Protein 6I5X (pdb70)

Sequence (1043 aa):
SALQDRPIKNTICLFDVDETLTPARRAVTPEMLMLLSQLRHKCAIGYVGGSNLAKQQEQLGTGATDVTSLFDFCFPENGLMAFRLGKPLASTSFIEWIGEEKYQKLVNFILRYFADLQLPKKRGTFIEFRNGMINVSPIGRNASVEERNEFEAYDKEHHIRTDMVNALKKEFPDYGLTYSIGGQISFDVFPTGWDKTYCLRHVEAEKEISGVEYTTIHFFGDKCFPGGNDYEIYSDPRTIGHSVHGPEDTMKQLKELFQLGSALQDRPIKNTICLFDVDETLTPARRAVTPEMLMLLSQLRHKCAIGYVGGSNLAKQQEQLGTGATDVTSLFDFCFPENGLMAFRLGKPLASTSFIEWIGEEKYQKLVNFILRYFADLQLPKKRGTFIEFRNGMINVSPIGRNASVEERNEFEAYDKEHHIRTDMVNALKKEFPDYGLTYSIGGQISFDVFPTGWDKTYCLRHVEAEKEISGVEYTTIHFFGDKCFPGGNDYEIYSDPRTIGHSVHGPEDTMKQLKELFQLGSALQDRPIKNTICLFDVDETLTPARRAVTPEMLMLLSQLRHKCAIGYVGGSNLAKQQEQLGTGATDVTSLFDFCFPENGLMAFRLGKPLASTSFIEWIGEEKYQKLVNFILRYFADLQLPKKRGTFIEFRNGMINVSPIGRNASVEERNEFEAYDKEHHIRTDMVNALKKEFPDYGLTYSIGGQISFDVFPTGWDKTYCLRHVEAEKEISGVEYTTIHFFGDKCFPGGNDYEIYSDPRTIGHSVHGPEDTMKQLKELFQLGSALQDRPIKNTICLFDVDETLTPARRAVTPEMLMLLSQLRHKCAIGYVGGSNLAKQQEQLGTGATDVTSLFDFCFPENGLMAFRLGKPLASTSFIEWIGEEKYQKLVNFILRYFADLQLPKKRGTFIEFRNGMINVSPIGRNASVEERNEFEAYDKEHHIRTDMVNALKKEFPDYGLTYSIGGQISFDVFPTGWDKTYCLRHVEAEKEISGVEYTTIHFFGDKCFPGGNDYEIYSDPRTIGHSVHGPEDTMKQLKELFQL

Solvent-accessible surface area: 46380 Å² total; per-residue (Å²): 113,40,6,89,95,17,88,80,118,58,10,0,0,0,0,9,4,47,54,0,1,0,24,25,164,154,65,21,57,114,72,0,55,106,7,5,59,72,0,48,139,62,0,2,0,0,0,0,3,24,27,54,50,69,86,0,49,135,7,2,12,82,96,103,47,82,0,14,64,51,0,0,1,1,0,0,6,12,0,1,59,3,27,42,66,32,146,100,54,101,63,41,22,0,35,74,109,8,7,24,122,94,0,25,117,0,0,30,54,0,0,91,52,1,5,96,28,161,16,68,60,0,12,0,9,6,1,29,26,42,58,2,10,0,4,0,0,0,5,0,57,47,6,50,107,131,29,44,78,93,8,44,60,69,13,158,132,75,98,21,14,64,65,0,8,80,25,0,104,167,82,11,107,124,44,44,22,47,30,30,72,38,61,53,4,8,1,26,0,15,1,94,33,19,25,6,26,17,0,0,125,20,0,87,49,2,111,117,86,28,47,19,86,20,97,48,6,18,0,0,0,26,92,11,114,102,65,7,82,0,80,67,0,79,58,22,135,105,11,91,23,26,58,3,172,4,12,127,28,0,25,127,36,0,72,124,67,24,170,58,140,53,41,7,84,95,12,87,75,127,58,8,0,0,0,0,8,5,61,58,0,1,0,17,40,226,150,58,19,50,98,103,1,53,115,6,4,55,79,0,49,131,71,0,2,0,0,0,0,5,25,53,74,49,72,81,2,52,119,12,2,11,81,96,103,45,79,0,12,69,50,0,0,0,0,0,0,13,10,0,4,62,0,29,42,71,32,146,99,47,98,71,48,26,0,30,89,116,11,16,30,86,85,0,17,133,0,0,16,51,0,1,96,51,1,1,83,28,138,12,51,69,1,7,0,13,5,2,50,26,77,69,5,16,0,7,0,0,0,3,0,74,46,6,54,119,148,27,58,74,68,5,50,59,56,14,149,128,84,102,16,16,68,75,0,10,72,32,0,102,174,95,13,98,136,28,41,22,46,27,36,63,37,65,55,4,8,1,35,0,10,0,93,30,18,25,1,23,23,0,0,120,24,1,87,48,0,108,143,103,31,48,20,85,22,90,41,6,11,0,0,0,22,79,11,115,103,52,8,84,0,77,66,0,79,56,24,137,106,14,89,23,34,62,6,168,10,23,155,41,0,36,122,45,0,90,123,64,26,174,63,122,82,38,7,83,84,18,90,77,114,61,10,0,0,0,0,9,5,44,60,0,1,0,34,48,126,157,63,19,50,104,92,0,56,118,3,5,59,79,0,48,137,66,0,2,0,0,0,0,4,27,28,51,55,68,63,4,50,119,8,2,11,80,92,106,46,81,0,14,65,53,1,0,1,1,0,0,6,14,0,1,60,3,27,46,68,36,150,99,54,99,60,34,23,0,38,117,105,18,27,47,131,104,0,26,124,0,0,22,52,0,0,96,49,0,1,92,28,126,14,72,28,0,4,0,15,5,2,31,30,41,56,3,11,0,4,0,0,0,5,0,42,46,6,46,103,83,26,44,68,37,10,48,52,63,13,111,56,79,97,19,15,62,76,0,9,76,26,0,97,164,86,14,105,126,39,43,24,48,28,36,70,40,63,54,4,9,1,28,0,16,3,92,34,21,25,6,25,20,0,0,124,22,1,74,54,2,99,140,119,30,50,16,88,19,98,42,5,21,0,0,0,26,94,12,115,100,69,7,87,0,79,66,0,81,57,21,137,104,15,87,24,26,61,4,127,4,14,127,26,0,31,123,32,0,96,117,69,20,163,54,137,50,42,7,83,92,11,80,58,116,70,8,0,0,0,0,9,4,63,53,0,1,0,14,34,221,163,57,20,41,101,98,0,52,111,3,4,43,70,0,50,132,83,0,1,0,0,0,0,5,28,54,76,48,71,74,2,52,117,19,1,11,78,95,104,45,79,0,12,67,49,0,0,1,0,0,0,18,10,0,2,61,1,28,44,75,35,150,101,46,101,66,42,21,0,34,124,114,9,25,47,130,74,0,23,112,0,0,30,50,0,1,88,50,0,2,78,29,140,13,74,39,1,7,0,14,5,1,47,35,76,46,6,16,0,5,0,0,0,4,0,68,47,6,53,118,27,18,60,60,30,8,50,38,60,12,105,74,63,98,16,18,65,76,0,9,53,28,0,107,158,93,12,98,136,26,42,22,47,27,28,66,37,65,56,4,8,1,21,0,12,0,93,30,18,25,7,23,23,0,0,115,24,0,80,49,1,102,160,109,30,48,22,86,21,97,41,5,10,0,0,0,23,86,10,115,102,50,7,82,1,78,67,0,79,56,23,136,104,14,89,23,33,58,3,169,6,13,127,28,0,33,124,40,0,90,121,63,25,175,56

B-factor: mean 18.66, std 7.57, range [2.85, 75.46]

Secondary structure (DSSP, 8-state):
--GGG-SSTTEEEEE-SBTTTBSTTSPPPHHHHHHHHHHHHHSEEEEE-SS-HHHHHHHH--SS--GGGS-SEEEGGGGTS-EETTEEPP---HHHHH-HHHHHHHHHHHHHHHHH---S---S--EEE-SS-EEE-SS-TT--HHHHHHHHHHHHHH-HHHHHHHHHHHH-TTS-EEEEEETTTEEEEEETT-SGGGGHHHHHHGGGTT-----EEEEEES--STTSTTHHHHHSTTSEEEE-SSHHHHHHHHHHHHT-/---GGG-SSTTEEEEEESBTTTB-TTSPPPHHHHHHHHHHHTTSEEEEE-SS-HHHHHHHH--SS--GGGS-SEEEGGGGTS-EETTEEPP---HHHHH-HHHHHHHHHHHHHHHHH---S---S--EEE-SS-EEE-SS-TT--HHHHHHHHHHHHHH-HHHHHHHHHHHHSTTS-EEEEEETTTEEEEEETT-SGGGGHHHHHGGGGTT-----EEEEEES--STTSTTHHHHHSTTSEEEE-SSHHHHHHHHHHHHT-/---GGG-SSTTEEEEE-SBTTTBSTTSPPPHHHHHHHHHHHHHSEEEEE-SS-HHHHHHHH--SS--GGGS-SEEEGGGGTS-EETTEEPP---HHHHH-HHHHHHHHHHHHHHHHH---S---S--EEE-SS-EEE-SS-TT--HHHHHHHHHHHHHH-HHHHHHHHHHHHSTTS-EEEEEETTTEEEEEETT-SGGGGHHHHHHGGGTT-----EEEEEES--STTSTTHHHHHSTTSEEEE-SSHHHHHHHHHHHHT-/---GGG-SSTTEEEEE-SBTTTB-TTSPPPHHHHHHHHHHHHHSEEEEE-SS-HHHHHHHH--SS--GGGS-SEEEGGGGTS-EETTEEPP---HHHHH-HHHHHHHHHHHHHHHHH---S---S--EEE-SS-EEE-SS-TT--HHHHHHHHHHHHHH-HHHHHHHHHHHH-TTS-EEEEEETTTEEEEEETT-SGGGGHHHHHHGGGTT-----EEEEEES--STTSTTHHHHHSTTSEEEE-SSHHHHHHHHHHHHT-

Foldseek 3Di:
DPQCPQQQALAEEEEEPDQQQFPHLAAGDPLSLVLLVVVVSRHFYEYAYQADLVSCCHRYHDPVGRNLCSGQWYAYNLNQWIDGNRHTDDHAFQCRVQDDVSVCVLVVVLVVVLVPDDDPAADEQQWDGDRFWIKGFSNHPVQDPVRLVVQQVVCVPVVPAVVVVVVSCVVCVPRQWDWADDGRTIIIIGHPPSANCVNVVVVCCCCVPPNGNNQEYEYEDAQCDPRGSCVCVQPPPSYPYDHANGHVRSVVVSCVVPVD/DDDQCPAQQALAEEEEEQAQQQADHPAAGDPVSLVLLVVVVSHHFYEYAYQADLVVCCRRYNDPVGRNLCSGQKYAYNLNLWIDGNRHTDDHAFQCRVQDDVNVVVLVVVLVVVLVPDDDPAADDQQWDDDGFKIKGFSRHPVQDPVRLVVQQVVCVVPVPVVVVVVVSCVVPVPSQWDWFDDDRTIIIIGHPPSANNVNVVVVCCVCVPVNGNNQEYEYEDAQCDPRGSCVCVQPPPSYPYDHASGHVRNSVVSCVVPVD/DQDQCPQQQALAEEEEEPDQQQFPHLAAGDPVSLVLLVVVSSRHFYEYAYQADLVSCCHHYHDPVGRSLCSGQWYAYNLNQWI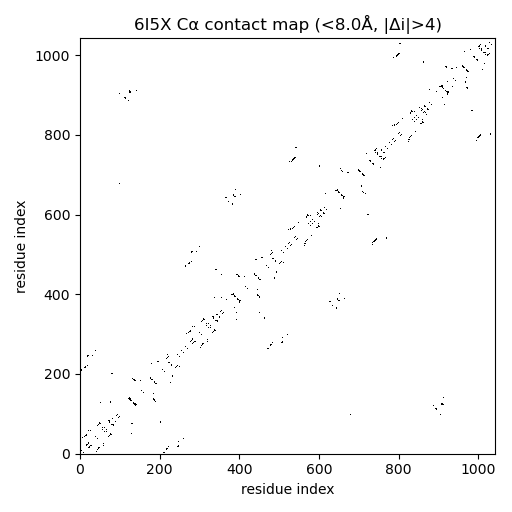DGNRHTDDHAFQCNVQDDVSVCVLVVVLVVVLVPDDDPAADAQQWDGDRFWIKGFSNHPVQDPVRLVVQQVVCVVVVPAVVVVVVSCVVPVPRQWDWADDGRTIIIIGHPPSFNCVNVVVVCVCCVPPNGHNQEYEYEDAQCDPRGSCVCVQPPPSYPYDHANGHVRSSVVSCVVPVD/DDDQCPQAQALAEEEEEQAQQQADHPAAGDPVSLVLLVVVVSHHFYEYAYQADLVVCCRRYNDPVGRNLCSGQKYAYNLNLWIDGNRHTDDHAFQCRVQDPVSVCVLVVVLVVCLVPDDDPAADEQQWDDDGFKIKGFSNHPVQDPVRLVVQQVVCVVPVPVVVVVVVSCVVCVPSQWDWADDDRTIIIIGHPPSANNVNVVVVCCVCVPVNGHNQEYEYEDAQCDPRGSCVCVQPPPSYPYDHASGHVRSSVVSCVVPVD

Structure (mmCIF, N/CA/C/O backbone):
data_6I5X
#
_entry.id   6I5X
#
_cell.length_a   80.425
_cell.length_b   102.024
_cell.length_c   137.791
_cell.angle_alpha   90.00
_cell.angle_beta   90.00
_cell.angle_gamma   90.00
#
_symmetry.space_group_name_H-M   'P 21 21 21'
#
loop_
_entity.id
_entity.type
_entity.pdbx_description
1 polymer Phosphomannomutase
2 non-polymer 'MAGNESIUM ION'
3 non-polymer 'CHLORIDE ION'
4 non-polymer DI(HYDROXYETHYL)ETHER
5 water water
#
loop_
_atom_site.group_PDB
_atom_site.id
_atom_site.type_symbol
_atom_site.label_atom_id
_atom_site.label_alt_id
_atom_site.label_comp_id
_atom_site.label_asym_id
_atom_site.label_entity_id
_atom_site.label_seq_id
_atom_site.pdbx_PDB_ins_code
_atom_site.Cartn_x
_atom_site.Cartn_y
_atom_site.Cartn_z
_atom_site.occupancy
_atom_site.B_iso_or_equiv
_atom_site.auth_seq_id
_atom_site.auth_comp_id
_atom_site.auth_asym_id
_atom_site.auth_atom_id
_atom_site.pdbx_PDB_model_num
ATOM 1 N N . SER A 1 2 ? -0.108 -6.052 10.431 1.00 30.00 5 SER A N 1
ATOM 2 C CA . SER A 1 2 ? -0.040 -5.581 11.842 1.00 30.00 5 SER A CA 1
ATOM 3 C C . SER A 1 2 ? 0.822 -4.321 11.946 1.00 30.00 5 SER A C 1
ATOM 4 O O . SER A 1 2 ? 0.211 -3.297 12.256 1.00 30.00 5 SER A O 1
ATOM 7 N N . ALA A 1 3 ? 2.160 -4.386 11.848 1.00 25.07 6 ALA A N 1
ATOM 8 C CA . ALA A 1 3 ? 2.785 -3.071 11.619 1.00 25.10 6 ALA A CA 1
ATOM 9 C C . ALA A 1 3 ? 2.182 -2.448 10.357 1.00 22.44 6 ALA A C 1
ATOM 10 O O . ALA A 1 3 ? 1.850 -3.156 9.432 1.00 22.81 6 ALA A O 1
ATOM 12 N N . LEU A 1 4 ? 2.033 -1.145 10.387 1.00 21.82 7 LEU A N 1
ATOM 13 C CA . LEU A 1 4 ? 1.452 -0.342 9.298 1.00 22.41 7 LEU A CA 1
ATOM 14 C C . LEU A 1 4 ? 2.136 -0.654 7.967 1.00 22.21 7 LEU A C 1
ATOM 15 O O . LEU A 1 4 ? 1.473 -0.707 6.999 1.00 19.95 7 LEU A O 1
ATOM 20 N N . GLN A 1 5 ? 3.441 -0.890 7.973 1.00 25.40 8 GLN A N 1
ATOM 21 C CA . GLN A 1 5 ? 4.178 -1.145 6.730 1.00 27.79 8 GLN A CA 1
ATOM 22 C C . GLN A 1 5 ? 3.890 -2.574 6.178 1.00 29.26 8 GLN A C 1
ATOM 23 O O . GLN A 1 5 ? 4.208 -2.850 5.018 1.00 26.72 8 GLN A O 1
ATOM 29 N N . ASP A 1 6 ? 3.219 -3.431 6.961 1.00 27.38 9 ASP A N 1
ATOM 30 C CA . ASP A 1 6 ? 2.888 -4.777 6.519 1.00 27.84 9 ASP A CA 1
ATOM 31 C C . ASP A 1 6 ? 1.470 -4.970 6.006 1.00 24.47 9 ASP A C 1
ATOM 32 O O . ASP A 1 6 ? 1.191 -6.051 5.474 1.00 23.50 9 ASP A O 1
ATOM 37 N N . ARG A 1 7 ? 0.626 -3.936 6.084 1.00 19.97 10 ARG A N 1
ATOM 38 C CA . ARG A 1 7 ? -0.737 -4.061 5.597 1.00 18.39 10 ARG A CA 1
ATOM 39 C C . ARG A 1 7 ? -0.663 -4.228 4.085 1.00 19.34 10 ARG A C 1
ATOM 40 O O . ARG A 1 7 ? 0.078 -3.497 3.441 1.00 20.38 10 ARG A O 1
ATOM 48 N N . PRO A 1 8 ? -1.407 -5.197 3.523 1.00 19.03 11 PRO A N 1
ATOM 49 C CA . PRO A 1 8 ? -1.211 -5.547 2.101 1.00 19.48 11 PRO A CA 1
ATOM 50 C C . PRO A 1 8 ? -1.695 -4.481 1.101 1.00 20.40 11 PRO A C 1
ATOM 51 O O . PRO A 1 8 ? -1.087 -4.343 0.040 1.00 18.21 11 PRO A O 1
ATOM 55 N N . ILE A 1 9 ? -2.761 -3.741 1.442 1.00 20.82 12 ILE A N 1
ATOM 56 C CA . ILE A 1 9 ? -3.215 -2.638 0.619 1.00 18.94 12 ILE A CA 1
ATOM 57 C C . ILE A 1 9 ? -2.401 -1.397 1.008 1.00 19.31 12 ILE A C 1
ATOM 58 O O . ILE A 1 9 ? -2.735 -0.641 1.976 1.00 19.94 12 ILE A O 1
ATOM 63 N N . LYS A 1 10 ? -1.352 -1.196 0.217 1.00 17.09 13 LYS A N 1
ATOM 64 C CA . LYS A 1 10 ? -0.304 -0.266 0.491 1.00 18.67 13 LYS A CA 1
ATOM 65 C C . LYS A 1 10 ? -0.793 1.159 0.348 1.00 17.32 13 LYS A C 1
ATOM 66 O O . LYS A 1 10 ? -1.651 1.451 -0.489 1.00 16.05 13 LYS A O 1
ATOM 72 N N . ASN A 1 11 ? -0.199 2.037 1.156 1.00 16.74 14 ASN A N 1
ATOM 73 C CA . ASN A 1 11 ? -0.382 3.475 1.055 1.00 16.99 14 ASN A CA 1
ATOM 74 C C . ASN A 1 11 ? -1.819 3.906 1.257 1.00 15.17 14 ASN A C 1
ATOM 75 O O . ASN A 1 11 ? -2.208 4.976 0.801 1.00 14.52 14 ASN A O 1
ATOM 80 N N . THR A 1 12 ? -2.595 3.083 1.948 1.00 14.21 15 THR A N 1
ATOM 81 C CA . THR A 1 12 ? -4.025 3.276 2.019 1.00 14.32 15 THR A CA 1
ATOM 82 C C . THR A 1 12 ? -4.475 3.354 3.495 1.00 15.16 15 THR A C 1
ATOM 83 O O . THR A 1 12 ? -4.091 2.510 4.318 1.00 13.59 15 THR A O 1
ATOM 87 N N . ILE A 1 13 ? -5.301 4.352 3.802 1.00 14.65 16 ILE A N 1
ATOM 88 C CA . ILE A 1 13 ? -5.917 4.497 5.121 1.00 14.73 16 ILE A CA 1
ATOM 89 C C . ILE A 1 13 ? -7.383 4.883 4.954 1.00 15.11 16 ILE A C 1
ATOM 90 O O . ILE A 1 13 ? -7.707 5.620 4.033 1.00 14.07 16 ILE A O 1
ATOM 95 N N . CYS A 1 14 ? -8.253 4.336 5.808 1.00 15.10 17 CYS A N 1
ATOM 96 C CA . CYS A 1 14 ? -9.643 4.759 5.914 1.00 14.86 17 CYS A CA 1
ATOM 97 C C . CYS A 1 14 ? -9.858 5.512 7.215 1.00 14.24 17 CYS A C 1
ATOM 98 O O . CYS A 1 14 ? -9.561 4.970 8.280 1.00 13.37 17 CYS A O 1
ATOM 101 N N . LEU A 1 15 ? -10.371 6.746 7.109 1.00 13.22 18 LEU A N 1
ATOM 102 C CA . LEU A 1 15 ? -10.704 7.598 8.244 1.00 12.34 18 LEU A CA 1
ATOM 103 C C . LEU A 1 15 ? -12.205 7.745 8.345 1.00 11.88 18 LEU A C 1
ATOM 104 O O . LEU A 1 15 ? -12.861 8.028 7.348 1.00 11.96 18 LEU A O 1
ATOM 109 N N . PHE A 1 16 ? -12.743 7.567 9.548 1.00 12.11 19 PHE A N 1
ATOM 110 C CA . PHE A 1 16 ? -14.178 7.661 9.756 1.00 12.24 19 PHE A CA 1
ATOM 111 C C . PHE A 1 16 ? -14.529 8.736 10.754 1.00 12.64 19 PHE A C 1
ATOM 112 O O . PHE A 1 16 ? -13.938 8.824 11.829 1.00 13.04 19 PHE A O 1
ATOM 120 N N . ASP A 1 17 ? -15.510 9.547 10.396 1.00 14.00 20 ASP A N 1
ATOM 121 C CA . ASP A 1 17 ? -16.286 10.298 11.375 1.00 14.16 20 ASP A CA 1
ATOM 122 C C . ASP A 1 17 ? -16.937 9.295 12.342 1.00 14.90 20 ASP A C 1
ATOM 123 O O . ASP A 1 17 ? -17.085 8.126 12.005 1.00 15.00 20 ASP A O 1
ATOM 128 N N . VAL A 1 18 ? -17.253 9.711 13.568 1.00 16.13 21 VAL A N 1
ATOM 129 C CA . VAL A 1 18 ? -17.890 8.794 14.519 1.00 16.72 21 VAL A CA 1
ATOM 130 C C . VAL A 1 18 ? -19.432 8.924 14.462 1.00 17.59 21 VAL A C 1
ATOM 131 O O . VAL A 1 18 ? -20.124 7.988 13.978 1.00 17.37 21 VAL A O 1
ATOM 135 N N . ASP A 1 19 ? -19.965 10.041 14.946 1.00 16.59 22 ASP A N 1
ATOM 136 C CA . ASP A 1 19 ? -21.419 10.160 15.146 1.00 18.02 22 ASP A CA 1
ATOM 137 C C . ASP A 1 19 ? -22.190 10.173 13.833 1.00 17.36 22 ASP A C 1
ATOM 138 O O . ASP A 1 19 ? -21.955 11.011 12.977 1.00 16.53 22 ASP A O 1
ATOM 143 N N . GLU A 1 20 ? -23.078 9.202 13.686 1.00 18.53 23 GLU A N 1
ATOM 144 C CA . GLU A 1 20 ? -23.873 8.927 12.499 1.00 19.81 23 GLU A CA 1
ATOM 145 C C . GLU A 1 20 ? -23.071 8.468 11.286 1.00 19.25 23 GLU A C 1
ATOM 146 O O . GLU A 1 20 ? -23.561 8.530 10.161 1.00 19.39 23 GLU A O 1
ATOM 152 N N . THR A 1 21 ? -21.856 7.979 11.526 1.00 18.21 24 THR A N 1
ATOM 153 C CA . THR A 1 21 ? -21.037 7.380 10.488 1.00 16.53 24 THR A CA 1
ATOM 154 C C . THR A 1 21 ? -20.661 5.965 10.942 1.00 17.22 24 THR A C 1
ATOM 155 O O . THR A 1 21 ? -20.992 4.991 10.254 1.00 16.68 24 THR A O 1
ATOM 159 N N . LEU A 1 22 ? -19.968 5.858 12.087 1.00 16.97 25 LEU A N 1
ATOM 160 C CA . LEU A 1 22 ? -19.698 4.575 12.713 1.00 17.31 25 LEU A CA 1
ATOM 161 C C . LEU A 1 22 ? -20.805 4.091 13.666 1.00 18.29 25 LEU A C 1
ATOM 162 O O . LEU A 1 22 ? -20.996 2.873 13.841 1.00 19.59 25 LEU A O 1
ATOM 167 N N . THR A 1 23 ? -21.468 5.030 14.334 1.00 19.32 26 THR A N 1
ATOM 168 C CA . THR A 1 23 ? -22.450 4.715 15.388 1.00 19.90 26 THR A CA 1
ATOM 169 C C . THR A 1 23 ? -23.652 5.616 15.244 1.00 22.45 26 THR A C 1
ATOM 170 O O . THR A 1 23 ? -23.511 6.731 14.702 1.00 20.39 26 THR A O 1
ATOM 174 N N . PRO A 1 24 ? -24.832 5.238 15.793 1.00 23.01 27 PRO A N 1
ATOM 175 C CA . PRO A 1 24 ? -25.832 6.280 15.918 1.00 24.19 27 PRO A CA 1
ATOM 176 C C . PRO A 1 24 ? -25.316 7.419 16.818 1.00 24.88 27 PRO A C 1
ATOM 177 O O . PRO A 1 24 ? -24.454 7.188 17.679 1.00 23.71 27 PRO A O 1
ATOM 181 N N . ALA A 1 25 ? -25.819 8.627 16.589 1.00 26.04 28 ALA A N 1
ATOM 182 C CA . ALA A 1 25 ? -25.294 9.813 17.287 1.00 28.17 28 ALA A CA 1
ATOM 183 C C . ALA A 1 25 ? -25.329 9.563 18.787 1.00 28.28 28 ALA A C 1
ATOM 184 O O . ALA A 1 25 ? -26.365 9.294 19.304 1.00 29.09 28 ALA A O 1
ATOM 186 N N . ARG A 1 26 ? -24.160 9.604 19.434 1.00 30.81 29 ARG A N 1
ATOM 187 C CA . ARG A 1 26 ? -23.991 9.482 20.887 1.00 34.07 29 ARG A CA 1
ATOM 188 C C . ARG A 1 26 ? -24.545 8.167 21.466 1.00 32.62 29 ARG A C 1
ATOM 189 O O . ARG A 1 26 ? -24.901 8.105 22.618 1.00 33.83 29 ARG A O 1
ATOM 197 N N . ARG A 1 27 ? -24.596 7.106 20.657 1.00 30.91 30 ARG A N 1
ATOM 198 C CA . ARG A 1 27 ? -24.987 5.773 21.103 1.00 29.39 30 ARG A CA 1
ATOM 199 C C . ARG A 1 27 ? -23.961 4.753 20.624 1.00 24.87 30 ARG A C 1
ATOM 200 O O . ARG A 1 27 ? -22.959 5.145 20.007 1.00 23.38 30 ARG A O 1
ATOM 208 N N . ALA A 1 28 ? -24.179 3.489 20.963 1.00 21.71 31 ALA A N 1
ATOM 209 C CA . ALA A 1 28 ? -23.120 2.511 20.896 1.00 19.76 31 ALA A CA 1
ATOM 210 C C . ALA A 1 28 ? -22.974 1.948 19.455 1.00 18.52 31 ALA A C 1
ATOM 211 O O . ALA A 1 28 ? -23.915 1.828 18.682 1.00 19.42 31 ALA A O 1
ATOM 213 N N . VAL A 1 29 ? -21.755 1.668 19.081 1.00 17.37 32 VAL A N 1
ATOM 214 C CA . VAL A 1 29 ? -21.448 0.944 17.859 1.00 16.18 32 VAL A CA 1
ATOM 215 C C . VAL A 1 29 ? -22.160 -0.385 17.874 1.00 16.98 32 VAL A C 1
ATOM 216 O O . VAL A 1 29 ? -22.434 -0.940 18.917 1.00 17.21 32 VAL A O 1
ATOM 220 N N . THR A 1 30 ? -22.477 -0.892 16.688 1.00 17.23 33 THR A N 1
ATOM 221 C CA . THR A 1 30 ? -23.074 -2.243 16.563 1.00 18.76 33 THR A CA 1
ATOM 222 C C . THR A 1 30 ? -21.960 -3.268 16.414 1.00 18.14 33 THR A C 1
ATOM 223 O O . THR A 1 30 ? -20.855 -2.913 16.055 1.00 16.56 33 THR A O 1
ATOM 227 N N . PRO A 1 31 ? -22.213 -4.533 16.756 1.00 20.56 34 PRO A N 1
ATOM 228 C CA . PRO A 1 31 ? -21.193 -5.600 16.586 1.00 20.95 34 PRO A CA 1
ATOM 229 C C . PRO A 1 31 ? -20.769 -5.789 15.131 1.00 18.89 34 PRO A C 1
ATOM 230 O O . PRO A 1 31 ? -19.598 -6.055 14.857 1.00 19.47 34 PRO A O 1
ATOM 234 N N . GLU A 1 32 ? -21.738 -5.632 14.216 1.00 19.63 35 GLU A N 1
ATOM 235 C CA . GLU A 1 32 ? -21.489 -5.750 12.777 1.00 20.39 35 GLU A CA 1
ATOM 236 C C . GLU A 1 32 ? -20.475 -4.715 12.287 1.00 18.78 35 GLU A C 1
ATOM 237 O O . GLU A 1 32 ? -19.598 -5.046 11.533 1.00 18.95 35 GLU A O 1
ATOM 243 N N . MET A 1 33 ? -20.580 -3.480 12.735 1.00 17.17 36 MET A N 1
ATOM 244 C CA . MET A 1 33 ? -19.610 -2.444 12.409 1.00 16.64 36 MET A CA 1
ATOM 245 C C . MET A 1 33 ? -18.220 -2.730 12.957 1.00 16.49 36 MET A C 1
ATOM 246 O O . MET A 1 33 ? -17.229 -2.594 12.236 1.00 15.14 36 MET A O 1
ATOM 251 N N . LEU A 1 34 ? -18.136 -3.131 14.224 1.00 17.99 37 LEU A N 1
ATOM 252 C CA . LEU A 1 34 ? -16.837 -3.504 14.781 1.00 17.10 37 LEU A CA 1
ATOM 253 C C . LEU A 1 34 ? -16.214 -4.662 14.002 1.00 16.38 37 LEU A C 1
ATOM 254 O O . LEU A 1 34 ? -15.025 -4.662 13.700 1.00 14.38 37 LEU A O 1
ATOM 259 N N . MET A 1 35 ? -17.029 -5.637 13.650 1.00 16.56 38 MET A N 1
ATOM 260 C CA . MET A 1 35 ? -16.508 -6.772 12.866 1.00 17.10 38 MET A CA 1
ATOM 261 C C . MET A 1 35 ? -15.939 -6.276 11.518 1.00 17.13 38 MET A C 1
ATOM 262 O O . MET A 1 35 ? -14.831 -6.614 11.146 1.00 17.54 38 MET A O 1
ATOM 267 N N . LEU A 1 36 ? -16.700 -5.441 10.833 1.00 17.63 39 LEU A N 1
ATOM 268 C CA . LEU A 1 36 ? -16.277 -4.869 9.542 1.00 19.23 39 LEU A CA 1
ATOM 269 C C . LEU A 1 36 ? -14.987 -4.023 9.694 1.00 17.66 39 LEU A C 1
ATOM 270 O O . LEU A 1 36 ? -14.077 -4.137 8.896 1.00 14.16 39 LEU A O 1
ATOM 275 N N . LEU A 1 37 ? -14.904 -3.196 10.739 1.00 16.94 40 LEU A N 1
ATOM 276 C CA . LEU A 1 37 ? -13.705 -2.425 10.957 1.00 16.13 40 LEU A CA 1
ATOM 277 C C . LEU A 1 37 ? -12.486 -3.328 11.148 1.00 14.65 40 LEU A C 1
ATOM 278 O O . LEU A 1 37 ? -11.446 -3.066 10.603 1.00 13.01 40 LEU A O 1
ATOM 283 N N . SER A 1 38 ? -12.639 -4.382 11.938 1.00 15.59 41 SER A N 1
ATOM 284 C CA . SER A 1 38 ? -11.539 -5.293 12.167 1.00 15.14 41 SER A CA 1
ATOM 285 C C . SER A 1 38 ? -11.090 -5.981 10.866 1.00 14.67 41 SER A C 1
ATOM 286 O O . SER A 1 38 ? -9.899 -6.098 10.612 1.00 13.99 41 SER A O 1
ATOM 289 N N . GLN A 1 39 ? -12.041 -6.369 10.028 1.00 15.85 42 GLN A N 1
ATOM 290 C CA . GLN A 1 39 ? -11.727 -6.962 8.720 1.00 17.34 42 GLN A CA 1
ATOM 291 C C . GLN A 1 39 ? -10.986 -5.971 7.853 1.00 18.01 42 GLN A C 1
ATOM 292 O O . GLN A 1 39 ? -9.976 -6.315 7.211 1.00 16.05 42 GLN A O 1
ATOM 298 N N . LEU A 1 40 ? -11.483 -4.747 7.839 1.00 17.08 43 LEU A N 1
ATOM 299 C CA . LEU A 1 40 ? -10.836 -3.696 7.058 1.00 17.41 43 LEU A CA 1
ATOM 300 C C . LEU A 1 40 ? -9.402 -3.492 7.513 1.00 16.97 43 LEU A C 1
ATOM 301 O O . LEU A 1 40 ? -8.488 -3.300 6.684 1.00 14.45 43 LEU A O 1
ATOM 306 N N . ARG A 1 41 ? -9.206 -3.565 8.825 1.00 15.50 44 ARG A N 1
ATOM 307 C CA . ARG A 1 41 ? -7.914 -3.345 9.417 1.00 15.46 44 ARG A CA 1
ATOM 308 C C . ARG A 1 41 ? -6.833 -4.374 8.997 1.00 15.14 44 ARG A C 1
ATOM 309 O O . ARG A 1 41 ? -5.632 -4.071 9.052 1.00 13.13 44 ARG A O 1
ATOM 317 N N . HIS A 1 42 ? -7.240 -5.564 8.567 1.00 15.21 45 HIS A N 1
ATOM 318 C CA . HIS A 1 42 ? -6.282 -6.559 7.985 1.00 15.51 45 HIS A CA 1
ATOM 319 C C . HIS A 1 42 ? -5.868 -6.195 6.559 1.00 17.09 45 HIS A C 1
ATOM 320 O O . HIS A 1 42 ? -4.850 -6.684 6.075 1.00 18.46 45 HIS A O 1
ATOM 327 N N . LYS A 1 43 ? -6.612 -5.307 5.896 1.00 17.01 46 LYS A N 1
ATOM 328 C CA . LYS A 1 43 ? -6.240 -4.850 4.547 1.00 16.85 46 LYS A CA 1
ATOM 329 C C . LYS A 1 43 ? -5.442 -3.553 4.561 1.00 16.12 46 LYS A C 1
ATOM 330 O O . LYS A 1 43 ? -4.450 -3.451 3.876 1.00 15.65 46 LYS A O 1
ATOM 336 N N . CYS A 1 44 ? -5.880 -2.562 5.338 1.00 15.53 47 CYS A N 1
ATOM 337 C CA . CYS A 1 44 ? -5.258 -1.241 5.333 1.00 14.59 47 CYS A CA 1
ATOM 338 C C . CYS A 1 44 ? -5.303 -0.584 6.718 1.00 14.36 47 CYS A C 1
ATOM 339 O O . CYS A 1 44 ? -5.783 -1.189 7.693 1.00 13.45 47 CYS A O 1
ATOM 342 N N . ALA A 1 45 ? -4.754 0.627 6.813 1.00 13.30 48 ALA A N 1
ATOM 343 C CA . ALA A 1 45 ? -4.802 1.412 8.034 1.00 12.87 48 ALA A CA 1
ATOM 344 C C . ALA A 1 45 ? -6.233 1.933 8.216 1.00 13.02 48 ALA A C 1
ATOM 345 O O . ALA A 1 45 ? -6.917 2.250 7.225 1.00 12.16 48 ALA A O 1
ATOM 347 N N . ILE A 1 46 ? -6.688 1.980 9.462 1.00 13.10 49 ILE A N 1
ATOM 348 C CA . ILE A 1 46 ? -7.930 2.618 9.805 1.00 13.63 49 ILE A CA 1
ATOM 349 C C . ILE A 1 46 ? -7.781 3.612 10.942 1.00 12.88 49 ILE A C 1
ATOM 350 O O . ILE A 1 46 ? -6.939 3.452 11.825 1.00 12.32 49 ILE A O 1
ATOM 355 N N . GLY A 1 47 ? -8.647 4.616 10.919 1.00 12.51 50 GLY A N 1
ATOM 356 C CA . GLY A 1 47 ? -8.705 5.592 11.993 1.00 12.83 50 GLY A CA 1
ATOM 357 C C . GLY A 1 47 ? -10.044 6.264 12.093 1.00 12.64 50 GLY A C 1
ATOM 358 O O . GLY A 1 47 ? -10.880 6.132 11.197 1.00 13.29 50 GLY A O 1
ATOM 359 N N . TYR A 1 48 ? -10.268 6.975 13.188 1.00 11.69 51 TYR A N 1
ATOM 360 C CA . TYR A 1 48 ? -11.468 7.775 13.296 1.00 11.40 51 TYR A CA 1
ATOM 361 C C . TYR A 1 48 ? -11.044 9.188 13.620 1.00 11.25 51 TYR A C 1
ATOM 362 O O . TYR A 1 48 ? -9.939 9.431 14.166 1.00 10.61 51 TYR A O 1
ATOM 371 N N . VAL A 1 49 ? -11.925 10.111 13.255 1.00 11.41 52 VAL A N 1
ATOM 372 C CA . VAL A 1 49 ? -11.737 11.513 13.608 1.00 12.63 52 VAL A CA 1
ATOM 373 C C . VAL A 1 49 ? -13.105 12.069 14.004 1.00 14.90 52 VAL A C 1
ATOM 374 O O . VAL A 1 49 ? -14.069 12.006 13.245 1.00 15.34 52 VAL A O 1
ATOM 378 N N . GLY A 1 50 ? -13.189 12.598 15.217 1.00 15.71 53 GLY A N 1
ATOM 379 C CA . GLY A 1 50 ? -14.458 13.086 15.741 1.00 16.11 53 GLY A CA 1
ATOM 380 C C . GLY A 1 50 ? -14.237 14.334 16.568 1.00 17.38 53 GLY A C 1
ATOM 381 O O . GLY A 1 50 ? -13.137 14.584 17.053 1.00 15.02 53 GLY A O 1
ATOM 382 N N . GLY A 1 51 ? -15.289 15.153 16.675 1.00 18.46 54 GLY A N 1
ATOM 383 C CA . GLY A 1 51 ? -15.211 16.408 17.423 1.00 19.68 54 GLY A CA 1
ATOM 384 C C . GLY A 1 51 ? -15.085 16.227 18.918 1.00 21.76 54 GLY A C 1
ATOM 385 O O . GLY A 1 51 ? -14.403 17.024 19.543 1.00 20.03 54 GLY A O 1
ATOM 386 N N . SER A 1 52 ? -15.699 15.194 19.481 1.00 24.64 55 SER A N 1
ATOM 387 C CA . SER A 1 52 ? -15.781 15.016 20.935 1.00 27.24 55 SER A CA 1
ATOM 388 C C . SER A 1 52 ? -14.503 14.419 21.487 1.00 27.05 55 SER A C 1
ATOM 389 O O . SER A 1 52 ? -13.611 13.998 20.719 1.00 23.04 55 SER A O 1
ATOM 392 N N . ASN A 1 53 ? -14.424 14.401 22.824 1.00 23.57 56 ASN A N 1
ATOM 393 C CA . ASN A 1 53 ? -13.242 13.934 23.519 1.00 23.90 56 ASN A CA 1
ATOM 394 C C . ASN A 1 53 ? -13.185 12.389 23.528 1.00 21.67 56 ASN A C 1
ATOM 395 O O . ASN A 1 53 ? -14.151 11.687 23.160 1.00 18.54 56 ASN A O 1
ATOM 400 N N . LEU A 1 54 ? -12.029 11.890 23.933 1.00 21.16 57 LEU A N 1
ATOM 401 C CA . LEU A 1 54 ? -11.759 10.473 23.948 1.00 19.99 57 LEU A CA 1
ATOM 402 C C . LEU A 1 54 ? -12.815 9.682 24.728 1.00 21.43 57 LEU A C 1
ATOM 403 O O . LEU A 1 54 ? -13.260 8.648 24.265 1.00 21.47 57 LEU A O 1
ATOM 408 N N . ALA A 1 55 ? -13.228 10.198 25.889 1.00 23.69 58 ALA A N 1
ATOM 409 C CA . ALA A 1 55 ? -14.181 9.514 26.775 1.00 25.44 58 ALA A CA 1
ATOM 410 C C . ALA A 1 55 ? -15.461 9.169 26.059 1.00 25.42 58 ALA A C 1
ATOM 411 O O . ALA A 1 55 ? -16.007 8.073 26.288 1.00 25.83 58 ALA A O 1
ATOM 413 N N . LYS A 1 56 ? -15.925 10.077 25.203 1.00 24.01 59 LYS A N 1
ATOM 414 C CA . LYS A 1 56 ? -17.110 9.829 24.397 1.00 24.81 59 LYS A CA 1
ATOM 415 C C . LYS A 1 56 ? -16.888 8.681 23.427 1.00 22.51 59 LYS A C 1
ATOM 416 O O . LYS A 1 56 ? -17.766 7.808 23.294 1.00 21.40 59 LYS A O 1
ATOM 422 N N . GLN A 1 57 ? -15.735 8.680 22.726 1.00 21.75 60 GLN A N 1
ATOM 423 C CA . GLN A 1 57 ? -15.475 7.588 21.786 1.00 19.34 60 GLN A CA 1
ATOM 424 C C . GLN A 1 57 ? -15.337 6.250 22.544 1.00 19.14 60 GLN A C 1
ATOM 425 O O . GLN A 1 57 ? -15.762 5.206 22.054 1.00 17.74 60 GLN A O 1
ATOM 431 N N . GLN A 1 58 ? -14.765 6.308 23.749 1.00 18.93 61 GLN A N 1
ATOM 432 C CA . GLN A 1 58 ? -14.621 5.131 24.564 1.00 19.89 61 GLN A CA 1
ATOM 433 C C . GLN A 1 58 ? -15.979 4.550 24.948 1.00 20.90 61 GLN A C 1
ATOM 434 O O . GLN A 1 58 ? -16.137 3.312 24.921 1.00 19.36 61 GLN A O 1
ATOM 440 N N . GLU A 1 59 ? -16.946 5.415 25.207 1.00 23.56 62 GLU A N 1
ATOM 441 C CA . GLU A 1 59 ? -18.286 4.931 25.582 1.00 28.15 62 GLU A CA 1
ATOM 442 C C . GLU A 1 59 ? -19.060 4.431 24.351 1.00 26.79 62 GLU A C 1
ATOM 443 O O . GLU A 1 59 ? -19.748 3.453 24.511 1.00 27.73 62 GLU A O 1
ATOM 449 N N . GLN A 1 60 ? -18.890 5.036 23.179 1.00 23.73 63 GLN A N 1
ATOM 450 C CA . GLN A 1 60 ? -19.618 4.597 21.997 1.00 21.61 63 GLN A CA 1
ATOM 451 C C . GLN A 1 60 ? -18.970 3.401 21.302 1.00 21.30 63 GLN A C 1
ATOM 452 O O . GLN A 1 60 ? -19.689 2.561 20.768 1.00 18.76 63 GLN A O 1
ATOM 458 N N . LEU A 1 61 ? -17.638 3.321 21.308 1.00 19.25 64 LEU A N 1
ATOM 459 C CA . LEU A 1 61 ? -16.913 2.297 20.532 1.00 21.32 64 LEU A CA 1
ATOM 460 C C . LEU A 1 61 ? -16.191 1.206 21.359 1.00 22.44 64 LEU A C 1
ATOM 461 O O . LEU A 1 61 ? -15.992 0.099 20.837 1.00 21.58 64 LEU A O 1
ATOM 466 N N . GLY A 1 62 ? -15.816 1.536 22.596 1.00 22.41 65 GLY A N 1
ATOM 467 C CA . GLY A 1 62 ? -15.160 0.593 23.468 1.00 24.05 65 GLY A CA 1
ATOM 468 C C . GLY A 1 62 ? -16.067 -0.036 24.491 1.00 25.80 65 GLY A C 1
ATOM 469 O O . GLY A 1 62 ? -17.286 0.035 24.373 1.00 26.19 65 GLY A O 1
ATOM 470 N N . THR A 1 63 ? -15.448 -0.694 25.466 1.00 25.62 66 THR A N 1
ATOM 471 C CA . THR A 1 63 ? -16.130 -1.301 26.612 1.00 24.31 66 THR A CA 1
ATOM 472 C C . THR A 1 63 ? -15.186 -1.228 27.820 1.00 25.00 66 THR A C 1
ATOM 473 O O . THR A 1 63 ? -14.050 -0.754 27.685 1.00 25.33 66 THR A O 1
ATOM 477 N N . GLY A 1 64 ? -15.616 -1.749 28.976 1.00 23.76 67 GLY A N 1
ATOM 478 C CA . GLY A 1 64 ? -14.743 -1.935 30.139 1.00 22.50 67 GLY A CA 1
ATOM 479 C C . GLY A 1 64 ? -13.547 -2.853 29.872 1.00 23.49 67 GLY A C 1
ATOM 480 O O . GLY A 1 64 ? -12.475 -2.684 30.473 1.00 22.84 67 GLY A O 1
ATOM 481 N N . ALA A 1 65 ? -13.718 -3.821 28.976 1.00 21.85 68 ALA A N 1
ATOM 482 C CA . ALA A 1 65 ? -12.620 -4.718 28.603 1.00 24.12 68 ALA A CA 1
ATOM 483 C C . ALA A 1 65 ? -11.828 -4.250 27.407 1.00 23.94 68 ALA A C 1
ATOM 484 O O . ALA A 1 65 ? -10.734 -4.751 27.191 1.00 26.51 68 ALA A O 1
ATOM 486 N N . THR A 1 66 ? -12.381 -3.363 26.587 1.00 23.99 69 THR A N 1
ATOM 487 C CA . THR A 1 66 ? -11.706 -2.939 25.362 1.00 23.57 69 THR A CA 1
ATOM 488 C C . THR A 1 66 ? -11.532 -1.407 25.273 1.00 21.87 69 THR A C 1
ATOM 489 O O . THR A 1 66 ? -12.498 -0.676 25.185 1.00 23.23 69 THR A O 1
ATOM 493 N N . ASP A 1 67 ? -10.293 -0.974 25.314 1.00 22.00 70 ASP A N 1
ATOM 494 C CA . ASP A 1 67 ? -9.905 0.422 25.113 1.00 21.08 70 ASP A CA 1
ATOM 495 C C . ASP A 1 67 ? -10.114 0.725 23.616 1.00 19.58 70 ASP A C 1
ATOM 496 O O . ASP A 1 67 ? -9.650 -0.032 22.757 1.00 17.30 70 ASP A O 1
ATOM 501 N N . VAL A 1 68 ? -10.841 1.805 23.314 1.00 19.31 71 VAL A N 1
ATOM 502 C CA . VAL A 1 68 ? -11.072 2.221 21.930 1.00 17.53 71 VAL A CA 1
ATOM 503 C C . VAL A 1 68 ? -9.775 2.412 21.139 1.00 15.90 71 VAL A C 1
ATOM 504 O O . VAL A 1 68 ? -9.756 2.164 19.960 1.00 16.09 71 VAL A O 1
ATOM 508 N N . THR A 1 69 ? -8.681 2.795 21.781 1.00 14.88 72 THR A N 1
ATOM 509 C CA . THR A 1 69 ? -7.428 3.018 21.076 1.00 15.66 72 THR A CA 1
ATOM 510 C C . THR A 1 69 ? -6.813 1.720 20.530 1.00 16.39 72 THR A C 1
ATOM 511 O O . THR A 1 69 ? -5.911 1.781 19.699 1.00 14.78 72 THR A O 1
ATOM 515 N N . SER A 1 70 ? -7.305 0.552 21.021 1.00 16.45 73 SER A N 1
ATOM 516 C CA . SER A 1 70 ? -6.865 -0.753 20.541 1.00 16.11 73 SER A CA 1
ATOM 517 C C . SER A 1 70 ? -7.550 -1.133 19.247 1.00 15.84 73 SER A C 1
ATOM 518 O O . SER A 1 70 ? -7.106 -2.068 18.601 1.00 15.99 73 SER A O 1
ATOM 521 N N . LEU A 1 71 ? -8.631 -0.440 18.896 1.00 15.52 74 LEU A N 1
ATOM 522 C CA . LEU A 1 71 ? -9.472 -0.807 17.767 1.00 14.83 74 LEU A CA 1
ATOM 523 C C . LEU A 1 71 ? -9.119 -0.073 16.475 1.00 14.78 74 LEU A C 1
ATOM 524 O O . LEU A 1 71 ? -9.619 -0.458 15.403 1.00 14.97 74 LEU A O 1
ATOM 529 N N . PHE A 1 72 ? -8.286 0.964 16.570 1.00 13.55 75 PHE A N 1
ATOM 530 C CA . PHE A 1 72 ? -7.935 1.755 15.397 1.00 12.66 75 PHE A CA 1
ATOM 531 C C . PHE A 1 72 ? -6.464 2.032 15.408 1.00 12.92 75 PHE A C 1
ATOM 532 O O . PHE A 1 72 ? -5.867 2.237 16.502 1.00 14.97 75 PHE A O 1
ATOM 540 N N . ASP A 1 73 ? -5.880 2.100 14.217 1.00 11.93 76 ASP A N 1
ATOM 541 C CA . ASP A 1 73 ? -4.486 2.466 14.097 1.00 12.14 76 ASP A CA 1
ATOM 542 C C . ASP A 1 73 ? -4.260 3.917 14.523 1.00 11.89 76 ASP A C 1
ATOM 543 O O . ASP A 1 73 ? -3.252 4.213 15.182 1.00 11.22 76 ASP A O 1
ATOM 548 N N . PHE A 1 74 ? -5.205 4.793 14.152 1.00 12.15 77 PHE A N 1
ATOM 549 C CA . PHE A 1 74 ? -5.169 6.203 14.498 1.00 12.64 77 PHE A CA 1
ATOM 550 C C . PHE A 1 74 ? -6.498 6.592 15.130 1.00 13.22 77 PHE A C 1
ATOM 551 O O . PHE A 1 74 ? -7.541 6.326 14.563 1.00 13.20 77 PHE A O 1
ATOM 559 N N . CYS A 1 75 ? -6.438 7.195 16.317 1.00 13.39 78 CYS A N 1
ATOM 560 C CA . CYS A 1 75 ? -7.608 7.768 16.981 1.00 13.91 78 CYS A CA 1
ATOM 561 C C . CYS A 1 75 ? -7.422 9.295 17.057 1.00 13.23 78 CYS A C 1
ATOM 562 O O . CYS A 1 75 ? -6.427 9.766 17.557 1.00 14.45 78 CYS A O 1
ATOM 565 N N . PHE A 1 76 ? -8.385 10.046 16.543 1.00 12.60 79 PHE A N 1
ATOM 566 C CA . PHE A 1 76 ? -8.300 11.490 16.507 1.00 12.30 79 PHE A CA 1
ATOM 567 C C . PHE A 1 76 ? -9.521 12.138 17.169 1.00 12.33 79 PHE A C 1
ATOM 568 O O . PHE A 1 76 ? -10.378 12.713 16.475 1.00 10.40 79 PHE A O 1
ATOM 576 N N . PRO A 1 77 ? -9.618 12.013 18.519 1.00 14.02 80 PRO A N 1
ATOM 577 C CA . PRO A 1 77 ? -10.635 12.807 19.199 1.00 14.72 80 PRO A CA 1
ATOM 578 C C . PRO A 1 77 ? -10.329 14.302 18.963 1.00 15.07 80 PRO A C 1
ATOM 579 O O . PRO A 1 77 ? -9.158 14.679 18.666 1.00 14.27 80 PRO A O 1
ATOM 583 N N . GLU A 1 78 ? -11.356 15.133 19.099 1.00 15.77 81 GLU A N 1
ATOM 584 C CA . GLU A 1 78 ? -11.189 16.590 19.065 1.00 16.70 81 GLU A CA 1
ATOM 585 C C . GLU A 1 78 ? -10.534 17.050 17.743 1.00 16.55 81 GLU A C 1
ATOM 586 O O . GLU A 1 78 ? -9.618 17.893 17.728 1.00 15.65 81 GLU A O 1
ATOM 592 N N . ASN A 1 79 ? -11.000 16.444 16.650 1.00 15.71 82 ASN A N 1
ATOM 593 C CA . ASN A 1 79 ? -10.531 16.754 15.293 1.00 15.91 82 ASN A CA 1
ATOM 594 C C . ASN A 1 79 ? -9.051 16.458 15.055 1.00 16.47 82 ASN A C 1
ATOM 595 O O . ASN A 1 79 ? -8.486 16.890 14.038 1.00 15.66 82 ASN A O 1
ATOM 600 N N . GLY A 1 80 ? -8.431 15.684 15.952 1.00 16.41 83 GLY A N 1
ATOM 601 C CA . GLY A 1 80 ? -7.023 15.439 15.892 1.00 17.90 83 GLY A CA 1
ATOM 602 C C . GLY A 1 80 ? -6.134 16.325 16.723 1.00 18.54 83 GLY A C 1
ATOM 603 O O . GLY A 1 80 ? -4.902 16.175 16.706 1.00 19.72 83 GLY A O 1
ATOM 604 N N . LEU A 1 81 ? -6.724 17.226 17.482 1.00 19.55 84 LEU A N 1
ATOM 605 C CA . LEU A 1 81 ? -5.955 17.988 18.491 1.00 19.75 84 LEU A CA 1
ATOM 606 C C . LEU A 1 81 ? -5.465 17.049 19.574 1.00 19.23 84 LEU A C 1
ATOM 607 O O . LEU A 1 81 ? -4.454 17.310 20.180 1.00 17.48 84 LEU A O 1
ATOM 612 N N . MET A 1 82 ? -6.174 15.959 19.791 1.00 20.98 85 MET A N 1
ATOM 613 C CA . MET A 1 82 ? -5.637 14.790 20.493 1.00 23.09 85 MET A CA 1
ATOM 614 C C . MET A 1 82 ? -5.441 13.672 19.485 1.00 20.14 85 MET A C 1
ATOM 615 O O . MET A 1 82 ? -6.184 13.561 18.527 1.00 18.72 85 MET A O 1
ATOM 620 N N . ALA A 1 83 ? -4.421 12.857 19.704 1.00 17.36 86 ALA A N 1
ATOM 621 C CA . ALA A 1 83 ? -4.124 11.829 18.728 1.00 17.79 86 ALA A CA 1
ATOM 622 C C . ALA A 1 83 ? -3.400 10.677 19.325 1.00 16.80 86 ALA A C 1
ATOM 623 O O . ALA A 1 83 ? -2.533 10.864 20.164 1.00 16.70 86 ALA A O 1
ATOM 625 N N . PHE A 1 84 ? -3.800 9.496 18.876 1.00 17.17 87 PHE A N 1
ATOM 626 C CA . PHE A 1 84 ? -3.168 8.240 19.226 1.00 16.92 87 PHE A CA 1
ATOM 627 C C . PHE A 1 84 ? -2.791 7.474 17.951 1.00 16.85 87 PHE A C 1
ATOM 628 O O . PHE A 1 84 ? -3.572 7.430 17.002 1.00 16.84 87 PHE A O 1
ATOM 636 N N . ARG A 1 85 ? -1.601 6.902 17.979 1.00 16.05 88 ARG A N 1
ATOM 637 C CA . ARG A 1 85 ? -1.075 6.037 16.962 1.00 17.30 88 ARG A CA 1
ATOM 638 C C . ARG A 1 85 ? -0.790 4.699 17.619 1.00 16.93 88 ARG A C 1
ATOM 639 O O . ARG A 1 85 ? 0.076 4.630 18.495 1.00 17.10 88 ARG A O 1
ATOM 647 N N . LEU A 1 86 ? -1.512 3.659 17.213 1.00 16.93 89 LEU A N 1
ATOM 648 C CA . LEU A 1 86 ? -1.373 2.304 17.781 1.00 18.18 89 LEU A CA 1
ATOM 649 C C . LEU A 1 86 ? -1.395 2.311 19.298 1.00 18.42 89 LEU A C 1
ATOM 650 O O . LEU A 1 86 ? -0.654 1.611 19.938 1.00 17.52 89 LEU A O 1
ATOM 655 N N . GLY A 1 87 ? -2.293 3.101 19.872 1.00 19.17 90 GLY A N 1
ATOM 656 C CA . GLY A 1 87 ? -2.434 3.160 21.337 1.00 18.75 90 GLY A CA 1
ATOM 657 C C . GLY A 1 87 ? -1.528 4.125 22.057 1.00 18.21 90 GLY A C 1
ATOM 658 O O . GLY A 1 87 ? -1.721 4.296 23.248 1.00 18.28 90 GLY A O 1
ATOM 659 N N . LYS A 1 88 ? -0.599 4.771 21.358 1.00 18.75 91 LYS A N 1
ATOM 660 C CA . LYS A 1 88 ? 0.332 5.700 22.009 1.00 21.47 91 LYS A CA 1
ATOM 661 C C . LYS A 1 88 ? -0.060 7.122 21.691 1.00 21.49 91 LYS A C 1
ATOM 662 O O . LYS A 1 88 ? -0.345 7.443 20.520 1.00 19.25 91 LYS A O 1
ATOM 668 N N . PRO A 1 89 ? -0.057 8.000 22.722 1.00 23.15 92 PRO A N 1
ATOM 669 C CA . PRO A 1 89 ? -0.437 9.390 22.490 1.00 23.71 92 PRO A CA 1
ATOM 670 C C . PRO A 1 89 ? 0.601 10.105 21.651 1.00 24.07 92 PRO A C 1
ATOM 671 O O . PRO A 1 89 ? 1.776 9.839 21.805 1.00 24.21 92 PRO A O 1
ATOM 675 N N . LEU A 1 90 ? 0.150 10.897 20.696 1.00 22.39 93 LEU A N 1
ATOM 676 C CA . LEU A 1 90 ? 1.038 11.710 19.891 1.00 24.18 93 LEU A CA 1
ATOM 677 C C . LEU A 1 90 ? 1.112 13.111 20.489 1.00 24.77 93 LEU A C 1
ATOM 678 O O . LEU A 1 90 ? 0.195 13.544 21.175 1.00 21.37 93 LEU A O 1
ATOM 683 N N . ALA A 1 91 ? 2.238 13.774 20.253 1.00 25.30 94 ALA A N 1
ATOM 684 C CA . ALA A 1 91 ? 2.448 15.146 20.674 1.00 26.63 94 ALA A CA 1
ATOM 685 C C . ALA A 1 91 ? 1.389 16.012 20.032 1.00 27.50 94 ALA A C 1
ATOM 686 O O . ALA A 1 91 ? 0.991 15.767 18.888 1.00 24.61 94 ALA A O 1
ATOM 688 N N . SER A 1 92 ? 0.886 16.977 20.802 1.00 27.22 95 SER A N 1
ATOM 689 C CA . SER A 1 92 ? -0.215 17.839 20.383 1.00 29.53 95 SER A CA 1
ATOM 690 C C . SER A 1 92 ? -0.112 19.220 21.011 1.00 25.84 95 SER A C 1
ATOM 691 O O . SER A 1 92 ? 0.611 19.411 21.970 1.00 25.64 95 SER A O 1
ATOM 694 N N . THR A 1 93 ? -0.929 20.153 20.515 1.00 22.72 96 THR A N 1
ATOM 695 C CA . THR A 1 93 ? -1.147 21.434 21.125 1.00 21.17 96 THR A CA 1
ATOM 696 C C . THR A 1 93 ? -2.622 21.450 21.624 1.00 19.94 96 THR A C 1
ATOM 697 O O . THR A 1 93 ? -3.291 20.418 21.618 1.00 20.22 96 THR A O 1
ATOM 701 N N . SER A 1 94 ? -3.079 22.597 22.099 1.00 17.27 97 SER A N 1
ATOM 702 C CA . SER A 1 94 ? -4.427 22.741 22.646 1.00 16.91 97 SER A CA 1
ATOM 703 C C . SER A 1 94 ? -4.899 24.179 22.429 1.00 16.28 97 SER A C 1
ATOM 704 O O . SER A 1 94 ? -4.093 25.092 22.184 1.00 17.11 97 SER A O 1
ATOM 707 N N . PHE A 1 95 ? -6.189 24.383 22.542 1.00 13.79 98 PHE A N 1
ATOM 708 C CA . PHE A 1 95 ? -6.769 25.680 22.363 1.00 14.64 98 PHE A CA 1
ATOM 709 C C . PHE A 1 95 ? -6.241 26.662 23.395 1.00 13.02 98 PHE A C 1
ATOM 710 O O . PHE A 1 95 ? -5.888 27.770 23.042 1.00 11.26 98 PHE A O 1
ATOM 718 N N . ILE A 1 96 ? -6.163 26.253 24.654 1.00 13.14 99 ILE A N 1
ATOM 719 C CA . ILE A 1 96 ? -5.685 27.142 25.725 1.00 13.83 99 ILE A CA 1
ATOM 720 C C . ILE A 1 96 ? -4.218 27.517 25.510 1.00 15.61 99 ILE A C 1
ATOM 721 O O . ILE A 1 96 ? -3.838 28.663 25.733 1.00 16.78 99 ILE A O 1
ATOM 726 N N . GLU A 1 97 ? -3.425 26.580 24.999 1.00 15.72 100 GLU A N 1
ATOM 727 C CA . GLU A 1 97 ? -2.047 26.899 24.639 1.00 18.04 100 GLU A CA 1
ATOM 728 C C . GLU A 1 97 ? -1.981 27.911 23.484 1.00 16.17 100 GLU A C 1
ATOM 729 O O . GLU A 1 97 ? -1.157 28.784 23.484 1.00 16.13 100 GLU A O 1
ATOM 735 N N . TRP A 1 98 ? -2.820 27.728 22.472 1.00 15.57 101 TRP A N 1
ATOM 736 C CA . TRP A 1 98 ? -2.816 28.581 21.282 1.00 14.65 101 TRP A CA 1
ATOM 737 C C . TRP A 1 98 ? -3.263 30.033 21.608 1.00 14.29 101 TRP A C 1
ATOM 738 O O . TRP A 1 98 ? -2.664 31.006 21.136 1.00 14.99 101 TRP A O 1
ATOM 749 N N . ILE A 1 99 ? -4.309 30.166 22.396 1.00 14.54 102 ILE A N 1
ATOM 750 C CA . ILE A 1 99 ? -4.924 31.489 22.688 1.00 15.38 102 ILE A CA 1
ATOM 751 C C . ILE A 1 99 ? -4.276 32.138 23.898 1.00 14.96 102 ILE A C 1
ATOM 752 O O . ILE A 1 99 ? -4.121 33.352 23.936 1.00 16.14 102 ILE A O 1
ATOM 757 N N . GLY A 1 100 ? -3.902 31.321 24.879 1.00 14.98 103 GLY A N 1
ATOM 758 C CA . GLY A 1 100 ? -3.376 31.820 26.134 1.00 15.41 103 GLY A CA 1
ATOM 759 C C . GLY A 1 100 ? -4.449 32.195 27.135 1.00 15.17 103 GLY A C 1
ATOM 760 O O . GLY A 1 100 ? -5.562 32.537 26.766 1.00 15.22 103 GLY A O 1
ATOM 761 N N . GLU A 1 101 ? -4.106 32.129 28.405 1.00 15.88 104 GLU A N 1
ATOM 762 C CA . GLU A 1 101 ? -5.040 32.369 29.499 1.00 17.95 104 GLU A CA 1
ATOM 763 C C . GLU A 1 101 ? -5.728 33.726 29.455 1.00 18.57 104 GLU A C 1
ATOM 764 O O . GLU A 1 101 ? -6.929 33.816 29.634 1.00 17.06 104 GLU A O 1
ATOM 770 N N . GLU A 1 102 ? -4.979 34.766 29.159 1.00 18.81 105 GLU A N 1
ATOM 771 C CA . GLU A 1 102 ? -5.492 36.113 29.223 1.00 20.87 105 GLU A CA 1
ATOM 772 C C . GLU A 1 102 ? -6.550 36.344 28.131 1.00 18.70 105 GLU A C 1
ATOM 773 O O . GLU A 1 102 ? -7.633 36.868 28.437 1.00 15.53 105 GLU A O 1
ATOM 779 N N . LYS A 1 103 ? -6.232 35.977 26.880 1.00 17.21 106 LYS A N 1
ATOM 780 C CA . LYS A 1 103 ? -7.230 36.120 25.836 1.00 17.13 106 LYS A CA 1
ATOM 781 C C . LYS A 1 103 ? -8.385 35.133 26.008 1.00 14.94 106 LYS A C 1
ATOM 782 O O . LYS A 1 103 ? -9.513 35.483 25.711 1.00 14.30 106 LYS A O 1
ATOM 788 N N . TYR A 1 104 ? -8.115 33.933 26.521 1.00 13.41 107 TYR A N 1
ATOM 789 C CA . TYR A 1 104 ? -9.178 32.969 26.804 1.00 13.51 107 TYR A CA 1
ATOM 790 C C . TYR A 1 104 ? -10.176 33.606 27.787 1.00 13.57 107 TYR A C 1
ATOM 791 O O . TYR A 1 104 ? -11.386 33.512 27.576 1.00 11.08 107 TYR A O 1
ATO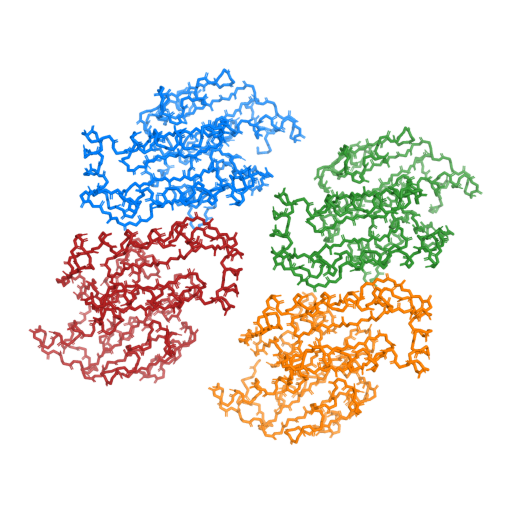M 800 N N . GLN A 1 105 ? -9.675 34.265 28.822 1.00 12.77 108 GLN A N 1
ATOM 801 C CA . GLN A 1 105 ? -10.548 34.925 29.780 1.00 14.89 108 GLN A CA 1
ATOM 802 C C . GLN A 1 105 ? -11.309 36.068 29.141 1.00 14.57 108 GLN A C 1
ATOM 803 O O . GLN A 1 105 ? -12.463 36.255 29.466 1.00 14.69 108 GLN A O 1
ATOM 809 N N . LYS A 1 106 ? -10.703 36.817 28.231 1.00 14.79 109 LYS A N 1
ATOM 810 C CA . LYS A 1 106 ? -11.458 37.856 27.518 1.00 14.59 109 LYS A CA 1
ATOM 811 C C . LYS A 1 106 ? -12.638 37.222 26.784 1.00 12.86 109 LYS A C 1
ATOM 812 O O . LYS A 1 106 ? -13.754 37.711 26.857 1.00 10.96 109 LYS A O 1
ATOM 818 N N . LEU A 1 107 ? -12.371 36.111 26.123 1.00 11.91 110 LEU A N 1
ATOM 819 C CA . LEU A 1 107 ? -13.391 35.405 25.352 1.00 12.97 110 LEU A CA 1
ATOM 820 C C . LEU A 1 107 ? -14.521 34.895 26.245 1.00 12.00 110 LEU A C 1
ATOM 821 O O . LEU A 1 107 ? -15.688 35.137 25.999 1.00 11.95 110 LEU A O 1
ATOM 826 N N . VAL A 1 108 ? -14.136 34.184 27.287 1.00 12.46 111 VAL A N 1
ATOM 827 C CA . VAL A 1 108 ? -15.082 33.508 28.171 1.00 13.63 111 VAL A CA 1
ATOM 828 C C . VAL A 1 108 ? -15.873 34.556 28.969 1.00 13.01 111 VAL A C 1
ATOM 829 O O . VAL A 1 108 ? -17.066 34.406 29.094 1.00 11.69 111 VAL A O 1
ATOM 833 N N . ASN A 1 109 ? -15.235 35.616 29.432 1.00 12.30 112 ASN A N 1
ATOM 834 C CA . ASN A 1 109 ? -15.940 36.686 30.122 1.00 12.37 112 ASN A CA 1
ATOM 835 C C . ASN A 1 109 ? -16.976 37.342 29.247 1.00 12.45 112 ASN A C 1
ATOM 836 O O . ASN A 1 109 ? -18.055 37.628 29.703 1.00 12.52 112 ASN A O 1
ATOM 841 N N . PHE A 1 110 ? -16.628 37.612 28.006 1.00 12.52 113 PHE A N 1
ATOM 842 C CA . PHE A 1 110 ? -17.577 38.163 27.080 1.00 12.59 113 PHE A CA 1
ATOM 843 C C . PHE A 1 110 ? -18.792 37.232 26.881 1.00 12.21 113 PHE A C 1
ATOM 844 O O . PHE A 1 110 ? -19.944 37.699 26.877 1.00 11.76 113 PHE A O 1
ATOM 852 N N . ILE A 1 111 ? -18.516 35.945 26.739 1.00 11.19 114 ILE A N 1
ATOM 853 C CA . ILE A 1 111 ? -19.578 34.965 26.541 1.00 11.28 114 ILE A CA 1
ATOM 854 C C . ILE A 1 111 ? -20.492 34.884 27.780 1.00 10.95 114 ILE A C 1
ATOM 855 O O . ILE A 1 111 ? -21.716 34.828 27.649 1.00 9.81 114 ILE A O 1
ATOM 860 N N . LEU A 1 112 ? -19.869 34.855 28.967 1.00 10.63 115 LEU A N 1
ATOM 861 C CA . LEU A 1 112 ? -20.612 34.791 30.202 1.00 11.31 115 LEU A CA 1
ATOM 862 C C . LEU A 1 112 ? -21.469 36.051 30.377 1.00 12.38 115 LEU A C 1
ATOM 863 O O . LEU A 1 112 ? -22.641 35.948 30.727 1.00 12.48 115 LEU A O 1
ATOM 868 N N . ARG A 1 113 ? -20.904 37.218 30.116 1.00 13.30 116 ARG A N 1
ATOM 869 C CA . ARG A 1 113 ? -21.658 38.458 30.246 1.00 15.91 116 ARG A CA 1
ATOM 870 C C . ARG A 1 113 ? -22.796 38.511 29.249 1.00 14.37 116 ARG A C 1
ATOM 871 O O . ARG A 1 113 ? -23.905 38.937 29.589 1.00 15.86 116 ARG A O 1
ATOM 879 N N . TYR A 1 114 ? -22.541 38.038 28.043 1.00 13.77 117 TYR A N 1
ATOM 880 C CA . TYR A 1 114 ? -23.562 38.034 27.007 1.00 14.14 117 TYR A CA 1
ATOM 881 C C . TYR A 1 114 ? -24.752 37.153 27.466 1.00 13.68 117 TYR A C 1
ATOM 882 O O . TYR A 1 114 ? -25.922 37.539 27.303 1.00 13.81 117 TYR A O 1
ATOM 891 N N . PHE A 1 115 ? -24.441 35.986 28.018 1.00 12.75 118 PHE A N 1
ATOM 892 C CA . PHE A 1 115 ? -25.473 35.100 28.502 1.00 12.65 118 PHE A CA 1
ATOM 893 C C . PHE A 1 115 ? -26.209 35.663 29.698 1.00 12.60 118 PHE A C 1
ATOM 894 O O . PHE A 1 115 ? -27.384 35.407 29.825 1.00 13.09 118 PHE A O 1
ATOM 902 N N . ALA A 1 116 ? -25.535 36.421 30.554 1.00 13.32 119 ALA A N 1
ATOM 903 C CA . ALA A 1 116 ? -26.186 37.065 31.674 1.00 14.04 119 ALA A CA 1
ATOM 904 C C . ALA A 1 116 ? -27.215 38.074 31.188 1.00 15.39 119 ALA A C 1
ATOM 905 O O . ALA A 1 116 ? -28.204 38.275 31.871 1.00 15.78 119 ALA A O 1
ATOM 907 N N . ASP A 1 117 ? -26.953 38.738 30.055 1.00 15.50 120 ASP A N 1
ATOM 908 C CA . ASP A 1 117 ? -27.863 39.725 29.480 1.00 16.87 120 ASP A CA 1
ATOM 909 C C . ASP A 1 117 ? -28.909 39.092 28.582 1.00 15.89 120 ASP A C 1
ATOM 910 O O . ASP A 1 117 ? -29.793 39.770 28.142 1.00 17.99 120 ASP A O 1
ATOM 915 N N . LEU A 1 118 ? -28.732 37.842 28.190 1.00 15.52 121 LEU A N 1
ATOM 916 C CA . LEU A 1 118 ? -29.620 37.205 27.219 1.00 15.03 121 LEU A CA 1
ATOM 917 C C . LEU A 1 118 ? -30.942 36.763 27.848 1.00 15.24 121 LEU A C 1
ATOM 918 O O . LEU A 1 118 ? -30.958 36.066 28.853 1.00 13.78 121 LEU A O 1
ATOM 923 N N . GLN A 1 119 ? -32.041 37.106 27.201 1.00 16.83 122 GLN A N 1
ATOM 924 C CA . GLN A 1 119 ? -33.367 36.661 27.618 1.00 18.97 122 GLN A CA 1
ATOM 925 C C . GLN A 1 119 ? -33.750 35.441 26.807 1.00 16.15 122 GLN A C 1
ATOM 926 O O . GLN A 1 119 ? -33.634 35.479 25.618 1.00 17.95 122 GLN A O 1
ATOM 932 N N . LEU A 1 120 ? -34.169 34.374 27.447 1.00 14.42 123 LEU A N 1
ATOM 933 C CA . LEU A 1 120 ? -34.591 33.144 26.741 1.00 13.69 123 LEU A CA 1
ATOM 934 C C . LEU A 1 120 ? -35.767 32.524 27.441 1.00 13.25 123 LEU A C 1
ATOM 935 O O . LEU A 1 120 ? -35.950 32.778 28.617 1.00 12.55 123 LEU A O 1
ATOM 940 N N . PRO A 1 121 ? -36.541 31.682 26.742 1.00 13.62 124 PRO A N 1
ATOM 941 C CA . PRO A 1 121 ? -37.599 30.942 27.469 1.00 13.32 124 PRO A CA 1
ATOM 942 C C . PRO A 1 121 ? -37.022 30.074 28.601 1.00 12.60 124 PRO A C 1
ATOM 943 O O . PRO A 1 121 ? -37.585 30.054 29.718 1.00 12.89 124 PRO A O 1
ATOM 947 N N . LYS A 1 122 ? -35.909 29.400 28.350 1.00 12.18 125 LYS A N 1
ATOM 948 C CA . LYS A 1 122 ? -35.307 28.473 29.316 1.00 12.27 125 LYS A CA 1
ATOM 949 C C . LYS A 1 122 ? -33.786 28.532 29.327 1.00 11.47 125 LYS A C 1
ATOM 950 O O . LYS A 1 122 ? -33.157 28.581 28.261 1.00 11.18 125 LYS A O 1
ATOM 956 N N . LYS A 1 123 ? -33.244 28.507 30.536 1.00 10.87 126 LYS A N 1
ATOM 957 C CA . LYS A 1 123 ? -31.817 28.280 30.758 1.00 10.36 126 LYS A CA 1
ATOM 958 C C . LYS A 1 123 ? -31.646 27.110 31.687 1.00 9.93 126 LYS A C 1
ATOM 959 O O . LYS A 1 123 ? -32.459 26.870 32.581 1.00 8.67 126 LYS A O 1
ATOM 965 N N . ARG A 1 124 ? -30.568 26.364 31.476 1.00 9.63 127 ARG A N 1
ATOM 966 C CA . ARG A 1 12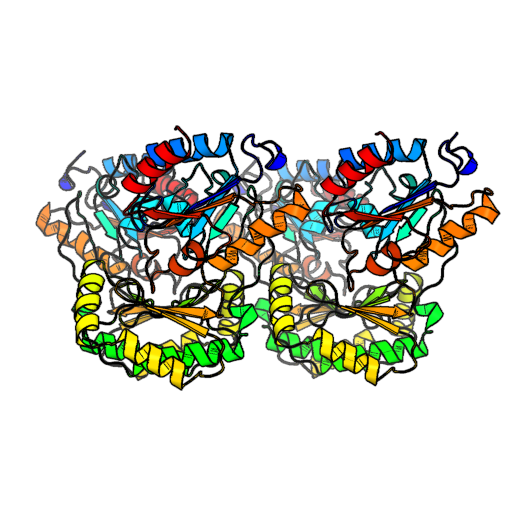4 ? -30.293 25.172 32.240 1.00 9.63 127 ARG A CA 1
ATOM 967 C C . ARG A 1 124 ? -28.902 25.226 32.864 1.00 10.32 127 ARG A C 1
ATOM 968 O O . ARG A 1 124 ? -28.758 25.829 33.955 1.00 10.53 127 ARG A O 1
ATOM 976 N N . GLY A 1 125 ? -27.897 24.651 32.203 1.00 9.93 128 GLY A N 1
ATOM 977 C CA . GLY A 1 125 ? -26.544 24.590 32.713 1.00 10.83 128 GLY A CA 1
ATOM 978 C C . GLY A 1 125 ? -25.613 24.116 31.606 1.00 11.29 128 GLY A C 1
ATOM 979 O O . GLY A 1 125 ? -26.065 23.600 30.592 1.00 11.24 128 GLY A O 1
ATOM 980 N N . THR A 1 126 ? -24.325 24.376 31.766 1.00 12.83 129 THR A N 1
ATOM 981 C CA . THR A 1 126 ? -23.319 23.910 30.793 1.00 13.49 129 THR A CA 1
ATOM 982 C C . THR A 1 126 ? -23.393 24.803 29.551 1.00 12.44 129 THR A C 1
ATOM 983 O O . THR A 1 126 ? -23.556 24.305 28.476 1.00 9.64 129 THR A O 1
ATOM 987 N N . PHE A 1 127 ? -23.346 26.099 29.793 1.00 12.06 130 PHE A N 1
ATOM 988 C CA . PHE A 1 127 ? -23.383 27.109 28.767 1.00 12.44 130 PHE A CA 1
ATOM 989 C C . PHE A 1 127 ? -22.070 27.176 27.987 1.00 13.04 130 PHE A C 1
ATOM 990 O O . PHE A 1 127 ? -22.054 27.533 26.807 1.00 12.80 130 PHE A O 1
ATOM 998 N N . ILE A 1 128 ? -20.964 26.833 28.642 1.00 14.20 131 ILE A N 1
ATOM 999 C CA . ILE A 1 128 ? -19.646 26.831 27.979 1.00 14.71 131 ILE A CA 1
ATOM 1000 C C . ILE A 1 128 ? -19.015 25.536 28.357 1.00 14.74 131 ILE A C 1
ATOM 1001 O O . ILE A 1 128 ? -18.857 25.237 29.557 1.00 14.31 131 ILE A O 1
ATOM 1006 N N . GLU A 1 129 ? -18.623 24.788 27.344 1.00 15.34 132 GLU A N 1
ATOM 1007 C CA . GLU A 1 129 ? -17.814 23.595 27.554 1.00 16.72 132 GLU A CA 1
ATOM 1008 C C . GLU A 1 129 ? -16.415 23.815 26.965 1.00 15.91 132 GLU A C 1
ATOM 1009 O O . GLU A 1 129 ? -16.255 24.097 25.776 1.00 15.31 132 GLU A O 1
ATOM 1015 N N . PHE A 1 130 ? -15.418 23.726 27.828 1.00 15.11 133 PHE A N 1
ATOM 1016 C CA . PHE A 1 130 ? -14.025 23.876 27.488 1.00 15.60 133 PHE A CA 1
ATOM 1017 C C . PHE A 1 130 ? -13.445 22.530 27.047 1.00 16.06 133 PHE A C 1
ATOM 1018 O O . PHE A 1 130 ? -13.455 21.591 27.840 1.00 17.44 133 PHE A O 1
ATOM 1026 N N . ARG A 1 131 ? -12.924 22.467 25.824 1.00 16.72 134 ARG A N 1
ATOM 1027 C CA . ARG A 1 131 ? -12.324 21.256 25.286 1.00 18.64 134 ARG A CA 1
ATOM 1028 C C . ARG A 1 131 ? -10.879 21.585 24.891 1.00 18.13 134 ARG A C 1
ATOM 1029 O O . ARG A 1 131 ? -10.446 22.749 24.886 1.00 16.85 134 ARG A O 1
ATOM 1037 N N . ASN A 1 132 ? -10.147 20.545 24.545 1.00 17.09 135 ASN A N 1
ATOM 1038 C CA . ASN A 1 132 ? -8.781 20.677 24.066 1.00 19.27 135 ASN A CA 1
ATOM 1039 C C . ASN A 1 132 ? -8.644 21.368 22.726 1.00 18.50 135 ASN A C 1
ATOM 1040 O O . ASN A 1 132 ? -7.645 22.006 22.509 1.00 19.71 135 ASN A O 1
ATOM 1045 N N . GLY A 1 133 ? -9.607 21.257 21.833 1.00 18.02 136 GLY A N 1
ATOM 1046 C CA . GLY A 1 133 ? -9.546 21.882 20.526 1.00 18.80 136 GLY A CA 1
ATOM 1047 C C . GLY A 1 133 ? -10.497 23.036 20.224 1.00 19.05 136 GLY A C 1
ATOM 1048 O O . GLY A 1 133 ? -10.481 23.566 19.111 1.00 16.74 136 GLY A O 1
ATOM 1049 N N . MET A 1 134 ? -11.343 23.396 21.185 1.00 17.67 137 MET A N 1
ATOM 1050 C CA . MET A 1 134 ? -12.378 24.388 20.934 1.00 17.98 137 MET A CA 1
ATOM 1051 C C . MET A 1 134 ? -13.080 24.744 22.259 1.00 16.42 137 MET A C 1
ATOM 1052 O O . MET A 1 134 ? -12.847 24.075 23.277 1.00 15.31 137 MET A O 1
ATOM 1057 N N . ILE A 1 135 ? -13.981 25.729 22.227 1.00 15.75 138 ILE A N 1
ATOM 1058 C CA . ILE A 1 135 ? -15.082 25.728 23.208 1.00 14.03 138 ILE A CA 1
ATOM 1059 C C . ILE A 1 135 ? -16.408 25.522 22.464 1.00 13.26 138 ILE A C 1
ATOM 1060 O O . ILE A 1 135 ? -16.575 25.889 21.267 1.00 12.41 138 ILE A O 1
ATOM 1065 N N . ASN A 1 136 ? -17.344 24.919 23.175 1.00 12.65 139 ASN A N 1
ATOM 1066 C CA . ASN A 1 136 ? -18.691 24.752 22.700 1.00 13.16 139 ASN A CA 1
ATOM 1067 C C . ASN A 1 136 ? -19.573 25.656 23.582 1.00 13.67 139 ASN A C 1
ATOM 1068 O O . ASN A 1 136 ? -19.441 25.697 24.803 1.00 14.53 139 ASN A O 1
ATOM 1073 N N . VAL A 1 137 ? -20.458 26.395 22.935 1.00 13.02 140 VAL A N 1
ATOM 1074 C CA . VAL A 1 137 ? -21.174 27.492 23.556 1.00 12.30 140 VAL A CA 1
ATOM 1075 C C . VAL A 1 137 ? -22.659 27.245 23.320 1.00 11.27 140 VAL A C 1
ATOM 1076 O O . VAL A 1 137 ? -23.041 27.079 22.182 1.00 12.12 140 VAL A O 1
ATOM 1080 N N . SER A 1 138 ? -23.465 27.168 24.386 1.00 10.77 141 SER A N 1
ATOM 1081 C CA . SER A 1 138 ? -24.902 26.873 24.266 1.00 10.81 141 SER A CA 1
ATOM 1082 C C . SER A 1 138 ? -25.711 27.853 25.085 1.00 9.86 141 SER A C 1
ATOM 1083 O O . SER A 1 138 ? -25.545 27.896 26.301 1.00 10.43 141 SER A O 1
ATOM 1086 N N . PRO A 1 139 ? -26.592 28.643 24.454 1.00 9.26 142 PRO A N 1
ATOM 1087 C CA . PRO A 1 139 ? -27.367 29.614 25.238 1.00 8.97 142 PRO A CA 1
ATOM 1088 C C . PRO A 1 139 ? -28.350 28.981 26.233 1.00 8.86 142 PRO A C 1
ATOM 1089 O O . PRO A 1 139 ? -28.553 29.540 27.298 1.00 9.07 142 PRO A O 1
ATOM 1093 N N . ILE A 1 140 ? -28.931 27.859 25.895 1.00 9.04 143 ILE A N 1
ATOM 1094 C CA . ILE A 1 140 ? -29.767 27.113 26.816 1.00 9.54 143 ILE A CA 1
ATOM 1095 C C . ILE A 1 140 ? -28.931 26.271 27.764 1.00 10.19 143 ILE A C 1
ATOM 1096 O O . ILE A 1 140 ? -29.298 26.084 28.906 1.00 9.67 143 ILE A O 1
ATOM 1101 N N . GLY A 1 141 ? -27.806 25.776 27.268 1.00 10.53 144 GLY A N 1
ATOM 1102 C CA . GLY A 1 141 ? -26.893 24.964 28.050 1.00 11.26 144 GLY A CA 1
ATOM 1103 C C . GLY A 1 141 ? -27.027 23.499 27.651 1.00 11.88 144 GLY A C 1
ATOM 1104 O O . GLY A 1 141 ? -28.114 23.047 27.371 1.00 10.29 144 GLY A O 1
ATOM 1105 N N . ARG A 1 142 ? -25.915 22.766 27.657 1.00 12.95 145 ARG A N 1
ATOM 1106 C CA . ARG A 1 142 ? -25.878 21.345 27.280 1.00 14.50 145 ARG A CA 1
ATOM 1107 C C . ARG A 1 142 ? -26.630 20.431 28.252 1.00 14.26 145 ARG A C 1
ATOM 1108 O O . ARG A 1 142 ? -26.946 19.313 27.889 1.00 14.74 145 ARG A O 1
ATOM 1116 N N . ASN A 1 143 ? -26.891 20.891 29.481 1.00 12.83 146 ASN A N 1
ATOM 1117 C CA . ASN A 1 143 ? -27.709 20.121 30.413 1.00 12.95 146 ASN A CA 1
ATOM 1118 C C . ASN A 1 143 ? -29.172 20.113 30.016 1.00 12.08 146 ASN A C 1
ATOM 1119 O O . ASN A 1 143 ? -29.948 19.470 30.665 1.00 10.93 146 ASN A O 1
ATOM 1124 N N . ALA A 1 144 ? -29.554 20.840 28.981 1.00 12.64 147 ALA A N 1
ATOM 1125 C CA . ALA A 1 144 ? -30.885 20.755 28.385 1.00 13.11 147 ALA A CA 1
ATOM 1126 C C . ALA A 1 144 ? -31.192 19.303 28.038 1.00 14.14 147 ALA A C 1
ATOM 1127 O O . ALA A 1 144 ? -30.339 18.582 27.518 1.00 13.44 147 ALA A O 1
ATOM 1129 N N . SER A 1 145 ? -32.403 18.858 28.377 1.00 14.33 148 SER A N 1
ATOM 1130 C CA . SER A 1 145 ? -32.850 17.494 28.049 1.00 15.46 148 SER A CA 1
ATOM 1131 C C . SER A 1 145 ? -33.059 17.364 26.548 1.00 16.22 148 SER A C 1
ATOM 1132 O O . SER A 1 145 ? -33.082 18.388 25.799 1.00 13.73 148 SER A O 1
ATOM 1135 N N . VAL A 1 146 ? -33.243 16.123 26.107 1.00 17.64 149 VAL A N 1
ATOM 1136 C CA . VAL A 1 146 ? -33.533 15.830 24.700 1.00 17.27 149 VAL A CA 1
ATOM 1137 C C . VAL A 1 146 ? -34.685 16.694 24.219 1.00 17.64 149 VAL A C 1
ATOM 1138 O O . VAL A 1 146 ? -34.554 17.393 23.178 1.00 18.52 149 VAL A O 1
ATOM 1142 N N . GLU A 1 147 ? -35.789 16.705 24.973 1.00 17.84 150 GLU A N 1
ATOM 1143 C CA . GLU A 1 147 ? -36.958 17.485 24.613 1.00 17.93 150 GLU A CA 1
ATOM 1144 C C . GLU A 1 147 ? -36.669 19.001 24.633 1.00 15.07 150 GLU A C 1
ATOM 1145 O O . GLU A 1 147 ? -37.098 19.702 23.767 1.00 13.64 150 GLU A O 1
ATOM 1151 N N . GLU A 1 148 ? -35.938 19.486 25.635 1.00 14.61 151 GLU A N 1
ATOM 1152 C CA . GLU A 1 148 ? -35.583 20.913 25.696 1.00 14.59 151 GLU A CA 1
ATOM 1153 C C . GLU A 1 148 ? -34.683 21.333 24.501 1.00 14.84 151 GLU A C 1
ATOM 1154 O O . GLU A 1 148 ? -34.824 22.408 23.987 1.00 14.78 151 GLU A O 1
ATOM 1160 N N . ARG A 1 149 ? -33.806 20.463 24.065 1.00 15.56 152 ARG A N 1
ATOM 1161 C CA . ARG A 1 149 ? -32.960 20.727 22.906 1.00 17.57 152 ARG A CA 1
ATOM 1162 C C . ARG A 1 149 ? -33.782 20.859 21.624 1.00 19.03 152 ARG A C 1
ATOM 1163 O O . ARG A 1 149 ? -33.532 21.753 20.802 1.00 16.98 152 ARG A O 1
ATOM 1171 N N . ASN A 1 150 ? -34.770 19.952 21.467 1.00 20.05 153 ASN A N 1
ATOM 1172 C CA . ASN A 1 150 ? -35.669 20.013 20.307 1.00 19.06 153 ASN A CA 1
ATOM 1173 C C . ASN A 1 150 ? -36.404 21.315 20.330 1.00 17.48 153 ASN A C 1
ATOM 1174 O O . ASN A 1 150 ? -36.513 21.992 19.310 1.00 15.30 153 ASN A O 1
ATOM 1179 N N . GLU A 1 151 ? -36.894 21.705 21.508 1.00 17.87 154 GLU A N 1
ATOM 1180 C CA . GLU A 1 151 ? -37.649 22.955 21.628 1.00 17.98 154 GLU A CA 1
ATOM 1181 C C . GLU A 1 151 ? -36.762 24.156 21.378 1.00 17.43 154 GLU A C 1
ATOM 1182 O O . GLU A 1 151 ? -37.205 25.149 20.772 1.00 17.85 154 GLU A O 1
ATOM 1188 N N . PHE A 1 152 ? -35.520 24.107 21.857 1.00 16.22 155 PHE A N 1
ATOM 1189 C CA . PHE A 1 152 ? -34.629 25.250 21.659 1.00 16.28 155 PHE A CA 1
ATOM 1190 C C . PHE A 1 152 ? -34.318 25.405 20.194 1.00 16.81 155 PHE A C 1
ATOM 1191 O O . PHE A 1 152 ? -34.344 26.500 19.687 1.00 17.66 155 PHE A O 1
ATOM 1199 N N . GLU A 1 153 ? -34.056 24.319 19.515 1.00 18.42 156 GLU A N 1
ATOM 1200 C CA . GLU A 1 153 ? -33.764 24.371 18.066 1.00 21.25 156 GLU A CA 1
ATOM 1201 C C . GLU A 1 153 ? -34.808 25.102 17.250 1.00 19.08 156 GLU A C 1
ATOM 1202 O O . GLU A 1 153 ? -34.474 25.861 16.335 1.00 15.60 156 GLU A O 1
ATOM 1208 N N . ALA A 1 154 ? -36.069 24.844 17.575 1.00 19.90 157 ALA A N 1
ATOM 1209 C CA . ALA A 1 154 ? -37.201 25.459 16.868 1.00 19.37 157 ALA A CA 1
ATOM 1210 C C . ALA A 1 154 ? -37.278 26.903 17.251 1.00 17.37 157 ALA A C 1
ATOM 1211 O O . ALA A 1 154 ? -37.462 27.782 16.369 1.00 18.65 157 ALA A O 1
ATOM 1213 N N . TYR A 1 155 ? -37.113 27.180 18.541 1.00 16.97 158 TYR A N 1
ATOM 1214 C CA . TYR A 1 155 ? -37.048 28.571 18.993 1.00 17.56 158 TYR A CA 1
ATOM 1215 C C . TYR A 1 155 ? -35.930 29.362 18.261 1.00 17.00 158 TYR A C 1
ATOM 1216 O O . TYR A 1 155 ? -36.147 30.472 17.763 1.00 16.15 158 TYR A O 1
ATOM 1225 N N . ASP A 1 156 ? -34.757 28.742 18.178 1.00 18.14 159 ASP A N 1
ATOM 1226 C CA . ASP A 1 156 ? -33.576 29.350 17.551 1.00 18.75 159 ASP A CA 1
ATOM 1227 C C . ASP A 1 156 ? -33.766 29.553 16.048 1.00 20.53 159 ASP A C 1
ATOM 1228 O O . ASP A 1 156 ? -33.336 30.580 15.513 1.00 20.27 159 ASP A O 1
ATOM 1233 N N . LYS A 1 157 ? -34.411 28.591 15.370 1.00 24.44 160 LYS A N 1
ATOM 1234 C CA . LYS A 1 157 ? -34.803 28.775 13.946 1.00 27.70 160 LYS A CA 1
ATOM 1235 C C . LYS A 1 157 ? -35.561 30.067 13.754 1.00 27.31 160 LYS A C 1
ATOM 1236 O O . LYS A 1 157 ? -35.289 30.797 12.813 1.00 29.98 160 LYS A O 1
ATOM 1242 N N . GLU A 1 158 ? -36.486 30.362 14.652 1.00 26.11 161 GLU A N 1
ATOM 1243 C CA . GLU A 1 158 ? -37.294 31.566 14.540 1.00 28.47 161 GLU A CA 1
ATOM 1244 C C . GLU A 1 158 ? -36.553 32.825 15.005 1.00 26.32 161 GLU A C 1
ATOM 1245 O O . GLU A 1 158 ? -36.677 33.878 14.399 1.00 23.20 161 GLU A O 1
ATOM 1251 N N . HIS A 1 159 ? -35.815 32.722 16.103 1.00 23.03 162 HIS A N 1
ATOM 1252 C CA . HIS A 1 159 ? -35.277 33.912 16.757 1.00 22.23 162 HIS A CA 1
ATOM 1253 C C . HIS A 1 159 ? -33.774 34.219 16.538 1.00 19.61 162 HIS A C 1
ATOM 1254 O O . HIS A 1 159 ? -33.297 35.269 16.920 1.00 17.37 162 HIS A O 1
ATOM 1261 N N . HIS A 1 160 ? -33.070 33.326 15.863 1.00 20.53 163 HIS A N 1
ATOM 1262 C CA . HIS A 1 160 ? -31.670 33.492 15.503 1.00 23.05 163 HIS A CA 1
ATOM 1263 C C . HIS A 1 160 ? -30.759 33.867 16.709 1.00 20.72 163 HIS A C 1
ATOM 1264 O O . HIS A 1 160 ? -29.923 34.770 16.648 1.00 18.19 163 HIS A O 1
ATOM 1271 N N . ILE A 1 161 ? -30.915 33.072 17.769 1.00 20.69 164 ILE A N 1
ATOM 1272 C CA . ILE A 1 161 ? -30.192 33.299 19.010 1.00 19.63 164 ILE A CA 1
ATOM 1273 C C . ILE A 1 161 ? -28.710 33.012 18.745 1.00 18.50 164 ILE A C 1
ATOM 1274 O O . ILE A 1 161 ? -27.858 33.866 19.015 1.00 15.59 164 ILE A O 1
ATOM 1279 N N . ARG A 1 162 ? -28.455 31.849 18.170 1.00 19.09 165 ARG A N 1
ATOM 1280 C CA . ARG A 1 162 ? -27.094 31.351 17.874 1.00 20.26 165 ARG A CA 1
ATOM 1281 C C . ARG A 1 162 ? -26.403 32.300 16.889 1.00 17.75 165 ARG A C 1
ATOM 1282 O O . ARG A 1 162 ? -25.365 32.739 17.202 1.00 16.83 165 ARG A O 1
ATOM 1290 N N . THR A 1 163 ? -27.059 32.629 15.783 1.00 17.68 166 THR A N 1
ATOM 1291 C CA . THR A 1 163 ? -26.536 33.506 14.737 1.00 17.87 166 THR A CA 1
ATOM 1292 C C . THR A 1 163 ? -26.209 34.877 15.277 1.00 17.59 166 THR A C 1
ATOM 1293 O O . THR A 1 163 ? -25.130 35.411 15.008 1.00 18.31 166 THR A O 1
ATOM 1297 N N . ASP A 1 164 ? -27.096 35.452 16.064 1.00 16.74 167 ASP A N 1
ATOM 1298 C CA . ASP A 1 164 ? -26.783 36.770 16.599 1.00 17.26 167 ASP A CA 1
ATOM 1299 C C . ASP A 1 164 ? -25.608 36.732 17.578 1.00 16.52 167 ASP A C 1
ATOM 1300 O O . ASP A 1 164 ? -24.816 37.652 17.619 1.00 17.23 167 ASP A O 1
ATOM 1305 N N . MET A 1 165 ? -25.481 35.666 18.358 1.00 15.58 168 MET A N 1
ATOM 1306 C CA . MET A 1 165 ? -24.360 35.594 19.284 1.00 14.77 168 MET A CA 1
ATOM 1307 C C . MET A 1 165 ? -23.044 35.382 18.524 1.00 14.24 168 MET A C 1
ATOM 1308 O O . MET A 1 165 ? -22.036 35.981 18.871 1.00 14.29 168 MET A O 1
ATOM 1313 N N . VAL A 1 166 ? -23.055 34.543 17.496 1.00 14.30 169 VAL A N 1
ATOM 1314 C CA . VAL A 1 166 ? -21.856 34.365 16.667 1.00 15.75 169 VAL A CA 1
ATOM 1315 C C . VAL A 1 166 ? -21.430 35.740 16.084 1.00 17.01 169 VAL A C 1
ATOM 1316 O O . VAL A 1 166 ? -20.258 36.117 16.163 1.00 16.92 169 VAL A O 1
ATOM 1320 N N . ASN A 1 167 ? -22.400 36.502 15.581 1.00 17.35 170 ASN A N 1
ATOM 1321 C CA . ASN A 1 167 ? -22.150 37.846 15.006 1.00 17.99 170 ASN A CA 1
ATOM 1322 C C . ASN A 1 167 ? -21.570 38.765 16.081 1.00 17.73 170 ASN A C 1
ATOM 1323 O O . ASN A 1 167 ? -20.677 39.510 15.786 1.00 17.92 170 ASN A O 1
ATOM 1328 N N . ALA A 1 168 ? -22.104 38.680 17.287 1.00 16.61 171 ALA A N 1
ATOM 1329 C CA . ALA A 1 168 ? -21.591 39.488 18.392 1.00 16.28 171 ALA A CA 1
ATOM 1330 C C . ALA A 1 168 ? -20.126 39.167 18.725 1.00 16.38 171 ALA A C 1
ATOM 1331 O O . ALA A 1 168 ? -19.328 40.074 18.995 1.00 15.23 171 ALA A O 1
ATOM 1333 N N . LEU A 1 169 ? -19.797 37.882 18.720 1.00 15.26 172 LEU A N 1
ATOM 1334 C CA . LEU A 1 169 ? -18.430 37.447 18.953 1.00 15.13 172 LEU A CA 1
ATOM 1335 C C . LEU A 1 169 ? -17.449 37.907 17.845 1.00 15.60 172 LEU A C 1
ATOM 1336 O O . LEU A 1 169 ? -16.366 38.412 18.110 1.00 14.57 172 LEU A O 1
ATOM 1341 N N . LYS A 1 170 ? -17.868 37.742 16.605 1.00 15.69 173 LYS A N 1
ATOM 1342 C CA . LYS A 1 170 ? -17.115 38.232 15.450 1.00 16.37 173 LYS A CA 1
ATOM 1343 C C . LYS A 1 170 ? -16.877 39.732 15.511 1.00 16.59 173 LYS A C 1
ATOM 1344 O O . LYS A 1 170 ? -15.829 40.191 15.117 1.00 14.92 173 LYS A O 1
ATOM 1350 N N . LYS A 1 171 ? -17.840 40.478 16.034 1.00 16.90 174 LYS A N 1
ATOM 1351 C CA . LYS A 1 171 ? -17.729 41.933 16.208 1.00 16.55 174 LYS A CA 1
ATOM 1352 C C . LYS A 1 171 ? -16.790 42.289 17.345 1.00 15.70 174 LYS A C 1
ATOM 1353 O O . LYS A 1 171 ? -16.022 43.259 17.232 1.00 13.99 174 LYS A O 1
ATOM 1359 N N . GLU A 1 172 ? -16.854 41.539 18.446 1.00 14.78 175 GLU A N 1
ATOM 1360 C CA . GLU A 1 172 ? -15.981 41.838 19.594 1.00 14.65 175 GLU A CA 1
ATOM 1361 C C . GLU A 1 172 ? -14.523 41.366 19.379 1.00 15.19 175 GLU A C 1
ATOM 1362 O O . GLU A 1 172 ? -13.593 42.011 19.856 1.00 15.58 175 GLU A O 1
ATOM 1368 N N . PHE A 1 173 ? -14.339 40.258 18.664 1.00 13.57 176 PHE A N 1
ATOM 1369 C CA . PHE A 1 173 ? -13.059 39.647 18.540 1.00 13.97 176 PHE A CA 1
ATOM 1370 C C . PHE A 1 173 ? -12.658 39.518 17.062 1.00 13.61 176 PHE A C 1
ATOM 1371 O O . PHE A 1 173 ? -12.351 38.416 16.606 1.00 13.21 176 PHE A O 1
ATOM 1379 N N . PRO A 1 174 ? -12.628 40.639 16.322 1.00 13.85 177 PRO A N 1
ATOM 1380 C CA . PRO A 1 174 ? -12.467 40.496 14.878 1.00 15.01 177 PRO A CA 1
ATOM 1381 C C . PRO A 1 174 ? -11.092 40.014 14.422 1.00 14.78 177 PRO A C 1
ATOM 1382 O O . PRO A 1 174 ? -11.028 39.473 13.344 1.00 14.63 177 PRO A O 1
ATOM 1386 N N . ASP A 1 175 ? -10.046 40.163 15.218 1.00 15.23 178 ASP A N 1
ATOM 1387 C CA . ASP A 1 175 ? -8.694 39.711 14.811 1.00 15.91 178 ASP A CA 1
ATOM 1388 C C . ASP A 1 175 ? -8.259 38.464 15.578 1.00 15.25 178 ASP A C 1
ATOM 1389 O O . ASP A 1 175 ? -7.098 38.244 15.634 1.00 14.38 178 ASP A O 1
ATOM 1394 N N . TYR A 1 176 ? -9.187 37.685 16.112 1.00 15.22 179 TYR A N 1
ATOM 1395 C CA . TYR A 1 176 ? -8.818 36.516 16.944 1.00 15.40 179 TYR A CA 1
ATOM 1396 C C . TYR A 1 176 ? -8.439 35.276 16.114 1.00 15.97 179 TYR A C 1
ATOM 1397 O O . TYR A 1 176 ? -7.907 34.366 16.669 1.00 16.65 179 TYR A O 1
ATOM 1406 N N . GLY A 1 177 ? -8.668 35.269 14.813 1.00 15.36 180 GLY A N 1
ATOM 1407 C CA . GLY A 1 177 ? -8.379 34.072 14.004 1.00 14.62 180 GLY A CA 1
ATOM 1408 C C . GLY A 1 177 ? -9.179 32.849 14.432 1.00 14.26 180 GLY A C 1
ATOM 1409 O O . GLY A 1 177 ? -8.679 31.739 14.443 1.00 15.12 180 GLY A O 1
ATOM 1410 N N . LEU A 1 178 ? -10.439 33.067 14.772 1.00 13.58 181 LEU A N 1
ATOM 1411 C CA . LEU A 1 178 ? -11.361 32.021 15.163 1.00 12.81 181 LEU A CA 1
ATOM 1412 C C . LEU A 1 178 ? -12.349 31.753 14.062 1.00 12.66 181 LEU A C 1
ATOM 1413 O O . LEU A 1 178 ? -12.744 32.644 13.341 1.00 12.54 181 LEU A O 1
ATOM 1418 N N . THR A 1 179 ? -12.791 30.505 13.993 1.00 13.79 182 THR A N 1
ATOM 1419 C CA . THR A 1 179 ? -13.897 30.059 13.143 1.00 15.20 182 THR A CA 1
ATOM 1420 C C . THR A 1 179 ? -15.029 29.634 14.073 1.00 16.38 182 THR A C 1
ATOM 1421 O O . THR A 1 179 ? -14.795 29.122 15.199 1.00 17.18 182 THR A O 1
ATOM 1425 N N . TYR A 1 180 ? -16.248 29.870 13.595 1.00 18.07 183 TYR A N 1
ATOM 1426 C CA . TYR A 1 180 ? -17.467 29.638 14.351 1.00 19.68 183 TYR A CA 1
ATOM 1427 C C . TYR A 1 180 ? -18.283 28.693 13.523 1.00 22.67 183 TYR A C 1
ATOM 1428 O O . TYR A 1 180 ? -18.461 28.915 12.314 1.00 23.13 183 TYR A O 1
ATOM 1437 N N . SER A 1 181 ? -18.753 27.626 14.148 1.00 22.98 184 SER A N 1
ATOM 1438 C CA . SER A 1 181 ? -19.612 26.699 13.441 1.00 25.33 184 SER A CA 1
ATOM 1439 C C . SER A 1 181 ? -20.858 26.405 14.252 1.00 25.35 184 SER A C 1
ATOM 1440 O O . SER A 1 181 ? -20.782 25.749 15.300 1.00 22.00 184 SER A O 1
ATOM 1443 N N . ILE A 1 182 ? -22.003 26.842 13.735 1.00 26.34 185 ILE A N 1
ATOM 1444 C CA . ILE A 1 182 ? -23.284 26.493 14.350 1.00 28.78 185 ILE A CA 1
ATOM 1445 C C . ILE A 1 182 ? -23.669 25.107 13.856 1.00 29.93 185 ILE A C 1
ATOM 1446 O O . ILE A 1 182 ? -23.749 24.864 12.669 1.00 29.73 185 ILE A O 1
ATOM 1451 N N . GLY A 1 183 ? -23.858 24.187 14.783 1.00 34.59 186 GLY A N 1
ATOM 1452 C CA . GLY A 1 183 ? -24.187 22.800 14.460 1.00 35.97 186 GLY A CA 1
ATOM 1453 C C . GLY A 1 183 ? -25.140 22.221 15.503 1.00 36.15 186 GLY A C 1
ATOM 1454 O O . GLY A 1 183 ? -25.134 22.643 16.663 1.00 37.30 186 GLY A O 1
ATOM 1455 N N . GLY A 1 184 ? -25.943 21.235 15.097 1.00 33.90 187 GLY A N 1
ATOM 1456 C CA . GLY A 1 184 ? -26.864 20.588 16.008 1.00 31.10 187 GLY A CA 1
ATOM 1457 C C . GLY A 1 184 ? -27.938 21.553 16.494 1.00 27.10 187 GLY A C 1
ATOM 1458 O O . GLY A 1 184 ? -28.283 22.541 15.851 1.00 24.95 187 GLY A O 1
ATOM 1459 N N . GLN A 1 185 ? -28.468 21.250 17.671 1.00 25.88 188 GLN A N 1
ATOM 1460 C CA . GLN A 1 185 ? -29.672 21.903 18.152 1.00 23.30 188 GLN A CA 1
ATOM 1461 C C . GLN A 1 185 ? -29.454 23.112 19.011 1.00 20.78 188 GLN A C 1
ATOM 1462 O O . GLN A 1 185 ? -30.235 24.046 18.963 1.00 24.21 188 GLN A O 1
ATOM 1468 N N . ILE A 1 186 ? -28.409 23.119 19.824 1.00 17.24 189 ILE A N 1
ATOM 1469 C CA . ILE A 1 186 ? -28.355 24.042 20.983 1.00 15.36 189 ILE A CA 1
ATOM 1470 C C . ILE A 1 186 ? -27.065 24.862 21.125 1.00 14.88 189 ILE A C 1
ATOM 1471 O O . ILE A 1 186 ? -26.957 25.651 22.075 1.00 15.27 189 ILE A O 1
ATOM 1476 N N . SER A 1 187 ? -26.101 24.667 20.232 1.00 13.46 190 SER A N 1
ATOM 1477 C CA . SER A 1 187 ? -24.762 25.172 20.454 1.00 14.19 190 SER A CA 1
ATOM 1478 C C . SER A 1 187 ? -24.071 25.570 19.177 1.00 13.81 190 SER A C 1
ATOM 1479 O O . SER A 1 187 ? -24.603 25.408 18.067 1.00 14.25 190 SER A O 1
ATOM 1482 N N . PHE A 1 188 ? -22.915 26.198 19.358 1.00 14.07 191 PHE A N 1
ATOM 1483 C CA . PHE A 1 188 ? -21.992 26.422 18.274 1.00 13.11 191 PHE A CA 1
ATOM 1484 C C . PHE A 1 188 ? -20.577 26.252 18.800 1.00 12.77 191 PHE A C 1
ATOM 1485 O O . PHE A 1 188 ? -20.322 26.434 19.998 1.00 11.67 191 PHE A O 1
ATOM 1493 N N . ASP A 1 189 ? -19.674 25.901 17.896 1.00 13.18 192 ASP A N 1
ATOM 1494 C CA . ASP A 1 189 ? -18.267 25.707 18.254 1.00 14.17 192 ASP A CA 1
ATOM 1495 C C . ASP A 1 189 ? -17.455 26.928 17.902 1.00 14.21 192 ASP A C 1
ATOM 1496 O O . ASP A 1 189 ? -17.785 27.648 16.963 1.00 14.79 192 ASP A O 1
ATOM 1501 N N . VAL A 1 190 ? -16.392 27.152 18.679 1.00 15.15 193 VAL A N 1
ATOM 1502 C CA . VAL A 1 190 ? -15.469 28.248 18.471 1.00 14.83 193 VAL A CA 1
ATOM 1503 C C . VAL A 1 190 ? -14.082 27.648 18.567 1.00 14.81 193 VAL A C 1
ATOM 1504 O O . VAL A 1 190 ? -13.719 27.004 19.595 1.00 15.00 193 VAL A O 1
ATOM 1508 N N . PHE A 1 191 ? -13.301 27.818 17.510 1.00 13.82 194 PHE A N 1
ATOM 1509 C CA . PHE A 1 191 ? -11.990 27.172 17.448 1.00 13.83 194 PHE A CA 1
ATOM 1510 C C . PHE A 1 191 ? -11.060 27.918 16.509 1.00 12.65 194 PHE A C 1
ATOM 1511 O O . PHE A 1 191 ? -11.526 28.652 15.678 1.00 12.89 194 PHE A O 1
ATOM 1519 N N . PRO A 1 192 ? -9.750 27.760 16.658 1.00 13.17 195 PRO A N 1
ATOM 1520 C CA . PRO A 1 192 ? -8.800 28.399 15.744 1.00 13.55 195 PRO A CA 1
ATOM 1521 C C . PRO A 1 192 ? -9.008 27.947 14.312 1.00 15.03 195 PRO A C 1
ATOM 1522 O O . PRO A 1 192 ? -9.307 26.757 14.056 1.00 14.66 195 PRO A O 1
ATOM 1526 N N . THR A 1 193 ? -8.898 28.882 13.376 1.00 15.29 196 THR A N 1
ATOM 1527 C CA . THR A 1 193 ? -9.164 28.557 11.987 1.00 16.77 196 THR A CA 1
ATOM 1528 C C . THR A 1 193 ? -8.188 27.449 11.563 1.00 16.88 196 THR A C 1
ATOM 1529 O O . THR A 1 193 ? -7.003 27.457 11.952 1.00 15.93 196 THR A O 1
ATOM 1533 N N . GLY A 1 194 ? -8.713 26.428 10.884 1.00 17.42 197 GLY A N 1
ATOM 1534 C CA . GLY A 1 194 ? -7.934 25.255 10.478 1.00 16.07 197 GLY A CA 1
ATOM 1535 C C . GLY A 1 194 ? -8.024 24.065 11.424 1.00 16.84 197 GLY A C 1
ATOM 1536 O O . GLY A 1 194 ? -7.607 22.906 11.084 1.00 18.14 197 GLY A O 1
ATOM 1537 N N . TRP A 1 195 ? -8.623 24.257 12.599 1.00 15.14 198 TRP A N 1
ATOM 1538 C CA . TRP A 1 195 ? -8.779 23.186 13.565 1.00 15.03 198 TRP A CA 1
ATOM 1539 C C . TRP A 1 195 ? -10.111 22.469 13.376 1.00 14.84 198 TRP A C 1
ATOM 1540 O O . TRP A 1 195 ? -10.719 22.034 14.333 1.00 14.56 198 TRP A O 1
ATOM 1551 N N . ASP A 1 196 ? -10.504 22.326 12.113 1.00 15.65 199 ASP A N 1
ATOM 1552 C CA . ASP A 1 196 ? -11.550 21.423 11.666 1.00 16.72 199 ASP A CA 1
ATOM 1553 C C . ASP A 1 196 ? -10.996 20.000 11.503 1.00 15.54 199 ASP A C 1
ATOM 1554 O O . ASP A 1 196 ? -9.856 19.733 11.857 1.00 15.46 199 ASP A O 1
ATOM 1559 N N . LYS A 1 197 ? -11.782 19.079 11.000 1.00 14.94 200 LYS A N 1
ATOM 1560 C CA . LYS A 1 197 ? -11.306 17.685 10.893 1.00 15.78 200 LYS A CA 1
ATOM 1561 C C . LYS A 1 197 ? -10.058 17.494 10.000 1.00 14.36 200 LYS A C 1
ATOM 1562 O O . LYS A 1 197 ? -9.331 16.507 10.179 1.00 14.72 200 LYS A O 1
ATOM 1568 N N . THR A 1 198 ? -9.791 18.434 9.080 1.00 13.38 201 THR A N 1
ATOM 1569 C CA . THR A 1 198 ? -8.547 18.377 8.285 1.00 13.52 201 THR A CA 1
ATOM 1570 C C . THR A 1 198 ? -7.289 18.447 9.131 1.00 13.84 201 THR A C 1
ATOM 1571 O O . THR A 1 198 ? -6.220 18.039 8.670 1.00 12.67 201 THR A O 1
ATOM 1575 N N . TYR A 1 199 ? -7.406 18.982 10.355 1.00 13.20 202 TYR A N 1
ATOM 1576 C CA . TYR A 1 199 ? -6.271 19.060 11.244 1.00 13.58 202 TYR A CA 1
ATOM 1577 C C . TYR A 1 199 ? -5.602 17.677 11.427 1.00 13.72 202 TYR A C 1
ATOM 1578 O O . TYR A 1 199 ? -4.354 17.606 11.480 1.00 11.46 202 TYR A O 1
ATOM 1587 N N . CYS A 1 200 ? -6.408 16.603 11.503 1.00 13.80 203 CYS A N 1
ATOM 1588 C CA . CYS A 1 200 ? -5.823 15.305 11.763 1.00 14.73 203 CYS A CA 1
ATOM 1589 C C . CYS A 1 200 ? -4.889 14.786 10.663 1.00 14.24 203 CYS A C 1
ATOM 1590 O O . CYS A 1 200 ? -4.055 13.920 10.903 1.00 12.70 203 CYS A O 1
ATOM 1593 N N . LEU A 1 201 ? -5.015 15.321 9.466 1.00 13.20 204 LEU A N 1
ATOM 1594 C CA . LEU A 1 201 ? -4.245 14.848 8.332 1.00 14.76 204 LEU A CA 1
ATOM 1595 C C . LEU A 1 201 ? -2.742 15.033 8.541 1.00 16.37 204 LEU A C 1
ATOM 1596 O O . LEU A 1 201 ? -1.972 14.293 7.940 1.00 15.28 204 LEU A O 1
ATOM 1601 N N . ARG A 1 202 ? -2.334 15.982 9.399 1.00 16.73 205 ARG A N 1
ATOM 1602 C CA . ARG A 1 202 ? -0.918 16.137 9.726 1.00 18.26 205 ARG A CA 1
ATOM 1603 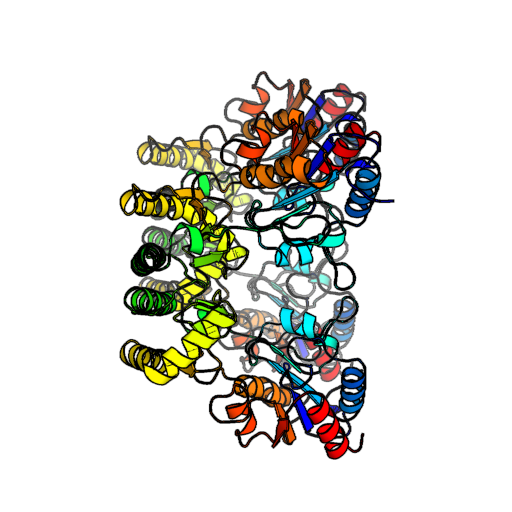C C . ARG A 1 202 ? -0.330 14.885 10.339 1.00 18.19 205 ARG A C 1
ATOM 1604 O O . ARG A 1 202 ? 0.833 14.596 10.093 1.00 17.88 205 ARG A O 1
ATOM 1612 N N . HIS A 1 203 ? -1.121 14.182 11.150 1.00 16.88 206 HIS A N 1
ATOM 1613 C CA . HIS A 1 203 ? -0.655 12.971 11.805 1.00 16.30 206 HIS A CA 1
ATOM 1614 C C . HIS A 1 203 ? -0.500 11.820 10.782 1.00 15.65 206 HIS A C 1
ATOM 1615 O O . HIS A 1 203 ? 0.402 11.005 10.874 1.00 16.55 206 HIS A O 1
ATOM 1622 N N . VAL A 1 204 ? -1.391 11.808 9.803 1.00 16.24 207 VAL A N 1
ATOM 1623 C CA . VAL A 1 204 ? -1.406 10.820 8.744 1.00 17.66 207 VAL A CA 1
ATOM 1624 C C . VAL A 1 204 ? -0.188 11.012 7.849 1.00 17.94 207 VAL A C 1
ATOM 1625 O O . VAL A 1 204 ? 0.529 10.051 7.538 1.00 15.23 207 VAL A O 1
ATOM 1629 N N . GLU A 1 205 ? 0.036 12.270 7.477 1.00 18.83 208 GLU A N 1
ATOM 1630 C CA . GLU A 1 205 ? 1.204 12.660 6.692 1.00 20.12 208 GLU A CA 1
ATOM 1631 C C . GLU A 1 205 ? 2.526 12.394 7.421 1.00 21.07 208 GLU A C 1
ATOM 1632 O O . GLU A 1 205 ? 3.492 11.954 6.779 1.00 20.57 208 GLU A O 1
ATOM 1638 N N . ALA A 1 206 ? 2.574 12.650 8.734 1.00 20.32 209 ALA A N 1
ATOM 1639 C CA . ALA A 1 206 ? 3.795 12.409 9.504 1.00 21.20 209 ALA A CA 1
ATOM 1640 C C . ALA A 1 206 ? 4.214 10.930 9.585 1.00 21.79 209 ALA A C 1
ATOM 1641 O O . ALA A 1 206 ? 5.349 10.656 9.943 1.00 21.74 209 ALA A O 1
ATOM 1643 N N . GLU A 1 207 ? 3.314 9.995 9.272 1.00 22.16 210 GLU A N 1
ATOM 1644 C CA . GLU A 1 207 ? 3.639 8.581 9.327 1.00 21.54 210 GLU A CA 1
ATOM 1645 C C . GLU A 1 207 ? 4.817 8.208 8.438 1.00 23.17 210 GLU A C 1
ATOM 1646 O O . GLU A 1 207 ? 5.537 7.268 8.747 1.00 21.27 210 GLU A O 1
ATOM 1652 N N . LYS A 1 208 ? 5.026 8.948 7.355 1.00 26.61 211 LYS A N 1
ATOM 1653 C CA . LYS A 1 208 ? 6.191 8.744 6.496 1.00 30.33 211 LYS A CA 1
ATOM 1654 C C . LYS A 1 208 ? 7.540 8.711 7.264 1.00 30.40 211 LYS A C 1
ATOM 1655 O O . LYS A 1 208 ? 8.415 7.942 6.919 1.00 32.45 211 LYS A O 1
ATOM 1661 N N . GLU A 1 209 ? 7.676 9.504 8.309 1.00 29.96 212 GLU A N 1
ATOM 1662 C CA . GLU A 1 209 ? 8.897 9.563 9.070 1.00 33.13 212 GLU A CA 1
ATOM 1663 C C . GLU A 1 209 ? 8.948 8.543 10.172 1.00 31.57 212 GLU A C 1
ATOM 1664 O O . GLU A 1 209 ? 9.991 8.399 10.797 1.00 33.08 212 GLU A O 1
ATOM 1670 N N . ILE A 1 210 ? 7.865 7.811 10.426 1.00 30.10 213 ILE A N 1
ATOM 1671 C CA . ILE A 1 210 ? 7.893 6.758 11.422 1.00 28.01 213 ILE A CA 1
ATOM 1672 C C . ILE A 1 210 ? 8.112 5.397 10.746 1.00 26.15 213 ILE A C 1
ATOM 1673 O O . ILE A 1 210 ? 9.208 4.855 10.794 1.00 27.95 213 ILE A O 1
ATOM 1678 N N . SER A 1 211 ? 7.071 4.851 10.138 1.00 23.67 214 SER A N 1
ATOM 1679 C CA . SER A 1 211 ? 7.153 3.542 9.526 1.00 22.53 214 SER A CA 1
ATOM 1680 C C . SER A 1 211 ? 7.645 3.653 8.091 1.00 21.36 214 SER A C 1
ATOM 1681 O O . SER A 1 211 ? 8.008 2.665 7.508 1.00 23.23 214 SER A O 1
ATOM 1684 N N . GLY A 1 212 ? 7.633 4.852 7.517 1.00 21.06 215 GLY A N 1
ATOM 1685 C CA . GLY A 1 212 ? 7.933 5.004 6.093 1.00 21.01 215 GLY A CA 1
ATOM 1686 C C . GLY A 1 212 ? 6.688 4.980 5.227 1.00 20.40 215 GLY A C 1
ATOM 1687 O O . GLY A 1 212 ? 6.802 5.287 4.067 1.00 22.72 215 GLY A O 1
ATOM 1688 N N . VAL A 1 213 ? 5.512 4.656 5.774 1.00 21.04 216 VAL A N 1
ATOM 1689 C CA . VAL A 1 213 ? 4.285 4.543 4.961 1.00 19.61 216 VAL A CA 1
ATOM 1690 C C . VAL A 1 213 ? 3.793 5.938 4.580 1.00 19.66 216 VAL A C 1
ATOM 1691 O O . VAL A 1 213 ? 3.644 6.850 5.432 1.00 19.27 216 VAL A O 1
ATOM 1695 N N . GLU A 1 214 ? 3.576 6.115 3.292 1.00 20.62 217 GLU A N 1
ATOM 1696 C CA . GLU A 1 214 ? 3.115 7.363 2.738 1.00 22.61 217 GLU A CA 1
ATOM 1697 C C . GLU A 1 214 ? 1.671 7.195 2.314 1.00 20.89 217 GLU A C 1
ATOM 1698 O O . GLU A 1 214 ? 1.397 6.490 1.350 1.00 20.97 217 GLU A O 1
ATOM 1704 N N . TYR A 1 215 ? 0.732 7.785 3.048 1.00 20.44 218 TYR A N 1
ATOM 1705 C CA . TYR A 1 215 ? -0.701 7.567 2.761 1.00 18.15 218 TYR A CA 1
ATOM 1706 C C . TYR A 1 215 ? -1.122 8.430 1.599 1.00 19.87 218 TYR A C 1
ATOM 1707 O O . TYR A 1 215 ? -1.383 9.612 1.781 1.00 19.04 218 TYR A O 1
ATOM 1716 N N . THR A 1 216 ? -1.152 7.830 0.406 1.00 20.45 219 THR A N 1
ATOM 1717 C CA . THR A 1 216 ? -1.613 8.517 -0.819 1.00 19.93 219 THR A CA 1
ATOM 1718 C C . THR A 1 216 ? -3.068 8.224 -1.155 1.00 18.46 219 THR A C 1
ATOM 1719 O O . THR A 1 216 ? -3.681 9.018 -1.870 1.00 19.49 219 THR A O 1
ATOM 1723 N N . THR A 1 217 ? -3.622 7.118 -0.653 1.00 17.12 220 THR A N 1
ATOM 1724 C CA . THR A 1 217 ? -5.066 6.875 -0.742 1.00 16.07 220 THR A CA 1
ATOM 1725 C C . THR A 1 217 ? -5.645 7.070 0.671 1.00 15.63 220 THR A C 1
ATOM 1726 O O . THR A 1 217 ? -5.404 6.244 1.554 1.00 16.31 220 THR A O 1
ATOM 1730 N N . ILE A 1 218 ? -6.357 8.181 0.872 1.00 14.02 221 ILE A N 1
ATOM 1731 C CA . ILE A 1 218 ? -6.939 8.504 2.178 1.00 13.77 221 ILE A CA 1
ATOM 1732 C C . ILE A 1 218 ? -8.435 8.578 1.980 1.00 13.25 221 ILE A C 1
ATOM 1733 O O . ILE A 1 218 ? -8.945 9.577 1.505 1.00 13.25 221 ILE A O 1
ATOM 1738 N N . HIS A 1 219 ? -9.127 7.513 2.309 1.00 12.87 222 HIS A N 1
ATOM 1739 C CA . HIS A 1 219 ? -10.571 7.487 2.301 1.00 13.34 222 HIS A CA 1
ATOM 1740 C C . HIS A 1 219 ? -11.110 8.176 3.543 1.00 12.73 222 HIS A C 1
ATOM 1741 O O . HIS A 1 219 ? -10.619 7.961 4.644 1.00 12.04 222 HIS A O 1
ATOM 1748 N N . PHE A 1 220 ? -12.116 8.999 3.358 1.00 12.62 223 PHE A N 1
ATOM 1749 C CA . PHE A 1 220 ? -12.812 9.616 4.480 1.00 12.54 223 PHE A CA 1
ATOM 1750 C C . PHE A 1 220 ? -14.295 9.354 4.367 1.00 12.44 223 PHE A C 1
ATOM 1751 O O . PHE A 1 220 ? -14.855 9.550 3.306 1.00 12.86 223 PHE A O 1
ATOM 1759 N N . PHE A 1 221 ? -14.926 8.978 5.472 1.00 13.21 224 PHE A N 1
ATOM 1760 C CA . PHE A 1 221 ? -16.359 8.735 5.553 1.00 12.67 224 PHE A CA 1
ATOM 1761 C C . PHE A 1 221 ? -16.981 9.645 6.591 1.00 12.97 224 PHE A C 1
ATOM 1762 O O . PHE A 1 221 ? -16.502 9.717 7.702 1.00 12.59 224 PHE A O 1
ATOM 1770 N N . GLY A 1 222 ? -18.061 10.302 6.215 1.00 14.25 225 GLY A N 1
ATOM 1771 C CA . GLY A 1 222 ? -18.739 11.255 7.080 1.00 15.71 225 GLY A CA 1
ATOM 1772 C C . GLY A 1 222 ? -20.144 11.503 6.609 1.00 15.52 225 GLY A C 1
ATOM 1773 O O . GLY A 1 222 ? -20.475 11.286 5.439 1.00 15.92 225 GLY A O 1
ATOM 1774 N N . ASP A 1 223 ? -20.970 11.949 7.535 1.00 16.40 226 ASP A N 1
ATOM 1775 C CA . ASP A 1 223 ? -22.375 12.218 7.261 1.00 16.62 226 ASP A CA 1
ATOM 1776 C C . ASP A 1 223 ? -22.706 13.695 7.110 1.00 16.23 226 ASP A C 1
ATOM 1777 O O . ASP A 1 223 ? -23.807 13.989 6.736 1.00 17.79 226 ASP A O 1
ATOM 1782 N N . LYS A 1 224 ? -21.781 14.613 7.400 1.00 18.58 227 LYS A N 1
ATOM 1783 C CA . LYS A 1 224 ? -22.042 16.073 7.264 1.00 18.99 227 LYS A CA 1
ATOM 1784 C C . LYS A 1 224 ? -21.047 16.687 6.289 1.00 18.33 227 LYS A C 1
ATOM 1785 O O . LYS A 1 224 ? -20.270 17.575 6.632 1.00 18.60 227 LYS A O 1
ATOM 1791 N N . CYS A 1 225 ? -21.096 16.192 5.062 1.00 17.36 228 CYS A N 1
ATOM 1792 C CA . CYS A 1 225 ? -20.126 16.534 3.988 1.00 18.81 228 CYS A CA 1
ATOM 1793 C C . CYS A 1 225 ? -20.530 17.716 3.101 1.00 20.34 228 CYS A C 1
ATOM 1794 O O . CYS A 1 225 ? -19.799 18.064 2.184 1.00 20.36 228 CYS A O 1
ATOM 1797 N N . PHE A 1 226 ? -21.713 18.254 3.359 1.00 23.47 229 PHE A N 1
ATOM 1798 C CA . PHE A 1 226 ? -22.271 19.440 2.684 1.00 28.16 229 PHE A CA 1
ATOM 1799 C C . PHE A 1 226 ? -21.665 20.738 3.266 1.00 25.60 229 PHE A C 1
ATOM 1800 O O . PHE A 1 226 ? -21.242 20.738 4.424 1.00 25.29 229 PHE A O 1
ATOM 1808 N N . PRO A 1 227 ? -21.638 21.844 2.486 1.00 24.86 230 PRO A N 1
ATOM 1809 C CA . PRO A 1 227 ? -21.104 23.102 3.036 1.00 26.17 230 PRO A CA 1
ATOM 1810 C C . PRO A 1 227 ? -21.748 23.463 4.378 1.00 24.32 230 PRO A C 1
ATOM 1811 O O . PRO A 1 227 ? -22.955 23.355 4.538 1.00 23.98 230 PRO A O 1
ATOM 1815 N N . GLY A 1 228 ? -20.939 23.816 5.350 1.00 27.54 231 GLY A N 1
ATOM 1816 C CA . GLY A 1 228 ? -21.424 24.079 6.696 1.00 26.65 231 GLY A CA 1
ATOM 1817 C C . GLY A 1 228 ? -21.398 22.896 7.632 1.00 26.43 231 GLY A C 1
ATOM 1818 O O . GLY A 1 228 ? -21.377 23.098 8.851 1.00 25.97 231 GLY A O 1
ATOM 1819 N N . GLY A 1 229 ? -21.414 21.660 7.108 1.00 24.65 232 GLY A N 1
ATOM 1820 C CA . GLY A 1 229 ? -21.274 20.479 7.966 1.00 22.66 232 GLY A CA 1
ATOM 1821 C C . GLY A 1 229 ? -19.833 20.316 8.447 1.00 21.52 232 GLY A C 1
ATOM 1822 O O . GLY A 1 229 ? -18.912 20.798 7.803 1.00 20.57 232 GLY A O 1
ATOM 1823 N N . ASN A 1 230 ? -19.617 19.652 9.580 1.00 20.31 233 ASN A N 1
ATOM 1824 C CA . ASN A 1 230 ? -18.217 19.514 10.057 1.00 22.21 233 ASN A CA 1
ATOM 1825 C C . ASN A 1 230 ? -17.357 18.442 9.362 1.00 19.64 233 ASN A C 1
ATOM 1826 O O . ASN A 1 230 ? -16.162 18.317 9.664 1.00 18.27 233 ASN A O 1
ATOM 1831 N N . ASP A 1 231 ? -17.915 17.734 8.392 1.00 17.94 234 ASP A N 1
ATOM 1832 C CA . ASP A 1 231 ? -17.104 16.871 7.541 1.00 18.46 234 ASP A CA 1
ATOM 1833 C C . ASP A 1 231 ? -16.782 17.516 6.205 1.00 18.34 234 ASP A C 1
ATOM 1834 O O . ASP A 1 231 ? -16.116 16.905 5.400 1.00 19.64 234 ASP A O 1
ATOM 1839 N N . TYR A 1 232 ? -17.230 18.738 5.975 1.00 18.38 235 TYR A N 1
ATOM 1840 C CA . TYR A 1 232 ? -17.151 19.365 4.649 1.00 18.82 235 TYR A CA 1
ATOM 1841 C C . TYR A 1 232 ? -15.710 19.563 4.190 1.00 19.43 235 TYR A C 1
ATOM 1842 O O . TYR A 1 232 ? -15.383 19.218 3.069 1.00 20.19 235 TYR A O 1
ATOM 1851 N N . GLU A 1 233 ? -14.859 20.082 5.061 1.00 19.40 236 GLU A N 1
ATOM 1852 C CA . GLU A 1 233 ? -13.503 20.415 4.682 1.00 20.01 236 GLU A CA 1
ATOM 1853 C C . GLU A 1 233 ? -12.688 19.145 4.416 1.00 17.63 236 GLU A C 1
ATOM 1854 O O . GLU A 1 233 ? -11.963 19.060 3.441 1.00 16.42 236 GLU A O 1
ATOM 1860 N N . ILE A 1 234 ? -12.812 18.163 5.279 1.00 17.62 237 ILE A N 1
ATOM 1861 C CA . ILE A 1 234 ? -12.020 16.917 5.122 1.00 16.14 237 ILE A CA 1
ATOM 1862 C C . ILE A 1 234 ? -12.550 16.111 3.914 1.00 15.72 237 ILE A C 1
ATOM 1863 O O . ILE A 1 234 ? -11.768 15.551 3.155 1.00 16.23 237 ILE A O 1
ATOM 1868 N N . TYR A 1 235 ? -13.854 16.127 3.703 1.00 14.73 238 TYR A N 1
ATOM 1869 C CA . TYR A 1 235 ? -14.450 15.562 2.477 1.00 15.22 238 TYR A CA 1
ATOM 1870 C C . TYR A 1 235 ? -13.968 16.203 1.183 1.00 15.04 238 TYR A C 1
ATOM 1871 O O . TYR A 1 235 ? -13.611 15.499 0.222 1.00 13.78 238 TYR A O 1
ATOM 1880 N N . SER A 1 236 ? -13.925 17.530 1.173 1.00 15.06 239 SER A N 1
ATOM 1881 C CA . SER A 1 236 ? -13.598 18.306 -0.031 1.00 15.80 239 SER A CA 1
ATOM 1882 C C . SER A 1 236 ? -12.133 18.402 -0.299 1.00 15.82 239 SER A C 1
ATOM 1883 O O . SER A 1 236 ? -11.761 18.751 -1.402 1.00 15.92 239 SER A O 1
ATOM 1886 N N . ASP A 1 237 ? -11.311 18.149 0.717 1.00 15.66 240 ASP A N 1
ATOM 1887 C CA . ASP A 1 237 ? -9.886 18.324 0.590 1.00 16.41 240 ASP A CA 1
ATOM 1888 C C . ASP A 1 237 ? -9.359 17.383 -0.509 1.00 16.96 240 ASP A C 1
ATOM 1889 O O . ASP A 1 237 ? -9.708 16.203 -0.514 1.00 17.09 240 ASP A O 1
ATOM 1894 N N . PRO A 1 238 ? -8.517 17.891 -1.419 1.00 17.96 241 PRO A N 1
ATOM 1895 C CA . PRO A 1 238 ? -8.034 17.026 -2.522 1.00 17.63 241 PRO A CA 1
ATOM 1896 C C . PRO A 1 238 ? -7.169 15.852 -2.083 1.00 17.17 241 PRO A C 1
ATOM 1897 O O . PRO A 1 238 ? -6.961 14.936 -2.864 1.00 19.19 241 PRO A O 1
ATOM 1901 N N . ARG A 1 239 ? -6.659 15.866 -0.854 1.00 17.10 242 ARG A N 1
ATOM 1902 C CA . ARG A 1 239 ? -5.928 14.732 -0.303 1.00 15.06 242 ARG A CA 1
ATOM 1903 C C . ARG A 1 239 ? -6.813 13.494 -0.021 1.00 14.73 242 ARG A C 1
ATOM 1904 O O . ARG A 1 239 ? -6.271 12.400 0.148 1.00 15.27 242 ARG A O 1
ATOM 1912 N N . THR A 1 240 ? -8.135 13.660 0.062 1.00 12.94 243 THR A N 1
ATOM 1913 C CA . THR A 1 240 ? -8.983 12.571 0.433 1.00 13.61 243 THR A CA 1
ATOM 1914 C C . THR A 1 240 ? -9.866 12.126 -0.699 1.00 13.74 243 THR A C 1
ATOM 1915 O O . THR A 1 240 ? -10.178 12.927 -1.562 1.00 14.73 243 THR A O 1
ATOM 1919 N N . ILE A 1 241 ? -10.244 10.853 -0.651 1.00 15.65 244 ILE A N 1
ATOM 1920 C CA . ILE A 1 241 ? -11.363 10.333 -1.387 1.00 16.73 244 ILE A CA 1
ATOM 1921 C C . ILE A 1 241 ? -12.496 10.311 -0.381 1.00 17.09 244 ILE A C 1
ATOM 1922 O O . ILE A 1 241 ? -12.556 9.462 0.522 1.00 16.72 244 ILE A O 1
ATOM 1927 N N . GLY A 1 242 ? -13.386 11.272 -0.549 1.00 16.41 245 GLY A N 1
ATOM 1928 C CA . GLY A 1 242 ? -14.483 11.481 0.343 1.00 17.20 245 GLY A CA 1
ATOM 1929 C C . GLY A 1 242 ? -15.632 10.570 0.008 1.00 18.16 245 GLY A C 1
ATOM 1930 O O . GLY A 1 242 ? -15.922 10.352 -1.176 1.00 19.20 245 GLY A O 1
ATOM 1931 N N . HIS A 1 243 ? -16.284 10.052 1.050 1.00 18.21 246 HIS A N 1
ATOM 1932 C CA . HIS A 1 243 ? -17.498 9.251 0.929 1.00 17.39 246 HIS A CA 1
ATOM 1933 C C . HIS A 1 243 ? -18.568 9.806 1.890 1.00 18.90 246 HIS A C 1
ATOM 1934 O O . HIS A 1 243 ? -18.351 9.893 3.089 1.00 18.69 246 HIS A O 1
ATOM 1941 N N . SER A 1 244 ? -19.688 10.227 1.334 1.00 17.99 247 SER A N 1
ATOM 1942 C CA . SER A 1 244 ? -20.790 10.797 2.082 1.00 18.38 247 SER A CA 1
ATOM 1943 C C . SER A 1 244 ? -21.754 9.684 2.471 1.00 17.41 247 SER A C 1
ATOM 1944 O O . SER A 1 244 ? -22.132 8.915 1.619 1.00 16.59 247 SER A O 1
ATOM 1947 N N . VAL A 1 245 ? -22.130 9.615 3.755 1.00 17.43 248 VAL A N 1
ATOM 1948 C CA . VAL A 1 245 ? -23.013 8.579 4.288 1.00 18.89 248 VAL A CA 1
ATOM 1949 C C . VAL A 1 245 ? -24.249 9.158 4.974 1.00 19.32 248 VAL A C 1
ATOM 1950 O O . VAL A 1 245 ? -24.200 10.223 5.504 1.00 18.34 248 VAL A O 1
ATOM 1954 N N . HIS A 1 246 ? -25.365 8.447 4.929 1.00 22.64 249 HIS A N 1
ATOM 1955 C CA . HIS A 1 246 ? -26.615 8.871 5.574 1.00 26.12 249 HIS A CA 1
ATOM 1956 C C . HIS A 1 246 ? -26.678 8.402 7.020 1.00 25.29 249 HIS A C 1
ATOM 1957 O O . HIS A 1 246 ? -27.450 8.952 7.804 1.00 31.59 249 HIS A O 1
ATOM 1964 N N . GLY A 1 247 ? -25.853 7.418 7.373 1.00 21.42 250 GLY A N 1
ATOM 1965 C CA . GLY A 1 247 ? -25.858 6.805 8.692 1.00 20.07 250 GLY A CA 1
ATOM 1966 C C . GLY A 1 247 ? -25.017 5.533 8.671 1.00 19.75 250 GLY A C 1
ATOM 1967 O O . GLY A 1 247 ? -24.458 5.199 7.639 1.00 17.47 250 GLY A O 1
ATOM 1968 N N . PRO A 1 248 ? -24.907 4.826 9.807 1.00 20.76 251 PRO A N 1
ATOM 1969 C CA . PRO A 1 248 ? -24.019 3.667 9.889 1.00 20.23 251 PRO A CA 1
ATOM 1970 C C . PRO A 1 248 ? -24.392 2.509 8.967 1.00 20.28 251 PRO A C 1
ATOM 1971 O O . PRO A 1 248 ? -23.491 1.778 8.535 1.00 20.06 251 PRO A O 1
ATOM 1975 N N . GLU A 1 249 ? -25.668 2.354 8.639 1.00 18.95 252 GLU A N 1
ATOM 1976 C CA . GLU A 1 249 ? -26.066 1.322 7.712 1.00 21.45 252 GLU A CA 1
ATOM 1977 C C . GLU A 1 249 ? -25.473 1.642 6.325 1.00 19.25 252 GLU A C 1
ATOM 1978 O O . GLU A 1 249 ? -24.964 0.772 5.626 1.00 17.31 252 GLU A O 1
ATOM 1984 N N . ASP A 1 250 ? -25.546 2.910 5.952 1.00 18.36 253 ASP A N 1
ATOM 1985 C CA . ASP A 1 250 ? -25.019 3.361 4.694 1.00 18.21 253 ASP A CA 1
ATOM 1986 C C . ASP A 1 250 ? -23.474 3.215 4.681 1.00 16.79 253 ASP A C 1
ATOM 1987 O O . ASP A 1 250 ? -22.898 2.720 3.709 1.00 16.57 253 ASP A O 1
ATOM 1992 N N . THR A 1 251 ? -22.818 3.548 5.790 1.00 16.58 254 THR A N 1
ATOM 1993 C CA . THR A 1 251 ? -21.375 3.328 5.941 1.00 15.47 254 THR A CA 1
ATOM 1994 C C . THR A 1 251 ? -20.975 1.882 5.671 1.00 16.54 254 THR A C 1
ATOM 1995 O O . THR A 1 251 ? -20.104 1.627 4.852 1.00 15.21 254 THR A O 1
ATOM 1999 N N . MET A 1 252 ? -21.667 0.946 6.301 1.00 17.91 255 MET A N 1
ATOM 2000 C CA . MET A 1 252 ? -21.392 -0.485 6.097 1.00 19.16 255 MET A CA 1
ATOM 2001 C C . MET A 1 252 ? -21.568 -0.918 4.630 1.00 19.30 255 MET A C 1
ATOM 2002 O O . MET A 1 252 ? -20.714 -1.618 4.075 1.00 18.83 255 MET A O 1
ATOM 2007 N N . LYS A 1 253 ? -22.671 -0.512 4.027 1.00 19.75 256 LYS A N 1
ATOM 2008 C CA . LYS A 1 253 ? -22.935 -0.792 2.615 1.00 21.42 256 LYS A CA 1
ATOM 2009 C C . LYS A 1 253 ? -21.803 -0.284 1.718 1.00 18.98 256 LYS A C 1
ATOM 2010 O O . LYS A 1 253 ? -21.305 -1.041 0.911 1.00 17.23 256 LYS A O 1
ATOM 2016 N N . GLN A 1 254 ? -21.384 0.976 1.900 1.00 17.64 257 GLN A N 1
ATOM 2017 C CA . GLN A 1 254 ? -20.322 1.576 1.061 1.00 17.15 257 GLN A CA 1
ATOM 2018 C C . GLN A 1 254 ? -18.982 0.916 1.305 1.00 18.22 257 GLN A C 1
ATOM 2019 O O . GLN A 1 254 ? -18.268 0.646 0.367 1.00 20.00 257 GLN A O 1
ATOM 2025 N N . LEU A 1 255 ? -18.671 0.618 2.556 1.00 18.81 258 LEU A N 1
ATOM 2026 C CA . LEU A 1 255 ? -17.424 -0.069 2.904 1.00 19.41 258 LEU A CA 1
ATOM 2027 C C . LEU A 1 255 ? -17.330 -1.451 2.277 1.00 17.79 258 LEU A C 1
ATOM 2028 O O . LEU A 1 255 ? -16.291 -1.821 1.754 1.00 17.28 258 LEU A O 1
ATOM 2033 N N . LYS A 1 256 ? -18.412 -2.208 2.371 1.00 18.71 259 LYS A N 1
ATOM 2034 C CA . LYS A 1 256 ? -18.483 -3.522 1.765 1.00 21.47 259 LYS A CA 1
ATOM 2035 C C . LYS A 1 256 ? -18.239 -3.458 0.247 1.00 20.91 259 LYS A C 1
ATOM 2036 O O . LYS A 1 256 ? -17.502 -4.297 -0.274 1.00 19.61 259 LYS A O 1
ATOM 2042 N N . GLU A 1 257 ? -18.847 -2.477 -0.430 1.00 21.30 260 GLU A N 1
ATOM 2043 C CA . GLU A 1 257 ? -18.622 -2.259 -1.885 1.00 22.14 260 GLU A CA 1
ATOM 2044 C C . GLU A 1 257 ? -17.180 -1.840 -2.127 1.00 20.51 260 GLU A C 1
ATOM 2045 O O . GLU A 1 257 ? -16.512 -2.370 -3.008 1.00 18.58 260 GLU A O 1
ATOM 2051 N N . LEU A 1 258 ? -16.726 -0.877 -1.346 1.00 20.10 261 LEU A N 1
ATOM 2052 C CA . LEU A 1 258 ? -15.380 -0.280 -1.445 1.00 21.55 261 LEU A CA 1
ATOM 2053 C C . LEU A 1 258 ? -14.238 -1.302 -1.392 1.00 18.81 261 LEU A C 1
ATOM 2054 O O . LEU A 1 258 ? -13.338 -1.204 -2.160 1.00 15.38 261 LEU A O 1
ATOM 2059 N N . PHE A 1 259 ? -14.337 -2.229 -0.463 1.00 16.75 262 PHE A N 1
ATOM 2060 C CA . PHE A 1 259 ? -13.269 -3.157 -0.162 1.00 16.24 262 PHE A CA 1
ATOM 2061 C C . PHE A 1 259 ? -13.609 -4.640 -0.341 1.00 15.39 262 PHE A C 1
ATOM 2062 O O . PHE A 1 259 ? -12.839 -5.495 0.105 1.00 14.07 262 PHE A O 1
ATOM 2070 N N . GLN A 1 260 ? -14.708 -4.959 -1.025 1.00 15.41 263 GLN A N 1
ATOM 2071 C CA . GLN A 1 260 ? -15.137 -6.360 -1.168 1.00 16.81 263 GLN A CA 1
ATOM 2072 C C . GLN A 1 260 ? -15.214 -7.163 0.192 1.00 18.78 263 GLN A C 1
ATOM 2073 O O . GLN A 1 260 ? -14.626 -8.232 0.325 1.00 19.51 263 GLN A O 1
ATOM 2079 N N . LEU A 1 261 ? -15.953 -6.610 1.168 1.00 20.50 264 LEU A N 1
ATOM 2080 C CA . LEU A 1 261 ? -16.137 -7.194 2.504 1.00 21.73 264 LEU A CA 1
ATOM 2081 C C . LEU A 1 261 ? -17.578 -7.621 2.789 1.00 23.98 264 LEU A C 1
ATOM 2082 O O . LEU A 1 261 ? -18.472 -7.260 2.016 1.00 27.03 264 LEU A O 1
ATOM 2087 N N . GLY B 1 1 ? 0.453 -12.655 59.710 1.00 30.00 4 GLY B N 1
ATOM 2088 C CA . GLY B 1 1 ? -0.006 -11.318 60.142 1.00 30.00 4 GLY B CA 1
ATOM 2089 C C . GLY B 1 1 ? -0.888 -11.358 61.384 1.00 30.00 4 GLY B C 1
ATOM 2090 O O . GLY B 1 1 ? -1.835 -12.147 61.410 1.00 30.00 4 GLY B O 1
ATOM 2091 N N . SER B 1 2 ? -0.616 -10.478 62.344 1.00 36.31 5 SER B N 1
ATOM 2092 C CA . SER B 1 2 ? -1.329 -10.401 63.640 1.00 35.36 5 SER B CA 1
ATOM 2093 C C . SER B 1 2 ? -1.862 -8.979 63.846 1.00 33.36 5 SER B C 1
ATOM 2094 O O . SER B 1 2 ? -1.116 -8.033 63.653 1.00 31.42 5 SER B O 1
ATOM 2097 N N . ALA B 1 3 ? -3.129 -8.847 64.228 1.00 26.37 6 ALA B N 1
ATOM 2098 C CA . ALA B 1 3 ? -3.750 -7.528 64.481 1.00 26.57 6 ALA B CA 1
ATOM 2099 C C . ALA B 1 3 ? -3.068 -6.819 65.669 1.00 21.49 6 ALA B C 1
ATOM 2100 O O . ALA B 1 3 ? -2.566 -7.470 66.570 1.00 18.78 6 ALA B O 1
ATOM 2102 N N . LEU B 1 4 ? -3.102 -5.502 65.665 1.00 19.45 7 LEU B N 1
ATOM 2103 C CA . LEU B 1 4 ? -2.429 -4.737 66.730 1.00 18.60 7 LEU B CA 1
ATOM 2104 C C . LEU B 1 4 ? -2.951 -5.027 68.136 1.00 18.31 7 LEU B C 1
ATOM 2105 O O . LEU B 1 4 ? -2.190 -4.993 69.109 1.00 17.20 7 LEU B O 1
ATOM 2110 N N . GLN B 1 5 ? -4.238 -5.310 68.233 1.00 19.07 8 GLN B N 1
ATOM 2111 C CA . GLN B 1 5 ? -4.867 -5.647 69.509 1.00 21.54 8 GLN B CA 1
ATOM 2112 C C . GLN B 1 5 ? -4.490 -7.070 70.009 1.00 21.16 8 GLN B C 1
ATOM 2113 O O . GLN B 1 5 ? -4.702 -7.391 71.180 1.00 18.29 8 GLN B O 1
ATOM 2119 N N . ASP B 1 6 ? -3.863 -7.875 69.149 1.00 20.60 9 ASP B N 1
ATOM 2120 C CA . ASP B 1 6 ? -3.470 -9.233 69.495 1.00 22.56 9 ASP B CA 1
ATOM 2121 C C . ASP B 1 6 ? -1.999 -9.404 69.858 1.00 21.62 9 ASP B C 1
ATOM 2122 O O . ASP B 1 6 ? -1.591 -10.504 70.250 1.00 23.25 9 ASP B O 1
ATOM 2127 N N . ARG B 1 7 ? -1.203 -8.345 69.756 1.00 18.93 10 ARG B N 1
ATOM 2128 C CA . ARG B 1 7 ? 0.206 -8.439 70.114 1.00 17.86 10 ARG B CA 1
ATOM 2129 C C . ARG B 1 7 ? 0.277 -8.680 71.617 1.00 18.05 10 ARG B C 1
ATOM 2130 O O . ARG B 1 7 ? -0.420 -7.996 72.357 1.00 17.86 10 ARG B O 1
ATOM 2138 N N . PRO B 1 8 ? 1.110 -9.636 72.062 1.00 19.41 11 PRO B N 1
ATOM 2139 C CA . PRO B 1 8 ? 1.099 -10.024 73.491 1.00 20.80 11 PRO B CA 1
ATOM 2140 C C . PRO B 1 8 ? 1.621 -8.969 74.471 1.00 22.11 11 PRO B C 1
ATOM 2141 O O . PRO B 1 8 ? 1.129 -8.894 75.592 1.00 19.77 11 PRO B O 1
ATOM 2145 N N . ILE B 1 9 ? 2.617 -8.184 74.054 1.00 24.40 12 ILE B N 1
ATOM 2146 C CA . ILE B 1 9 ? 3.129 -7.085 74.862 1.00 25.70 12 ILE B CA 1
ATOM 2147 C C . ILE B 1 9 ? 2.245 -5.873 74.618 1.00 26.78 12 ILE B C 1
ATOM 2148 O O . ILE B 1 9 ? 2.450 -5.070 73.670 1.00 24.69 12 ILE B O 1
ATOM 2153 N N . LYS B 1 10 ? 1.307 -5.732 75.559 1.00 27.70 13 LYS B N 1
ATOM 2154 C CA . LYS B 1 10 ? 0.183 -4.832 75.454 1.00 27.87 13 LYS B CA 1
ATOM 2155 C C . LYS B 1 10 ? 0.664 -3.401 75.597 1.00 23.56 13 LYS B C 1
ATOM 2156 O O . LYS B 1 10 ? 1.624 -3.112 76.356 1.00 23.23 13 LYS B O 1
ATOM 2162 N N . ASN B 1 11 ? -0.034 -2.519 74.899 1.00 19.83 14 ASN B N 1
ATOM 2163 C CA . ASN B 1 11 ? 0.106 -1.093 75.043 1.00 20.35 14 ASN B CA 1
ATOM 2164 C C . ASN B 1 11 ? 1.488 -0.598 74.660 1.00 17.06 14 ASN B C 1
ATOM 2165 O O . ASN B 1 11 ? 1.880 0.475 75.093 1.00 15.00 14 ASN B O 1
ATOM 2170 N N . THR B 1 12 ? 2.215 -1.370 73.862 1.00 14.20 15 THR B N 1
ATOM 2171 C CA . THR B 1 12 ? 3.619 -1.124 73.650 1.00 13.92 15 THR B CA 1
ATOM 2172 C C . THR B 1 12 ? 3.920 -0.983 72.153 1.00 12.88 15 THR B C 1
ATOM 2173 O O . THR B 1 12 ? 3.494 -1.805 71.338 1.00 14.78 15 THR B O 1
ATOM 2177 N N . ILE B 1 13 ? 4.666 0.064 71.816 1.00 11.97 16 ILE B N 1
ATOM 2178 C CA . ILE B 1 13 ? 5.152 0.282 70.438 1.00 11.45 16 ILE B CA 1
ATOM 2179 C C . ILE B 1 13 ? 6.610 0.713 70.499 1.00 10.94 16 ILE B C 1
ATOM 2180 O O . ILE B 1 13 ? 6.990 1.437 71.413 1.00 10.44 16 ILE B O 1
ATOM 2185 N N . CYS B 1 14 ? 7.425 0.217 69.561 1.00 10.76 17 CYS B N 1
ATOM 2186 C CA . CYS B 1 14 ? 8.785 0.698 69.357 1.00 10.61 17 CYS B CA 1
ATOM 2187 C C . CYS B 1 14 ? 8.841 1.512 68.068 1.00 10.78 17 CYS B C 1
ATOM 2188 O O . CYS B 1 14 ? 8.459 1.001 67.010 1.00 9.79 17 CYS B O 1
ATOM 2191 N N . LEU B 1 15 ? 9.303 2.767 68.181 1.00 10.80 18 LEU B N 1
ATOM 2192 C CA . LEU B 1 15 ? 9.491 3.675 67.049 1.00 11.22 18 LEU B CA 1
ATOM 2193 C C . LEU B 1 15 ? 10.973 3.878 66.832 1.00 12.29 18 LEU B C 1
ATOM 2194 O O . LEU B 1 15 ? 11.719 4.152 67.797 1.00 12.34 18 LEU B O 1
ATOM 2199 N N . PHE B 1 16 ? 11.416 3.737 65.575 1.00 11.53 19 PHE B N 1
ATOM 2200 C CA . PHE B 1 16 ? 12.805 3.891 65.268 1.00 11.28 19 PHE B CA 1
ATOM 2201 C C . PHE B 1 16 ? 13.020 5.027 64.275 1.00 12.18 19 PHE B C 1
ATOM 2202 O O . PHE B 1 16 ? 12.335 5.169 63.286 1.00 12.25 19 PHE B O 1
ATOM 2210 N N . ASP B 1 17 ? 14.072 5.755 64.559 1.00 13.13 20 ASP B N 1
ATOM 2211 C CA . ASP B 1 17 ? 14.667 6.667 63.574 1.00 13.21 20 ASP B CA 1
ATOM 2212 C C . ASP B 1 17 ? 15.250 5.740 62.475 1.00 13.23 20 ASP B C 1
ATOM 2213 O O . ASP B 1 17 ? 15.544 4.587 62.745 1.00 13.01 20 ASP B O 1
ATOM 2218 N N . VAL B 1 18 ? 15.339 6.176 61.235 1.00 14.27 21 VAL B N 1
ATOM 2219 C CA . VAL B 1 18 ? 15.936 5.270 60.226 1.00 15.60 21 VAL B CA 1
ATOM 2220 C C . VAL B 1 18 ? 17.470 5.358 60.172 1.00 17.34 21 VAL B C 1
ATOM 2221 O O . VAL B 1 18 ? 18.114 4.353 60.438 1.00 16.15 21 VAL B O 1
ATOM 2225 N N . ASP B 1 19 ? 17.995 6.514 59.767 1.00 20.29 22 ASP B N 1
ATOM 2226 C CA . ASP B 1 19 ? 19.434 6.676 59.445 1.00 22.41 22 ASP B CA 1
ATOM 2227 C C . ASP B 1 19 ? 20.344 6.564 60.660 1.00 21.90 22 ASP B C 1
ATOM 2228 O O . ASP B 1 19 ? 20.194 7.329 61.564 1.00 21.46 22 ASP B O 1
ATOM 2233 N N . GLU B 1 20 ? 21.264 5.612 60.613 1.00 21.39 23 GLU B N 1
ATOM 2234 C CA . GLU B 1 20 ? 22.159 5.397 61.752 1.00 20.85 23 GLU B CA 1
ATOM 2235 C C . GLU B 1 20 ? 21.474 4.897 63.019 1.00 21.25 23 GLU B C 1
ATOM 2236 O O . GLU B 1 20 ? 22.065 4.930 64.079 1.00 18.80 23 GLU B O 1
ATOM 2242 N N . THR B 1 21 ? 20.246 4.389 62.872 1.00 19.38 24 THR B N 1
ATOM 2243 C CA . THR B 1 21 ? 19.534 3.753 63.954 1.00 17.20 24 THR B CA 1
ATOM 2244 C C . THR B 1 21 ? 19.150 2.340 63.525 1.00 16.49 24 THR B C 1
ATOM 2245 O O . THR B 1 21 ? 19.550 1.359 64.170 1.00 14.84 24 THR B O 1
ATOM 2249 N N . LEU B 1 22 ? 18.371 2.240 62.447 1.00 16.40 25 LEU B N 1
ATOM 2250 C CA . LEU B 1 22 ? 18.094 0.950 61.808 1.00 15.95 25 LEU B CA 1
ATOM 2251 C C . LEU B 1 22 ? 19.116 0.532 60.750 1.00 16.25 25 LEU B C 1
ATOM 2252 O O . LEU B 1 22 ? 19.299 -0.649 60.514 1.00 16.54 25 LEU B O 1
ATOM 2257 N N . THR B 1 23 ? 19.714 1.498 60.087 1.00 17.32 26 THR B N 1
ATOM 2258 C CA . THR B 1 23 ? 20.660 1.280 59.002 1.00 19.82 26 THR B CA 1
ATOM 2259 C C . THR B 1 23 ? 21.993 1.944 59.213 1.00 20.71 26 THR B C 1
ATOM 2260 O O . THR B 1 23 ? 22.054 2.990 59.816 1.00 20.33 26 THR B O 1
ATOM 2264 N N . PRO B 1 24 ? 23.062 1.320 58.680 1.00 22.41 27 PRO B N 1
ATOM 2265 C CA . PRO B 1 24 ? 24.323 2.003 58.841 1.00 23.25 27 PRO B CA 1
ATOM 2266 C C . PRO B 1 24 ? 24.285 3.306 58.053 1.00 23.62 27 PRO B C 1
ATOM 2267 O O . PRO B 1 24 ? 23.502 3.443 57.088 1.00 21.72 27 PRO B O 1
ATOM 2271 N N . ALA B 1 25 ? 25.097 4.273 58.474 1.00 26.51 28 ALA B N 1
ATOM 2272 C CA . ALA B 1 25 ? 25.197 5.568 57.808 1.00 28.98 28 ALA B CA 1
ATOM 2273 C C . ALA B 1 25 ? 25.348 5.339 56.295 1.00 28.89 28 ALA B C 1
ATOM 2274 O O . ALA B 1 25 ? 26.288 4.633 55.878 1.00 25.04 28 ALA B O 1
ATOM 2276 N N . ARG B 1 26 ? 24.397 5.869 55.519 1.00 29.03 29 ARG B N 1
ATOM 2277 C CA . ARG B 1 26 ? 24.418 5.841 54.061 1.00 34.50 29 ARG B CA 1
ATOM 2278 C C . ARG B 1 26 ? 24.442 4.425 53.446 1.00 31.91 29 ARG B C 1
ATOM 2279 O O . ARG B 1 26 ? 24.948 4.239 52.341 1.00 31.53 29 ARG B O 1
ATOM 2287 N N . ARG B 1 27 ? 23.904 3.452 54.155 1.00 29.22 30 ARG B N 1
ATOM 2288 C CA . ARG B 1 27 ? 23.784 2.086 53.613 1.00 25.56 30 ARG B CA 1
ATOM 2289 C C . ARG B 1 27 ? 22.370 1.566 53.874 1.00 21.75 30 ARG B C 1
ATOM 2290 O O . ARG B 1 27 ? 21.627 2.218 54.573 1.00 19.56 30 ARG B O 1
ATOM 2298 N N . ALA B 1 28 ? 22.046 0.437 53.268 1.00 17.35 31 ALA B N 1
ATOM 2299 C CA . ALA B 1 28 ? 20.801 -0.261 53.495 1.00 17.05 31 ALA B CA 1
ATOM 2300 C C . ALA B 1 28 ? 20.803 -1.073 54.800 1.00 15.40 31 ALA B C 1
ATOM 2301 O O . ALA B 1 28 ? 21.839 -1.416 55.345 1.00 14.94 31 ALA B O 1
ATOM 2303 N N . VAL B 1 29 ? 19.616 -1.380 55.278 1.00 13.97 32 VAL B N 1
ATOM 2304 C CA . VAL B 1 29 ? 19.450 -2.195 56.476 1.00 13.46 32 VAL B CA 1
ATOM 2305 C C . VAL B 1 29 ? 20.093 -3.570 56.214 1.00 13.48 32 VAL B C 1
ATOM 2306 O O . VAL B 1 29 ? 20.171 -4.016 55.043 1.00 13.38 32 VAL B O 1
ATOM 2310 N N . THR B 1 30 ? 20.577 -4.191 57.274 1.00 13.80 33 THR B N 1
ATOM 2311 C CA . THR B 1 30 ? 21.179 -5.525 57.205 1.00 14.12 33 THR B CA 1
ATOM 2312 C C . THR B 1 30 ? 20.102 -6.606 57.396 1.00 14.34 33 THR B C 1
ATOM 2313 O O . THR B 1 30 ? 19.029 -6.326 57.939 1.00 13.99 33 THR B O 1
ATOM 2317 N N . PRO B 1 31 ? 20.372 -7.844 56.943 1.00 16.17 34 PRO B N 1
ATOM 2318 C CA . PRO B 1 31 ? 19.430 -8.947 57.222 1.00 16.04 34 PRO B CA 1
ATOM 2319 C C . PRO B 1 31 ? 19.239 -9.238 58.709 1.00 15.55 34 PRO B C 1
ATOM 2320 O O . PRO B 1 31 ? 18.145 -9.580 59.120 1.00 14.04 34 PRO B O 1
ATOM 2324 N N . GLU B 1 32 ? 20.299 -9.086 59.488 1.00 17.08 35 GLU B N 1
ATOM 2325 C CA . GLU B 1 32 ? 20.242 -9.287 60.967 1.00 18.58 35 GLU B CA 1
ATOM 2326 C C . GLU B 1 32 ? 19.254 -8.331 61.625 1.00 16.30 35 GLU B C 1
ATOM 2327 O O . GLU B 1 32 ? 18.476 -8.730 62.453 1.00 15.82 35 GLU B O 1
ATOM 2333 N N . MET B 1 33 ? 19.270 -7.060 61.224 1.00 16.41 36 MET B N 1
ATOM 2334 C CA . MET B 1 33 ? 18.309 -6.085 61.740 1.00 15.76 36 MET B CA 1
ATOM 2335 C C . MET B 1 33 ? 16.886 -6.396 61.305 1.00 15.43 36 MET B C 1
ATOM 2336 O O . MET B 1 33 ? 15.970 -6.320 62.114 1.00 15.70 36 MET B O 1
ATOM 2341 N N . LEU B 1 34 ? 16.679 -6.732 60.045 1.00 15.87 37 LEU B N 1
ATOM 2342 C CA . LEU B 1 34 ? 15.345 -7.150 59.591 1.00 16.83 37 LEU B CA 1
ATOM 2343 C C . LEU B 1 34 ? 14.837 -8.337 60.374 1.00 17.16 37 LEU B C 1
ATOM 2344 O O . LEU B 1 34 ? 13.697 -8.355 60.798 1.00 15.85 37 LEU B O 1
ATOM 2349 N N . MET B 1 35 ? 15.689 -9.309 60.609 1.00 18.92 38 MET B N 1
ATOM 2350 C CA . MET B 1 35 ? 15.283 -10.493 61.394 1.00 20.51 38 MET B CA 1
ATOM 2351 C C . MET B 1 35 ? 14.854 -10.045 62.803 1.00 17.19 38 MET B C 1
ATOM 2352 O O . MET B 1 35 ? 13.827 -10.434 63.230 1.00 14.37 38 MET B O 1
ATOM 2357 N N . LEU B 1 36 ? 15.674 -9.235 63.449 1.00 16.25 39 LEU B N 1
ATOM 2358 C CA . LEU B 1 36 ? 15.367 -8.752 64.795 1.00 17.11 39 LEU B CA 1
ATOM 2359 C C . LEU B 1 36 ? 14.053 -7.915 64.827 1.00 15.52 39 LEU B C 1
ATOM 2360 O O . LEU B 1 36 ? 13.229 -8.081 65.700 1.00 15.64 39 LEU B O 1
ATOM 2365 N N . LEU B 1 37 ? 13.852 -7.051 63.842 1.00 14.83 40 LEU B N 1
ATOM 2366 C CA . LEU B 1 37 ? 12.616 -6.288 63.780 1.00 13.69 40 LEU B CA 1
ATOM 2367 C C . LEU B 1 37 ? 11.422 -7.200 63.635 1.00 13.95 40 LEU B C 1
ATOM 2368 O O . LEU B 1 37 ? 10.420 -6.967 64.269 1.00 12.50 40 LEU B O 1
ATOM 2373 N N . SER B 1 38 ? 11.508 -8.212 62.788 1.00 13.97 41 SER B N 1
ATOM 2374 C CA . SER B 1 38 ? 10.402 -9.143 62.620 1.00 16.83 41 SER B CA 1
ATOM 2375 C C . SER B 1 38 ? 10.106 -9.882 63.913 1.00 16.16 41 SER B C 1
ATOM 2376 O O . SER B 1 38 ? 8.952 -10.046 64.249 1.00 16.30 41 SER B O 1
ATOM 2379 N N . GLN B 1 39 ? 11.124 -10.280 64.664 1.00 18.16 42 GLN B N 1
ATOM 2380 C CA . GLN B 1 39 ? 10.911 -10.964 65.963 1.00 19.87 42 GLN B CA 1
ATOM 2381 C C . GLN B 1 39 ? 10.240 -9.995 66.928 1.00 17.98 42 GLN B C 1
ATOM 2382 O O . GLN B 1 39 ? 9.340 -10.401 67.589 1.00 18.40 42 GLN B O 1
ATOM 2388 N N . LEU B 1 40 ? 10.705 -8.757 66.958 1.00 17.06 43 LEU B N 1
ATOM 2389 C CA . LEU B 1 40 ? 10.109 -7.732 67.847 1.00 16.52 43 LEU B CA 1
ATOM 2390 C C . LEU B 1 40 ? 8.640 -7.519 67.455 1.00 15.90 43 LEU B C 1
ATOM 2391 O O . LEU B 1 40 ? 7.847 -7.300 68.339 1.00 15.14 43 LEU B O 1
ATOM 2396 N N . ARG B 1 41 ? 8.331 -7.553 66.163 1.00 14.24 44 ARG B N 1
ATOM 2397 C CA . ARG B 1 41 ? 6.957 -7.383 65.643 1.00 14.38 44 ARG B CA 1
ATOM 2398 C C . ARG B 1 41 ? 6.002 -8.446 66.222 1.00 14.58 44 ARG B C 1
ATOM 2399 O O . ARG B 1 41 ? 4.854 -8.133 66.360 1.00 13.14 44 ARG B O 1
ATOM 2407 N N . HIS B 1 42 ? 6.472 -9.661 66.516 1.00 16.20 45 HIS B N 1
ATOM 2408 C CA . HIS B 1 42 ? 5.589 -10.695 67.126 1.00 18.99 45 HIS B CA 1
ATOM 2409 C C . HIS B 1 42 ? 5.255 -10.379 68.585 1.00 18.54 45 HIS B C 1
ATOM 2410 O O . HIS B 1 42 ? 4.276 -10.911 69.117 1.00 21.20 45 HIS B O 1
ATOM 2417 N N . LYS B 1 43 ? 6.031 -9.505 69.224 1.00 17.54 46 LYS B N 1
ATOM 2418 C CA . LYS B 1 43 ? 5.776 -9.105 70.598 1.00 18.30 46 LYS B CA 1
ATOM 2419 C C . LYS B 1 43 ? 4.965 -7.820 70.706 1.00 16.51 46 LYS B C 1
ATOM 2420 O O . LYS B 1 43 ? 4.034 -7.759 71.479 1.00 18.26 46 LYS B O 1
ATOM 2426 N N . CYS B 1 44 ? 5.328 -6.792 69.961 1.00 15.17 47 CYS B N 1
ATOM 2427 C CA . CYS B 1 44 ? 4.657 -5.480 70.049 1.00 14.35 47 CYS B CA 1
ATOM 2428 C C . CYS B 1 44 ? 4.581 -4.769 68.710 1.00 13.90 47 CYS B C 1
ATOM 2429 O O . CYS B 1 44 ? 4.999 -5.322 67.679 1.00 13.28 47 CYS B O 1
ATOM 2432 N N . ALA B 1 45 ? 3.978 -3.576 68.717 1.00 14.34 48 ALA B N 1
ATOM 2433 C CA . ALA B 1 45 ? 3.893 -2.743 67.523 1.00 13.19 48 ALA B CA 1
ATOM 2434 C C . ALA B 1 45 ? 5.283 -2.162 67.234 1.00 12.47 48 ALA B C 1
ATOM 2435 O O . ALA B 1 45 ? 6.025 -1.848 68.164 1.00 14.38 48 ALA B O 1
ATOM 2437 N N . ILE B 1 46 ? 5.633 -2.080 65.954 1.00 11.65 49 ILE B N 1
ATOM 2438 C CA . ILE B 1 46 ? 6.824 -1.379 65.535 1.00 11.07 49 ILE B CA 1
ATOM 2439 C C . ILE B 1 46 ? 6.528 -0.349 64.444 1.00 10.69 49 ILE B C 1
ATOM 2440 O O . ILE B 1 46 ? 5.603 -0.518 63.636 1.00 10.69 49 ILE B O 1
ATOM 2445 N N . GLY B 1 47 ? 7.334 0.705 64.452 1.00 10.30 50 GLY B N 1
ATOM 2446 C CA . GLY B 1 47 ? 7.261 1.715 63.419 1.00 10.46 50 GLY B CA 1
ATOM 2447 C C . GLY B 1 47 ? 8.556 2.457 63.227 1.00 10.35 50 GLY B C 1
ATOM 2448 O O . GLY B 1 47 ? 9.464 2.327 64.037 1.00 10.47 50 GLY B O 1
ATOM 2449 N N . TYR B 1 48 ? 8.654 3.224 62.160 1.00 10.08 51 TYR B N 1
ATOM 2450 C CA . TYR B 1 48 ? 9.788 4.093 61.984 1.00 10.59 51 TYR B CA 1
ATOM 2451 C C . TYR B 1 48 ? 9.299 5.499 61.758 1.00 10.49 51 TYR B C 1
ATOM 2452 O O . TYR B 1 48 ? 8.168 5.726 61.320 1.00 10.17 51 TYR B O 1
ATOM 2461 N N . VAL B 1 49 ? 10.173 6.430 62.079 1.00 11.47 52 VAL B N 1
ATOM 2462 C CA . VAL B 1 49 ? 9.947 7.855 61.779 1.00 12.22 52 VAL B CA 1
ATOM 2463 C C . VAL B 1 49 ? 11.263 8.447 61.273 1.00 12.33 52 VAL B C 1
ATOM 2464 O O . VAL B 1 49 ? 12.288 8.371 61.914 1.00 12.47 52 VAL B O 1
ATOM 2468 N N . GLY B 1 50 ? 11.216 9.010 60.086 1.00 13.49 53 GLY B N 1
ATOM 2469 C CA . GLY B 1 50 ? 12.382 9.625 59.465 1.00 13.55 53 GLY B CA 1
ATOM 2470 C C . GLY B 1 50 ? 12.023 10.936 58.803 1.00 13.28 53 GLY B C 1
ATOM 2471 O O . GLY B 1 50 ? 10.886 11.144 58.416 1.00 13.27 53 GLY B O 1
ATOM 2472 N N . GLY B 1 51 ? 13.017 11.795 58.654 1.00 13.88 54 GLY B N 1
ATOM 2473 C CA . GLY B 1 51 ? 12.872 13.080 57.973 1.00 14.17 54 GLY B CA 1
ATOM 2474 C C . GLY B 1 51 ? 12.594 12.958 56.485 1.00 14.40 54 GLY B C 1
ATOM 2475 O O . GLY B 1 51 ? 11.836 13.750 55.954 1.00 15.42 54 GLY B O 1
ATOM 2476 N N . SER B 1 52 ? 13.193 11.969 55.822 1.00 13.89 55 SER B N 1
ATOM 2477 C CA . SER B 1 52 ? 13.135 11.867 54.353 1.00 13.83 55 SER B CA 1
ATOM 2478 C C . SER B 1 52 ? 11.832 11.266 53.876 1.00 13.64 55 SER B C 1
ATOM 2479 O O . SER B 1 52 ? 11.025 10.779 54.687 1.00 14.33 55 SER B O 1
ATOM 2482 N N . ASN B 1 53 ? 11.635 11.300 52.557 1.00 12.85 56 ASN B N 1
ATOM 2483 C CA . ASN B 1 53 ? 10.412 10.807 51.951 1.00 13.66 56 ASN B CA 1
ATOM 2484 C C . ASN B 1 53 ? 10.401 9.265 51.875 1.00 12.88 56 ASN B C 1
ATOM 2485 O O . ASN B 1 53 ? 11.402 8.605 52.138 1.00 10.82 56 ASN B O 1
ATOM 2490 N N . LEU B 1 54 ? 9.241 8.732 51.534 1.00 13.34 57 LEU B N 1
ATOM 2491 C CA . LEU B 1 54 ? 9.028 7.311 51.468 1.00 15.10 57 LEU B CA 1
ATOM 2492 C C . LEU B 1 54 ? 10.045 6.605 50.573 1.00 15.87 57 LEU B C 1
ATOM 2493 O O . LEU B 1 54 ? 10.571 5.573 50.957 1.00 14.52 57 LEU B O 1
ATOM 2498 N N . ALA B 1 55 ? 10.348 7.186 49.413 1.00 17.27 58 ALA B N 1
ATOM 2499 C CA . ALA B 1 55 ? 11.268 6.575 48.422 1.00 18.21 58 ALA B CA 1
ATOM 2500 C C . ALA B 1 55 ? 12.610 6.276 49.035 1.00 18.98 58 ALA B C 1
ATOM 2501 O O . ALA B 1 55 ? 13.200 5.233 48.744 1.00 19.66 58 ALA B O 1
ATOM 2503 N N . LYS B 1 56 ? 13.089 7.181 49.891 1.00 19.07 59 LYS B N 1
ATOM 2504 C CA . LYS B 1 56 ? 14.337 6.965 50.601 1.00 20.83 59 LYS B CA 1
ATOM 2505 C C . LYS B 1 56 ? 14.233 5.780 51.564 1.00 18.81 59 LYS B C 1
ATOM 2506 O O . LYS B 1 56 ? 15.117 4.980 51.647 1.00 17.67 59 LYS B O 1
ATOM 2512 N N . GLN B 1 57 ? 13.160 5.679 52.311 1.00 17.83 60 GLN B N 1
ATOM 2513 C CA . GLN B 1 57 ? 13.001 4.518 53.218 1.00 16.49 60 GLN B CA 1
ATOM 2514 C C . GLN B 1 57 ? 12.823 3.237 52.447 1.00 15.87 60 GLN B C 1
ATOM 2515 O O . GLN B 1 57 ? 13.309 2.211 52.889 1.00 16.16 60 GLN B O 1
ATOM 2521 N N . GLN B 1 58 ? 12.209 3.309 51.276 1.00 15.39 61 GLN B N 1
ATOM 2522 C CA . GLN B 1 58 ? 12.095 2.144 50.410 1.00 17.50 61 GLN B CA 1
ATOM 2523 C C . GLN B 1 58 ? 13.468 1.676 49.951 1.00 18.04 61 GLN B C 1
ATOM 2524 O O . GLN B 1 58 ? 13.717 0.491 49.906 1.00 19.18 61 GLN B O 1
ATOM 2530 N N . GLU B 1 59 ? 14.371 2.603 49.664 1.00 18.34 62 GLU B N 1
ATOM 2531 C CA . GLU B 1 59 ? 15.755 2.265 49.323 1.00 20.31 62 GLU B CA 1
ATOM 2532 C C . GLU B 1 59 ? 16.536 1.690 50.503 1.00 20.01 62 GLU B C 1
ATOM 2533 O O . GLU B 1 59 ? 17.273 0.757 50.340 1.00 21.52 62 GLU B O 1
ATOM 2539 N N . GLN B 1 60 ? 16.410 2.287 51.679 1.00 19.69 63 GLN B N 1
ATOM 2540 C CA . GLN B 1 60 ? 17.181 1.868 52.863 1.00 19.54 63 GLN B CA 1
ATOM 2541 C C . GLN B 1 60 ? 16.633 0.588 53.507 1.00 16.36 63 GLN B C 1
ATOM 2542 O O . GLN B 1 60 ? 17.415 -0.184 54.010 1.00 14.58 63 GLN B O 1
ATOM 2548 N N . LEU B 1 61 ? 15.300 0.398 53.493 1.00 14.99 64 LEU B N 1
ATOM 2549 C CA . LEU B 1 61 ? 14.654 -0.684 54.230 1.00 15.47 64 LEU B CA 1
ATOM 2550 C C . LEU B 1 61 ? 13.956 -1.756 53.367 1.00 15.31 64 LEU B C 1
ATOM 2551 O O . LEU B 1 61 ? 13.829 -2.905 53.779 1.00 15.65 64 LEU B O 1
ATOM 2556 N N . GLY B 1 62 ? 13.413 -1.355 52.210 1.00 14.57 65 GLY B N 1
ATOM 2557 C CA . GLY B 1 62 ? 12.707 -2.213 51.293 1.00 14.60 65 GLY B CA 1
ATOM 2558 C C . GLY B 1 62 ? 13.609 -2.735 50.171 1.00 15.33 65 GLY B C 1
ATOM 2559 O O . GLY B 1 62 ? 14.823 -2.529 50.168 1.00 15.61 65 GLY B O 1
ATOM 2560 N N . THR B 1 63 ? 13.001 -3.462 49.255 1.00 15.88 66 THR B N 1
ATOM 2561 C CA . THR B 1 63 ? 13.672 -4.091 48.131 1.00 16.58 66 THR B CA 1
ATOM 2562 C C . THR B 1 63 ? 12.680 -4.128 46.948 1.00 16.14 66 THR B C 1
ATOM 2563 O O . THR B 1 63 ? 11.501 -3.733 47.083 1.00 13.63 66 THR B O 1
ATOM 2567 N N . GLY B 1 64 ? 13.166 -4.650 45.816 1.00 17.44 67 GLY B N 1
ATOM 2568 C CA . GLY B 1 64 ? 12.297 -4.958 44.660 1.00 18.19 67 GLY B CA 1
ATOM 2569 C C . GLY B 1 64 ? 11.188 -5.958 44.965 1.00 18.12 67 GLY B C 1
ATOM 2570 O O . GLY B 1 64 ? 10.167 -5.939 44.324 1.00 18.62 67 GLY B O 1
ATOM 2571 N N . ALA B 1 65 ? 11.422 -6.875 45.908 1.00 18.12 68 ALA B N 1
ATOM 2572 C CA . ALA B 1 65 ? 10.383 -7.834 46.313 1.00 18.64 68 ALA B CA 1
ATOM 2573 C C . ALA B 1 65 ? 9.514 -7.344 47.456 1.00 17.08 68 ALA B C 1
ATOM 2574 O O . ALA B 1 65 ? 8.447 -7.867 47.648 1.00 18.09 68 ALA B O 1
ATOM 2576 N N . THR B 1 66 ? 10.005 -6.409 48.252 1.00 17.56 69 THR B N 1
ATOM 2577 C CA . THR B 1 66 ? 9.327 -6.026 49.495 1.00 18.07 69 THR B CA 1
ATOM 2578 C C . THR B 1 66 ? 9.151 -4.502 49.621 1.00 15.80 69 THR B C 1
ATOM 2579 O O . THR B 1 66 ? 10.100 -3.766 49.687 1.00 15.96 69 THR B O 1
ATOM 2583 N N . ASP B 1 67 ? 7.901 -4.063 49.650 1.00 16.21 70 ASP B N 1
ATOM 2584 C CA . ASP B 1 67 ? 7.506 -2.698 50.003 1.00 18.00 70 ASP B CA 1
ATOM 2585 C C . ASP B 1 67 ? 7.831 -2.472 51.486 1.00 15.71 70 ASP B C 1
ATOM 2586 O O . ASP B 1 67 ? 7.469 -3.276 52.323 1.00 14.21 70 ASP B O 1
ATOM 2591 N N . VAL B 1 68 ? 8.552 -1.404 51.787 1.00 14.89 71 VAL B N 1
ATOM 2592 C CA . VAL B 1 68 ? 8.883 -1.029 53.174 1.00 14.58 71 VAL B CA 1
ATOM 2593 C C . VAL B 1 68 ? 7.649 -0.956 54.093 1.00 14.79 71 VAL B C 1
ATOM 2594 O O . VAL B 1 68 ? 7.754 -1.299 55.243 1.00 14.78 71 VAL B O 1
ATOM 2598 N N . THR B 1 69 ? 6.489 -0.584 53.573 1.00 14.30 72 THR B N 1
ATOM 2599 C CA . THR B 1 69 ? 5.291 -0.488 54.388 1.00 13.75 72 THR B CA 1
ATOM 2600 C C . THR B 1 69 ? 4.794 -1.851 54.907 1.00 13.91 72 THR B C 1
ATOM 2601 O O . THR B 1 69 ? 3.979 -1.885 55.820 1.00 12.92 72 THR B O 1
ATOM 2605 N N . SER B 1 70 ? 5.289 -2.944 54.305 1.00 13.64 73 SER B N 1
ATOM 2606 C CA . SER B 1 70 ? 4.980 -4.320 54.735 1.00 13.25 73 SER B CA 1
ATOM 2607 C C . SER B 1 70 ? 5.775 -4.730 55.965 1.00 11.83 73 SER B C 1
ATOM 2608 O O . SER B 1 70 ? 5.417 -5.707 56.609 1.00 9.94 73 SER B O 1
ATOM 2611 N N . LEU B 1 71 ? 6.855 -4.001 56.253 1.00 11.22 74 LEU B N 1
ATOM 2612 C CA . LEU B 1 71 ? 7.800 -4.386 57.290 1.00 11.52 74 LEU B CA 1
ATOM 2613 C C . LEU B 1 71 ? 7.535 -3.722 58.642 1.00 11.93 74 LEU B C 1
ATOM 2614 O O . LEU B 1 71 ? 8.160 -4.127 59.649 1.00 11.21 74 LEU B O 1
ATOM 2619 N N . PHE B 1 72 ? 6.647 -2.720 58.674 1.00 11.73 75 PHE B N 1
ATOM 2620 C CA . PHE B 1 72 ? 6.368 -2.007 59.913 1.00 11.17 75 PHE B CA 1
ATOM 2621 C C . PHE B 1 72 ? 4.877 -1.802 60.044 1.00 11.28 75 PHE B C 1
ATOM 2622 O O . PHE B 1 72 ? 4.166 -1.586 59.023 1.00 11.44 75 PHE B O 1
ATOM 2630 N N . ASP B 1 73 ? 4.401 -1.804 61.283 1.00 10.68 76 ASP B N 1
ATOM 2631 C CA . ASP B 1 73 ? 3.010 -1.503 61.538 1.00 11.42 76 ASP B CA 1
ATOM 2632 C C . ASP B 1 73 ? 2.697 -0.037 61.202 1.00 11.40 76 ASP B C 1
ATOM 2633 O O . ASP B 1 73 ? 1.640 0.251 60.630 1.00 12.17 76 ASP B O 1
ATOM 2638 N N . PHE B 1 74 ? 3.629 0.854 61.532 1.00 11.39 77 PHE B N 1
ATOM 2639 C CA . PHE B 1 74 ? 3.514 2.280 61.264 1.00 12.00 77 PHE B CA 1
ATOM 2640 C C . PHE B 1 74 ? 4.754 2.783 60.547 1.00 12.28 77 PHE B C 1
ATOM 2641 O O . PHE B 1 74 ? 5.855 2.517 60.994 1.00 12.20 77 PHE B O 1
ATOM 2649 N N . CYS B 1 75 ? 4.552 3.465 59.432 1.00 12.67 78 CYS B N 1
ATOM 2650 C CA . CYS B 1 75 ? 5.635 4.106 58.679 1.00 12.44 78 CYS B CA 1
ATOM 2651 C C . CYS B 1 75 ? 5.400 5.609 58.667 1.00 12.23 78 CYS B C 1
ATOM 2652 O O . CYS B 1 75 ? 4.350 6.062 58.267 1.00 13.11 78 CYS B O 1
ATOM 2655 N N . PHE B 1 76 ? 6.378 6.377 59.112 1.00 11.98 79 PHE B N 1
ATOM 2656 C CA . PHE B 1 76 ? 6.249 7.830 59.225 1.00 12.85 79 PHE B CA 1
ATOM 2657 C C . PHE B 1 76 ? 7.374 8.548 58.473 1.00 12.29 79 PHE B C 1
ATOM 2658 O O . PHE B 1 76 ? 8.287 9.101 59.103 1.00 11.69 79 PHE B O 1
ATOM 2666 N N . PRO B 1 77 ? 7.334 8.503 57.131 1.00 12.25 80 PRO B N 1
ATOM 2667 C CA . PRO B 1 77 ? 8.228 9.393 56.400 1.00 13.33 80 PRO B CA 1
ATOM 2668 C C . PRO B 1 77 ? 7.921 10.841 56.735 1.00 12.78 80 PRO B C 1
ATOM 2669 O O . PRO B 1 77 ? 6.790 11.148 57.152 1.00 12.59 80 PRO B O 1
ATOM 2673 N N . GLU B 1 78 ? 8.903 11.720 56.561 1.00 13.20 81 GLU B N 1
ATOM 2674 C CA . GLU B 1 78 ? 8.694 13.171 56.676 1.00 14.34 81 GLU B CA 1
ATOM 2675 C C . GLU B 1 78 ? 8.146 13.534 58.055 1.00 14.40 81 GLU B C 1
ATOM 2676 O O . GLU B 1 78 ? 7.202 14.332 58.193 1.00 13.23 81 GLU B O 1
ATOM 2682 N N . ASN B 1 79 ? 8.735 12.905 59.077 1.00 14.07 82 ASN B N 1
ATOM 2683 C CA . ASN B 1 79 ? 8.379 13.143 60.489 1.00 13.74 82 ASN B CA 1
ATOM 2684 C C . ASN B 1 79 ? 6.936 12.755 60.833 1.00 13.54 82 ASN B C 1
ATOM 2685 O O . ASN B 1 79 ? 6.459 13.101 61.891 1.00 12.94 82 ASN B O 1
ATOM 2690 N N . GLY B 1 80 ? 6.288 11.990 59.965 1.00 13.53 83 GLY B N 1
ATOM 2691 C CA . GLY B 1 80 ? 4.877 11.681 60.123 1.00 14.57 83 GLY B CA 1
ATOM 2692 C C . GLY B 1 80 ? 3.894 12.557 59.405 1.00 14.48 83 GLY B C 1
ATOM 2693 O O . GLY B 1 80 ? 2.698 12.340 59.533 1.00 14.63 83 GLY B O 1
ATOM 2694 N N . LEU B 1 81 ? 4.373 13.541 58.640 1.00 15.46 84 LEU B N 1
ATOM 2695 C CA . LEU B 1 81 ? 3.487 14.298 57.767 1.00 16.59 84 LEU B CA 1
ATOM 2696 C C . LEU B 1 81 ? 2.924 13.395 56.682 1.00 18.71 84 LEU B C 1
ATOM 2697 O O . LEU B 1 81 ? 1.788 13.620 56.225 1.00 17.99 84 LEU B O 1
ATOM 2702 N N . MET B 1 82 ? 3.661 12.339 56.330 1.00 19.11 85 MET B N 1
ATOM 2703 C CA . MET B 1 82 ? 3.095 11.201 55.626 1.00 22.98 85 MET B CA 1
ATOM 2704 C C . MET B 1 82 ? 3.039 10.021 56.588 1.00 21.84 85 MET B C 1
ATOM 2705 O O . MET B 1 82 ? 3.882 9.897 57.478 1.00 19.54 85 MET B O 1
ATOM 2710 N N . ALA B 1 83 ? 2.046 9.159 56.427 1.00 19.59 86 ALA B N 1
ATOM 2711 C CA . ALA B 1 83 ? 1.902 8.081 57.385 1.00 18.57 86 ALA B CA 1
ATOM 2712 C C . ALA B 1 83 ? 1.153 6.916 56.792 1.00 17.14 86 ALA B C 1
ATOM 2713 O O . ALA B 1 83 ? 0.211 7.099 55.994 1.00 16.77 86 ALA B O 1
ATOM 2715 N N . PHE B 1 84 ? 1.617 5.732 57.166 1.00 16.02 87 PHE B N 1
ATOM 2716 C CA . PHE B 1 84 ? 1.000 4.483 56.817 1.00 15.88 87 PHE B CA 1
ATOM 2717 C C . PHE B 1 84 ? 0.777 3.645 58.081 1.00 15.38 87 PHE B C 1
ATOM 2718 O O . PHE B 1 84 ? 1.640 3.599 58.983 1.00 15.23 87 PHE B O 1
ATOM 2726 N N . ARG B 1 85 ? -0.370 2.975 58.107 1.00 14.08 88 ARG B N 1
ATOM 2727 C CA . ARG B 1 85 ? -0.757 2.038 59.118 1.00 14.80 88 ARG B CA 1
ATOM 2728 C C . ARG B 1 85 ? -1.012 0.730 58.408 1.00 15.63 88 ARG B C 1
ATOM 2729 O O . ARG B 1 85 ? -1.957 0.646 57.626 1.00 17.02 88 ARG B O 1
ATOM 2737 N N . LEU B 1 86 ? -0.207 -0.286 58.686 1.00 15.58 89 LEU B N 1
ATOM 2738 C CA . LEU B 1 86 ? -0.343 -1.627 58.080 1.00 16.30 89 LEU B CA 1
ATOM 2739 C C . LEU B 1 86 ? -0.497 -1.562 56.558 1.00 16.30 89 LEU B C 1
ATOM 2740 O O . LEU B 1 86 ? -1.293 -2.251 55.967 1.00 14.31 89 LEU B O 1
ATOM 2745 N N . GLY B 1 87 ? 0.301 -0.718 55.935 1.00 19.05 90 GLY B N 1
ATOM 2746 C CA . GLY B 1 87 ? 0.307 -0.585 54.474 1.00 20.83 90 GLY B CA 1
ATOM 2747 C C . GLY B 1 87 ? -0.695 0.405 53.903 1.00 21.82 90 GLY B C 1
ATOM 2748 O O . GLY B 1 87 ? -0.630 0.667 52.698 1.00 21.90 90 GLY B O 1
ATOM 2749 N N . LYS B 1 88 ? -1.592 0.959 54.723 1.00 22.55 91 LYS B N 1
ATOM 2750 C CA . LYS B 1 88 ? -2.622 1.859 54.223 1.00 26.85 91 LYS B CA 1
ATOM 2751 C C . LYS B 1 88 ? -2.275 3.296 54.582 1.00 26.14 91 LYS B C 1
ATOM 2752 O O . LYS B 1 88 ? -1.881 3.580 55.726 1.00 22.74 91 LYS B O 1
ATOM 2758 N N . PRO B 1 89 ? -2.439 4.214 53.613 1.00 26.51 92 PRO B N 1
ATOM 2759 C CA . PRO B 1 89 ? -2.099 5.605 53.861 1.00 26.14 92 PRO B CA 1
ATOM 2760 C C . PRO B 1 89 ? -3.059 6.229 54.840 1.00 25.80 92 PRO B C 1
ATOM 2761 O O . PRO B 1 89 ? -4.233 5.926 54.836 1.00 24.11 92 PRO B O 1
ATOM 2765 N N . LEU B 1 90 ? -2.525 7.032 55.736 1.00 26.71 93 LEU B N 1
ATOM 2766 C CA . LEU B 1 90 ? -3.324 7.861 56.641 1.00 26.46 93 LEU B CA 1
ATOM 2767 C C . LEU B 1 90 ? -3.413 9.249 56.010 1.00 26.22 93 LEU B C 1
ATOM 2768 O O . LEU B 1 90 ? -2.624 9.622 55.130 1.00 26.18 93 LEU B O 1
ATOM 2773 N N . ALA B 1 91 ? -4.406 10.022 56.442 1.00 29.28 94 ALA B N 1
ATOM 2774 C CA . ALA B 1 91 ? -4.594 11.399 56.019 1.00 30.61 94 ALA B CA 1
ATOM 2775 C C . ALA B 1 91 ? -3.337 12.180 56.361 1.00 29.51 94 ALA B C 1
ATOM 2776 O O . ALA B 1 91 ? -2.707 11.942 57.393 1.00 33.40 94 ALA B O 1
ATOM 2778 N N . SER B 1 92 ? -2.974 13.081 55.466 1.00 28.74 95 SER B N 1
ATOM 2779 C CA . SER B 1 92 ? -1.757 13.867 55.566 1.00 29.39 95 SER B CA 1
ATOM 2780 C C . SER B 1 92 ? -1.945 15.284 55.065 1.00 28.55 95 SER B C 1
ATOM 2781 O O . SER B 1 92 ? -2.921 15.575 54.367 1.00 30.28 95 SER B O 1
ATOM 2784 N N . THR B 1 93 ? -1.050 16.156 55.462 1.00 26.60 96 THR B N 1
ATOM 2785 C CA . THR B 1 93 ? -1.033 17.531 55.007 1.00 23.85 96 THR B CA 1
ATOM 2786 C C . THR B 1 93 ? 0.394 17.745 54.492 1.00 21.28 96 THR B C 1
ATOM 2787 O O . THR B 1 93 ? 1.209 16.802 54.460 1.00 21.10 96 THR B O 1
ATOM 2791 N N . SER B 1 94 ? 0.729 18.983 54.126 1.00 17.66 97 SER B N 1
ATOM 2792 C CA . SER B 1 94 ? 2.049 19.347 53.635 1.00 16.42 97 SER B CA 1
ATOM 2793 C C . SER B 1 94 ? 2.340 20.796 54.026 1.00 13.80 97 SER B C 1
ATOM 2794 O O . SER B 1 94 ? 1.419 21.583 54.352 1.00 12.34 97 SER B O 1
ATOM 2797 N N . PHE B 1 95 ? 3.614 21.137 53.975 1.00 12.07 98 PHE B N 1
ATOM 2798 C CA . PHE B 1 95 ? 4.040 22.468 54.341 1.00 12.72 98 PHE B CA 1
ATOM 2799 C C . PHE B 1 95 ? 3.406 23.530 53.463 1.00 13.27 98 PHE B C 1
ATOM 2800 O O . PHE B 1 95 ? 2.909 24.528 53.957 1.00 12.68 98 PHE B O 1
ATOM 2808 N N . ILE B 1 96 ? 3.399 23.284 52.158 1.00 13.06 99 ILE B N 1
ATOM 2809 C CA . ILE B 1 96 ? 2.863 24.254 51.200 1.00 13.58 99 ILE B CA 1
ATOM 2810 C C . ILE B 1 96 ? 1.366 24.442 51.392 1.00 14.90 99 ILE B C 1
ATOM 2811 O O . ILE B 1 96 ? 0.860 25.564 51.304 1.00 12.81 99 ILE B O 1
ATOM 2816 N N . GLU B 1 97 ? 0.671 23.362 51.724 1.00 18.10 100 GLU B N 1
ATOM 2817 C CA . GLU B 1 97 ? -0.750 23.483 52.065 1.00 20.37 100 GLU B CA 1
ATOM 2818 C C . GLU B 1 97 ? -0.976 24.302 53.331 1.00 18.12 100 GLU B C 1
ATOM 2819 O O . GLU B 1 97 ? -1.881 25.141 53.367 1.00 18.43 100 GLU B O 1
ATOM 2825 N N . TRP B 1 98 ? -0.151 24.083 54.347 1.00 15.53 101 TRP B N 1
ATOM 2826 C CA . TRP B 1 98 ? -0.303 24.784 55.622 1.00 15.44 101 TRP B CA 1
ATOM 2827 C C . TRP B 1 98 ? -0.017 26.310 55.504 1.00 15.28 101 TRP B C 1
ATOM 2828 O O . TRP B 1 98 ? -0.738 27.144 56.059 1.00 13.92 101 TRP B O 1
ATOM 2839 N N . ILE B 1 99 ? 1.064 26.645 54.804 1.00 14.90 102 ILE B N 1
ATOM 2840 C CA . ILE B 1 99 ? 1.561 28.042 54.709 1.00 15.41 102 ILE B CA 1
ATOM 2841 C C . ILE B 1 99 ? 0.905 28.790 53.572 1.00 15.06 102 ILE B C 1
ATOM 2842 O O . ILE B 1 99 ? 0.624 29.972 53.696 1.00 15.70 102 ILE B O 1
ATOM 2847 N N . GLY B 1 100 ? 0.655 28.100 52.479 1.00 15.02 103 GLY B N 1
ATOM 2848 C CA . GLY B 1 100 ? 0.079 28.710 51.294 1.00 15.58 103 GLY B CA 1
ATOM 2849 C C . GLY B 1 100 ? 1.166 29.337 50.394 1.00 15.85 103 GLY B C 1
ATOM 2850 O O . GLY B 1 100 ? 2.256 29.753 50.835 1.00 15.51 103 GLY B O 1
ATOM 2851 N N . GLU B 1 101 ? 0.811 29.381 49.116 1.00 17.70 104 GLU B N 1
ATOM 2852 C CA . GLU B 1 101 ? 1.744 29.755 48.042 1.00 18.62 104 GLU B CA 1
ATOM 2853 C C . GLU B 1 101 ? 2.343 31.146 48.233 1.00 19.18 104 GLU B C 1
ATOM 2854 O O . GLU B 1 101 ? 3.548 31.339 48.073 1.00 16.70 104 GLU B O 1
ATOM 2860 N N . GLU B 1 102 ? 1.503 32.099 48.622 1.00 20.08 105 GLU B N 1
ATOM 2861 C CA . GLU B 1 102 ? 1.937 33.471 48.668 1.00 23.58 105 GLU B CA 1
ATOM 2862 C C . GLU B 1 102 ? 2.929 33.722 49.762 1.00 22.28 105 GLU B C 1
ATOM 2863 O O . GLU B 1 102 ? 3.943 34.367 49.527 1.00 19.93 105 GLU B O 1
ATOM 2869 N N . LYS B 1 103 ? 2.650 33.234 50.966 1.00 21.49 106 LYS B N 1
ATOM 2870 C CA . LYS B 1 103 ? 3.603 33.346 52.065 1.00 20.22 106 LYS B CA 1
ATOM 2871 C C . LYS B 1 103 ? 4.875 32.537 51.799 1.00 16.04 106 LYS B C 1
ATOM 2872 O O . LYS B 1 103 ? 5.976 33.008 52.109 1.00 14.56 106 LYS B O 1
ATOM 2878 N N . TYR B 1 104 ? 4.715 31.357 51.181 1.00 14.54 107 TYR B N 1
ATOM 2879 C CA . TYR B 1 104 ? 5.865 30.556 50.844 1.00 13.65 107 TYR B CA 1
ATOM 2880 C C . TYR B 1 104 ? 6.818 31.360 49.897 1.00 13.41 107 TYR B C 1
ATOM 2881 O O . TYR B 1 104 ? 8.038 31.371 50.102 1.00 11.91 107 TYR B O 1
ATOM 2890 N N . GLN B 1 105 ? 6.230 32.028 48.897 1.00 14.02 108 GLN B N 1
ATOM 2891 C CA . GLN B 1 105 ? 7.028 32.849 48.000 1.00 16.02 108 GLN B CA 1
ATOM 2892 C C . GLN B 1 105 ? 7.700 34.035 48.715 1.00 15.16 108 GLN B C 1
ATOM 2893 O O . GLN B 1 105 ? 8.835 34.401 48.391 1.00 13.32 108 GLN B O 1
ATOM 2899 N N . LYS B 1 106 ? 7.004 34.626 49.692 1.00 15.69 109 LYS B N 1
ATOM 2900 C CA . LYS B 1 106 ? 7.637 35.715 50.442 1.00 16.91 109 LYS B CA 1
ATOM 2901 C C . LYS B 1 106 ? 8.864 35.162 51.149 1.00 15.11 109 LYS B C 1
ATOM 2902 O O . LYS B 1 106 ? 9.913 35.803 51.169 1.00 14.69 109 LYS B O 1
ATOM 2908 N N . LEU B 1 107 ? 8.732 33.971 51.723 1.00 13.17 110 LEU B N 1
ATOM 2909 C CA . LEU B 1 107 ? 9.841 33.348 52.447 1.00 12.42 110 LEU B CA 1
ATOM 2910 C C . LEU B 1 107 ? 11.011 33.049 51.520 1.00 11.44 110 LEU B C 1
ATOM 2911 O O . LEU B 1 107 ? 12.134 33.391 51.814 1.00 11.42 110 LEU B O 1
ATOM 2916 N N . VAL B 1 108 ? 10.722 32.398 50.402 1.00 10.53 111 VAL B N 1
ATOM 2917 C CA . VAL B 1 108 ? 11.708 31.998 49.423 1.00 11.03 111 VAL B CA 1
ATOM 2918 C C . VAL B 1 108 ? 12.464 33.214 48.849 1.00 10.82 111 VAL B C 1
ATOM 2919 O O . VAL B 1 108 ? 13.668 33.238 48.711 1.00 11.23 111 VAL B O 1
ATOM 2923 N N . ASN B 1 109 ? 11.704 34.213 48.472 1.00 11.02 112 ASN B N 1
ATOM 2924 C CA . ASN B 1 109 ? 12.261 35.452 47.917 1.00 11.74 112 ASN B CA 1
ATOM 2925 C C . ASN B 1 109 ? 13.204 36.140 48.887 1.00 11.56 112 ASN B C 1
ATOM 2926 O O . ASN B 1 109 ? 14.278 36.594 48.501 1.00 11.30 112 ASN B O 1
ATOM 2931 N N . PHE B 1 110 ? 12.801 36.207 50.148 1.00 11.33 113 PHE B N 1
ATOM 2932 C CA . PHE B 1 110 ? 13.659 36.740 51.180 1.00 11.60 113 PHE B CA 1
ATOM 2933 C C . PHE B 1 110 ? 14.954 35.955 51.278 1.00 11.20 113 PHE B C 1
ATOM 2934 O O . PHE B 1 110 ? 16.020 36.537 51.396 1.00 12.26 113 PHE B O 1
ATOM 2942 N N . ILE B 1 111 ? 14.848 34.634 51.269 1.00 11.11 114 ILE B N 1
ATOM 2943 C CA . ILE B 1 111 ? 16.014 33.766 51.410 1.00 10.93 114 ILE B CA 1
ATOM 2944 C C . ILE B 1 111 ? 16.960 33.927 50.217 1.00 11.22 114 ILE B C 1
ATOM 2945 O O . ILE B 1 111 ? 18.166 33.993 50.399 1.00 11.22 114 ILE B O 1
ATOM 2950 N N . LEU B 1 112 ? 16.400 34.005 49.018 1.00 11.08 115 LEU B N 1
ATOM 2951 C CA . LEU B 1 112 ? 17.202 34.159 47.829 1.00 12.86 115 LEU B CA 1
ATOM 2952 C C . LEU B 1 112 ? 17.913 35.504 47.829 1.00 13.22 115 LEU B C 1
ATOM 2953 O O . LEU B 1 112 ? 19.153 35.570 47.553 1.00 13.35 115 LEU B O 1
ATOM 2958 N N . ARG B 1 113 ? 17.184 36.570 48.189 1.00 13.62 116 ARG B N 1
ATOM 2959 C CA . ARG B 1 113 ? 17.811 37.875 48.250 1.00 13.98 116 ARG B CA 1
ATOM 2960 C C . ARG B 1 113 ? 18.883 37.924 49.305 1.00 14.01 116 ARG B C 1
ATOM 2961 O O . ARG B 1 113 ? 19.956 38.493 49.086 1.00 12.40 116 ARG B O 1
ATOM 2969 N N . TYR B 1 114 ? 18.616 37.295 50.444 1.00 13.55 117 TYR B N 1
ATOM 2970 C CA . TYR B 1 114 ? 19.565 37.284 51.536 1.00 14.03 117 TYR B CA 1
ATOM 2971 C C . TYR B 1 114 ? 20.870 36.621 51.092 1.00 13.85 117 TYR B C 1
ATOM 2972 O O . TYR B 1 114 ? 21.954 37.134 51.382 1.00 14.28 117 TYR B O 1
ATOM 2981 N N . PHE B 1 115 ? 20.749 35.507 50.392 1.00 13.46 118 PHE B N 1
ATOM 2982 C CA . PHE B 1 115 ? 21.927 34.803 49.906 1.00 13.77 118 PHE B CA 1
ATOM 2983 C C . PHE B 1 115 ? 22.673 35.574 48.850 1.00 13.64 118 PHE B C 1
ATOM 2984 O O . PHE B 1 115 ? 23.887 35.464 48.818 1.00 14.96 118 PHE B O 1
ATOM 2992 N N . ALA B 1 116 ? 21.972 36.333 48.013 1.00 13.55 119 ALA B N 1
ATOM 2993 C CA . ALA B 1 116 ? 22.641 37.176 47.045 1.00 14.22 119 ALA B CA 1
ATOM 2994 C C . ALA B 1 116 ? 23.482 38.256 47.744 1.00 15.19 119 ALA B C 1
ATOM 2995 O O . ALA B 1 116 ? 24.543 38.617 47.232 1.00 15.75 119 ALA B O 1
ATOM 2997 N N . ASP B 1 117 ? 22.981 38.783 48.861 1.00 14.69 120 ASP B N 1
ATOM 2998 C CA . ASP B 1 117 ? 23.645 39.882 49.584 1.00 14.72 120 ASP B CA 1
ATOM 2999 C C . ASP B 1 117 ? 24.666 39.410 50.569 1.00 15.20 120 ASP B C 1
ATOM 3000 O O . ASP B 1 117 ? 25.482 40.213 51.007 1.00 13.79 120 ASP B O 1
ATOM 3005 N N . LEU B 1 118 ? 24.660 38.113 50.880 1.00 15.18 121 LEU B N 1
ATOM 3006 C CA . LEU B 1 118 ? 25.606 37.562 51.823 1.00 16.10 121 LEU B CA 1
ATOM 3007 C C . LEU B 1 118 ? 26.978 37.427 51.199 1.00 16.52 121 LEU B C 1
ATOM 3008 O O . LEU B 1 118 ? 27.100 37.025 50.077 1.00 15.61 121 LEU B O 1
ATOM 3013 N N . GLN B 1 119 ? 27.986 37.777 51.967 1.00 18.40 122 GLN B N 1
ATOM 3014 C CA . GLN B 1 119 ? 29.389 37.582 51.567 1.00 19.17 122 GLN B CA 1
ATOM 3015 C C . GLN B 1 119 ? 29.798 36.214 52.106 1.00 17.62 122 GLN B C 1
ATOM 3016 O O . GLN B 1 119 ? 29.453 35.938 53.213 1.00 19.26 122 GLN B O 1
ATOM 3022 N N . LEU B 1 120 ? 30.397 35.383 51.285 1.00 15.01 123 LEU B N 1
ATOM 3023 C CA . LEU B 1 120 ? 30.907 34.084 51.703 1.00 15.15 123 LEU B CA 1
ATOM 3024 C C . LEU B 1 120 ? 32.153 33.799 50.867 1.00 15.17 123 LEU B C 1
ATOM 3025 O O . LEU B 1 120 ? 32.279 34.314 49.761 1.00 14.95 123 LEU B O 1
ATOM 3030 N N . PRO B 1 121 ? 33.080 32.962 51.371 1.00 15.35 124 PRO B N 1
ATOM 3031 C CA . PRO B 1 121 ? 34.198 32.550 50.535 1.00 14.97 124 PRO B CA 1
ATOM 3032 C C . PRO B 1 121 ? 33.721 31.873 49.212 1.00 13.22 124 PRO B C 1
ATOM 3033 O O . PRO B 1 121 ? 34.266 32.150 48.153 1.00 12.39 124 PRO B O 1
ATOM 3037 N N . LYS B 1 122 ? 32.707 30.999 49.311 1.00 12.48 125 LYS B N 1
ATOM 3038 C CA . LYS B 1 122 ? 32.190 30.270 48.178 1.00 12.75 125 LYS B CA 1
ATOM 3039 C C . LYS B 1 122 ? 30.667 30.155 48.181 1.00 12.62 125 LYS B C 1
ATOM 3040 O O . LYS B 1 122 ? 30.045 29.954 49.229 1.00 12.42 125 LYS B O 1
ATOM 3046 N N . LYS B 1 123 ? 30.081 30.246 47.005 1.00 11.77 126 LYS B N 1
ATOM 3047 C CA . LYS B 1 123 ? 28.675 29.941 46.763 1.00 11.99 126 LYS B CA 1
ATOM 3048 C C . LYS B 1 123 ? 28.571 28.947 45.656 1.00 12.51 126 LYS B C 1
ATOM 3049 O O . LYS B 1 123 ? 29.360 28.994 44.712 1.00 12.37 126 LYS B O 1
ATOM 3055 N N . ARG B 1 124 ? 27.583 28.057 45.754 1.00 13.01 127 ARG B N 1
ATOM 3056 C CA . ARG B 1 124 ? 27.481 26.976 44.801 1.00 12.82 127 ARG B CA 1
ATOM 3057 C C . ARG B 1 124 ? 26.099 26.910 44.167 1.00 12.57 127 ARG B C 1
ATOM 3058 O O . ARG B 1 124 ? 25.816 27.643 43.215 1.00 12.43 127 ARG B O 1
ATOM 3066 N N . GLY B 1 125 ? 25.245 26.042 44.703 1.00 12.94 128 GLY B N 1
ATOM 3067 C CA . GLY B 1 125 ? 23.935 25.782 44.158 1.00 12.25 128 GLY B CA 1
ATOM 3068 C C . GLY B 1 125 ? 23.162 24.941 45.168 1.00 13.17 128 GLY B C 1
ATOM 3069 O O . GLY B 1 125 ? 23.727 24.374 46.098 1.00 11.48 128 GLY B O 1
ATOM 3070 N N . THR B 1 126 ? 21.855 24.906 44.970 1.00 13.89 129 THR B N 1
ATOM 3071 C CA . THR B 1 126 ? 20.886 24.169 45.811 1.00 15.86 129 THR B CA 1
ATOM 3072 C C . THR B 1 126 ? 20.838 24.801 47.213 1.00 13.60 129 THR B C 1
ATOM 3073 O O . THR B 1 126 ? 21.160 24.154 48.176 1.00 11.55 129 THR B O 1
ATOM 3077 N N . PHE B 1 127 ? 20.566 26.091 47.224 1.00 12.17 130 PHE B N 1
ATOM 3078 C CA . PHE B 1 127 ? 20.413 26.910 48.396 1.00 12.34 130 PHE B CA 1
ATOM 3079 C C . PHE B 1 127 ? 19.110 26.591 49.149 1.00 11.15 130 PHE B C 1
ATOM 3080 O O . PHE B 1 127 ? 19.062 26.779 50.344 1.00 11.24 130 PHE B O 1
ATOM 3088 N N . ILE B 1 128 ? 18.072 26.158 48.443 1.00 11.86 131 ILE B N 1
ATOM 3089 C CA . ILE B 1 128 ? 16.784 25.836 49.051 1.00 12.72 131 ILE B CA 1
ATOM 3090 C C . ILE B 1 128 ? 16.360 24.499 48.498 1.00 12.90 131 ILE B C 1
ATOM 3091 O O . ILE B 1 128 ? 16.264 24.349 47.297 1.00 12.71 131 ILE B O 1
ATOM 3096 N N . GLU B 1 129 ? 16.088 23.549 49.368 1.00 12.80 132 GLU B N 1
ATOM 3097 C CA . GLU B 1 129 ? 15.427 22.315 48.999 1.00 14.51 132 GLU B CA 1
ATOM 3098 C C . GLU B 1 129 ? 14.004 22.263 49.586 1.00 13.20 132 GLU B C 1
ATOM 3099 O O . GLU B 1 129 ? 13.842 22.313 50.774 1.00 11.95 132 GLU B O 1
ATOM 3105 N N . PHE B 1 130 ? 13.026 22.154 48.707 1.00 12.91 133 PHE B N 1
ATOM 3106 C CA . PHE B 1 130 ? 11.640 22.010 49.034 1.00 13.34 133 PHE B CA 1
ATOM 3107 C C . PHE B 1 130 ? 11.267 20.551 49.268 1.00 14.31 133 PHE B C 1
ATOM 3108 O O . PHE B 1 130 ? 11.388 19.753 48.375 1.00 12.15 133 PHE B O 1
ATOM 3116 N N . ARG B 1 131 ? 10.772 20.247 50.473 1.00 14.75 134 ARG B N 1
ATOM 3117 C CA . ARG B 1 131 ? 10.286 18.900 50.808 1.00 18.20 134 ARG B CA 1
ATOM 3118 C C . ARG B 1 131 ? 8.825 19.029 51.239 1.00 17.22 134 ARG B C 1
ATOM 3119 O O . ARG B 1 131 ? 8.307 20.144 51.354 1.00 17.44 134 ARG B O 1
ATOM 3127 N N . ASN B 1 132 ? 8.169 17.904 51.449 1.00 19.07 135 ASN B N 1
ATOM 3128 C CA . ASN B 1 132 ? 6.747 17.912 51.820 1.00 19.88 135 ASN B CA 1
ATOM 3129 C C . ASN B 1 132 ? 6.410 18.505 53.157 1.00 17.35 135 ASN B C 1
ATOM 3130 O O . ASN B 1 132 ? 5.368 19.094 53.291 1.00 19.89 135 ASN B O 1
ATOM 3135 N N . GLY B 1 133 ? 7.275 18.334 54.144 1.00 15.73 136 GLY B N 1
ATOM 3136 C CA . GLY B 1 133 ? 7.020 18.940 55.493 1.00 15.24 136 GLY B CA 1
ATOM 3137 C C . GLY B 1 133 ? 7.937 20.037 55.964 1.00 13.81 136 GLY B C 1
ATOM 3138 O O . GLY B 1 133 ? 7.824 20.483 57.078 1.00 14.68 136 GLY B O 1
ATOM 3139 N N . MET B 1 134 ? 8.848 20.482 55.120 1.00 13.32 137 MET B N 1
ATOM 3140 C CA . MET B 1 134 ? 9.850 21.482 55.513 1.00 13.09 137 MET B CA 1
ATOM 3141 C C . MET B 1 134 ? 10.638 21.955 54.288 1.00 12.35 137 MET B C 1
ATOM 3142 O O . MET B 1 134 ? 10.525 21.396 53.234 1.00 11.58 137 MET B O 1
ATOM 3147 N N . ILE B 1 135 ? 11.410 23.004 54.456 1.00 11.63 138 ILE B N 1
ATOM 3148 C CA . ILE B 1 135 ? 12.487 23.321 53.527 1.00 12.62 138 ILE B CA 1
ATOM 3149 C C . ILE B 1 135 ? 13.840 23.229 54.240 1.00 12.55 138 ILE B C 1
ATOM 3150 O O . ILE B 1 135 ? 13.913 23.436 55.450 1.00 12.30 138 ILE B O 1
ATOM 3155 N N . ASN B 1 136 ? 14.869 22.897 53.481 1.00 12.90 139 ASN B N 1
ATOM 3156 C CA . ASN B 1 136 ? 16.235 22.935 53.932 1.00 13.74 139 ASN B CA 1
ATOM 3157 C C . ASN B 1 136 ? 16.930 24.097 53.213 1.00 13.89 139 ASN B C 1
ATOM 3158 O O . ASN B 1 136 ? 16.776 24.257 52.006 1.00 14.37 139 ASN B O 1
ATOM 3163 N N . VAL B 1 137 ? 17.662 24.905 53.954 1.00 13.27 140 VAL B N 1
ATOM 3164 C CA . VAL B 1 137 ? 18.177 26.179 53.496 1.00 13.14 140 VAL B CA 1
ATOM 3165 C C . VAL B 1 137 ? 19.694 26.169 53.740 1.00 13.29 140 VAL B C 1
ATOM 3166 O O . VAL B 1 137 ? 20.101 25.931 54.847 1.00 13.72 140 VAL B O 1
ATOM 3170 N N . SER B 1 138 ? 20.522 26.406 52.725 1.00 12.16 141 SER B N 1
ATOM 3171 C CA . SER B 1 138 ? 21.988 26.360 52.847 1.00 11.27 141 SER B CA 1
ATOM 3172 C C . SER B 1 138 ? 22.610 27.594 52.205 1.00 10.88 141 SER B C 1
ATOM 3173 O O . SER B 1 138 ? 22.404 27.810 51.006 1.00 10.31 141 SER B O 1
ATOM 3176 N N . PRO B 1 139 ? 23.363 28.402 52.977 1.00 10.58 142 PRO B N 1
ATOM 3177 C CA . PRO B 1 139 ? 23.949 29.598 52.388 1.00 11.45 142 PRO B CA 1
ATOM 3178 C C . PRO B 1 139 ? 24.978 29.371 51.304 1.00 11.55 142 PRO B C 1
ATOM 3179 O O . PRO B 1 139 ? 25.025 30.125 50.345 1.00 13.66 142 PRO B O 1
ATOM 3183 N N . ILE B 1 140 ? 25.765 28.321 51.452 1.00 10.75 143 ILE B N 1
ATOM 3184 C CA . ILE B 1 140 ? 26.719 27.944 50.432 1.00 10.88 143 ILE B CA 1
ATOM 3185 C C . ILE B 1 140 ? 26.015 27.101 49.367 1.00 11.07 143 ILE B C 1
ATOM 3186 O O . ILE B 1 140 ? 26.402 27.179 48.212 1.00 12.05 143 ILE B O 1
ATOM 3191 N N . GLY B 1 141 ? 25.013 26.318 49.757 1.00 11.05 144 GLY B N 1
ATOM 3192 C CA . GLY B 1 141 ? 24.280 25.466 48.848 1.00 11.70 144 GLY B CA 1
ATOM 3193 C C . GLY B 1 141 ? 24.742 24.011 49.001 1.00 12.21 144 GLY B C 1
ATOM 3194 O O . GLY B 1 141 ? 25.924 23.751 49.207 1.00 12.94 144 GLY B O 1
ATOM 3195 N N . ARG B 1 142 ? 23.812 23.075 48.857 1.00 12.90 145 ARG B N 1
ATOM 3196 C CA . ARG B 1 142 ? 24.084 21.642 49.029 1.00 13.36 145 ARG B CA 1
ATOM 3197 C C . ARG B 1 142 ? 24.971 21.048 47.922 1.00 13.36 145 ARG B C 1
ATOM 3198 O O . ARG B 1 142 ? 25.534 19.973 48.114 1.00 11.64 145 ARG B O 1
ATOM 3206 N N . ASN B 1 143 ? 25.113 21.734 46.777 1.00 12.50 146 ASN B N 1
ATOM 3207 C CA . ASN B 1 143 ? 26.045 21.304 45.743 1.00 12.35 146 ASN B CA 1
ATOM 3208 C C . ASN B 1 143 ? 27.498 21.487 46.154 1.00 13.42 146 ASN B C 1
ATOM 3209 O O . ASN B 1 143 ? 28.368 21.073 45.413 1.00 15.53 146 ASN B O 1
ATOM 3214 N N . ALA B 1 144 ? 27.754 22.118 47.309 1.00 13.95 147 ALA B N 1
ATOM 3215 C CA . ALA B 1 144 ? 29.103 22.221 47.843 1.00 14.80 147 ALA B CA 1
ATOM 3216 C C . ALA B 1 144 ? 29.741 20.836 47.977 1.00 15.53 147 ALA B C 1
ATOM 3217 O O . ALA B 1 144 ? 29.079 19.880 48.392 1.00 14.98 147 ALA B O 1
ATOM 3219 N N . SER B 1 145 ? 31.009 20.743 47.625 1.00 16.61 148 SER B N 1
ATOM 3220 C CA . SER B 1 145 ? 31.807 19.496 47.750 1.00 19.76 148 SER B CA 1
ATOM 3221 C C . SER B 1 145 ? 32.070 19.198 49.228 1.00 21.20 148 SER B C 1
ATOM 3222 O O . SER B 1 145 ? 31.815 20.060 50.051 1.00 20.50 148 SER B O 1
ATOM 3225 N N . VAL B 1 146 ? 32.605 18.014 49.507 1.00 21.75 149 VAL B N 1
ATOM 3226 C CA . VAL B 1 146 ? 32.974 17.621 50.897 1.00 21.64 149 VAL B CA 1
ATOM 3227 C C . VAL B 1 146 ? 33.881 18.705 51.508 1.00 21.40 149 VAL B C 1
ATOM 3228 O O . VAL B 1 146 ? 33.584 19.163 52.571 1.00 19.10 149 VAL B O 1
ATOM 3232 N N . GLU B 1 147 ? 34.949 19.061 50.800 1.00 22.33 150 GLU B N 1
ATOM 3233 C CA . GLU B 1 147 ? 35.961 20.060 51.221 1.00 24.41 150 GLU B CA 1
ATOM 3234 C C . GLU B 1 147 ? 35.286 21.434 51.401 1.00 23.18 150 GLU B C 1
ATOM 3235 O O . GLU B 1 147 ? 35.582 22.098 52.353 1.00 21.33 150 GLU B O 1
ATOM 3241 N N . GLU B 1 148 ? 34.353 21.787 50.526 1.00 21.68 151 GLU B N 1
ATOM 3242 C CA . GLU B 1 148 ? 33.669 23.105 50.554 1.00 20.79 151 GLU B CA 1
ATOM 3243 C C . GLU B 1 148 ? 32.762 23.212 51.781 1.00 19.61 151 GLU B C 1
ATOM 3244 O O . GLU B 1 148 ? 32.686 24.261 52.355 1.00 19.37 151 GLU B O 1
ATOM 3250 N N . ARG B 1 149 ? 32.104 22.113 52.109 1.00 20.25 152 ARG B N 1
ATOM 3251 C CA . ARG B 1 149 ? 31.188 21.986 53.254 1.00 20.00 152 ARG B CA 1
ATOM 3252 C C . ARG B 1 149 ? 32.012 22.133 54.536 1.00 21.51 152 ARG B C 1
ATOM 3253 O O . ARG B 1 149 ? 31.596 22.855 55.381 1.00 19.26 152 ARG B O 1
ATOM 3261 N N . ASN B 1 150 ? 33.169 21.468 54.613 1.00 23.08 153 ASN B N 1
ATOM 3262 C CA . ASN B 1 150 ? 34.061 21.562 55.783 1.00 23.11 153 ASN B CA 1
ATOM 3263 C C . ASN B 1 150 ? 34.482 22.995 55.963 1.00 22.85 153 ASN B C 1
ATOM 3264 O O . ASN B 1 150 ? 34.443 23.495 57.068 1.00 23.81 153 ASN B O 1
ATOM 3269 N N . GLU B 1 151 ? 34.842 23.654 54.881 1.00 24.18 154 GLU B N 1
ATOM 3270 C CA . GLU B 1 151 ? 35.268 25.046 54.968 1.00 25.20 154 GLU B CA 1
ATOM 3271 C C . GLU B 1 151 ? 34.118 25.958 55.382 1.00 23.27 154 GLU B C 1
ATOM 3272 O O . GLU B 1 151 ? 34.327 26.905 56.138 1.00 22.75 154 GLU B O 1
ATOM 3278 N N . PHE B 1 152 ? 32.914 25.695 54.881 1.00 21.62 155 PHE B N 1
ATOM 3279 C CA . PHE B 1 152 ? 31.783 26.528 55.268 1.00 20.92 155 PHE B CA 1
ATOM 3280 C C . PHE B 1 152 ? 31.502 26.377 56.767 1.00 21.06 155 PHE B C 1
ATOM 3281 O O . PHE B 1 152 ? 31.302 27.364 57.448 1.00 21.79 155 PHE B O 1
ATOM 3289 N N . GLU B 1 153 ? 31.507 25.148 57.266 1.00 21.49 156 GLU B N 1
ATOM 3290 C CA . GLU B 1 153 ? 31.248 24.910 58.674 1.00 23.69 156 GLU B CA 1
ATOM 3291 C C . GLU B 1 153 ? 32.164 25.728 59.611 1.00 22.66 156 GLU B C 1
ATOM 3292 O O . GLU B 1 153 ? 31.712 26.233 60.648 1.00 24.21 156 GLU B O 1
ATOM 3298 N N . ALA B 1 154 ? 33.438 25.812 59.244 1.00 20.07 157 ALA B N 1
ATOM 3299 C CA . ALA B 1 154 ? 34.429 26.516 60.033 1.00 20.94 157 ALA B CA 1
ATOM 3300 C C . ALA B 1 154 ? 34.186 27.993 59.907 1.00 21.69 157 ALA B C 1
ATOM 3301 O O . ALA B 1 154 ? 34.238 28.725 60.884 1.00 22.19 157 ALA B O 1
ATOM 3303 N N . TYR B 1 155 ? 33.896 28.440 58.694 1.00 22.11 158 TYR B N 1
ATOM 3304 C CA . TYR B 1 155 ? 33.544 29.834 58.474 1.00 21.05 158 TYR B CA 1
ATOM 3305 C C . TYR B 1 155 ? 32.312 30.233 59.293 1.00 22.95 158 TYR B C 1
ATOM 3306 O O . TYR B 1 155 ? 32.316 31.276 59.963 1.00 23.65 158 TYR B O 1
ATOM 3315 N N . ASP B 1 156 ? 31.296 29.378 59.287 1.00 21.24 159 ASP B N 1
ATOM 3316 C CA . ASP B 1 156 ? 30.065 29.608 60.057 1.00 21.62 159 ASP B CA 1
ATOM 3317 C C . ASP B 1 156 ? 30.305 29.605 61.576 1.00 23.31 159 ASP B C 1
ATOM 3318 O O . ASP B 1 156 ? 29.732 30.407 62.281 1.00 22.72 159 ASP B O 1
ATOM 3323 N N . LYS B 1 157 ? 31.150 28.710 62.065 1.00 28.71 160 LYS B N 1
ATOM 3324 C CA . LYS B 1 157 ? 31.578 28.725 63.496 1.00 31.08 160 LYS B CA 1
ATOM 3325 C C . LYS B 1 157 ? 32.094 30.109 63.879 1.00 31.59 160 LYS B C 1
ATOM 3326 O O . LYS B 1 157 ? 31.747 30.606 64.930 1.00 33.51 160 LYS B O 1
ATOM 3332 N N . GLU B 1 158 ? 32.896 30.720 63.005 1.00 31.59 161 GLU B N 1
ATOM 3333 C CA . GLU B 1 158 ? 33.476 32.005 63.291 1.00 31.72 161 GLU B CA 1
ATOM 3334 C C . GLU B 1 158 ? 32.509 33.150 63.068 1.00 32.13 161 GLU B C 1
ATOM 3335 O O . GLU B 1 158 ? 32.507 34.105 63.831 1.00 33.38 161 GLU B O 1
ATOM 3341 N N . HIS B 1 159 ? 31.729 33.097 61.997 1.00 29.76 162 HIS B N 1
ATOM 3342 C CA . HIS B 1 159 ? 30.954 34.261 61.577 1.00 29.49 162 HIS B CA 1
ATOM 3343 C C . HIS B 1 159 ? 29.459 34.204 61.870 1.00 29.72 162 HIS B C 1
ATOM 3344 O O . HIS B 1 159 ? 28.758 35.164 61.616 1.00 29.26 162 HIS B O 1
ATOM 3351 N N . HIS B 1 160 ? 29.013 33.079 62.414 1.00 29.69 163 HIS B N 1
ATOM 3352 C CA . HIS B 1 160 ? 27.604 32.876 62.821 1.00 30.90 163 HIS B CA 1
ATOM 3353 C C . HIS B 1 160 ? 26.632 33.135 61.671 1.00 24.63 163 HIS B C 1
ATOM 3354 O O . HIS B 1 160 ? 25.619 33.715 61.935 1.00 26.05 163 HIS B O 1
ATOM 3361 N N . ILE B 1 161 ? 26.941 32.648 60.476 1.00 23.05 164 ILE B N 1
ATOM 3362 C CA . ILE B 1 161 ? 26.112 32.842 59.252 1.00 19.99 164 ILE B CA 1
ATOM 3363 C C . ILE B 1 161 ? 24.707 32.286 59.491 1.00 17.99 164 ILE B C 1
ATOM 3364 O O . ILE B 1 161 ? 23.790 33.037 59.395 1.00 17.91 164 ILE B O 1
ATOM 3369 N N . ARG B 1 162 ? 24.591 31.016 59.846 1.00 17.42 165 ARG B N 1
ATOM 3370 C CA . ARG B 1 162 ? 23.267 30.389 60.074 1.00 17.51 165 ARG B CA 1
ATOM 3371 C C . ARG B 1 162 ? 22.513 31.013 61.258 1.00 16.81 165 ARG B C 1
ATOM 3372 O O . ARG B 1 162 ? 21.342 31.247 61.112 1.00 17.86 165 ARG B O 1
ATOM 3380 N N . THR B 1 163 ? 23.178 31.304 62.357 1.00 16.87 166 THR B N 1
ATOM 3381 C CA . THR B 1 163 ? 22.484 31.920 63.512 1.00 18.03 166 THR B CA 1
ATOM 3382 C C . THR B 1 163 ? 21.939 33.306 63.135 1.00 17.03 166 THR B C 1
ATOM 3383 O O . THR B 1 163 ? 20.796 33.553 63.407 1.00 18.54 166 THR B O 1
ATOM 3387 N N . ASP B 1 164 ? 22.750 34.135 62.491 1.00 16.59 167 ASP B N 1
ATOM 3388 C CA . ASP B 1 164 ? 22.320 35.495 62.072 1.00 16.45 167 ASP B CA 1
ATOM 3389 C C . ASP B 1 164 ? 21.136 35.401 61.112 1.00 15.41 167 ASP B C 1
ATOM 3390 O O . ASP B 1 164 ? 20.212 36.148 61.287 1.00 14.93 167 ASP B O 1
ATOM 3395 N N . MET B 1 165 ? 21.189 34.482 60.159 1.00 14.42 168 MET B N 1
ATOM 3396 C CA . MET B 1 165 ? 20.092 34.304 59.185 1.00 13.67 168 MET B CA 1
ATOM 3397 C C . MET B 1 165 ? 18.819 33.825 59.887 1.00 13.74 168 MET B C 1
ATOM 3398 O O . MET B 1 165 ? 17.800 34.379 59.592 1.00 13.78 168 MET B O 1
ATOM 3403 N N . VAL B 1 166 ? 18.907 32.845 60.787 1.00 13.61 169 VAL B N 1
ATOM 3404 C CA . VAL B 1 166 ? 17.709 32.390 61.504 1.00 14.53 169 VAL B CA 1
ATOM 3405 C C . VAL B 1 166 ? 17.082 33.591 62.239 1.00 14.78 169 VAL B C 1
ATOM 3406 O O . VAL B 1 166 ? 15.863 33.821 62.159 1.00 14.54 169 VAL B O 1
ATOM 3410 N N . ASN B 1 167 ? 17.920 34.393 62.908 1.00 16.21 170 ASN B N 1
ATOM 3411 C CA . ASN B 1 167 ? 17.419 35.536 63.647 1.00 15.91 170 ASN B CA 1
ATOM 3412 C C . ASN B 1 167 ? 16.775 36.548 62.721 1.00 14.32 170 ASN B C 1
ATOM 3413 O O . ASN B 1 167 ? 15.715 37.113 63.048 1.00 14.97 170 ASN B O 1
ATOM 3418 N N . ALA B 1 168 ? 17.384 36.757 61.554 1.00 13.22 171 ALA B N 1
ATOM 3419 C CA . ALA B 1 168 ? 16.802 37.640 60.539 1.00 12.57 171 ALA B CA 1
ATOM 3420 C C . ALA B 1 168 ? 15.454 37.168 60.044 1.00 12.79 171 ALA B C 1
ATOM 3421 O O . ALA B 1 168 ? 14.569 37.974 59.848 1.00 11.88 171 ALA B O 1
ATOM 3423 N N . LEU B 1 169 ? 15.307 35.871 59.837 1.00 13.63 172 LEU B N 1
ATOM 3424 C CA . LEU B 1 169 ? 14.037 35.265 59.400 1.00 14.90 172 LEU B CA 1
ATOM 3425 C C . LEU B 1 169 ? 12.949 35.417 60.469 1.00 15.49 172 LEU B C 1
ATOM 3426 O O . LEU B 1 169 ? 11.830 35.807 60.163 1.00 14.93 172 LEU B O 1
ATOM 3431 N N . LYS B 1 170 ? 13.287 35.136 61.709 1.00 17.46 173 LYS B N 1
ATOM 3432 C CA . LYS B 1 170 ? 12.370 35.342 62.838 1.00 19.42 173 LYS B CA 1
ATOM 3433 C C . LYS B 1 170 ? 11.908 36.790 62.935 1.00 19.56 173 LYS B C 1
ATOM 3434 O O . LYS B 1 170 ? 10.763 37.049 63.275 1.00 20.18 173 LYS B O 1
ATOM 3440 N N . LYS B 1 171 ? 12.792 37.724 62.631 1.00 19.64 174 LYS B N 1
ATOM 3441 C CA . LYS B 1 171 ? 12.434 39.150 62.655 1.00 19.13 174 LYS B CA 1
ATOM 3442 C C . LYS B 1 171 ? 11.612 39.568 61.450 1.00 19.36 174 LYS B C 1
ATOM 3443 O O . LYS B 1 171 ? 10.713 40.403 61.572 1.00 18.02 174 LYS B O 1
ATOM 3449 N N . GLU B 1 172 ? 11.886 38.993 60.287 1.00 17.44 175 GLU B N 1
ATOM 3450 C CA . GLU B 1 172 ? 11.085 39.312 59.080 1.00 16.61 175 GLU B CA 1
ATOM 3451 C C . GLU B 1 172 ? 9.719 38.629 59.066 1.00 15.94 175 GLU B C 1
ATOM 3452 O O . GLU B 1 172 ? 8.752 39.190 58.566 1.00 15.13 175 GLU B O 1
ATOM 3458 N N . PHE B 1 173 ? 9.634 37.433 59.626 1.00 15.29 176 PHE B N 1
ATOM 3459 C CA . PHE B 1 173 ? 8.434 36.628 59.538 1.00 15.94 176 PHE B CA 1
ATOM 3460 C C . PHE B 1 173 ? 7.931 36.263 60.931 1.00 16.95 176 PHE B C 1
ATOM 3461 O O . PHE B 1 173 ? 7.762 35.085 61.232 1.00 16.03 176 PHE B O 1
ATOM 3469 N N . PRO B 1 174 ? 7.665 37.273 61.786 1.00 18.81 177 PRO B N 1
ATOM 3470 C CA . PRO B 1 174 ? 7.399 36.955 63.168 1.00 19.04 177 PRO B CA 1
ATOM 3471 C C . PRO B 1 174 ? 6.099 36.216 63.430 1.00 19.48 177 PRO B C 1
ATOM 3472 O O . PRO B 1 174 ? 6.034 35.522 64.445 1.00 18.55 177 PRO B O 1
ATOM 3476 N N . ASP B 1 175 ? 5.088 36.356 62.567 1.00 19.04 178 ASP B N 1
ATOM 3477 C CA . ASP B 1 175 ? 3.808 35.673 62.785 1.00 21.42 178 ASP B CA 1
ATOM 3478 C C . ASP B 1 175 ? 3.636 34.428 61.921 1.00 18.94 178 ASP B C 1
ATOM 3479 O O . ASP B 1 175 ? 2.568 33.917 61.862 1.00 18.67 178 ASP B O 1
ATOM 3484 N N . TYR B 1 176 ? 4.707 33.903 61.330 1.00 19.58 179 TYR B N 1
ATOM 3485 C CA . TYR B 1 176 ? 4.585 32.761 60.422 1.00 19.98 179 TYR B CA 1
ATOM 3486 C C . TYR B 1 176 ? 4.498 31.407 61.166 1.00 19.64 179 TYR B C 1
ATOM 3487 O O . TYR B 1 176 ? 4.183 30.411 60.548 1.00 20.73 179 TYR B O 1
ATOM 3496 N N . GLY B 1 177 ? 4.782 31.371 62.465 1.00 19.95 180 GLY B N 1
ATOM 3497 C CA . GLY B 1 177 ? 4.628 30.159 63.249 1.00 19.37 180 GLY B CA 1
ATOM 3498 C C . GLY B 1 177 ? 5.578 29.057 62.805 1.00 19.12 180 GLY B C 1
ATOM 3499 O O . GLY B 1 177 ? 5.188 27.888 62.717 1.00 17.70 180 GLY B O 1
ATOM 3500 N N . LEU B 1 178 ? 6.824 29.441 62.513 1.00 16.82 181 LEU B N 1
ATOM 3501 C CA . LEU B 1 178 ? 7.825 28.519 62.021 1.00 15.92 181 LEU B CA 1
ATOM 3502 C C . LEU B 1 178 ? 8.852 28.224 63.095 1.00 15.25 181 LEU B C 1
ATOM 3503 O O . LEU B 1 178 ? 9.133 29.061 63.952 1.00 14.06 181 LEU B O 1
ATOM 3508 N N . THR B 1 179 ? 9.437 27.042 63.006 1.00 14.71 182 THR B N 1
ATOM 3509 C CA . THR B 1 179 ? 10.613 26.640 63.787 1.00 14.99 182 THR B CA 1
ATOM 3510 C C . THR B 1 179 ? 11.778 26.491 62.828 1.00 14.54 182 THR B C 1
ATOM 3511 O O . THR B 1 179 ? 11.596 26.087 61.637 1.00 14.39 182 THR B O 1
ATOM 3515 N N . TYR B 1 180 ? 12.953 26.826 63.337 1.00 14.13 183 TYR B N 1
ATOM 3516 C CA . TYR B 1 180 ? 14.189 26.829 62.561 1.00 15.98 183 TYR B CA 1
ATOM 3517 C C . TYR B 1 180 ? 15.141 25.930 63.332 1.00 17.08 183 TYR B C 1
ATOM 3518 O O . TYR B 1 180 ? 15.284 26.067 64.560 1.00 18.39 183 TYR B O 1
ATOM 3527 N N . SER B 1 181 ? 15.763 24.991 62.655 1.00 18.45 184 SER B N 1
ATOM 3528 C CA . SER B 1 181 ? 16.691 24.092 63.315 1.00 18.65 184 SER B CA 1
ATOM 3529 C C . SER B 1 181 ? 17.988 23.973 62.543 1.00 17.39 184 SER B C 1
ATOM 3530 O O . SER B 1 181 ? 18.017 23.440 61.427 1.00 16.14 184 SER B O 1
ATOM 3533 N N . ILE B 1 182 ? 19.057 24.464 63.135 1.00 17.89 185 ILE B N 1
ATOM 3534 C CA . ILE B 1 182 ? 20.382 24.397 62.514 1.00 19.40 185 ILE B CA 1
ATOM 3535 C C . ILE B 1 182 ? 20.969 23.035 62.795 1.00 21.37 185 ILE B C 1
ATOM 3536 O O . ILE B 1 182 ? 21.060 22.632 63.956 1.00 22.82 185 ILE B O 1
ATOM 3541 N N . GLY B 1 183 ? 21.337 22.309 61.754 1.00 23.44 186 GLY B N 1
ATOM 3542 C CA . GLY B 1 183 ? 22.036 21.016 61.943 1.00 25.63 186 GLY B CA 1
ATOM 3543 C C . GLY B 1 183 ? 23.055 20.742 60.854 1.00 25.40 186 GLY B C 1
ATOM 3544 O O . GLY B 1 183 ? 22.984 21.302 59.772 1.00 24.20 186 GLY B O 1
ATOM 3545 N N . GLY B 1 184 ? 24.001 19.854 61.138 1.00 24.79 187 GLY B N 1
ATOM 3546 C CA . GLY B 1 184 ? 25.045 19.509 60.168 1.00 23.67 187 GLY B CA 1
ATOM 3547 C C . GLY B 1 184 ? 25.956 20.684 59.839 1.00 22.83 187 GLY B C 1
ATOM 3548 O O . GLY B 1 184 ? 26.092 21.611 60.622 1.00 19.54 187 GLY B O 1
ATOM 3549 N N . GLN B 1 185 ? 26.558 20.647 58.671 1.00 22.03 188 GLN B N 1
ATOM 3550 C CA . GLN B 1 185 ? 27.642 21.572 58.343 1.00 21.55 188 GLN B CA 1
ATOM 3551 C C . GLN B 1 185 ? 27.187 22.864 57.648 1.00 19.83 188 GLN B C 1
ATOM 3552 O O . GLN B 1 185 ? 27.789 23.912 57.857 1.00 17.66 188 GLN B O 1
ATOM 3558 N N . ILE B 1 186 ? 26.166 22.768 56.802 1.00 19.18 189 ILE B N 1
ATOM 3559 C CA . ILE B 1 186 ? 25.920 23.798 55.793 1.00 17.96 189 ILE B CA 1
ATOM 3560 C C . ILE B 1 186 ? 24.498 24.381 55.732 1.00 16.77 189 ILE B C 1
ATOM 3561 O O . ILE B 1 186 ? 24.234 25.229 54.884 1.00 18.45 189 ILE B O 1
ATOM 3566 N N . SER B 1 187 ? 23.587 23.906 56.569 1.00 15.81 190 SER B N 1
ATOM 3567 C CA . SER B 1 187 ? 22.164 24.204 56.397 1.00 15.47 190 SER B CA 1
ATOM 3568 C C . SER B 1 187 ? 21.388 24.327 57.674 1.00 14.46 190 SER B C 1
ATOM 3569 O O . SER B 1 187 ? 21.936 24.137 58.756 1.00 14.27 190 SER B O 1
ATOM 3572 N N . PHE B 1 188 ? 20.117 24.716 57.528 1.00 13.20 191 PHE B N 1
ATOM 3573 C CA . PHE B 1 188 ? 19.151 24.641 58.586 1.00 13.45 191 PHE B CA 1
ATOM 3574 C C . PHE B 1 188 ? 17.796 24.270 58.015 1.00 14.89 191 PHE B C 1
ATOM 3575 O O . PHE B 1 188 ? 17.527 24.555 56.849 1.00 14.76 191 PHE B O 1
ATOM 3583 N N . ASP B 1 189 ? 16.933 23.664 58.830 1.00 15.44 192 ASP B N 1
ATOM 3584 C CA . ASP B 1 189 ? 15.576 23.360 58.422 1.00 15.35 192 ASP B CA 1
ATOM 3585 C C . ASP B 1 189 ? 14.586 24.421 58.858 1.00 15.02 192 ASP B C 1
ATOM 3586 O O . ASP B 1 189 ? 14.795 25.066 59.863 1.00 14.67 192 ASP B O 1
ATOM 3591 N N . VAL B 1 190 ? 13.515 24.557 58.089 1.00 13.64 193 VAL B N 1
ATOM 3592 C CA . VAL B 1 190 ? 12.420 25.434 58.378 1.00 13.82 193 VAL B CA 1
ATOM 3593 C C . VAL B 1 190 ? 11.134 24.641 58.219 1.00 13.46 193 VAL B C 1
ATOM 3594 O O . VAL B 1 190 ? 10.883 24.076 57.146 1.00 12.65 193 VAL B O 1
ATOM 3598 N N . PHE B 1 191 ? 10.311 24.634 59.261 1.00 13.29 194 PHE B N 1
ATOM 3599 C CA . PHE B 1 191 ? 9.020 23.991 59.193 1.00 14.10 194 PHE B CA 1
ATOM 3600 C C . PHE B 1 191 ? 8.023 24.585 60.185 1.00 12.51 194 PHE B C 1
ATOM 3601 O O . PHE B 1 191 ? 8.439 25.260 61.078 1.00 11.80 194 PHE B O 1
ATOM 3609 N N . PRO B 1 192 ? 6.719 24.314 60.041 1.00 12.14 195 PRO B N 1
ATOM 3610 C CA . PRO B 1 192 ? 5.754 24.774 61.032 1.00 13.52 195 PRO B CA 1
ATOM 3611 C C . PRO B 1 192 ? 6.044 24.208 62.416 1.00 13.96 195 PRO B C 1
ATOM 3612 O O . PRO B 1 192 ? 6.485 23.053 62.550 1.00 15.29 195 PRO B O 1
ATOM 3616 N N . THR B 1 193 ? 5.826 25.010 63.431 1.00 13.75 196 THR B N 1
ATOM 3617 C CA . THR B 1 193 ? 6.117 24.594 64.790 1.00 13.20 196 THR B CA 1
ATOM 3618 C C . THR B 1 193 ? 5.359 23.331 65.099 1.00 12.94 196 THR B C 1
ATOM 3619 O O . THR B 1 193 ? 4.171 23.206 64.723 1.00 11.83 196 THR B O 1
ATOM 3623 N N . GLY B 1 194 ? 6.099 22.364 65.681 1.00 12.17 197 GLY B N 1
ATOM 3624 C CA . GLY B 1 194 ? 5.515 21.054 65.982 1.00 12.67 197 GLY B CA 1
ATOM 3625 C C . GLY B 1 194 ? 5.729 19.998 64.925 1.00 12.45 197 GLY B C 1
ATOM 3626 O O . GLY B 1 194 ? 5.472 18.884 65.200 1.00 13.46 197 GLY B O 1
ATOM 3627 N N . TRP B 1 195 ? 6.245 20.357 63.753 1.00 12.36 198 TRP B N 1
ATOM 3628 C CA . TRP B 1 195 ? 6.437 19.400 62.671 1.00 12.30 198 TRP B CA 1
ATOM 3629 C C . TRP B 1 195 ? 7.814 18.760 62.717 1.00 11.50 198 TRP B C 1
ATOM 3630 O O . TRP B 1 195 ? 8.414 18.471 61.663 1.00 11.92 198 TRP B O 1
ATOM 3641 N N . ASP B 1 196 ? 8.320 18.576 63.932 1.00 11.03 199 ASP B N 1
ATOM 3642 C CA . ASP B 1 196 ? 9.481 17.725 64.194 1.00 11.71 199 ASP B CA 1
ATOM 3643 C C . ASP B 1 196 ? 9.023 16.259 64.341 1.00 11.41 199 ASP B C 1
ATOM 3644 O O . ASP B 1 196 ? 7.877 15.945 64.074 1.00 11.54 199 ASP B O 1
ATOM 3649 N N . LYS B 1 197 ? 9.907 15.346 64.735 1.00 11.20 200 LYS B N 1
ATOM 3650 C CA . LYS B 1 197 ? 9.521 13.943 64.808 1.00 11.24 200 LYS B CA 1
ATOM 3651 C C . LYS B 1 197 ? 8.360 13.640 65.794 1.00 11.38 200 LYS B C 1
ATOM 3652 O O . LYS B 1 197 ? 7.666 12.613 65.625 1.00 12.66 200 LYS B O 1
ATOM 3658 N N . THR B 1 198 ? 8.126 14.522 66.771 1.00 10.72 201 THR B N 1
ATOM 3659 C CA . THR B 1 198 ? 6.954 14.371 67.671 1.00 10.92 201 THR B CA 1
ATOM 3660 C C . THR B 1 198 ? 5.630 14.419 66.946 1.00 10.96 201 THR B C 1
ATOM 3661 O O . THR B 1 198 ? 4.612 13.948 67.479 1.00 10.73 201 THR B O 1
ATOM 3665 N N . TYR B 1 199 ? 5.616 14.977 65.742 1.00 11.17 202 TYR B N 1
ATOM 3666 C CA . TYR B 1 199 ? 4.399 15.010 64.948 1.00 11.53 202 TYR B CA 1
ATOM 3667 C C . TYR B 1 199 ? 3.799 13.636 64.773 1.00 11.20 202 TYR B C 1
ATOM 3668 O O . TYR B 1 199 ? 2.553 13.492 64.808 1.00 11.27 202 TYR B O 1
ATOM 3677 N N . CYS B 1 200 ? 4.636 12.614 64.582 1.00 11.48 203 CYS B N 1
ATOM 3678 C CA . CYS B 1 200 ? 4.096 11.279 64.321 1.00 11.64 203 CYS B CA 1
ATOM 3679 C C . CYS B 1 200 ? 3.294 10.687 65.484 1.00 12.05 203 CYS B C 1
ATOM 3680 O O . CYS B 1 200 ? 2.467 9.801 65.272 1.00 12.40 203 CYS B O 1
ATOM 3683 N N . LEU B 1 201 ? 3.514 11.181 66.690 1.00 12.11 204 LEU B N 1
ATOM 3684 C CA . LEU B 1 201 ? 2.840 10.632 67.862 1.00 12.65 204 LEU B CA 1
ATOM 3685 C C . LEU B 1 201 ? 1.323 10.780 67.794 1.00 12.54 204 LEU B C 1
ATOM 3686 O O . LEU B 1 201 ? 0.621 9.989 68.412 1.00 11.80 204 LEU B O 1
ATOM 3691 N N . ARG B 1 202 ? 0.825 11.740 67.027 1.00 12.75 205 ARG B N 1
ATOM 3692 C CA . ARG B 1 202 ? -0.642 11.842 66.807 1.00 13.48 205 ARG B CA 1
ATOM 3693 C C . ARG B 1 202 ? -1.230 10.621 66.187 1.00 13.58 205 ARG B C 1
ATOM 3694 O O . ARG B 1 202 ? -2.361 10.271 66.500 1.00 12.94 205 ARG B O 1
ATOM 3702 N N . HIS B 1 203 ? -0.484 9.984 65.292 1.00 14.04 206 HIS B N 1
ATOM 3703 C CA . HIS B 1 203 ? -0.954 8.770 64.615 1.00 15.09 206 HIS B CA 1
ATOM 3704 C C . HIS B 1 203 ? -0.992 7.589 65.582 1.00 15.69 206 HIS B C 1
ATOM 3705 O O . HIS B 1 203 ? -1.883 6.746 65.520 1.00 16.26 206 HIS B O 1
ATOM 3712 N N . VAL B 1 204 ? -0.021 7.568 66.481 1.00 15.15 207 VAL B N 1
ATOM 3713 C CA . VAL B 1 204 ? 0.107 6.521 67.491 1.00 15.52 207 VAL B CA 1
ATOM 3714 C C . VAL B 1 204 ? -1.039 6.648 68.483 1.00 15.20 207 VAL B C 1
ATOM 3715 O O . VAL B 1 204 ? -1.675 5.663 68.823 1.00 14.26 207 VAL B O 1
ATOM 3719 N N . GLU B 1 205 ? -1.276 7.872 68.929 1.00 16.30 208 GLU B N 1
ATOM 3720 C CA . GLU B 1 205 ? -2.390 8.186 69.826 1.00 17.62 208 GLU B CA 1
ATOM 3721 C C . GLU B 1 205 ? -3.760 7.911 69.200 1.00 18.24 208 GLU B C 1
ATOM 3722 O O . GLU B 1 205 ? -4.648 7.424 69.872 1.00 17.41 208 GLU B O 1
ATOM 3728 N N . ALA B 1 206 ? -3.922 8.224 67.911 1.00 16.34 209 ALA B N 1
ATOM 3729 C CA . ALA B 1 206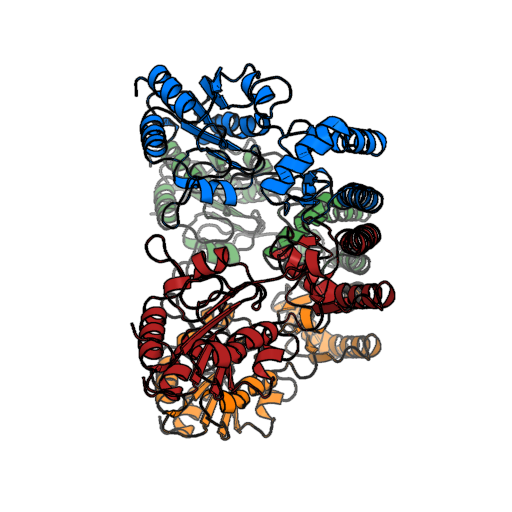 ? -5.196 7.951 67.216 1.00 16.56 209 ALA B CA 1
ATOM 3730 C C . ALA B 1 206 ? -5.541 6.457 67.099 1.00 17.48 209 ALA B C 1
ATOM 3731 O O . ALA B 1 206 ? -6.668 6.120 66.797 1.00 18.42 209 ALA B O 1
ATOM 3733 N N . GLU B 1 207 ? -4.590 5.556 67.323 1.00 16.95 210 GLU B N 1
ATOM 3734 C CA . GLU B 1 207 ? -4.867 4.127 67.285 1.00 17.69 210 GLU B CA 1
ATOM 3735 C C . GLU B 1 207 ? -5.952 3.703 68.258 1.00 18.53 210 GLU B C 1
ATOM 3736 O O . GLU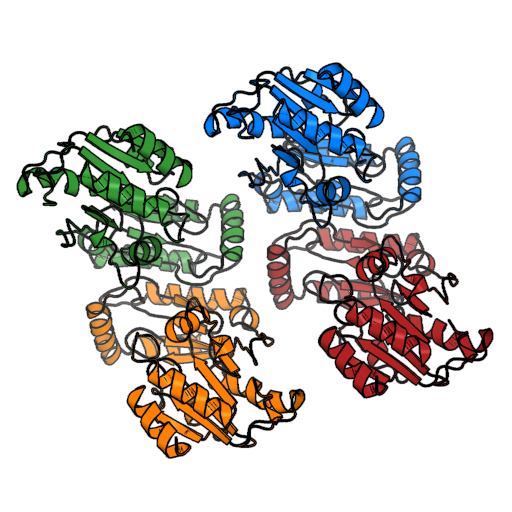 B 1 207 ? -6.675 2.753 67.989 1.00 17.64 210 GLU B O 1
ATOM 3742 N N . LYS B 1 208 ? -6.085 4.466 69.321 1.00 21.03 211 LYS B N 1
ATOM 3743 C CA . LYS B 1 208 ? -7.114 4.217 70.338 1.00 26.54 211 LYS B CA 1
ATOM 3744 C C . LYS B 1 208 ? -8.508 4.138 69.685 1.00 27.17 211 LYS B C 1
ATOM 3745 O O . LYS B 1 208 ? -9.255 3.313 70.084 1.00 28.61 211 LYS B O 1
ATOM 3751 N N . GLU B 1 209 ? -8.797 4.937 68.669 1.00 27.83 212 GLU B N 1
ATOM 3752 C CA . GLU B 1 209 ? -10.102 4.997 68.045 1.00 28.93 212 GLU B CA 1
ATOM 3753 C C . GLU B 1 209 ? -10.254 3.966 66.946 1.00 26.50 212 GLU B C 1
ATOM 3754 O O . GLU B 1 209 ? -11.335 3.793 66.456 1.00 28.23 212 GLU B O 1
ATOM 3760 N N . ILE B 1 210 ? -9.180 3.280 66.556 1.00 25.09 213 ILE B N 1
ATOM 3761 C CA . ILE B 1 210 ? -9.264 2.271 65.523 1.00 24.58 213 ILE B CA 1
ATOM 3762 C C . ILE B 1 210 ? -9.371 0.879 66.146 1.00 22.86 213 ILE B C 1
ATOM 3763 O O . ILE B 1 210 ? -10.445 0.297 66.181 1.00 22.75 213 ILE B O 1
ATOM 3768 N N . SER B 1 211 ? -8.267 0.342 66.642 1.00 22.42 214 SER B N 1
ATOM 3769 C CA . SER B 1 211 ? -8.260 -0.985 67.216 1.00 20.82 214 SER B CA 1
ATOM 3770 C C . SER B 1 211 ? -8.602 -0.921 68.698 1.00 19.59 214 SER B C 1
ATOM 3771 O O . SER B 1 211 ? -8.859 -1.945 69.287 1.00 21.00 214 SER B O 1
ATOM 3774 N N . GLY B 1 212 ? -8.577 0.259 69.305 1.00 17.83 215 GLY B N 1
ATOM 3775 C CA . GLY B 1 212 ? -8.743 0.372 70.746 1.00 19.75 215 GLY B CA 1
ATOM 3776 C C . GLY B 1 212 ? -7.422 0.350 71.506 1.00 18.77 215 GLY B C 1
ATOM 3777 O O . GLY B 1 212 ? -7.431 0.556 72.701 1.00 19.36 215 GLY B O 1
ATOM 3778 N N . VAL B 1 213 ? -6.294 0.077 70.838 1.00 18.48 216 VAL B N 1
ATOM 3779 C CA . VAL B 1 213 ? -4.997 -0.030 71.517 1.00 18.26 216 VAL B CA 1
ATOM 3780 C C . VAL B 1 213 ? -4.510 1.362 71.924 1.00 18.48 216 VAL B C 1
ATOM 3781 O O . VAL B 1 213 ? -4.472 2.314 71.112 1.00 17.94 216 VAL B O 1
ATOM 3785 N N . GLU B 1 214 ? -4.168 1.467 73.202 1.00 17.03 217 GLU B N 1
ATOM 3786 C CA . GLU B 1 214 ? -3.702 2.705 73.770 1.00 19.62 217 GLU B CA 1
ATOM 3787 C C . GLU B 1 214 ? -2.213 2.565 74.057 1.00 17.03 217 GLU B C 1
ATOM 3788 O O . GLU B 1 214 ? -1.815 1.833 74.946 1.00 14.99 217 GLU B O 1
ATOM 3794 N N . TYR B 1 215 ? -1.378 3.238 73.256 1.00 15.26 218 TYR B N 1
ATOM 3795 C CA . TYR B 1 215 ? 0.086 3.066 73.392 1.00 13.87 218 TYR B CA 1
ATOM 3796 C C . TYR B 1 215 ? 0.588 3.904 74.543 1.00 13.49 218 TYR B C 1
ATOM 3797 O O . TYR B 1 215 ? 0.763 5.099 74.389 1.00 14.26 218 TYR B O 1
ATOM 3806 N N . THR B 1 216 ? 0.762 3.266 75.703 1.00 12.94 219 THR B N 1
ATOM 3807 C CA . THR B 1 216 ? 1.315 3.936 76.905 1.00 12.89 219 THR B CA 1
ATOM 3808 C C . THR B 1 216 ? 2.800 3.679 77.103 1.00 12.36 219 THR B C 1
ATOM 3809 O O . THR B 1 216 ? 3.463 4.455 77.806 1.00 13.19 219 THR B O 1
ATOM 3813 N N . THR B 1 217 ? 3.338 2.622 76.507 1.00 11.29 220 THR B N 1
ATOM 3814 C CA . THR B 1 217 ? 4.799 2.427 76.443 1.00 12.07 220 THR B CA 1
ATOM 3815 C C . THR B 1 217 ? 5.223 2.683 75.004 1.00 12.03 220 THR B C 1
ATOM 3816 O O . THR B 1 217 ? 4.929 1.872 74.112 1.00 13.10 220 THR B O 1
ATOM 3820 N N . ILE B 1 218 ? 5.849 3.829 74.761 1.00 11.29 221 ILE B N 1
ATOM 3821 C CA . ILE B 1 218 ? 6.290 4.222 73.420 1.00 10.97 221 ILE B CA 1
ATOM 3822 C C . ILE B 1 218 ? 7.786 4.355 73.502 1.00 10.89 221 ILE B C 1
ATOM 3823 O O . ILE B 1 218 ? 8.291 5.344 73.989 1.00 11.04 221 ILE B O 1
ATOM 3828 N N . HIS B 1 219 ? 8.493 3.321 73.058 1.00 10.41 222 HIS B N 1
ATOM 3829 C CA . HIS B 1 219 ? 9.921 3.362 72.975 1.00 10.85 222 HIS B CA 1
ATOM 3830 C C . HIS B 1 219 ? 10.320 4.112 71.720 1.00 10.86 222 HIS B C 1
ATOM 3831 O O . HIS B 1 219 ? 9.728 3.915 70.649 1.00 10.76 222 HIS B O 1
ATOM 3838 N N . PHE B 1 220 ? 11.310 4.979 71.848 1.00 10.94 223 PHE B N 1
ATOM 3839 C CA . PHE B 1 220 ? 11.864 5.659 70.688 1.00 10.52 223 PHE B CA 1
ATOM 3840 C C . PHE B 1 220 ? 13.371 5.438 70.673 1.00 10.54 223 PHE B C 1
ATOM 3841 O O . PHE B 1 220 ? 14.018 5.624 71.693 1.00 10.74 223 PHE B O 1
ATOM 3849 N N . PHE B 1 221 ? 13.915 5.105 69.511 1.00 10.39 224 PHE B N 1
ATOM 3850 C CA . PHE B 1 221 ? 15.334 4.895 69.318 1.00 10.80 224 PHE B CA 1
ATOM 3851 C C . PHE B 1 221 ? 15.824 5.856 68.226 1.00 10.92 224 PHE B C 1
ATOM 3852 O O . PHE B 1 221 ? 15.247 5.941 67.161 1.00 9.75 224 PHE B O 1
ATOM 3860 N N . GLY B 1 222 ? 16.921 6.544 68.523 1.00 11.20 225 GLY B N 1
ATOM 3861 C CA . GLY B 1 222 ? 17.488 7.517 67.630 1.00 11.45 225 GLY B CA 1
ATOM 3862 C C . GLY B 1 222 ? 18.931 7.776 67.963 1.00 11.85 225 GLY B C 1
ATOM 3863 O O . GLY B 1 222 ? 19.368 7.545 69.090 1.00 12.16 225 GLY B O 1
ATOM 3864 N N . ASP B 1 223 ? 19.661 8.270 66.980 1.00 12.57 226 ASP B N 1
ATOM 3865 C CA . ASP B 1 223 ? 21.062 8.566 67.124 1.00 13.52 226 ASP B CA 1
ATOM 3866 C C . ASP B 1 223 ? 21.372 10.049 67.267 1.00 14.29 226 ASP B C 1
ATOM 3867 O O . ASP B 1 223 ? 22.513 10.376 67.528 1.00 13.17 226 ASP B O 1
ATOM 3872 N N . LYS B 1 224 ? 20.394 10.944 67.082 1.00 15.59 227 LYS B N 1
ATOM 3873 C CA . LYS B 1 224 ? 20.613 12.400 67.217 1.00 16.06 227 LYS B CA 1
ATOM 3874 C C . LYS B 1 224 ? 19.712 12.972 68.305 1.00 16.07 227 LYS B C 1
ATOM 3875 O O . LYS B 1 224 ? 18.879 13.863 68.056 1.00 18.41 227 LYS B O 1
ATOM 3881 N N . CYS B 1 225 ? 19.889 12.443 69.507 1.00 15.95 228 CYS B N 1
ATOM 3882 C CA . CYS B 1 225 ? 19.037 12.737 70.671 1.00 16.56 228 CYS B CA 1
ATOM 3883 C C . CYS B 1 225 ? 19.492 13.897 71.549 1.00 17.96 228 CYS B C 1
ATOM 3884 O O . CYS B 1 225 ? 18.854 14.204 72.554 1.00 20.01 228 CYS B O 1
ATOM 3887 N N . PHE B 1 226 ? 20.609 14.490 71.180 1.00 20.85 229 PHE B N 1
ATOM 3888 C CA . PHE B 1 226 ? 21.202 15.677 71.811 1.00 23.59 229 PHE B CA 1
ATOM 3889 C C . PHE B 1 226 ? 20.488 16.960 71.338 1.00 23.06 229 PHE B C 1
ATOM 3890 O O . PHE B 1 226 ? 19.937 16.983 70.237 1.00 22.61 229 PHE B O 1
ATOM 3898 N N . PRO B 1 227 ? 20.502 18.046 72.162 1.00 24.55 230 PRO B N 1
ATOM 3899 C CA . PRO B 1 227 ? 19.868 19.290 71.726 1.00 25.45 230 PRO B CA 1
ATOM 3900 C C . PRO B 1 227 ? 20.337 19.714 70.329 1.00 24.94 230 PRO B C 1
ATOM 3901 O O . PRO B 1 227 ? 21.532 19.656 70.032 1.00 27.56 230 PRO B O 1
ATOM 3905 N N . GLY B 1 228 ? 19.387 20.054 69.456 1.00 23.45 231 GLY B N 1
ATOM 3906 C CA . GLY B 1 228 ? 19.720 20.388 68.088 1.00 22.92 231 GLY B CA 1
ATOM 3907 C C . GLY B 1 228 ? 19.707 19.232 67.099 1.00 22.10 231 GLY B C 1
ATOM 3908 O O . GLY B 1 228 ? 19.590 19.470 65.910 1.00 23.22 231 GLY B O 1
ATOM 3909 N N . GLY B 1 229 ? 19.802 17.987 67.574 1.00 20.01 232 GLY B N 1
ATOM 3910 C CA . GLY B 1 229 ? 19.612 16.821 66.695 1.00 18.12 232 GLY B CA 1
ATOM 3911 C C . GLY B 1 229 ? 18.160 16.622 66.326 1.00 16.41 232 GLY B C 1
ATOM 3912 O O . GLY B 1 229 ? 17.287 17.069 67.094 1.00 15.92 232 GLY B O 1
ATOM 3913 N N . ASN B 1 230 ? 17.877 15.909 65.242 1.00 16.54 233 ASN B N 1
ATOM 3914 C CA . ASN B 1 230 ? 16.480 15.696 64.780 1.00 19.98 233 ASN B CA 1
ATOM 3915 C C . ASN B 1 230 ? 15.695 14.680 65.630 1.00 16.97 233 ASN B C 1
ATOM 3916 O O . ASN B 1 230 ? 14.553 14.566 65.402 1.00 16.16 233 ASN B O 1
ATOM 3921 N N . ASP B 1 231 ? 16.327 14.000 66.587 1.00 16.87 234 ASP B N 1
ATOM 3922 C CA . ASP B 1 231 ? 15.641 13.006 67.442 1.00 15.11 234 ASP B CA 1
ATOM 3923 C C . ASP B 1 231 ? 15.398 13.608 68.833 1.00 15.00 234 ASP B C 1
ATOM 3924 O O . ASP B 1 231 ? 14.789 12.987 69.612 1.00 13.36 234 ASP B O 1
ATOM 3929 N N . TYR B 1 232 ? 15.904 14.806 69.069 1.00 16.44 235 TYR B N 1
ATOM 3930 C CA . TYR B 1 232 ? 15.902 15.450 70.399 1.00 16.63 235 TYR B CA 1
ATOM 3931 C C . TYR B 1 232 ? 14.506 15.560 71.005 1.00 15.63 235 TYR B C 1
ATOM 3932 O O . TYR B 1 232 ? 14.320 15.131 72.052 1.00 17.62 235 TYR B O 1
ATOM 3941 N N . GLU B 1 233 ? 13.574 16.123 70.280 1.00 15.51 236 GLU B N 1
ATOM 3942 C CA . GLU B 1 233 ? 12.269 16.427 70.812 1.00 15.06 236 GLU B CA 1
ATOM 3943 C C . GLU B 1 233 ? 11.498 15.127 71.069 1.00 14.32 236 GLU B C 1
ATOM 3944 O O . GLU B 1 233 ? 10.860 14.989 72.095 1.00 13.90 236 GLU B O 1
ATOM 3950 N N . ILE B 1 234 ? 11.563 14.178 70.158 1.00 12.72 237 ILE B N 1
ATOM 3951 C CA . ILE B 1 234 ? 10.823 12.918 70.337 1.00 11.97 237 ILE B CA 1
ATOM 3952 C C . ILE B 1 234 ? 11.471 12.079 71.456 1.00 11.65 237 ILE B C 1
ATOM 3953 O O . ILE B 1 234 ? 10.756 11.483 72.272 1.00 11.13 237 ILE B O 1
ATOM 3958 N N . TYR B 1 235 ? 12.792 12.121 71.552 1.00 12.15 238 TYR B N 1
ATOM 3959 C CA . TYR B 1 235 ? 13.509 11.527 72.692 1.00 12.92 238 TYR B CA 1
ATOM 3960 C C . TYR B 1 235 ? 13.120 12.116 74.054 1.00 13.41 238 TYR B C 1
ATOM 3961 O O . TYR B 1 235 ? 12.874 11.385 75.006 1.00 13.01 238 TYR B O 1
ATOM 3970 N N . SER B 1 236 ? 13.042 13.440 74.121 1.00 14.19 239 SER B N 1
ATOM 3971 C CA . SER B 1 236 ? 12.807 14.171 75.363 1.00 15.02 239 SER B CA 1
ATOM 3972 C C . SER B 1 236 ? 11.375 14.219 75.764 1.00 13.95 239 SER B C 1
ATOM 3973 O O . SER B 1 236 ? 11.088 14.531 76.896 1.00 13.09 239 SER B O 1
ATOM 3976 N N . ASP B 1 237 ? 10.467 13.967 74.828 1.00 14.61 240 ASP B N 1
ATOM 3977 C CA . ASP B 1 237 ? 9.045 14.127 75.080 1.00 14.74 240 ASP B CA 1
ATOM 3978 C C . ASP B 1 237 ? 8.659 13.103 76.159 1.00 14.84 240 ASP B C 1
ATOM 3979 O O . ASP B 1 237 ? 9.021 11.946 76.050 1.00 14.09 240 ASP B O 1
ATOM 3984 N N . PRO B 1 238 ? 7.904 13.539 77.196 1.00 15.15 241 PRO B N 1
ATOM 3985 C CA . PRO B 1 238 ? 7.584 12.594 78.292 1.00 14.71 241 PRO B CA 1
ATOM 3986 C C . PRO B 1 238 ? 6.699 11.429 77.880 1.00 14.03 241 PRO B C 1
ATOM 3987 O O . PRO B 1 238 ? 6.589 10.472 78.643 1.00 12.96 241 PRO B O 1
ATOM 3991 N N . ARG B 1 239 ? 6.065 11.493 76.709 1.00 13.19 242 ARG B N 1
ATOM 3992 C CA . ARG B 1 239 ? 5.317 10.363 76.183 1.00 13.16 242 ARG B CA 1
ATOM 3993 C C . ARG B 1 239 ? 6.177 9.168 75.741 1.00 12.70 242 ARG B C 1
ATOM 3994 O O . ARG B 1 239 ? 5.662 8.066 75.603 1.00 14.12 242 ARG B O 1
ATOM 4002 N N . THR B 1 240 ? 7.472 9.371 75.536 1.00 11.87 243 THR B N 1
ATOM 4003 C CA . THR B 1 240 ? 8.331 8.303 75.100 1.00 11.86 243 THR B CA 1
ATOM 4004 C C . THR B 1 240 ? 9.304 7.881 76.148 1.00 11.79 243 THR B C 1
ATOM 4005 O O . THR B 1 240 ? 9.645 8.662 76.995 1.00 10.94 243 THR B O 1
ATOM 4009 N N . ILE B 1 241 ? 9.711 6.619 76.062 1.00 12.47 244 ILE B N 1
ATOM 4010 C CA . ILE B 1 241 ? 10.924 6.119 76.667 1.00 12.71 244 ILE B CA 1
ATOM 4011 C C . ILE B 1 241 ? 11.972 6.178 75.575 1.00 13.86 244 ILE B C 1
ATOM 4012 O O . ILE B 1 241 ? 11.985 5.372 74.653 1.00 15.22 244 ILE B O 1
ATOM 4017 N N . GLY B 1 242 ? 12.827 7.160 75.682 1.00 14.13 245 GLY B N 1
ATOM 4018 C CA . GLY B 1 242 ? 13.854 7.446 74.729 1.00 14.32 245 GLY B CA 1
ATOM 4019 C C . GLY B 1 242 ? 15.065 6.565 74.937 1.00 14.54 245 GLY B C 1
ATOM 4020 O O . GLY B 1 242 ? 15.458 6.336 76.065 1.00 13.54 245 GLY B O 1
ATOM 4021 N N . HIS B 1 243 ? 15.634 6.094 73.824 1.00 13.97 246 HIS B N 1
ATOM 4022 C CA . HIS B 1 243 ? 16.863 5.336 73.802 1.00 15.41 246 HIS B CA 1
ATOM 4023 C C . HIS B 1 243 ? 17.826 5.947 72.767 1.00 15.84 246 HIS B C 1
ATOM 4024 O O . HIS B 1 243 ? 17.496 6.075 71.603 1.00 15.02 246 HIS B O 1
ATOM 4031 N N . SER B 1 244 ? 18.995 6.365 73.237 1.00 16.06 247 SER B N 1
ATOM 4032 C CA . SER B 1 244 ? 20.002 6.984 72.393 1.00 15.94 247 SER B CA 1
ATOM 4033 C C . SER B 1 244 ? 20.938 5.890 71.885 1.00 15.49 247 SER B C 1
ATOM 4034 O O . SER B 1 244 ? 21.415 5.091 72.690 1.00 13.71 247 SER B O 1
ATOM 4037 N N . VAL B 1 245 ? 21.205 5.877 70.577 1.00 14.50 248 VAL B N 1
ATOM 4038 C CA . VAL B 1 245 ? 22.052 4.865 69.932 1.00 15.62 248 VAL B CA 1
ATOM 4039 C C . VAL B 1 245 ? 23.201 5.486 69.145 1.00 16.30 248 VAL B C 1
ATOM 4040 O O . VAL B 1 245 ? 23.082 6.572 68.644 1.00 16.75 248 VAL B O 1
ATOM 4044 N N . HIS B 1 246 ? 24.337 4.787 69.067 1.00 18.87 249 HIS B N 1
ATOM 4045 C CA . HIS B 1 246 ? 25.510 5.270 68.308 1.00 22.53 249 HIS B CA 1
ATOM 4046 C C . HIS B 1 246 ? 25.429 4.808 66.852 1.00 20.98 249 HIS B C 1
ATOM 4047 O O . HIS B 1 246 ? 26.116 5.326 66.000 1.00 22.19 249 HIS B O 1
ATOM 4054 N N . GLY B 1 247 ? 24.616 3.796 66.592 1.00 19.47 250 GLY B N 1
ATOM 4055 C CA . GLY B 1 247 ? 24.504 3.174 65.273 1.00 18.58 250 GLY B CA 1
ATOM 4056 C C . GLY B 1 247 ? 23.688 1.908 65.364 1.00 17.20 250 GLY B C 1
ATOM 4057 O O . GLY B 1 247 ? 23.235 1.551 66.432 1.00 16.67 250 GLY B O 1
ATOM 4058 N N . PRO B 1 248 ? 23.473 1.225 64.238 1.00 16.75 251 PRO B N 1
ATOM 4059 C CA . PRO B 1 248 ? 22.593 0.048 64.216 1.00 16.75 251 PRO B CA 1
ATOM 4060 C C . PRO B 1 248 ? 23.054 -1.124 65.078 1.00 16.98 251 PRO B C 1
ATOM 4061 O O . PRO B 1 248 ? 22.227 -1.873 65.571 1.00 17.16 251 PRO B O 1
ATOM 4065 N N . GLU B 1 249 ? 24.359 -1.273 65.282 1.00 18.30 252 GLU B N 1
ATOM 4066 C CA . GLU B 1 249 ? 24.862 -2.312 66.155 1.00 18.90 252 GLU B CA 1
ATOM 4067 C C . GLU B 1 249 ? 24.410 -2.015 67.593 1.00 16.28 252 GLU B C 1
ATOM 4068 O O . GLU B 1 249 ? 24.001 -2.895 68.322 1.00 13.47 252 GLU B O 1
ATOM 4074 N N . ASP B 1 250 ? 24.490 -0.753 67.971 1.00 14.86 253 ASP B N 1
ATOM 4075 C CA . ASP B 1 250 ? 24.078 -0.324 69.275 1.00 14.89 253 ASP B CA 1
ATOM 4076 C C . ASP B 1 250 ? 22.556 -0.500 69.439 1.00 14.58 253 ASP B C 1
ATOM 4077 O O . ASP B 1 250 ? 22.093 -1.051 70.460 1.00 13.75 253 ASP B O 1
ATOM 4082 N N . THR B 1 251 ? 21.792 -0.150 68.398 1.00 14.77 254 THR B N 1
ATOM 4083 C CA . THR B 1 251 ? 20.347 -0.393 68.383 1.00 14.93 254 THR B CA 1
ATOM 4084 C C . THR B 1 251 ? 20.007 -1.851 68.674 1.00 16.16 254 THR B C 1
ATOM 4085 O O . THR B 1 251 ? 19.231 -2.128 69.571 1.00 15.32 254 THR B O 1
ATOM 4089 N N . MET B 1 252 ? 20.641 -2.767 67.950 1.00 18.51 255 MET B N 1
ATOM 4090 C CA . MET B 1 252 ? 20.403 -4.201 68.153 1.00 19.84 255 MET B CA 1
ATOM 4091 C C . MET B 1 252 ? 20.731 -4.670 69.574 1.00 17.85 255 MET B C 1
ATOM 4092 O O . MET B 1 252 ? 19.942 -5.388 70.172 1.00 18.95 255 MET B O 1
ATOM 4097 N N . LYS B 1 253 ? 21.882 -4.268 70.084 1.00 17.46 256 LYS B N 1
ATOM 4098 C CA . LYS B 1 253 ? 22.278 -4.590 71.451 1.00 18.53 256 LYS B CA 1
ATOM 4099 C C . LYS B 1 253 ? 21.221 -4.129 72.473 1.00 16.48 256 LYS B C 1
ATOM 4100 O O . LYS B 1 253 ? 20.801 -4.931 73.288 1.00 15.78 256 LYS B O 1
ATOM 4106 N N . GLN B 1 254 ? 20.782 -2.866 72.373 1.00 16.39 257 GLN B N 1
ATOM 4107 C CA . GLN B 1 254 ? 19.790 -2.315 73.322 1.00 16.03 257 GLN B CA 1
ATOM 4108 C C . GLN B 1 254 ? 18.436 -2.994 73.185 1.00 16.29 257 GLN B C 1
ATOM 4109 O O . GLN B 1 254 ? 17.801 -3.311 74.174 1.00 14.32 257 GLN B O 1
ATOM 4115 N N . LEU B 1 255 ? 18.022 -3.265 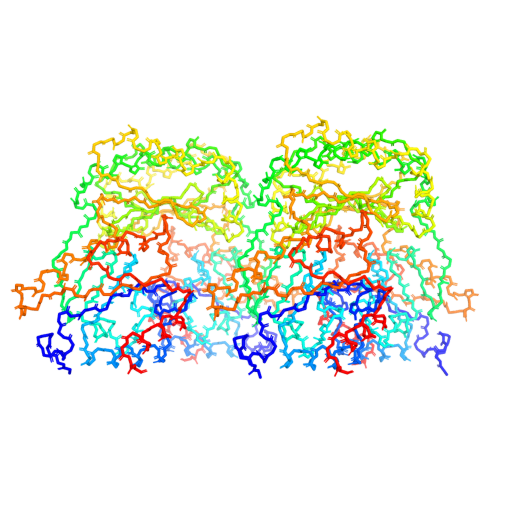71.949 1.00 16.85 258 LEU B N 1
ATOM 4116 C CA . LEU B 1 255 ? 16.754 -3.939 71.685 1.00 18.10 258 LEU B CA 1
ATOM 4117 C C . LEU B 1 255 ? 16.717 -5.349 72.267 1.00 18.31 258 LEU B C 1
ATOM 4118 O O . LEU B 1 255 ? 15.730 -5.771 72.861 1.00 16.48 258 LEU B O 1
ATOM 4123 N N . LYS B 1 256 ? 17.798 -6.085 72.040 1.00 20.10 259 LYS B N 1
ATOM 4124 C CA . LYS B 1 256 ? 17.928 -7.429 72.578 1.00 21.56 259 LYS B CA 1
ATOM 4125 C C . LYS B 1 256 ? 17.848 -7.421 74.112 1.00 20.79 259 LYS B C 1
ATOM 4126 O O . LYS B 1 256 ? 17.192 -8.292 74.673 1.00 19.54 259 LYS B O 1
ATOM 4132 N N . GLU B 1 257 ? 18.499 -6.455 74.771 1.00 19.69 260 GLU B N 1
ATOM 4133 C CA . GLU B 1 257 ? 18.382 -6.295 76.252 1.00 20.90 260 GLU B CA 1
ATOM 4134 C C . GLU B 1 257 ? 16.988 -5.903 76.641 1.00 18.41 260 GLU B C 1
ATOM 4135 O O . GLU B 1 257 ? 16.438 -6.452 77.573 1.00 18.41 260 GLU B O 1
ATOM 4141 N N . LEU B 1 258 ? 16.434 -4.944 75.924 1.00 17.36 261 LEU B N 1
ATOM 4142 C CA . LEU B 1 258 ? 15.095 -4.402 76.240 1.00 18.19 261 LEU B CA 1
ATOM 4143 C C . LEU B 1 258 ? 13.960 -5.461 76.203 1.00 18.27 261 LEU B C 1
ATOM 4144 O O . LEU B 1 258 ? 13.071 -5.411 77.054 1.00 17.35 261 LEU B O 1
ATOM 4149 N N . PHE B 1 259 ? 14.028 -6.406 75.257 1.00 16.51 262 PHE B N 1
ATOM 4150 C CA . PHE B 1 259 ? 12.970 -7.385 75.065 1.00 16.88 262 PHE B CA 1
ATOM 4151 C C . PHE B 1 259 ? 13.381 -8.872 75.252 1.00 16.75 262 PHE B C 1
ATOM 4152 O O . PHE B 1 259 ? 12.624 -9.766 74.934 1.00 15.75 262 PHE B O 1
ATOM 4160 N N . GLN B 1 260 ? 14.574 -9.124 75.765 1.00 16.44 263 GLN B N 1
ATOM 4161 C CA . GLN B 1 260 ? 15.116 -10.498 75.867 1.00 17.52 263 GLN B CA 1
ATOM 4162 C C . GLN B 1 260 ? 15.062 -11.311 74.529 1.00 18.02 263 GLN B C 1
ATOM 4163 O O . GLN B 1 260 ? 14.573 -12.421 74.493 1.00 17.90 263 GLN B O 1
ATOM 4169 N N . LEU B 1 261 ? 15.601 -10.723 73.463 1.00 19.99 264 LEU B N 1
ATOM 4170 C CA . LEU B 1 261 ? 15.676 -11.299 72.102 1.00 21.64 264 LEU B CA 1
ATOM 4171 C C . LEU B 1 261 ? 17.116 -11.693 71.652 1.00 20.94 264 LEU B C 1
ATOM 4172 O O . LEU B 1 261 ? 18.097 -11.379 72.372 1.00 23.16 264 LEU B O 1
ATOM 4177 N N . GLY C 1 1 ? 42.552 -10.021 23.858 1.00 38.87 4 GLY C N 1
ATOM 4178 C CA . GLY C 1 1 ? 41.871 -9.335 25.027 1.00 39.98 4 GLY C CA 1
ATOM 4179 C C . GLY C 1 1 ? 41.029 -8.141 24.573 1.00 43.18 4 GLY C C 1
ATOM 4180 O O . GLY C 1 1 ? 40.542 -8.103 23.421 1.00 44.47 4 GLY C O 1
ATOM 4181 N N . SER C 1 2 ? 40.849 -7.160 25.459 1.00 38.03 5 SER C N 1
ATOM 4182 C CA . SER C 1 2 ? 39.902 -6.090 25.197 1.00 32.88 5 SER C CA 1
ATOM 4183 C C . SER C 1 2 ? 40.474 -4.732 24.720 1.00 30.06 5 SER C C 1
ATOM 4184 O O . SER C 1 2 ? 39.694 -3.764 24.678 1.00 28.16 5 SER C O 1
ATOM 4187 N N . ALA C 1 3 ? 41.776 -4.637 24.427 1.00 23.36 6 ALA C N 1
ATOM 4188 C CA . ALA C 1 3 ? 42.397 -3.322 24.224 1.00 21.40 6 ALA C CA 1
ATOM 4189 C C . ALA C 1 3 ? 41.814 -2.603 22.984 1.00 18.35 6 ALA C C 1
ATOM 4190 O O . ALA C 1 3 ? 41.394 -3.262 22.034 1.00 18.29 6 ALA C O 1
ATOM 4192 N N . LEU C 1 4 ? 41.804 -1.274 22.999 1.00 16.39 7 LEU C N 1
ATOM 4193 C CA . LEU C 1 4 ? 41.156 -0.495 21.954 1.00 15.90 7 LEU C CA 1
ATOM 4194 C C . LEU C 1 4 ? 41.723 -0.721 20.558 1.00 15.26 7 LEU C C 1
ATOM 4195 O O . LEU C 1 4 ? 40.983 -0.684 19.550 1.00 12.96 7 LEU C O 1
ATOM 4200 N N . GLN C 1 5 ? 43.029 -0.934 20.496 1.00 16.31 8 GLN C N 1
ATOM 4201 C CA . GLN C 1 5 ? 43.695 -1.175 19.197 1.00 18.53 8 GLN C CA 1
ATOM 4202 C C . GLN C 1 5 ? 43.432 -2.598 18.670 1.00 17.79 8 GLN C C 1
ATOM 4203 O O . GLN C 1 5 ? 43.681 -2.857 17.495 1.00 19.35 8 GLN C O 1
ATOM 4209 N N . ASP C 1 6 ? 42.848 -3.474 19.499 1.00 15.91 9 ASP C N 1
ATOM 4210 C CA . ASP C 1 6 ? 42.546 -4.844 19.095 1.00 17.20 9 ASP C CA 1
ATOM 4211 C C . ASP C 1 6 ? 41.105 -5.104 18.665 1.00 16.69 9 ASP C C 1
ATOM 4212 O O . ASP C 1 6 ? 40.793 -6.194 18.217 1.00 16.51 9 ASP C O 1
ATOM 4217 N N . ARG C 1 7 ? 40.254 -4.086 18.735 1.00 14.67 10 ARG C N 1
ATOM 4218 C CA . ARG C 1 7 ? 38.893 -4.210 18.244 1.00 14.74 10 ARG C CA 1
ATOM 4219 C C . ARG C 1 7 ? 38.982 -4.385 16.744 1.00 14.54 10 ARG C C 1
ATOM 4220 O O . ARG C 1 7 ? 39.721 -3.651 16.109 1.00 14.08 10 ARG C O 1
ATOM 4228 N N . PRO C 1 8 ? 38.248 -5.371 16.181 1.00 14.04 11 PRO C N 1
ATOM 4229 C CA . PRO C 1 8 ? 38.466 -5.704 14.748 1.00 13.30 11 PRO C CA 1
ATOM 4230 C C . PRO C 1 8 ? 37.967 -4.641 13.771 1.00 13.49 11 PRO C C 1
ATOM 4231 O O . PRO C 1 8 ? 38.586 -4.465 12.708 1.00 13.61 11 PRO C O 1
ATOM 4235 N N . ILE C 1 9 ? 36.883 -3.926 14.106 1.00 12.80 12 ILE C N 1
ATOM 4236 C CA . ILE C 1 9 ? 36.436 -2.802 13.317 1.00 12.91 12 ILE C CA 1
ATOM 4237 C C . ILE C 1 9 ? 37.223 -1.554 13.719 1.00 13.17 12 ILE C C 1
ATOM 4238 O O . ILE C 1 9 ? 36.863 -0.809 14.666 1.00 12.58 12 ILE C O 1
ATOM 4243 N N . LYS C 1 10 ? 38.290 -1.339 12.978 1.00 12.62 13 LYS C N 1
ATOM 4244 C CA . LYS C 1 10 ? 39.335 -0.390 13.318 1.00 13.65 13 LYS C CA 1
ATOM 4245 C C . LYS C 1 10 ? 38.817 1.024 13.076 1.00 13.07 13 LYS C C 1
ATOM 4246 O O . LYS C 1 10 ? 37.964 1.277 12.209 1.00 13.21 13 LYS C O 1
ATOM 4252 N N . ASN C 1 11 ? 39.380 1.953 13.842 1.00 13.21 14 ASN C N 1
ATOM 4253 C CA . ASN C 1 11 ? 39.166 3.417 13.723 1.00 13.57 14 ASN C CA 1
ATOM 4254 C C . ASN C 1 11 ? 37.696 3.772 13.895 1.00 12.73 14 ASN C C 1
ATOM 4255 O O . ASN C 1 11 ? 37.281 4.778 13.396 1.00 12.89 14 ASN C O 1
ATOM 4260 N N . THR C 1 12 ? 36.983 2.947 14.621 1.00 11.94 15 THR C N 1
ATOM 4261 C CA . THR C 1 12 ? 35.555 3.104 14.687 1.00 12.02 15 THR C CA 1
ATOM 4262 C C . THR C 1 12 ? 35.109 3.173 16.155 1.00 11.33 15 THR C C 1
ATOM 4263 O O . THR C 1 12 ? 35.504 2.335 16.986 1.00 10.78 15 THR C O 1
ATOM 4267 N N . ILE C 1 13 ? 34.264 4.164 16.450 1.00 11.13 16 ILE C N 1
ATOM 4268 C CA . ILE C 1 13 ? 33.645 4.291 17.775 1.00 11.20 16 ILE C CA 1
ATOM 4269 C C . ILE C 1 13 ? 32.184 4.647 17.601 1.00 10.59 16 ILE C C 1
ATOM 4270 O O . ILE C 1 13 ? 31.859 5.385 16.676 1.00 9.66 16 ILE C O 1
ATOM 4275 N N . CYS C 1 14 ? 31.317 4.074 18.453 1.00 11.12 17 CYS C N 1
ATOM 4276 C CA . CYS C 1 14 ? 29.920 4.489 18.548 1.00 11.88 17 CYS C CA 1
ATOM 4277 C C . CYS C 1 14 ? 29.701 5.261 19.851 1.00 12.24 17 CYS C C 1
ATOM 4278 O O . CYS C 1 14 ? 30.006 4.724 20.924 1.00 12.24 17 CYS C O 1
ATOM 4281 N N . LEU C 1 15 ? 29.186 6.497 19.733 1.00 11.51 18 LEU C N 1
ATOM 4282 C CA . LEU C 1 15 ? 28.852 7.348 20.866 1.00 11.36 18 LEU C CA 1
ATOM 4283 C C . LEU C 1 15 ? 27.356 7.502 20.982 1.00 11.22 18 LEU C C 1
ATOM 4284 O O . LEU C 1 15 ? 26.693 7.811 19.980 1.00 11.67 18 LEU C O 1
ATOM 4289 N N . PHE C 1 16 ? 26.818 7.300 22.180 1.00 10.80 19 PHE C N 1
ATOM 4290 C CA . PHE C 1 16 ? 25.382 7.388 22.374 1.00 11.30 19 PHE C CA 1
ATOM 4291 C C . PHE C 1 16 ? 25.003 8.459 23.371 1.00 11.63 19 PHE C C 1
ATOM 4292 O O . PHE C 1 16 ? 25.578 8.534 24.449 1.00 11.77 19 PHE C O 1
ATOM 4300 N N . ASP C 1 17 ? 24.022 9.254 23.004 1.00 12.25 20 ASP C N 1
ATOM 4301 C CA . ASP C 1 17 ? 23.224 9.980 23.979 1.00 13.00 20 ASP C CA 1
ATOM 4302 C C . ASP C 1 17 ? 22.563 8.953 24.926 1.00 14.44 20 ASP C C 1
ATOM 4303 O O . ASP C 1 17 ? 22.434 7.786 24.584 1.00 14.58 20 ASP C O 1
ATOM 4308 N N . VAL C 1 18 ? 22.212 9.355 26.140 1.00 14.82 21 VAL C N 1
ATOM 4309 C CA . VAL C 1 18 ? 21.585 8.417 27.090 1.00 14.60 21 VAL C CA 1
ATOM 4310 C C . VAL C 1 18 ? 20.042 8.531 27.004 1.00 16.00 21 VAL C C 1
ATOM 4311 O O . VAL C 1 18 ? 19.357 7.600 26.503 1.00 13.58 21 VAL C O 1
ATOM 4315 N N . ASP C 1 19 ? 19.495 9.648 27.474 1.00 17.60 22 ASP C N 1
ATOM 4316 C CA . ASP C 1 19 ? 18.043 9.781 27.641 1.00 19.79 22 ASP C CA 1
ATOM 4317 C C . ASP C 1 19 ? 17.291 9.775 26.327 1.00 18.23 22 ASP C C 1
ATOM 4318 O O . ASP C 1 19 ? 17.528 10.600 25.483 1.00 16.84 22 ASP C O 1
ATOM 4323 N N . GLU C 1 20 ? 16.404 8.807 26.170 1.00 19.92 23 GLU C N 1
ATOM 4324 C CA . GLU C 1 20 ? 15.623 8.505 24.962 1.00 22.74 23 GLU C CA 1
ATOM 4325 C C . GLU C 1 20 ? 16.452 8.050 23.765 1.00 19.00 23 GLU C C 1
ATOM 4326 O O . GLU C 1 20 ? 15.982 8.101 22.629 1.00 17.69 23 GLU C O 1
ATOM 4332 N N . THR C 1 21 ? 17.666 7.582 24.022 1.00 17.63 24 THR C N 1
ATOM 4333 C CA . THR C 1 21 ? 18.520 6.992 22.992 1.00 16.87 24 THR C CA 1
ATOM 4334 C C . THR C 1 21 ? 18.904 5.584 23.442 1.00 16.30 24 THR C C 1
ATOM 4335 O O . THR C 1 21 ? 18.621 4.610 22.738 1.00 17.69 24 THR C O 1
ATOM 4339 N N . LEU C 1 22 ? 19.552 5.483 24.592 1.00 16.28 25 LEU C N 1
ATOM 4340 C CA . LEU C 1 22 ? 19.818 4.192 25.239 1.00 16.45 25 LEU C CA 1
ATOM 4341 C C . LEU C 1 22 ? 18.698 3.710 26.166 1.00 18.17 25 LEU C C 1
ATOM 4342 O O . LEU C 1 22 ? 18.526 2.493 26.348 1.00 19.16 25 LEU C O 1
ATOM 4347 N N . THR C 1 23 ? 18.008 4.638 26.816 1.00 18.74 26 THR C N 1
ATOM 4348 C CA . THR C 1 23 ? 17.024 4.327 27.867 1.00 19.60 26 THR C CA 1
ATOM 4349 C C . THR C 1 23 ? 15.813 5.227 27.702 1.00 23.79 26 THR C C 1
ATOM 4350 O O . THR C 1 23 ? 15.952 6.333 27.169 1.00 25.39 26 THR C O 1
ATOM 4354 N N . PRO C 1 24 ? 14.627 4.850 28.223 1.00 28.10 27 PRO C N 1
ATOM 4355 C CA . PRO C 1 24 ? 13.630 5.899 28.374 1.00 29.74 27 PRO C CA 1
ATOM 4356 C C . PRO C 1 24 ? 14.141 7.029 29.293 1.00 31.94 27 PRO C C 1
ATOM 4357 O O . PRO C 1 24 ? 15.002 6.802 30.157 1.00 29.55 27 PRO C O 1
ATOM 4361 N N . ALA C 1 25 ? 13.655 8.244 29.045 1.00 36.34 28 ALA C N 1
ATOM 4362 C CA . ALA C 1 25 ? 14.185 9.438 29.737 1.00 37.05 28 ALA C CA 1
ATOM 4363 C C . ALA C 1 25 ? 14.117 9.195 31.234 1.00 38.07 28 ALA C C 1
ATOM 4364 O O . ALA C 1 25 ? 13.046 8.912 31.730 1.00 37.16 28 ALA C O 1
ATOM 4366 N N . ARG C 1 26 ? 15.274 9.246 31.911 1.00 38.78 29 ARG C N 1
ATOM 4367 C CA . ARG C 1 26 ? 15.396 9.131 33.369 1.00 41.61 29 ARG C CA 1
ATOM 4368 C C . ARG C 1 26 ? 14.813 7.812 33.944 1.00 36.20 29 ARG C C 1
ATOM 4369 O O . ARG C 1 26 ? 14.356 7.750 35.077 1.00 39.35 29 ARG C O 1
ATOM 4377 N N . ARG C 1 27 ? 14.854 6.758 33.145 1.00 34.97 30 ARG C N 1
ATOM 4378 C CA . ARG C 1 27 ? 14.482 5.413 33.594 1.00 35.26 30 ARG C CA 1
ATOM 4379 C C . ARG C 1 27 ? 15.574 4.441 33.159 1.00 30.44 30 ARG C C 1
ATOM 4380 O O . ARG C 1 27 ? 16.579 4.868 32.560 1.00 28.67 30 ARG C O 1
ATOM 4388 N N . ALA C 1 28 ? 15.413 3.178 33.523 1.00 23.96 31 ALA C N 1
ATOM 4389 C CA . ALA C 1 28 ? 16.494 2.247 33.439 1.00 21.42 31 ALA C CA 1
ATOM 4390 C C . ALA C 1 28 ? 16.625 1.675 31.984 1.00 18.71 31 ALA C C 1
ATOM 4391 O O . ALA C 1 28 ? 15.678 1.531 31.237 1.00 17.12 31 ALA C O 1
ATOM 4393 N N . VAL C 1 29 ? 17.844 1.398 31.619 1.00 16.34 32 VAL C N 1
ATOM 4394 C CA . VAL C 1 29 ? 18.147 0.672 30.391 1.00 16.18 32 VAL C CA 1
ATOM 4395 C C . VAL C 1 29 ? 17.436 -0.676 30.419 1.00 15.82 32 VAL C C 1
ATOM 4396 O O . VAL C 1 29 ? 17.194 -1.220 31.501 1.00 16.77 32 VAL C O 1
ATOM 4400 N N . THR C 1 30 ? 17.100 -1.200 29.251 1.00 14.63 33 THR C N 1
ATOM 4401 C CA . THR C 1 30 ? 16.600 -2.588 29.138 1.00 15.19 33 THR C CA 1
ATOM 4402 C C . THR C 1 30 ? 17.778 -3.593 29.050 1.00 15.60 33 THR C C 1
ATOM 4403 O O . THR C 1 30 ? 18.886 -3.237 28.657 1.00 15.01 33 THR C O 1
ATOM 4407 N N . PRO C 1 31 ? 17.541 -4.847 29.449 1.00 16.38 34 PRO C N 1
ATOM 4408 C CA . PRO C 1 31 ? 18.552 -5.888 29.234 1.00 17.51 34 PRO C CA 1
ATOM 4409 C C . PRO C 1 31 ? 18.906 -6.109 27.763 1.00 16.81 34 PRO C C 1
ATOM 4410 O O . PRO C 1 31 ? 20.077 -6.370 27.474 1.00 15.85 34 PRO C O 1
ATOM 4414 N N . GLU C 1 32 ? 17.918 -5.984 26.878 1.00 17.77 35 GLU C N 1
ATOM 4415 C CA . GLU C 1 32 ? 18.160 -6.125 25.425 1.00 20.05 35 GLU C CA 1
ATOM 4416 C C . GLU C 1 32 ? 19.176 -5.083 24.905 1.00 16.85 35 GLU C C 1
ATOM 4417 O O . GLU C 1 32 ? 20.054 -5.418 24.157 1.00 16.13 35 GLU C O 1
ATOM 4423 N N . MET C 1 33 ? 19.048 -3.841 25.338 1.00 15.05 36 MET C N 1
ATOM 4424 C CA . MET C 1 33 ? 20.008 -2.802 24.980 1.00 14.81 36 MET C CA 1
ATOM 4425 C C . MET C 1 33 ? 21.396 -3.051 25.536 1.00 14.17 36 MET C C 1
ATOM 4426 O O . MET C 1 33 ? 22.383 -2.910 24.811 1.00 13.27 36 MET C O 1
ATOM 4431 N N . LEU C 1 34 ? 21.487 -3.422 26.817 1.00 14.94 37 LEU C N 1
ATOM 4432 C CA . LEU C 1 34 ? 22.795 -3.775 27.382 1.00 14.16 37 LEU C CA 1
ATOM 4433 C C . LEU C 1 34 ? 23.438 -4.914 26.609 1.00 13.85 37 LEU C C 1
ATOM 4434 O O . LEU C 1 34 ? 24.621 -4.893 26.310 1.00 13.10 37 LEU C O 1
ATOM 4439 N N . MET C 1 35 ? 22.640 -5.920 26.273 1.00 13.92 38 MET C N 1
ATOM 4440 C CA . MET C 1 35 ? 23.185 -7.064 25.528 1.00 14.48 38 MET C CA 1
ATOM 4441 C C . MET C 1 35 ? 23.731 -6.589 24.168 1.00 14.14 38 MET C C 1
ATOM 4442 O O . MET C 1 35 ? 24.841 -6.917 23.802 1.00 12.45 38 MET C O 1
ATOM 4447 N N . LEU C 1 36 ? 22.946 -5.781 23.452 1.00 13.65 39 LEU C N 1
ATOM 4448 C CA . LEU C 1 36 ? 23.372 -5.235 22.164 1.00 14.70 39 LEU C CA 1
ATOM 4449 C C . LEU C 1 36 ? 24.638 -4.356 22.281 1.00 14.71 39 LEU C C 1
ATOM 4450 O O . LEU C 1 36 ? 25.548 -4.468 21.483 1.00 13.34 39 LEU C O 1
ATOM 4455 N N . LEU C 1 37 ? 24.711 -3.516 23.311 1.00 13.82 40 LEU C N 1
ATOM 4456 C CA . LEU C 1 37 ? 25.903 -2.718 23.513 1.00 12.82 40 LEU C CA 1
ATOM 4457 C C . LEU C 1 37 ? 27.132 -3.596 23.730 1.00 12.46 40 LEU C C 1
ATOM 4458 O O . LEU C 1 37 ? 28.175 -3.323 23.190 1.00 10.57 40 LEU C O 1
ATOM 4463 N N . SER C 1 38 ? 26.998 -4.644 24.532 1.00 13.11 41 SER C N 1
ATOM 4464 C CA . SER C 1 38 ? 28.114 -5.526 24.784 1.00 13.43 41 SER C CA 1
ATOM 4465 C C . SER C 1 38 ? 28.567 -6.226 23.494 1.00 13.66 41 SER C C 1
ATOM 4466 O O . SER C 1 38 ? 29.775 -6.327 23.241 1.00 12.82 41 SER C O 1
ATOM 4469 N N . GLN C 1 39 ? 27.616 -6.643 22.654 1.00 13.38 42 GLN C N 1
ATOM 4470 C CA . GLN C 1 39 ? 27.942 -7.254 21.368 1.00 14.14 42 GLN C CA 1
ATOM 4471 C C . GLN C 1 39 ? 28.676 -6.267 20.481 1.00 14.37 42 GLN C C 1
ATOM 4472 O O . GLN C 1 39 ? 29.697 -6.598 19.850 1.00 13.97 42 GLN C O 1
ATOM 4478 N N . LEU C 1 40 ? 28.164 -5.053 20.449 1.00 13.62 43 LEU C N 1
ATOM 4479 C CA . LEU C 1 40 ? 28.795 -3.993 19.654 1.00 12.84 43 LEU C CA 1
ATOM 4480 C C . LEU C 1 40 ? 30.228 -3.770 20.112 1.00 11.29 43 LEU C C 1
ATOM 4481 O O . LEU C 1 40 ? 31.135 -3.563 19.312 1.00 10.62 43 LEU C O 1
ATOM 4486 N N . ARG C 1 41 ? 30.421 -3.816 21.418 1.00 10.76 44 ARG C N 1
ATOM 4487 C CA . ARG C 1 41 ? 31.718 -3.562 22.018 1.00 10.43 44 ARG C CA 1
ATOM 4488 C C . ARG C 1 41 ? 32.815 -4.583 21.625 1.00 10.69 44 ARG C C 1
ATOM 4489 O O . ARG C 1 41 ? 34.008 -4.271 21.678 1.00 9.28 44 ARG C O 1
ATOM 4497 N N . HIS C 1 42 ? 32.421 -5.782 21.200 1.00 12.30 45 HIS C N 1
ATOM 4498 C CA . HIS C 1 42 ? 33.396 -6.779 20.625 1.00 14.00 45 HIS C CA 1
ATOM 4499 C C . HIS C 1 42 ? 33.813 -6.408 19.211 1.00 14.02 45 HIS C C 1
ATOM 4500 O O . HIS C 1 42 ? 34.835 -6.888 18.726 1.00 15.99 45 HIS C O 1
ATOM 4507 N N . LYS C 1 43 ? 33.069 -5.535 18.549 1.00 13.78 46 LYS C N 1
ATOM 4508 C CA . LYS C 1 43 ? 33.420 -5.072 17.188 1.00 14.05 46 LYS C CA 1
ATOM 4509 C C . LYS C 1 43 ? 34.189 -3.759 17.208 1.00 14.04 46 LYS C C 1
ATOM 4510 O O . LYS C 1 43 ? 35.184 -3.650 16.534 1.00 12.40 46 LYS C O 1
ATOM 4516 N N . CYS C 1 44 ? 33.742 -2.772 17.988 1.00 13.18 47 CYS C N 1
ATOM 4517 C CA . CYS C 1 44 ? 34.341 -1.441 17.989 1.00 12.65 47 CYS C CA 1
ATOM 4518 C C . CYS C 1 44 ? 34.317 -0.791 19.377 1.00 12.36 47 CYS C C 1
ATOM 4519 O O . CYS C 1 44 ? 33.848 -1.394 20.340 1.00 12.64 47 CYS C O 1
ATOM 4522 N N . ALA C 1 45 ? 34.861 0.420 19.477 1.00 11.32 48 ALA C N 1
ATOM 4523 C CA . ALA C 1 45 ? 34.787 1.210 20.697 1.00 10.42 48 ALA C CA 1
ATOM 4524 C C . ALA C 1 45 ? 33.373 1.725 20.877 1.00 9.50 48 ALA C C 1
ATOM 4525 O O . ALA C 1 45 ? 32.688 2.030 19.889 1.00 8.68 48 ALA C O 1
ATOM 4527 N N . ILE C 1 46 ? 32.909 1.763 22.124 1.00 8.99 49 ILE C N 1
ATOM 4528 C CA . ILE C 1 46 ? 31.659 2.390 22.461 1.00 9.19 49 ILE C CA 1
ATOM 4529 C C . ILE C 1 46 ? 31.780 3.379 23.601 1.00 9.52 49 ILE C C 1
ATOM 4530 O O . ILE C 1 46 ? 32.624 3.226 24.485 1.00 9.13 49 ILE C O 1
ATOM 4535 N N . GLY C 1 47 ? 30.916 4.377 23.566 1.00 9.97 50 GLY C N 1
ATOM 4536 C CA . GLY C 1 47 ? 30.840 5.356 24.642 1.00 10.80 50 GLY C CA 1
ATOM 4537 C C . GLY C 1 47 ? 29.513 6.029 24.732 1.00 10.27 50 GLY C C 1
ATOM 4538 O O . GLY C 1 47 ? 28.691 5.902 23.832 1.00 11.88 50 GLY C O 1
ATOM 4539 N N . TYR C 1 48 ? 29.285 6.742 25.818 1.00 9.89 51 TYR C N 1
ATOM 4540 C CA . TYR C 1 48 ? 28.074 7.536 25.919 1.00 10.13 51 TYR C CA 1
ATOM 4541 C C . TYR C 1 48 ? 28.474 8.948 26.245 1.00 10.33 51 TYR C C 1
ATOM 4542 O O . TYR C 1 48 ? 29.551 9.203 26.784 1.00 9.76 51 TYR C O 1
ATOM 4551 N N . VAL C 1 49 ? 27.575 9.858 25.883 1.00 11.40 52 VAL C N 1
ATOM 4552 C CA . VAL C 1 49 ? 27.710 11.259 26.241 1.00 12.14 52 VAL C CA 1
ATOM 4553 C C . VAL C 1 49 ? 26.323 11.773 26.655 1.00 13.19 52 VAL C C 1
ATOM 4554 O O . VAL C 1 49 ? 25.373 11.686 25.918 1.00 13.61 52 VAL C O 1
ATOM 4558 N N . GLY C 1 50 ? 26.236 12.306 27.858 1.00 14.55 53 GLY C N 1
ATOM 4559 C CA . GLY C 1 50 ? 24.981 12.804 28.382 1.00 16.40 53 GLY C CA 1
ATOM 4560 C C . GLY C 1 50 ? 25.187 14.085 29.164 1.00 17.64 53 GLY C C 1
ATOM 4561 O O . GLY C 1 50 ? 26.290 14.328 29.669 1.00 16.54 53 GLY C O 1
ATOM 4562 N N . GLY C 1 51 ? 24.117 14.889 29.257 1.00 18.00 54 GLY C N 1
ATOM 4563 C CA . GLY C 1 51 ? 24.153 16.131 30.004 1.00 18.35 54 GLY C CA 1
ATOM 4564 C C . GLY C 1 51 ? 24.315 15.963 31.501 1.00 20.67 54 GLY C C 1
ATOM 4565 O O . GLY C 1 51 ? 24.990 16.771 32.132 1.00 21.30 54 GLY C O 1
ATOM 4566 N N . SER C 1 52 ? 23.711 14.912 32.068 1.00 22.51 55 SER C N 1
ATOM 4567 C CA . SER C 1 52 ? 23.638 14.739 33.521 1.00 21.33 55 SER C CA 1
ATOM 4568 C C . SER C 1 52 ? 24.942 14.173 34.076 1.00 21.92 55 SER C C 1
ATOM 4569 O O . SER C 1 52 ? 25.839 13.770 33.323 1.00 20.76 55 SER C O 1
ATOM 4572 N N . ASN C 1 53 ? 25.031 14.160 35.400 1.00 20.46 56 ASN C N 1
ATOM 4573 C CA . ASN C 1 53 ? 26.216 13.716 36.101 1.00 20.90 56 ASN C CA 1
ATOM 4574 C C . ASN C 1 53 ? 26.305 12.178 36.128 1.00 20.09 56 ASN C C 1
ATOM 4575 O O . ASN C 1 53 ? 25.356 11.469 35.754 1.00 20.08 56 ASN C O 1
ATOM 4580 N N . LEU C 1 54 ? 27.458 11.692 36.546 1.00 18.73 57 LEU C N 1
ATOM 4581 C CA . LEU C 1 54 ? 27.755 10.278 36.563 1.00 18.92 57 LEU C CA 1
ATOM 4582 C C . LEU C 1 54 ? 26.698 9.478 37.334 1.00 19.48 57 LEU C C 1
ATOM 4583 O O . LEU C 1 54 ? 26.262 8.442 36.860 1.00 17.35 57 LEU C O 1
ATOM 4588 N N . ALA C 1 55 ? 26.269 9.995 38.495 1.00 19.83 58 ALA C N 1
ATOM 4589 C CA . ALA C 1 55 ? 25.310 9.292 39.364 1.00 19.18 58 ALA C CA 1
ATOM 4590 C C . ALA C 1 55 ? 24.044 8.946 38.645 1.00 20.93 58 ALA C C 1
ATOM 4591 O O . ALA C 1 55 ? 23.493 7.866 38.854 1.00 22.35 58 ALA C O 1
ATOM 4593 N N . LYS C 1 56 ? 23.575 9.855 37.779 1.00 21.97 59 LYS C N 1
ATOM 4594 C CA . LYS C 1 56 ? 22.406 9.604 36.956 1.00 22.42 59 LYS C CA 1
ATOM 4595 C C . LYS C 1 56 ? 22.630 8.470 35.986 1.00 21.47 59 LYS C C 1
ATOM 4596 O O . LYS C 1 56 ? 21.761 7.586 35.851 1.00 24.44 59 LYS C O 1
ATOM 4602 N N . GLN C 1 57 ? 23.783 8.464 35.306 1.00 19.25 60 GLN C N 1
ATOM 4603 C CA . GLN C 1 57 ? 24.064 7.362 34.378 1.00 17.44 60 GLN C CA 1
ATOM 4604 C C . GLN C 1 57 ? 24.210 6.045 35.133 1.00 17.04 60 GLN C C 1
ATOM 4605 O O . GLN C 1 57 ? 23.782 5.001 34.636 1.00 15.25 60 GLN C O 1
ATOM 4611 N N . GLN C 1 58 ? 24.772 6.105 36.343 1.00 17.38 61 GLN C N 1
ATOM 4612 C CA . GLN C 1 58 ? 24.916 4.927 37.167 1.00 19.90 61 GLN C CA 1
ATOM 4613 C C . GLN C 1 58 ? 23.556 4.336 37.521 1.00 21.40 61 GLN C C 1
ATOM 4614 O O . GLN C 1 58 ? 23.398 3.096 37.484 1.00 22.67 61 GLN C O 1
ATOM 4620 N N . GLU C 1 59 ? 22.577 5.195 37.814 1.00 23.84 62 GLU C N 1
ATOM 4621 C CA . GLU C 1 59 ? 21.241 4.719 38.125 1.00 24.99 62 GLU C CA 1
ATOM 4622 C C . GLU C 1 59 ? 20.520 4.163 36.906 1.00 24.45 62 GLU C C 1
ATOM 4623 O O . GLU C 1 59 ? 19.842 3.144 37.014 1.00 21.50 62 GLU C O 1
ATOM 4629 N N . GLN C 1 60 ? 20.645 4.825 35.753 1.00 23.32 63 GLN C N 1
ATOM 4630 C CA . GLN C 1 60 ? 19.934 4.373 34.554 1.00 21.51 63 GLN C CA 1
ATOM 4631 C C . GLN C 1 60 ? 20.587 3.203 33.851 1.00 22.26 63 GLN C C 1
ATOM 4632 O O . GLN C 1 60 ? 19.889 2.376 33.284 1.00 20.68 63 GLN C O 1
ATOM 4638 N N . LEU C 1 61 ? 21.916 3.159 33.831 1.00 20.81 64 LEU C N 1
ATOM 4639 C CA . LEU C 1 61 ? 22.629 2.141 33.012 1.00 22.31 64 LEU C CA 1
ATOM 4640 C C . LEU C 1 61 ? 23.285 1.034 33.844 1.00 22.72 64 LEU C C 1
ATOM 4641 O O . LEU C 1 61 ? 23.575 0.000 33.288 1.00 20.99 64 LEU C O 1
ATOM 4646 N N . GLY C 1 62 ? 23.593 1.333 35.093 1.00 22.98 65 GLY C N 1
ATOM 4647 C CA . GLY C 1 62 ? 24.291 0.374 35.952 1.00 26.76 65 GLY C CA 1
ATOM 4648 C C . GLY C 1 62 ? 23.429 -0.194 37.053 1.00 28.83 65 GLY C C 1
ATOM 4649 O O . GLY C 1 62 ? 22.246 -0.095 36.983 1.00 27.39 65 GLY C O 1
ATOM 4650 N N . THR C 1 63 ? 24.066 -0.877 37.992 1.00 33.58 66 THR C N 1
ATOM 4651 C CA . THR C 1 63 ? 23.420 -1.489 39.183 1.00 33.45 66 THR C CA 1
ATOM 4652 C C . THR C 1 63 ? 24.400 -1.405 40.362 1.00 33.72 66 THR C C 1
ATOM 4653 O O . THR C 1 63 ? 25.500 -0.905 40.197 1.00 31.13 66 THR C O 1
ATOM 4657 N N . GLY C 1 64 ? 24.014 -1.994 41.485 1.00 32.64 67 GLY C N 1
ATOM 4658 C CA . GLY C 1 64 ? 24.859 -2.079 42.680 1.00 29.12 67 GLY C CA 1
ATOM 4659 C C . GLY C 1 64 ? 25.982 -3.043 42.441 1.00 28.83 67 GLY C C 1
ATOM 4660 O O . GLY C 1 64 ? 26.976 -2.890 43.061 1.00 30.28 67 GLY C O 1
ATOM 4661 N N . ALA C 1 65 ? 25.771 -4.047 41.603 1.00 27.99 68 ALA C N 1
ATOM 4662 C CA . ALA C 1 65 ? 26.871 -4.956 41.250 1.00 31.38 68 ALA C CA 1
ATOM 4663 C C . ALA C 1 65 ? 27.676 -4.374 40.078 1.00 35.22 68 ALA C C 1
ATOM 4664 O O . ALA C 1 65 ? 28.862 -4.591 40.058 1.00 38.26 68 ALA C O 1
ATOM 4666 N N . THR C 1 66 ? 27.060 -3.618 39.172 1.00 28.05 69 THR C N 1
ATOM 4667 C CA . THR C 1 66 ? 27.865 -3.150 38.011 1.00 28.63 69 THR C CA 1
ATOM 4668 C C . THR C 1 66 ? 28.004 -1.625 37.894 1.00 24.35 69 THR C C 1
ATOM 4669 O O . THR C 1 66 ? 27.035 -0.963 37.721 1.00 23.06 69 THR C O 1
ATOM 4673 N N . ASP C 1 67 ? 29.243 -1.161 37.954 1.00 22.82 70 ASP C N 1
ATOM 4674 C CA . ASP C 1 67 ? 29.630 0.212 37.745 1.00 21.68 70 ASP C CA 1
ATOM 4675 C C . ASP C 1 67 ? 29.414 0.521 36.244 1.00 20.63 70 ASP C C 1
ATOM 4676 O O . ASP C 1 67 ? 29.888 -0.242 35.372 1.00 18.56 70 ASP C O 1
ATOM 4681 N N . VAL C 1 68 ? 28.697 1.600 35.945 1.00 17.64 71 VAL C N 1
ATOM 4682 C CA . VAL C 1 68 ? 28.464 2.016 34.568 1.00 17.60 71 VAL C CA 1
ATOM 4683 C C . VAL C 1 68 ? 29.764 2.196 33.770 1.00 15.84 71 VAL C C 1
ATOM 4684 O O . VAL C 1 68 ? 29.777 1.934 32.580 1.00 15.41 71 VAL C O 1
ATOM 4688 N N . THR C 1 69 ? 30.862 2.575 34.417 1.00 14.26 72 THR C N 1
ATOM 4689 C CA . THR C 1 69 ? 32.109 2.792 33.700 1.00 14.95 72 THR C CA 1
ATOM 4690 C C . THR C 1 69 ? 32.717 1.504 33.145 1.00 15.47 72 THR C C 1
ATOM 4691 O O . THR C 1 69 ? 33.621 1.567 32.314 1.00 13.95 72 THR C O 1
ATOM 4695 N N . SER C 1 70 ? 32.239 0.342 33.639 1.00 16.08 73 SER C N 1
ATOM 4696 C CA . SER C 1 70 ? 32.680 -0.973 33.154 1.00 15.70 73 SER C CA 1
ATOM 4697 C C . SER C 1 70 ? 31.987 -1.363 31.872 1.00 14.93 73 SER C C 1
ATOM 4698 O O . SER C 1 70 ? 32.417 -2.316 31.225 1.00 13.84 73 SER C O 1
ATOM 4701 N N . LEU C 1 71 ? 30.908 -0.667 31.516 1.00 13.57 74 LEU C N 1
ATOM 4702 C CA . LEU C 1 71 ? 30.070 -1.042 30.385 1.00 12.39 74 LEU C CA 1
ATOM 4703 C C . LEU C 1 71 ? 30.419 -0.307 29.096 1.00 13.16 74 LEU C C 1
ATOM 4704 O O . LEU C 1 71 ? 29.942 -0.697 28.012 1.00 13.06 74 LEU C O 1
ATOM 4709 N N . PHE C 1 72 ? 31.250 0.735 29.194 1.00 12.22 75 PHE C N 1
ATOM 4710 C CA . PHE C 1 72 ? 31.606 1.532 28.031 1.00 11.67 75 PHE C CA 1
ATOM 4711 C C . PHE C 1 72 ? 33.083 1.814 28.063 1.00 11.20 75 PHE C C 1
ATOM 4712 O O . PHE C 1 72 ? 33.657 2.017 29.135 1.00 12.36 75 PHE C O 1
ATOM 4720 N N . ASP C 1 73 ? 33.685 1.877 26.879 1.00 10.81 76 ASP C N 1
ATOM 4721 C CA . ASP C 1 73 ? 35.075 2.255 26.757 1.00 10.47 76 ASP C CA 1
ATOM 4722 C C . ASP C 1 73 ? 35.292 3.699 27.177 1.00 11.74 76 ASP C C 1
ATOM 4723 O O . ASP C 1 73 ? 36.296 4.002 27.848 1.00 11.94 76 ASP C O 1
ATOM 4728 N N . PHE C 1 74 ? 34.338 4.571 26.814 1.00 11.78 77 PHE C N 1
ATOM 4729 C CA . PHE C 1 74 ? 34.366 5.978 27.165 1.00 11.72 77 PHE C CA 1
ATOM 4730 C C . PHE C 1 74 ? 33.036 6.359 27.794 1.00 11.49 77 PHE C C 1
ATOM 4731 O O . PHE C 1 74 ? 31.987 6.085 27.228 1.00 11.33 77 PHE C O 1
ATOM 4739 N N . CYS C 1 75 ? 33.103 6.995 28.958 1.00 11.50 78 CYS C N 1
ATOM 4740 C CA . CYS C 1 75 ? 31.935 7.584 29.610 1.00 11.83 78 CYS C CA 1
ATOM 4741 C C . CYS C 1 75 ? 32.089 9.095 29.670 1.00 10.86 78 CYS C C 1
ATOM 4742 O O . CYS C 1 75 ? 33.076 9.583 30.173 1.00 9.89 78 CYS C O 1
ATOM 4745 N N . PHE C 1 76 ? 31.108 9.825 29.163 1.00 11.06 79 PHE C N 1
ATOM 4746 C CA . PHE C 1 76 ? 31.170 11.285 29.127 1.00 11.57 79 PHE C CA 1
ATOM 4747 C C . PHE C 1 76 ? 29.954 11.917 29.801 1.00 11.98 79 PHE C C 1
ATOM 4748 O O . PHE C 1 76 ? 29.062 12.464 29.105 1.00 11.13 79 PHE C O 1
ATOM 4756 N N . PRO C 1 77 ? 29.859 11.889 31.139 1.00 12.93 80 PRO C N 1
ATOM 4757 C CA . PRO C 1 77 ? 28.813 12.630 31.796 1.00 13.39 80 PRO C CA 1
ATOM 4758 C C . PRO C 1 77 ? 29.129 14.127 31.610 1.00 14.25 80 PRO C C 1
ATOM 4759 O O . PRO C 1 77 ? 30.248 14.490 31.315 1.00 12.62 80 PRO C O 1
ATOM 4763 N N . GLU C 1 78 ? 28.094 14.949 31.747 1.00 14.80 81 GLU C N 1
ATOM 4764 C CA . GLU C 1 78 ? 28.220 16.422 31.677 1.00 14.72 81 GLU C CA 1
ATOM 4765 C C . GLU C 1 78 ? 28.894 16.862 30.369 1.00 14.56 81 GLU C C 1
ATOM 4766 O O . GLU C 1 78 ? 29.808 17.625 30.413 1.00 13.34 81 GLU C O 1
ATOM 4772 N N . ASN C 1 79 ? 28.469 16.261 29.265 1.00 14.05 82 ASN C N 1
ATOM 4773 C CA . ASN C 1 79 ? 28.928 16.530 27.883 1.00 15.17 82 ASN C CA 1
ATOM 4774 C C . ASN C 1 79 ? 30.428 16.246 27.687 1.00 14.25 82 ASN C C 1
ATOM 4775 O O . ASN C 1 79 ? 30.957 16.749 26.756 1.00 14.76 82 ASN C O 1
ATOM 4780 N N . GLY C 1 80 ? 31.056 15.406 28.495 1.00 13.47 83 GLY C N 1
ATOM 4781 C CA . GLY C 1 80 ? 32.503 15.242 28.407 1.00 14.03 83 GLY C CA 1
ATOM 4782 C C . GLY C 1 80 ? 33.292 16.177 29.303 1.00 14.69 83 GLY C C 1
ATOM 4783 O O . GLY C 1 80 ? 34.469 16.112 29.237 1.00 16.03 83 GLY C O 1
ATOM 4784 N N . LEU C 1 81 ? 32.671 17.079 30.055 1.00 15.89 84 LEU C N 1
ATOM 4785 C CA . LEU C 1 81 ? 33.448 17.841 31.036 1.00 16.95 84 LEU C CA 1
ATOM 4786 C C . LEU C 1 81 ? 34.026 16.913 32.092 1.00 16.96 84 LEU C C 1
ATOM 4787 O O . LEU C 1 81 ? 35.063 17.185 32.653 1.00 19.41 84 LEU C O 1
ATOM 4792 N N . MET C 1 82 ? 33.327 15.802 32.334 1.00 18.01 85 MET C N 1
ATOM 4793 C CA . MET C 1 82 ? 33.886 14.658 33.027 1.00 20.20 85 MET C CA 1
ATOM 4794 C C . MET C 1 82 ? 34.062 13.530 32.025 1.00 16.35 85 MET C C 1
ATOM 4795 O O . MET C 1 82 ? 33.302 13.404 31.089 1.00 14.45 85 MET C O 1
ATOM 4800 N N . ALA C 1 83 ? 35.066 12.692 32.254 1.00 15.87 86 ALA C N 1
ATOM 4801 C CA . ALA C 1 83 ? 35.370 11.660 31.303 1.00 15.42 86 ALA C CA 1
ATOM 4802 C C . ALA C 1 83 ? 36.101 10.515 31.933 1.00 15.13 86 ALA C C 1
ATOM 4803 O O . ALA C 1 83 ? 36.977 10.711 32.781 1.00 12.86 86 ALA C O 1
ATOM 4805 N N . PHE C 1 84 ? 35.702 9.309 31.500 1.00 13.80 87 PHE C N 1
ATOM 4806 C CA . PHE C 1 84 ? 36.353 8.078 31.861 1.00 13.79 87 PHE C CA 1
ATOM 4807 C C . PHE C 1 84 ? 36.737 7.293 30.591 1.00 13.06 87 PHE C C 1
ATOM 4808 O O . PHE C 1 84 ? 35.966 7.253 29.645 1.00 12.60 87 PHE C O 1
ATOM 4816 N N . ARG C 1 85 ? 37.925 6.712 30.631 1.00 12.28 88 ARG C N 1
ATOM 4817 C CA . ARG C 1 85 ? 38.463 5.852 29.607 1.00 13.23 88 ARG C CA 1
ATOM 4818 C C . ARG C 1 85 ? 38.750 4.518 30.282 1.00 12.49 88 ARG C C 1
ATOM 4819 O O . ARG C 1 85 ? 39.609 4.452 31.146 1.00 12.02 88 ARG C O 1
ATOM 4827 N N . LEU C 1 86 ? 38.042 3.479 29.882 1.00 13.53 89 LEU C N 1
ATOM 4828 C CA . LEU C 1 86 ? 38.180 2.120 30.448 1.00 15.04 89 LEU C CA 1
ATOM 4829 C C . LEU C 1 86 ? 38.160 2.135 31.979 1.00 15.18 89 LEU C C 1
ATOM 4830 O O . LEU C 1 86 ? 38.941 1.461 32.627 1.00 15.93 89 LEU C O 1
ATOM 4835 N N . GLY C 1 87 ? 37.247 2.919 32.547 1.00 16.73 90 GLY C N 1
ATOM 4836 C CA . GLY C 1 87 ? 37.093 3.001 33.986 1.00 16.49 90 GLY C CA 1
ATOM 4837 C C . GLY C 1 87 ? 38.000 3.970 34.722 1.00 17.07 90 GLY C C 1
ATOM 4838 O O . GLY C 1 87 ? 37.830 4.159 35.939 1.00 17.96 90 GLY C O 1
ATOM 4839 N N . LYS C 1 88 ? 38.975 4.591 34.026 1.00 16.89 91 LYS C N 1
ATOM 4840 C CA . LYS C 1 88 ? 39.878 5.535 34.651 1.00 18.25 91 LYS C CA 1
ATOM 4841 C C . LYS C 1 88 ? 39.488 6.943 34.323 1.00 17.85 91 LYS C C 1
ATOM 4842 O O . LYS C 1 88 ? 39.179 7.259 33.160 1.00 17.41 91 LYS C O 1
ATOM 4848 N N . PRO C 1 89 ? 39.513 7.826 35.344 1.00 18.90 92 PRO C N 1
ATOM 4849 C CA . PRO C 1 89 ? 39.105 9.226 35.099 1.00 18.79 92 PRO C CA 1
ATOM 4850 C C . PRO C 1 89 ? 40.142 9.911 34.220 1.00 18.40 92 PRO C C 1
ATOM 4851 O O . PRO C 1 89 ? 41.343 9.650 34.360 1.00 19.86 92 PRO C O 1
ATOM 4855 N N . LEU C 1 90 ? 39.671 10.699 33.278 1.00 17.82 93 LEU C N 1
ATOM 4856 C CA . LEU C 1 90 ? 40.544 11.528 32.476 1.00 18.08 93 LEU C CA 1
ATOM 4857 C C . LEU C 1 90 ? 40.581 12.920 33.109 1.00 17.25 93 LEU C C 1
ATOM 4858 O O . LEU C 1 90 ? 39.678 13.311 33.819 1.00 15.44 93 LEU C O 1
ATOM 4863 N N . ALA C 1 91 ? 41.669 13.635 32.840 1.00 18.93 94 ALA C N 1
ATOM 4864 C CA . ALA C 1 91 ? 41.849 15.000 33.295 1.00 19.73 94 ALA C CA 1
ATOM 4865 C C . ALA C 1 91 ? 40.707 15.829 32.703 1.00 21.58 94 ALA C C 1
ATOM 4866 O O . ALA C 1 91 ? 40.286 15.594 31.563 1.00 20.32 94 ALA C O 1
ATOM 4868 N N . SER C 1 92 ? 40.209 16.766 33.498 1.00 25.13 95 SER C N 1
ATOM 4869 C CA . SER C 1 92 ? 39.034 17.540 33.132 1.00 28.36 95 SER C CA 1
ATOM 4870 C C . SER C 1 92 ? 39.176 18.997 33.583 1.00 26.43 95 SER C C 1
ATOM 4871 O O . SER C 1 92 ? 39.988 19.330 34.455 1.00 25.44 95 SER C O 1
ATOM 4874 N N . THR C 1 93 ? 38.321 19.832 32.992 1.00 25.68 96 THR C N 1
ATOM 4875 C CA . THR C 1 93 ? 38.112 21.162 33.453 1.00 23.63 96 THR C CA 1
ATOM 4876 C C . THR C 1 93 ? 36.685 21.220 34.039 1.00 19.67 96 THR C C 1
ATOM 4877 O O . THR C 1 93 ? 35.981 20.203 34.097 1.00 18.55 96 THR C O 1
ATOM 4881 N N . SER C 1 94 ? 36.345 22.386 34.558 1.00 16.44 97 SER C N 1
ATOM 4882 C CA . SER C 1 94 ? 35.060 22.597 35.200 1.00 13.95 97 SER C CA 1
ATOM 4883 C C . SER C 1 94 ? 34.637 24.039 35.021 1.00 12.80 97 SER C C 1
ATOM 4884 O O . SER C 1 94 ? 35.440 24.916 34.750 1.00 12.32 97 SER C O 1
ATOM 4887 N N . PHE C 1 95 ? 33.345 24.275 35.198 1.00 12.63 98 PHE C N 1
ATOM 4888 C CA . PHE C 1 95 ? 32.774 25.580 35.058 1.00 12.02 98 PHE C CA 1
ATOM 4889 C C . PHE C 1 95 ? 33.422 26.543 36.087 1.00 11.49 98 PHE C C 1
ATOM 4890 O O . PHE C 1 95 ? 33.817 27.641 35.728 1.00 10.62 98 PHE C O 1
ATOM 4898 N N . ILE C 1 96 ? 33.558 26.099 37.340 1.00 11.22 99 ILE C N 1
ATOM 4899 C CA . ILE C 1 96 ? 34.121 26.939 38.381 1.00 11.18 99 ILE C CA 1
ATOM 4900 C C . ILE C 1 96 ? 35.587 27.285 38.118 1.00 11.24 99 ILE C C 1
ATOM 4901 O O . ILE C 1 96 ? 36.027 28.407 38.351 1.00 9.58 99 ILE C O 1
ATOM 4906 N N . GLU C 1 97 ? 36.323 26.321 37.553 1.00 11.99 100 GLU C N 1
ATOM 4907 C CA . GLU C 1 97 ? 37.696 26.587 37.136 1.00 11.54 100 GLU C CA 1
ATOM 4908 C C . GLU C 1 97 ? 37.753 27.618 36.008 1.00 11.04 100 GLU C C 1
ATOM 4909 O O . GLU C 1 97 ? 38.610 28.497 36.027 1.00 10.36 100 GLU C O 1
ATOM 4915 N N . TRP C 1 98 ? 36.863 27.499 35.033 1.00 10.58 101 TRP C N 1
ATOM 4916 C CA . TRP C 1 98 ? 36.854 28.379 33.877 1.00 11.32 101 TRP C CA 1
ATOM 4917 C C . TRP C 1 98 ? 36.469 29.847 34.256 1.00 11.32 101 TRP C C 1
ATOM 4918 O O . TRP C 1 98 ? 37.048 30.795 33.777 1.00 10.05 101 TRP C O 1
ATOM 4929 N N . ILE C 1 99 ? 35.464 29.991 35.094 1.00 11.76 102 ILE C N 1
ATOM 4930 C CA . ILE C 1 99 ? 34.894 31.322 35.448 1.00 11.37 102 ILE C CA 1
ATOM 4931 C C . ILE C 1 99 ? 35.594 31.936 36.637 1.00 10.68 102 ILE C C 1
ATOM 4932 O O . ILE C 1 99 ? 35.792 33.135 36.688 1.00 10.25 102 ILE C O 1
ATOM 4937 N N . GLY C 1 100 ? 35.970 31.107 37.594 1.00 11.00 103 GLY C N 1
ATOM 4938 C CA . GLY C 1 100 ? 36.536 31.557 38.866 1.00 11.67 103 GLY C CA 1
ATOM 4939 C C . GLY C 1 100 ? 35.491 32.002 39.883 1.00 12.19 103 GLY C C 1
ATOM 4940 O O . GLY C 1 100 ? 34.399 32.406 39.527 1.00 10.39 103 GLY C O 1
ATOM 4941 N N . GLU C 1 101 ? 35.851 31.946 41.146 1.00 13.35 104 GLU C N 1
ATOM 4942 C CA . GLU C 1 101 ? 34.962 32.260 42.259 1.00 14.32 104 GLU C CA 1
ATOM 4943 C C . GLU C 1 101 ? 34.307 33.620 42.201 1.00 15.46 104 GLU C C 1
ATOM 4944 O O . GLU C 1 101 ? 33.096 33.736 42.403 1.00 16.14 104 GLU C O 1
ATOM 4950 N N . GLU C 1 102 ? 35.082 34.634 41.872 1.00 15.73 105 GLU C N 1
ATOM 4951 C CA . GLU C 1 102 ? 34.584 36.003 41.937 1.00 17.44 105 GLU C CA 1
ATOM 4952 C C . GLU C 1 102 ? 33.490 36.239 40.863 1.00 15.84 105 GLU C C 1
ATOM 4953 O O . GLU C 1 102 ? 32.420 36.774 41.183 1.00 14.43 105 GLU C O 1
ATOM 4959 N N . LYS C 1 103 ? 33.777 35.853 39.628 1.00 14.85 106 LYS C N 1
ATOM 4960 C CA . LYS C 1 103 ? 32.776 36.008 38.585 1.00 15.22 106 LYS C CA 1
ATOM 4961 C C . LYS C 1 103 ? 31.610 35.039 38.784 1.00 13.95 106 LYS C C 1
ATOM 4962 O O . LYS C 1 103 ? 30.478 35.399 38.489 1.00 12.88 106 LYS C O 1
ATOM 4968 N N . TYR C 1 104 ? 31.863 33.836 39.312 1.00 13.03 107 TYR C N 1
ATOM 4969 C CA . TYR C 1 104 ? 30.789 32.899 39.627 1.00 12.97 107 TYR C CA 1
ATOM 4970 C C . TYR C 1 104 ? 29.812 33.554 40.593 1.00 12.99 107 TYR C C 1
ATOM 4971 O O . TYR C 1 104 ? 28.583 33.484 40.371 1.00 12.21 107 TYR C O 1
ATOM 4980 N N . GLN C 1 105 ? 30.337 34.214 41.632 1.00 12.46 108 GLN C N 1
ATOM 4981 C CA . GLN C 1 105 ? 29.485 34.894 42.583 1.00 13.44 108 GLN C CA 1
ATOM 4982 C C . GLN C 1 105 ? 28.726 36.040 41.925 1.00 14.07 108 GLN C C 1
ATOM 4983 O O . GLN C 1 105 ? 27.572 36.251 42.258 1.00 12.65 108 GLN C O 1
ATOM 4989 N N . LYS C 1 106 ? 29.340 36.772 41.006 1.00 14.88 109 LYS C N 1
ATOM 4990 C CA . LYS C 1 106 ? 28.605 37.825 40.296 1.00 14.80 109 LYS C CA 1
ATOM 4991 C C . LYS C 1 106 ? 27.401 37.220 39.563 1.00 12.97 109 LYS C C 1
ATOM 4992 O O . LYS C 1 106 ? 26.294 37.736 39.648 1.00 10.57 109 LYS C O 1
ATOM 4998 N N . LEU C 1 107 ? 27.647 36.094 38.902 1.00 11.89 110 LEU C N 1
ATOM 4999 C CA . LEU C 1 107 ? 26.601 35.402 38.148 1.00 11.48 110 LEU C CA 1
ATOM 5000 C C . LEU C 1 107 ? 25.475 34.921 39.051 1.00 10.37 110 LEU C C 1
ATOM 5001 O O . LEU C 1 107 ? 24.309 35.179 38.808 1.00 9.44 110 LEU C O 1
ATOM 5006 N N . VAL C 1 108 ? 25.849 34.215 40.095 1.00 10.63 111 VAL C N 1
ATOM 5007 C CA . VAL C 1 108 ? 24.886 33.563 40.996 1.00 10.32 111 VAL C CA 1
ATOM 5008 C C . VAL C 1 108 ? 24.122 34.616 41.790 1.00 9.75 111 VAL C C 1
ATOM 5009 O O . VAL C 1 108 ? 22.932 34.489 41.933 1.00 8.58 111 VAL C O 1
ATOM 5013 N N . ASN C 1 109 ? 24.785 35.681 42.230 1.00 10.52 112 ASN C N 1
ATOM 5014 C CA . ASN C 1 109 ? 24.109 36.763 42.932 1.00 10.32 112 ASN C CA 1
ATOM 5015 C C . ASN C 1 109 ? 23.075 37.429 42.047 1.00 10.23 112 ASN C C 1
ATOM 5016 O O . ASN C 1 109 ? 22.000 37.744 42.499 1.00 10.25 112 ASN C O 1
ATOM 5021 N N . PHE C 1 110 ? 23.416 37.665 40.792 1.00 10.33 113 PHE C N 1
ATOM 5022 C CA . PHE C 1 110 ? 22.474 38.227 39.870 1.00 10.50 113 PHE C CA 1
ATOM 5023 C C . PHE C 1 110 ? 21.250 37.317 39.677 1.00 10.32 113 PHE C C 1
ATOM 5024 O O . PHE C 1 110 ? 20.112 37.786 39.655 1.00 9.91 113 PHE C O 1
ATOM 5032 N N . ILE C 1 111 ? 21.500 36.025 39.553 1.00 9.73 114 ILE C N 1
ATOM 5033 C CA . ILE C 1 111 ? 20.419 35.063 39.381 1.00 9.82 114 ILE C CA 1
ATOM 5034 C C . ILE C 1 111 ? 19.518 34.996 40.614 1.00 9.72 114 ILE C C 1
ATOM 5035 O O . ILE C 1 111 ? 18.297 34.941 40.491 1.00 9.33 114 ILE C O 1
ATOM 5040 N N . LEU C 1 112 ? 20.133 34.985 41.793 1.00 10.38 115 LEU C N 1
ATOM 5041 C CA . LEU C 1 112 ? 19.391 34.969 43.035 1.00 10.92 115 LEU C CA 1
ATOM 5042 C C . LEU C 1 112 ? 18.562 36.248 43.182 1.00 11.47 115 LEU C C 1
ATOM 5043 O O . LEU C 1 112 ? 17.394 36.164 43.537 1.00 11.98 115 LEU C O 1
ATOM 5048 N N . ARG C 1 113 ? 19.138 37.400 42.895 1.00 11.03 116 ARG C N 1
ATOM 5049 C CA . ARG C 1 113 ? 18.394 38.651 42.989 1.00 12.66 116 ARG C CA 1
ATOM 5050 C C . ARG C 1 113 ? 17.253 38.691 41.985 1.00 12.84 116 ARG C C 1
ATOM 5051 O O . ARG C 1 113 ? 16.146 39.132 42.308 1.00 14.96 116 ARG C O 1
ATOM 5059 N N . TYR C 1 114 ? 17.506 38.175 40.790 1.00 12.91 117 TYR C N 1
ATOM 5060 C CA . TYR C 1 114 ? 16.498 38.147 39.763 1.00 13.61 117 TYR C CA 1
ATOM 5061 C C . TYR C 1 114 ? 15.290 37.296 40.252 1.00 13.80 117 TYR C C 1
ATOM 5062 O O . TYR C 1 114 ? 14.108 37.685 40.072 1.00 13.83 117 TYR C O 1
ATOM 5071 N N . PHE C 1 115 ? 15.589 36.140 40.832 1.00 13.41 118 PHE C N 1
ATOM 5072 C CA . PHE C 1 115 ? 14.547 35.267 41.322 1.00 12.98 118 PHE C CA 1
ATOM 5073 C C . PHE C 1 115 ? 13.825 35.879 42.513 1.00 13.18 118 PHE C C 1
ATOM 5074 O O . PHE C 1 115 ? 12.641 35.635 42.643 1.00 13.34 118 PHE C O 1
ATOM 5082 N N . ALA C 1 116 ? 14.506 36.647 43.357 1.00 14.04 119 ALA C N 1
ATOM 5083 C CA . ALA C 1 116 ? 13.860 37.321 44.458 1.00 15.21 119 ALA C CA 1
ATOM 5084 C C . ALA C 1 116 ? 12.835 38.338 43.941 1.00 16.87 119 ALA C C 1
ATOM 5085 O O . ALA C 1 116 ? 11.829 38.556 44.611 1.00 17.05 119 ALA C O 1
ATOM 5087 N N . ASP C 1 117 ? 13.115 38.971 42.794 1.00 16.63 120 ASP C N 1
ATOM 5088 C CA . ASP C 1 117 ? 1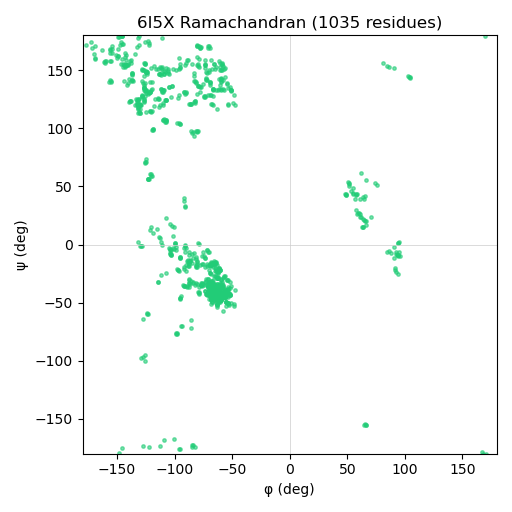2.208 39.955 42.196 1.00 18.21 120 ASP C CA 1
ATOM 5089 C C . ASP C 1 117 ? 11.138 39.310 41.332 1.00 15.96 120 ASP C C 1
ATOM 5090 O O . ASP C 1 117 ? 10.201 39.964 40.981 1.00 17.36 120 ASP C O 1
ATOM 5095 N N . LEU C 1 118 ? 11.311 38.054 40.962 1.00 15.46 121 LEU C N 1
ATOM 5096 C CA . LEU C 1 118 ? 10.385 37.394 40.061 1.00 15.70 121 LEU C CA 1
ATOM 5097 C C . LEU C 1 118 ? 9.138 36.902 40.804 1.00 17.86 121 LEU C C 1
ATOM 5098 O O . LEU C 1 118 ? 9.215 36.190 41.802 1.00 16.30 121 LEU C O 1
ATOM 5103 N N . GLN C 1 119 ? 7.994 37.252 40.266 1.00 20.55 122 GLN C N 1
ATOM 5104 C CA . GLN C 1 119 ? 6.702 36.861 40.850 1.00 21.34 122 GLN C CA 1
ATOM 5105 C C . GLN C 1 119 ? 6.164 35.730 39.992 1.00 20.46 122 GLN C C 1
ATOM 5106 O O . GLN C 1 119 ? 6.154 35.892 38.835 1.00 17.81 122 GLN C O 1
ATOM 5112 N N . LEU C 1 120 ? 5.805 34.607 40.602 1.00 19.29 123 LEU C N 1
ATOM 5113 C CA . LEU C 1 120 ? 5.305 33.459 39.825 1.00 18.20 123 LEU C CA 1
ATOM 5114 C C . LEU C 1 120 ? 4.058 32.876 40.471 1.00 18.13 123 LEU C C 1
ATOM 5115 O O . LEU C 1 120 ? 3.813 33.141 41.612 1.00 16.08 123 LEU C O 1
ATOM 5120 N N . PRO C 1 121 ? 3.292 32.062 39.734 1.00 18.28 124 PRO C N 1
ATOM 5121 C CA . PRO C 1 121 ? 2.217 31.304 40.406 1.00 20.50 124 PRO C CA 1
ATOM 5122 C C . PRO C 1 121 ? 2.727 30.435 41.566 1.00 20.03 124 PRO C C 1
ATOM 5123 O O . PRO C 1 121 ? 2.124 30.426 42.641 1.00 20.41 124 PRO C O 1
ATOM 5127 N N . LYS C 1 122 ? 3.838 29.746 41.345 1.00 19.16 125 LYS C N 1
ATOM 5128 C CA . LYS C 1 122 ? 4.420 28.856 42.368 1.00 17.89 125 LYS C CA 1
ATOM 5129 C C . LYS C 1 122 ? 5.945 28.886 42.329 1.00 15.86 125 LYS C C 1
ATOM 5130 O O . LYS C 1 122 ? 6.563 28.864 41.237 1.00 14.66 125 LYS C O 1
ATOM 5136 N N . LYS C 1 123 ? 6.535 28.863 43.524 1.00 13.98 126 LYS C N 1
ATOM 5137 C CA . LYS C 1 123 ? 7.937 28.511 43.702 1.00 14.19 126 LYS C CA 1
ATOM 5138 C C . LYS C 1 123 ? 8.062 27.291 44.609 1.00 13.54 126 LYS C C 1
ATOM 5139 O O . LYS C 1 123 ? 7.261 27.070 45.471 1.00 13.96 126 LYS C O 1
ATOM 5145 N N . ARG C 1 124 ? 9.124 26.538 44.405 1.00 13.46 127 ARG C N 1
ATOM 5146 C CA . ARG C 1 124 ? 9.383 25.309 45.185 1.00 13.36 127 ARG C CA 1
ATOM 5147 C C . ARG C 1 124 ? 10.783 25.392 45.815 1.00 13.11 127 ARG C C 1
ATOM 5148 O O . ARG C 1 124 ? 10.940 26.043 46.823 1.00 11.66 127 ARG C O 1
ATOM 5156 N N . GLY C 1 125 ? 11.757 24.729 45.205 1.00 12.72 128 GLY C N 1
ATOM 5157 C CA . GLY C 1 125 ? 13.168 24.686 45.614 1.00 12.99 128 GLY C CA 1
ATOM 5158 C C . GLY C 1 125 ? 14.063 24.187 44.492 1.00 13.15 128 GLY C C 1
ATOM 5159 O O . GLY C 1 125 ? 13.561 23.636 43.574 1.00 12.46 128 GLY C O 1
ATOM 5160 N N . THR C 1 126 ? 15.362 24.353 44.651 1.00 14.97 129 THR C N 1
ATOM 5161 C CA . THR C 1 126 ? 16.445 24.016 43.687 1.00 15.96 129 THR C CA 1
ATOM 5162 C C . THR C 1 126 ? 16.276 24.840 42.408 1.00 13.43 129 THR C C 1
ATOM 5163 O O . THR C 1 126 ? 16.084 24.290 41.371 1.00 12.06 129 THR C O 1
ATOM 5167 N N . PHE C 1 127 ? 16.349 26.142 42.597 1.00 11.74 130 PHE C N 1
ATOM 5168 C CA . PHE C 1 127 ? 16.287 27.191 41.569 1.00 11.59 130 PHE C CA 1
ATOM 5169 C C . PHE C 1 127 ? 17.614 27.192 40.792 1.00 11.47 130 PHE C C 1
ATOM 5170 O O . PHE C 1 127 ? 17.610 27.425 39.633 1.00 10.06 130 PHE C O 1
ATOM 5178 N N . ILE C 1 128 ? 18.703 26.849 41.470 1.00 12.13 131 ILE C N 1
ATOM 5179 C CA . ILE C 1 128 ? 20.061 26.874 40.862 1.00 12.57 131 ILE C CA 1
ATOM 5180 C C . ILE C 1 128 ? 20.810 25.606 41.210 1.00 13.12 131 ILE C C 1
ATOM 5181 O O . ILE C 1 128 ? 21.023 25.366 42.384 1.00 14.54 131 ILE C O 1
ATOM 5186 N N . GLU C 1 129 ? 21.196 24.871 40.194 1.00 13.09 132 GLU C N 1
ATOM 5187 C CA . GLU C 1 129 ? 22.006 23.674 40.390 1.00 14.49 132 GLU C CA 1
ATOM 5188 C C . GLU C 1 129 ? 23.391 23.897 39.787 1.00 12.86 132 GLU C C 1
ATOM 5189 O O . GLU C 1 129 ? 23.530 24.165 38.587 1.00 12.29 132 GLU C O 1
ATOM 5195 N N . PHE C 1 130 ? 24.404 23.836 40.643 1.00 11.74 133 PHE C N 1
ATOM 5196 C CA . PHE C 1 130 ? 25.800 23.978 40.272 1.00 12.19 133 PHE C CA 1
ATOM 5197 C C . PHE C 1 130 ? 26.361 22.611 39.859 1.00 12.09 133 PHE C C 1
ATOM 5198 O O . PHE C 1 130 ? 26.345 21.670 40.678 1.00 12.65 133 PHE C O 1
ATOM 5206 N N . ARG C 1 131 ? 26.851 22.507 38.637 1.00 12.25 134 ARG C N 1
ATOM 5207 C CA . ARG C 1 131 ? 27.382 21.280 38.092 1.00 13.34 134 ARG C CA 1
ATOM 5208 C C . ARG C 1 131 ? 28.801 21.567 37.595 1.00 13.28 134 ARG C C 1
ATOM 5209 O O . ARG C 1 131 ? 29.267 22.715 37.548 1.00 12.90 134 ARG C O 1
ATOM 5217 N N . ASN C 1 132 ? 29.465 20.513 37.181 1.00 12.60 135 ASN C N 1
ATOM 5218 C CA . ASN C 1 132 ? 30.819 20.574 36.645 1.00 14.55 135 ASN C CA 1
ATOM 5219 C C . ASN C 1 132 ? 30.895 21.257 35.306 1.00 14.91 135 ASN C C 1
ATOM 5220 O O . ASN C 1 132 ? 31.887 21.906 35.037 1.00 15.71 135 ASN C O 1
ATOM 5225 N N . GLY C 1 133 ? 29.872 21.151 34.458 1.00 15.37 136 GLY C N 1
ATOM 5226 C CA . GLY C 1 133 ? 29.875 21.706 33.134 1.00 15.36 136 GLY C CA 1
ATOM 5227 C C . GLY C 1 133 ? 28.934 22.872 32.855 1.00 15.82 136 GLY C C 1
ATOM 5228 O O . GLY C 1 133 ? 28.919 23.387 31.713 1.00 14.65 136 GLY C O 1
ATOM 5229 N N . MET C 1 134 ? 28.191 23.335 33.870 1.00 15.92 137 MET C N 1
ATOM 5230 C CA . MET C 1 134 ? 27.168 24.319 33.648 1.00 16.36 137 MET C CA 1
ATOM 5231 C C . MET C 1 134 ? 26.542 24.722 35.000 1.00 15.66 137 MET C C 1
ATOM 5232 O O . MET C 1 134 ? 26.787 24.052 36.029 1.00 15.07 137 MET C O 1
ATOM 5237 N N . ILE C 1 135 ? 25.686 25.756 34.986 1.00 15.30 138 ILE C N 1
ATOM 5238 C CA . ILE C 1 135 ? 24.611 25.799 35.987 1.00 15.80 138 ILE C CA 1
ATOM 5239 C C . ILE C 1 135 ? 23.255 25.597 35.288 1.00 13.43 138 ILE C C 1
ATOM 5240 O O . ILE C 1 135 ? 23.066 25.953 34.106 1.00 12.60 138 ILE C O 1
ATOM 5245 N N . ASN C 1 136 ? 22.343 24.972 36.015 1.00 12.04 139 ASN C N 1
ATOM 5246 C CA . ASN C 1 136 ? 20.982 24.779 35.562 1.00 11.88 139 ASN C CA 1
ATOM 5247 C C . ASN C 1 136 ? 20.113 25.693 36.455 1.00 12.22 139 ASN C C 1
ATOM 5248 O O . ASN C 1 136 ? 20.287 25.731 37.672 1.00 12.78 139 ASN C O 1
ATOM 5253 N N . VAL C 1 137 ? 19.222 26.442 35.807 1.00 10.90 140 VAL C N 1
ATOM 5254 C CA . VAL C 1 137 ? 18.523 27.527 36.445 1.00 10.69 140 VAL C CA 1
ATOM 5255 C C . VAL C 1 137 ? 17.026 27.276 36.207 1.00 10.23 140 VAL C C 1
ATOM 5256 O O . VAL C 1 137 ? 16.629 27.102 35.078 1.00 9.62 140 VAL C O 1
ATOM 5260 N N . SER C 1 138 ? 16.223 27.198 37.272 1.00 9.88 141 SER C N 1
ATOM 5261 C CA . SER C 1 138 ? 14.791 26.907 37.169 1.00 9.76 141 SER C CA 1
ATOM 5262 C C . SER C 1 138 ? 14.002 27.908 37.993 1.00 10.05 141 SER C C 1
ATOM 5263 O O . SER C 1 138 ? 14.173 27.940 39.215 1.00 10.59 141 SER C O 1
ATOM 5266 N N . PRO C 1 139 ? 13.153 28.729 37.360 1.00 9.55 142 PRO C N 1
ATOM 5267 C CA . PRO C 1 139 ? 12.422 29.722 38.139 1.00 9.67 142 PRO C CA 1
ATOM 5268 C C . PRO C 1 139 ? 11.410 29.137 39.142 1.00 9.70 142 PRO C C 1
ATOM 5269 O O . PRO C 1 139 ? 11.245 29.711 40.211 1.00 9.54 142 PRO C O 1
ATOM 5273 N N . ILE C 1 140 ? 10.780 28.024 38.798 1.00 9.53 143 ILE C N 1
ATOM 5274 C CA . ILE C 1 140 ? 9.928 27.322 39.731 1.00 10.35 143 ILE C CA 1
ATOM 5275 C C . ILE C 1 140 ? 10.731 26.442 40.667 1.00 10.44 143 ILE C C 1
ATOM 5276 O O . ILE C 1 140 ? 10.362 26.261 41.817 1.00 9.74 143 ILE C O 1
ATOM 5281 N N . GLY C 1 141 ? 11.832 25.899 40.160 1.00 10.74 144 GLY C N 1
ATOM 5282 C CA . GLY C 1 141 ? 12.719 25.050 40.957 1.00 11.33 144 GLY C CA 1
ATOM 5283 C C . GLY C 1 141 ? 12.516 23.588 40.563 1.00 12.98 144 GLY C C 1
ATOM 5284 O O . GLY C 1 141 ? 11.367 23.167 40.298 1.00 11.92 144 GLY C O 1
ATOM 5285 N N . ARG C 1 142 ? 13.606 22.813 40.547 1.00 14.61 145 ARG C N 1
ATOM 5286 C CA . ARG C 1 142 ? 13.567 21.407 40.148 1.00 16.56 145 ARG C CA 1
ATOM 5287 C C . ARG C 1 142 ? 12.799 20.501 41.130 1.00 15.47 145 ARG C C 1
ATOM 5288 O O . ARG C 1 142 ? 12.445 19.386 40.770 1.00 14.71 145 ARG C O 1
ATOM 5296 N N . ASN C 1 143 ? 12.568 20.961 42.361 1.00 14.11 146 ASN C N 1
ATOM 5297 C CA . ASN C 1 143 ? 11.752 20.207 43.307 1.00 14.54 146 ASN C CA 1
ATOM 5298 C C . ASN C 1 143 ? 10.284 20.219 42.938 1.00 16.08 146 ASN C C 1
ATOM 5299 O O . ASN C 1 143 ? 9.510 19.578 43.611 1.00 15.67 146 ASN C O 1
ATOM 5304 N N . ALA C 1 144 ? 9.897 20.973 41.897 1.00 17.05 147 ALA C N 1
ATOM 5305 C CA . ALA C 1 144 ? 8.540 20.928 41.381 1.00 17.07 147 ALA C CA 1
ATOM 5306 C C . ALA C 1 144 ? 8.157 19.493 41.040 1.00 18.44 147 ALA C C 1
ATOM 5307 O O . ALA C 1 144 ? 8.962 18.752 40.487 1.00 17.83 147 ALA C O 1
ATOM 5309 N N . SER C 1 145 ? 6.932 19.114 41.381 1.00 18.90 148 SER C N 1
ATOM 5310 C CA . SER C 1 145 ? 6.412 17.767 41.040 1.00 18.78 148 SER C CA 1
ATOM 5311 C C . SER C 1 145 ? 6.165 17.686 39.537 1.00 18.04 148 SER C C 1
ATOM 5312 O O . SER C 1 145 ? 6.170 18.722 38.812 1.00 16.68 148 SER C O 1
ATOM 5315 N N . VAL C 1 146 ? 5.923 16.452 39.084 1.00 18.81 149 VAL C N 1
ATOM 5316 C CA . VAL C 1 146 ? 5.586 16.189 37.681 1.00 20.19 149 VAL C CA 1
ATOM 5317 C C . VAL C 1 146 ? 4.484 17.145 37.207 1.00 20.63 149 VAL C C 1
ATOM 5318 O O . VAL C 1 146 ? 4.644 17.837 36.220 1.00 22.11 149 VAL C O 1
ATOM 5322 N N . GLU C 1 147 ? 3.399 17.211 37.969 1.00 21.66 150 GLU C N 1
ATOM 5323 C CA . GLU C 1 147 ? 2.247 18.004 37.620 1.00 23.76 150 GLU C CA 1
ATOM 5324 C C . GLU C 1 147 ? 2.576 19.514 37.703 1.00 22.69 150 GLU C C 1
ATOM 5325 O O . GLU C 1 147 ? 2.144 20.281 36.856 1.00 22.00 150 GLU C O 1
ATOM 5331 N N . GLU C 1 148 ? 3.341 19.939 38.708 1.00 20.56 151 GLU C N 1
ATOM 5332 C CA . GLU C 1 148 ? 3.766 21.348 38.790 1.00 20.04 151 GLU C CA 1
ATOM 5333 C C . GLU C 1 148 ? 4.636 21.774 37.581 1.00 20.45 151 GLU C C 1
ATOM 5334 O O . GLU C 1 148 ? 4.511 22.884 37.068 1.00 23.21 151 GLU C O 1
ATOM 5340 N N . ARG C 1 149 ? 5.496 20.874 37.128 1.00 19.43 152 ARG C N 1
ATOM 5341 C CA . ARG C 1 149 ? 6.339 21.136 35.989 1.00 18.97 152 ARG C CA 1
ATOM 5342 C C . ARG C 1 149 ? 5.503 21.285 34.708 1.00 19.60 152 ARG C C 1
ATOM 5343 O O . ARG C 1 149 ? 5.795 22.154 33.871 1.00 17.61 152 ARG C O 1
ATOM 5351 N N . ASN C 1 150 ? 4.485 20.419 34.550 1.00 20.24 153 ASN C N 1
ATOM 5352 C CA . ASN C 1 150 ? 3.573 20.516 33.407 1.00 21.35 153 ASN C CA 1
ATOM 5353 C C . ASN C 1 150 ? 2.906 21.868 33.418 1.00 19.25 153 ASN C C 1
ATOM 5354 O O . ASN C 1 150 ? 2.838 22.535 32.387 1.00 19.70 153 ASN C O 1
ATOM 5359 N N . GLU C 1 151 ? 2.450 22.285 34.585 1.00 18.06 154 GLU C N 1
ATOM 5360 C CA . GLU C 1 151 ? 1.770 23.571 34.684 1.00 20.74 154 GLU C CA 1
ATOM 5361 C C . GLU C 1 151 ? 2.711 24.740 34.439 1.00 19.31 154 GLU C C 1
ATOM 5362 O O . GLU C 1 151 ? 2.323 25.742 33.811 1.00 17.42 154 GLU C O 1
ATOM 5368 N N . PHE C 1 152 ? 3.943 24.621 34.929 1.00 18.87 155 PHE C N 1
ATOM 5369 C CA . PHE C 1 152 ? 4.906 25.706 34.701 1.00 18.16 155 PHE C CA 1
ATOM 5370 C C . PHE C 1 152 ? 5.209 25.836 33.225 1.00 17.30 155 PHE C C 1
ATOM 5371 O O . PHE C 1 152 ? 5.239 26.936 32.701 1.00 18.14 155 PHE C O 1
ATOM 5379 N N . GLU C 1 153 ? 5.414 24.725 32.550 1.00 17.29 156 GLU C N 1
ATOM 5380 C CA . GLU C 1 153 ? 5.703 24.753 31.110 1.00 19.92 156 GLU C CA 1
ATOM 5381 C C . GLU C 1 153 ? 4.692 25.527 30.292 1.00 20.54 156 GLU C C 1
ATOM 5382 O O . GLU C 1 153 ? 5.070 26.255 29.360 1.00 18.34 156 GLU C O 1
ATOM 5388 N N . ALA C 1 154 ? 3.415 25.339 30.626 1.00 21.22 157 ALA C N 1
ATOM 5389 C CA . ALA C 1 154 ? 2.323 26.008 29.905 1.00 20.66 157 ALA C CA 1
ATOM 5390 C C . ALA C 1 154 ? 2.323 27.457 30.268 1.00 18.36 157 ALA C C 1
ATOM 5391 O O . ALA C 1 154 ? 2.174 28.328 29.398 1.00 19.92 157 ALA C O 1
ATOM 5393 N N . TYR C 1 155 ? 2.511 27.738 31.554 1.00 17.22 158 TYR C N 1
ATOM 5394 C CA . TYR C 1 155 ? 2.639 29.133 31.990 1.00 17.57 158 TYR C CA 1
ATOM 5395 C C . TYR C 1 155 ? 3.810 29.849 31.263 1.00 18.57 158 TYR C C 1
ATOM 5396 O O . TYR C 1 155 ? 3.661 30.966 30.769 1.00 20.23 158 TYR C O 1
ATOM 5405 N N . ASP C 1 156 ? 4.942 29.171 31.170 1.00 19.44 159 ASP C N 1
ATOM 5406 C CA . ASP C 1 156 ? 6.141 29.709 30.513 1.00 18.58 159 ASP C CA 1
ATOM 5407 C C . ASP C 1 156 ? 5.943 29.909 29.016 1.00 19.02 159 ASP C C 1
ATOM 5408 O O . ASP C 1 156 ? 6.411 30.921 28.465 1.00 18.00 159 ASP C O 1
ATOM 5413 N N . LYS C 1 157 ? 5.249 28.972 28.355 1.00 20.64 160 LYS C N 1
ATOM 5414 C CA . LYS C 1 157 ? 4.843 29.166 26.939 1.00 22.63 160 LYS C CA 1
ATOM 5415 C C . LYS C 1 157 ? 4.130 30.485 26.746 1.00 22.47 160 LYS C C 1
ATOM 5416 O O . LYS C 1 157 ? 4.383 31.183 25.807 1.00 23.70 160 LYS C O 1
ATOM 5422 N N . GLU C 1 158 ? 3.247 30.829 27.662 1.00 23.69 161 GLU C N 1
ATOM 5423 C CA . GLU C 1 158 ? 2.474 32.061 27.570 1.00 24.78 161 GLU C CA 1
ATOM 5424 C C . GLU C 1 158 ? 3.267 33.286 28.002 1.00 23.31 161 GLU C C 1
ATOM 5425 O O . GLU C 1 158 ? 3.165 34.333 27.391 1.00 22.94 161 GLU C O 1
ATOM 5431 N N . HIS C 1 159 ? 4.023 33.174 29.082 1.00 22.01 162 HIS C N 1
ATOM 5432 C CA . HIS C 1 159 ? 4.615 34.355 29.714 1.00 21.95 162 HIS C CA 1
ATOM 5433 C C . HIS C 1 159 ? 6.120 34.594 29.464 1.00 19.46 162 HIS C C 1
ATOM 5434 O O . HIS C 1 159 ? 6.651 35.619 29.863 1.00 18.16 162 HIS C O 1
ATOM 5441 N N . HIS C 1 160 ? 6.778 33.683 28.775 1.00 18.68 163 HIS C N 1
ATOM 5442 C CA . HIS C 1 160 ? 8.217 33.778 28.418 1.00 20.61 163 HIS C CA 1
ATOM 5443 C C . HIS C 1 160 ? 9.127 34.030 29.633 1.00 17.50 163 HIS C C 1
ATOM 5444 O O . HIS C 1 160 ? 10.008 34.815 29.504 1.00 16.14 163 HIS C O 1
ATOM 5451 N N . ILE C 1 161 ? 8.934 33.308 30.729 1.00 15.21 164 ILE C N 1
ATOM 5452 C CA . ILE C 1 161 ? 9.764 33.466 31.958 1.00 14.94 164 ILE C CA 1
ATOM 5453 C C . ILE C 1 161 ? 11.226 33.093 31.649 1.00 13.98 164 ILE C C 1
ATOM 5454 O O . ILE C 1 161 ? 12.078 33.911 31.877 1.00 12.43 164 ILE C O 1
ATOM 5459 N N . ARG C 1 162 ? 11.433 31.903 31.104 1.00 13.94 165 ARG C N 1
ATOM 5460 C CA . ARG C 1 162 ? 12.779 31.386 30.787 1.00 15.76 165 ARG C CA 1
ATOM 5461 C C . ARG C 1 162 ? 13.452 32.319 29.775 1.00 15.81 165 ARG C C 1
ATOM 5462 O O . ARG C 1 162 ? 14.532 32.766 30.086 1.00 15.73 165 ARG C O 1
ATOM 5470 N N . THR C 1 163 ? 12.752 32.685 28.699 1.00 16.43 166 THR C N 1
ATOM 5471 C CA . THR C 1 163 ? 13.288 33.548 27.647 1.00 16.90 166 THR C CA 1
ATOM 5472 C C . THR C 1 163 ? 13.646 34.909 28.169 1.00 16.73 166 THR C C 1
ATOM 5473 O O . THR C 1 163 ? 14.715 35.426 27.885 1.00 17.32 166 THR C O 1
ATOM 5477 N N . ASP C 1 164 ? 12.780 35.511 28.948 1.00 16.48 167 ASP C N 1
ATOM 5478 C CA . ASP C 1 164 ? 13.125 36.833 29.481 1.00 17.10 167 ASP C CA 1
ATOM 5479 C C . ASP C 1 164 ? 14.300 36.781 30.443 1.00 15.98 167 ASP C C 1
ATOM 5480 O O . ASP C 1 164 ? 15.102 37.683 30.458 1.00 15.58 167 ASP C O 1
ATOM 5485 N N . MET C 1 165 ? 14.417 35.722 31.233 1.00 16.49 168 MET C N 1
ATOM 5486 C CA . MET C 1 165 ? 15.550 35.641 32.149 1.00 15.26 168 MET C CA 1
ATOM 5487 C C . MET C 1 165 ? 16.852 35.394 31.366 1.00 14.13 168 MET C C 1
ATOM 5488 O O . MET C 1 165 ? 17.870 35.983 31.684 1.00 14.61 168 MET C O 1
ATOM 5493 N N . VAL C 1 166 ? 16.815 34.546 30.355 1.00 13.39 169 VAL C N 1
ATOM 5494 C CA . VAL C 1 166 ? 17.991 34.346 29.498 1.00 13.62 169 VAL C CA 1
ATOM 5495 C C . VAL C 1 166 ? 18.430 35.707 28.898 1.00 13.83 169 VAL C C 1
ATOM 5496 O O . VAL C 1 166 ? 19.605 36.064 28.955 1.00 13.58 169 VAL C O 1
ATOM 5500 N N . ASN C 1 167 ? 17.468 36.482 28.401 1.00 13.45 170 ASN C N 1
ATOM 5501 C CA . ASN C 1 167 ? 17.769 37.766 27.814 1.00 14.88 170 ASN C CA 1
ATOM 5502 C C . ASN C 1 167 ? 18.336 38.717 28.847 1.00 14.61 170 ASN C C 1
ATOM 5503 O O . ASN C 1 167 ? 19.263 39.445 28.539 1.00 16.45 170 ASN C O 1
ATOM 5508 N N . ALA C 1 168 ? 17.814 38.681 30.068 1.00 13.92 171 ALA C N 1
ATOM 5509 C CA . ALA C 1 168 ? 18.358 39.485 31.155 1.00 13.74 171 ALA C CA 1
ATOM 5510 C C . ALA C 1 168 ? 19.813 39.147 31.480 1.00 12.72 171 ALA C C 1
ATOM 5511 O O . ALA C 1 168 ? 20.624 40.038 31.740 1.00 11.93 171 ALA C O 1
ATOM 5513 N N . LEU C 1 169 ? 20.124 37.860 31.480 1.00 12.30 172 LEU C N 1
ATOM 5514 C CA . LEU C 1 169 ? 21.487 37.393 31.713 1.00 12.06 172 LEU C CA 1
ATOM 5515 C C . LEU C 1 169 ? 22.456 37.825 30.598 1.00 12.42 172 LEU C C 1
ATOM 5516 O O . LEU C 1 169 ? 23.562 38.309 30.860 1.00 12.08 172 LEU C O 1
ATOM 5521 N N . LYS C 1 170 ? 22.030 37.651 29.359 1.00 12.62 173 LYS C N 1
ATOM 5522 C CA . LYS C 1 170 ? 22.795 38.109 28.203 1.00 13.67 173 LYS C CA 1
ATOM 5523 C C . LYS C 1 170 ? 23.056 39.598 28.245 1.00 13.80 173 LYS C C 1
ATOM 5524 O O . LYS C 1 170 ? 24.125 40.035 27.841 1.00 14.87 173 LYS C O 1
ATOM 5530 N N . LYS C 1 171 ? 22.107 40.372 28.756 1.00 13.38 174 LYS C N 1
ATOM 5531 C CA . LYS C 1 171 ? 22.254 41.820 28.911 1.00 13.14 174 LYS C CA 1
ATOM 5532 C C . LYS C 1 171 ? 23.196 42.177 30.042 1.00 12.61 174 LYS C C 1
ATOM 5533 O O . LYS C 1 171 ? 23.988 43.129 29.917 1.00 12.64 174 LYS C O 1
ATOM 5539 N N . GLU C 1 172 ? 23.117 41.447 31.153 1.00 11.33 175 GLU C N 1
ATOM 5540 C CA . GLU C 1 172 ? 24.010 41.732 32.286 1.00 11.56 175 GLU C CA 1
ATOM 5541 C C . GLU C 1 172 ? 25.459 41.250 32.081 1.00 10.67 175 GLU C C 1
ATOM 5542 O O . GLU C 1 172 ? 26.396 41.890 32.549 1.00 10.29 175 GLU C O 1
ATOM 5548 N N . PHE C 1 173 ? 25.623 40.130 31.382 1.00 10.00 176 PHE C N 1
ATOM 5549 C CA . PHE C 1 173 ? 26.902 39.500 31.266 1.00 10.28 176 PHE C CA 1
ATOM 5550 C C . PHE C 1 173 ? 27.294 39.352 29.791 1.00 11.26 176 PHE C C 1
ATOM 5551 O O . PHE C 1 173 ? 27.579 38.240 29.340 1.00 11.72 176 PHE C O 1
ATOM 5559 N N . PRO C 1 174 ? 27.337 40.466 29.034 1.00 11.87 177 PRO C N 1
ATOM 5560 C CA . PRO C 1 174 ? 27.485 40.313 27.594 1.00 12.44 177 PRO C CA 1
ATOM 5561 C C . PRO C 1 174 ? 28.816 39.799 27.118 1.00 12.85 177 PRO C C 1
ATOM 5562 O O . PRO C 1 174 ? 28.859 39.218 26.046 1.00 14.53 177 PRO C O 1
ATOM 5566 N N . ASP C 1 175 ? 29.888 39.983 27.878 1.00 13.92 178 ASP C N 1
ATOM 5567 C CA . ASP C 1 175 ? 31.236 39.525 27.461 1.00 15.08 178 ASP C CA 1
ATOM 5568 C C . ASP C 1 175 ? 31.655 38.249 28.201 1.00 15.58 178 ASP C C 1
ATOM 5569 O O . ASP C 1 175 ? 32.822 37.929 28.220 1.00 16.05 178 ASP C O 1
ATOM 5574 N N . TYR C 1 176 ? 30.723 37.505 28.804 1.00 15.48 179 TYR C N 1
ATOM 5575 C CA . TYR C 1 176 ? 31.106 36.333 29.593 1.00 14.50 179 TYR C CA 1
ATOM 5576 C C . TYR C 1 176 ? 31.333 35.066 28.754 1.00 15.34 179 TYR C C 1
ATOM 5577 O O . TYR C 1 176 ? 31.789 34.077 29.289 1.00 15.23 179 TYR C O 1
ATOM 5586 N N . GLY C 1 177 ? 31.038 35.080 27.461 1.00 14.74 180 GLY C N 1
ATOM 5587 C CA . GLY C 1 177 ? 31.278 33.888 26.626 1.00 14.43 180 GLY C CA 1
ATOM 5588 C C . GLY C 1 177 ? 30.429 32.682 27.035 1.00 14.31 180 GLY C C 1
ATOM 5589 O O . GLY C 1 177 ? 30.893 31.562 27.015 1.00 16.21 180 GLY C O 1
ATOM 5590 N N . LEU C 1 178 ? 29.189 32.930 27.393 1.00 14.03 181 LEU C N 1
ATOM 5591 C CA . LEU C 1 178 ? 28.236 31.916 27.812 1.00 14.57 181 LEU C CA 1
ATOM 5592 C C . LEU C 1 178 ? 27.213 31.648 26.731 1.00 15.14 181 LEU C C 1
ATOM 5593 O O . LEU C 1 178 ? 26.829 32.536 25.999 1.00 16.04 181 LEU C O 1
ATOM 5598 N N . THR C 1 179 ? 26.765 30.405 26.677 1.00 15.53 182 THR C N 1
ATOM 5599 C CA . THR C 1 179 ? 25.637 29.959 25.835 1.00 14.77 182 THR C CA 1
ATOM 5600 C C . THR C 1 179 ? 24.522 29.544 26.795 1.00 15.16 182 THR C C 1
ATOM 5601 O O . THR C 1 179 ? 24.771 29.034 27.915 1.00 14.92 182 THR C O 1
ATOM 5605 N N . TYR C 1 180 ? 23.296 29.781 26.346 1.00 15.34 183 TYR C N 1
ATOM 5606 C CA . TYR C 1 180 ? 22.097 29.573 27.108 1.00 15.12 183 TYR C CA 1
ATOM 5607 C C . TYR C 1 180 ? 21.262 28.611 26.309 1.00 15.91 183 TYR C C 1
ATOM 5608 O O . TYR C 1 180 ? 21.078 28.804 25.101 1.00 16.24 183 TYR C O 1
ATOM 5617 N N . SER C 1 181 ? 20.790 27.562 26.969 1.00 15.82 184 SER C N 1
ATOM 5618 C CA . SER C 1 181 ? 19.919 26.628 26.294 1.00 16.56 184 SER C CA 1
ATOM 5619 C C . SER C 1 181 ? 18.689 26.349 27.131 1.00 16.71 184 SER C C 1
ATOM 5620 O O . SER C 1 181 ? 18.767 25.705 28.188 1.00 14.94 184 SER C O 1
ATOM 5623 N N . ILE C 1 182 ? 17.546 26.779 26.620 1.00 18.77 185 ILE C N 1
ATOM 5624 C CA . ILE C 1 182 ? 16.267 26.474 27.263 1.00 20.15 185 ILE C CA 1
ATOM 5625 C C . ILE C 1 182 ? 15.848 25.086 26.797 1.00 21.33 185 ILE C C 1
ATOM 5626 O O . ILE C 1 182 ? 15.743 24.840 25.611 1.00 26.33 185 ILE C O 1
ATOM 5631 N N . GLY C 1 183 ? 15.638 24.182 27.731 1.00 20.74 186 GLY C N 1
ATOM 5632 C CA . GLY C 1 183 ? 15.218 22.816 27.412 1.00 21.47 186 GLY C CA 1
ATOM 5633 C C . GLY C 1 183 ? 14.272 22.266 28.472 1.00 21.45 186 GLY C C 1
ATOM 5634 O O . GLY C 1 183 ? 14.303 22.690 29.631 1.00 18.96 186 GLY C O 1
ATOM 5635 N N . GLY C 1 184 ? 13.446 21.298 28.078 1.00 21.92 187 GLY C N 1
ATOM 5636 C CA . GLY C 1 184 ? 12.512 20.672 29.006 1.00 21.11 187 GLY C CA 1
ATOM 5637 C C . GLY C 1 184 ? 11.458 21.662 29.481 1.00 20.00 187 GLY C C 1
ATOM 5638 O O . GLY C 1 184 ? 11.152 22.656 28.831 1.00 19.17 187 GLY C O 1
ATOM 5639 N N . GLN C 1 185 ? 10.907 21.382 30.643 1.00 18.21 188 GLN C N 1
ATOM 5640 C CA . GLN C 1 185 ? 9.719 22.071 31.123 1.00 18.82 188 GLN C CA 1
ATOM 5641 C C . GLN C 1 185 ? 10.004 23.291 31.979 1.00 18.27 188 GLN C C 1
ATOM 5642 O O . GLN C 1 185 ? 9.248 24.262 31.930 1.00 22.31 188 GLN C O 1
ATOM 5648 N N . ILE C 1 186 ? 11.050 23.252 32.789 1.00 15.81 189 ILE C N 1
ATOM 5649 C CA . ILE C 1 186 ? 11.174 24.202 33.915 1.00 14.91 189 ILE C CA 1
ATOM 5650 C C . ILE C 1 186 ? 12.523 24.909 34.050 1.00 14.31 189 ILE C C 1
ATOM 5651 O O . ILE C 1 186 ? 12.684 25.707 35.012 1.00 16.09 189 ILE C O 1
ATOM 5656 N N . SER C 1 187 ? 13.476 24.677 33.151 1.00 13.28 190 SER C N 1
ATOM 5657 C CA . SER C 1 187 ? 14.839 25.214 33.358 1.00 12.96 190 SER C CA 1
ATOM 5658 C C . SER C 1 187 ? 15.525 25.636 32.077 1.00 12.93 190 SER C C 1
ATOM 5659 O O . SER C 1 187 ? 14.974 25.470 30.979 1.00 13.34 190 SER C O 1
ATOM 5662 N N . PHE C 1 188 ? 16.685 26.262 32.250 1.00 11.81 191 PHE C N 1
ATOM 5663 C CA . PHE C 1 188 ? 17.612 26.468 31.163 1.00 11.62 191 PHE C CA 1
ATOM 5664 C C . PHE C 1 188 ? 19.023 26.284 31.674 1.00 11.00 191 PHE C C 1
ATOM 5665 O O . PHE C 1 188 ? 19.298 26.455 32.873 1.00 10.61 191 PHE C O 1
ATOM 5673 N N . ASP C 1 189 ? 19.916 25.924 30.760 1.00 11.39 192 ASP C N 1
ATOM 5674 C CA . ASP C 1 189 ? 21.326 25.703 31.126 1.00 12.11 192 ASP C CA 1
ATOM 5675 C C . ASP C 1 189 ? 22.141 26.917 30.727 1.00 12.25 192 ASP C C 1
ATOM 5676 O O . ASP C 1 189 ? 21.802 27.634 29.767 1.00 12.88 192 ASP C O 1
ATOM 5681 N N . VAL C 1 190 ? 23.213 27.145 31.475 1.00 11.63 193 VAL C N 1
ATOM 5682 C CA . VAL C 1 190 ? 24.138 28.232 31.240 1.00 11.62 193 VAL C CA 1
ATOM 5683 C C . VAL C 1 190 ? 25.530 27.596 31.300 1.00 11.25 193 VAL C C 1
ATOM 5684 O O . VAL C 1 190 ? 25.910 26.957 32.324 1.00 10.95 193 VAL C O 1
ATOM 5688 N N . PHE C 1 191 ? 26.277 27.733 30.220 1.00 10.15 194 PHE C N 1
ATOM 5689 C CA . PHE C 1 191 ? 27.553 27.064 30.133 1.00 11.46 194 PHE C CA 1
ATOM 5690 C C . PHE C 1 191 ? 28.475 27.786 29.160 1.00 10.86 194 PHE C C 1
ATOM 5691 O O . PHE C 1 191 ? 28.002 28.530 28.336 1.00 11.36 194 PHE C O 1
ATOM 5699 N N . PRO C 1 192 ? 29.779 27.608 29.264 1.00 10.58 195 PRO C N 1
ATOM 5700 C CA . PRO C 1 192 ? 30.710 28.236 28.330 1.00 11.47 195 PRO C CA 1
ATOM 5701 C C . PRO C 1 192 ? 30.465 27.786 26.911 1.00 12.78 195 PRO C C 1
ATOM 5702 O O . PRO C 1 192 ? 30.135 26.603 26.678 1.00 13.63 195 PRO C O 1
ATOM 5706 N N . THR C 1 193 ? 30.510 28.718 25.990 1.00 14.30 196 THR C N 1
ATOM 5707 C CA . THR C 1 193 ? 30.323 28.394 24.559 1.00 15.01 196 THR C CA 1
ATOM 5708 C C . THR C 1 193 ? 31.199 27.206 24.145 1.00 13.94 196 THR C C 1
ATOM 5709 O O . THR C 1 193 ? 32.367 27.215 24.430 1.00 13.83 196 THR C O 1
ATOM 5713 N N . GLY C 1 194 ? 30.598 26.211 23.510 1.00 12.96 197 GLY C N 1
ATOM 5714 C CA . GLY C 1 194 ? 31.331 25.029 23.078 1.00 12.91 197 GLY C CA 1
ATOM 5715 C C . GLY C 1 194 ? 31.287 23.854 24.041 1.00 12.87 197 GLY C C 1
ATOM 5716 O O . GLY C 1 194 ? 31.699 22.724 23.678 1.00 13.21 197 GLY C O 1
ATOM 5717 N N . TRP C 1 195 ? 30.696 24.059 25.232 1.00 12.69 198 TRP C N 1
ATOM 5718 C CA . TRP C 1 195 ? 30.558 22.982 26.195 1.00 12.61 198 TRP C CA 1
ATOM 5719 C C . TRP C 1 195 ? 29.212 22.274 26.007 1.00 13.64 198 TRP C C 1
ATOM 5720 O O . TRP C 1 195 ? 28.576 21.852 26.965 1.00 14.78 198 TRP C O 1
ATOM 5731 N N . ASP C 1 196 ? 28.830 22.096 24.754 1.00 13.17 199 ASP C N 1
ATOM 5732 C CA . ASP C 1 196 ? 27.783 21.187 24.316 1.00 12.98 199 ASP C CA 1
ATOM 5733 C C . ASP C 1 196 ? 28.348 19.778 24.137 1.00 12.72 199 ASP C C 1
ATOM 5734 O O . ASP C 1 196 ? 29.480 19.517 24.481 1.00 12.71 199 ASP C O 1
ATOM 5739 N N . LYS C 1 197 ? 27.558 18.848 23.625 1.00 13.10 200 LYS C N 1
ATOM 5740 C CA . LYS C 1 197 ? 28.039 17.451 23.528 1.00 13.62 200 LYS C CA 1
ATOM 5741 C C . LYS C 1 197 ? 29.283 17.271 22.627 1.00 13.41 200 LYS C C 1
ATOM 5742 O O . LYS C 1 197 ? 30.012 16.283 22.799 1.00 12.89 200 LYS C O 1
ATOM 5748 N N . THR C 1 198 ? 29.545 18.222 21.715 1.00 14.12 201 THR C N 1
ATOM 5749 C CA . THR C 1 198 ? 30.781 18.158 20.900 1.00 13.95 201 THR C CA 1
ATOM 5750 C C . THR C 1 198 ? 32.042 18.222 21.743 1.00 12.47 201 THR C C 1
ATOM 5751 O O . THR C 1 198 ? 33.110 17.812 21.275 1.00 12.06 201 THR C O 1
ATOM 5755 N N . TYR C 1 199 ? 31.927 18.755 22.957 1.00 12.19 202 TYR C N 1
ATOM 5756 C CA . TYR C 1 199 ? 33.066 18.828 23.845 1.00 11.39 202 TYR C CA 1
ATOM 5757 C C . TYR C 1 199 ? 33.725 17.458 24.034 1.00 11.87 202 TYR C C 1
ATOM 5758 O O . TYR C 1 199 ? 34.951 17.359 24.113 1.00 11.53 202 TYR C O 1
ATOM 5767 N N . CYS C 1 200 ? 32.925 16.393 24.121 1.00 11.89 203 CYS C N 1
ATOM 5768 C CA . CYS C 1 200 ? 33.511 15.061 24.378 1.00 12.93 203 CYS C CA 1
ATOM 5769 C C . CYS C 1 200 ? 34.464 14.551 23.272 1.00 12.80 203 CYS C C 1
ATOM 5770 O O . CYS C 1 200 ? 35.310 13.712 23.522 1.00 12.83 203 CYS C O 1
ATOM 5773 N N . LEU C 1 201 ? 34.322 15.087 22.072 1.00 14.09 204 LEU C N 1
ATOM 5774 C CA . LEU C 1 201 ? 35.107 14.632 20.938 1.00 15.19 204 LEU C CA 1
ATOM 5775 C C . LEU C 1 201 ? 36.619 14.842 21.139 1.00 15.03 204 LEU C C 1
ATOM 5776 O O . LEU C 1 201 ? 37.398 14.112 20.540 1.00 13.74 204 LEU C O 1
ATOM 5781 N N . ARG C 1 202 ? 36.996 15.775 22.017 1.00 17.07 205 ARG C N 1
ATOM 5782 C CA . ARG C 1 202 ? 38.415 15.960 22.351 1.00 19.07 205 ARG C CA 1
ATOM 5783 C C . ARG C 1 202 ? 39.039 14.707 22.937 1.00 17.06 205 ARG C C 1
ATOM 5784 O O . ARG C 1 202 ? 40.206 14.424 22.695 1.00 17.26 205 ARG C O 1
ATOM 5792 N N . HIS C 1 203 ? 38.251 13.988 23.742 1.00 15.61 206 HIS C N 1
ATOM 5793 C CA . HIS C 1 203 ? 38.727 12.778 24.397 1.00 15.20 206 HIS C CA 1
ATOM 5794 C C . HIS C 1 203 ? 38.888 11.642 23.383 1.00 13.79 206 HIS C C 1
ATOM 5795 O O . HIS C 1 203 ? 39.818 10.834 23.469 1.00 13.50 206 HIS C O 1
ATOM 5802 N N . VAL C 1 204 ? 37.994 11.623 22.407 1.00 13.57 207 VAL C N 1
ATOM 5803 C CA . VAL C 1 204 ? 37.999 10.623 21.356 1.00 13.51 207 VAL C CA 1
ATOM 5804 C C . VAL C 1 204 ? 39.207 10.831 20.459 1.00 13.82 207 VAL C C 1
ATOM 5805 O O . VAL C 1 204 ? 39.941 9.873 20.154 1.00 12.87 207 VAL C O 1
ATOM 5809 N N . GLU C 1 205 ? 39.417 12.089 20.081 1.00 14.69 208 GLU C N 1
ATOM 5810 C CA . GLU C 1 205 ? 40.590 12.476 19.304 1.00 17.21 208 GLU C CA 1
ATOM 5811 C C . GLU C 1 205 ? 41.918 12.223 20.030 1.00 16.57 208 GLU C C 1
ATOM 5812 O O . GLU C 1 205 ? 42.884 11.792 19.382 1.00 14.38 208 GLU C O 1
ATOM 5818 N N . ALA C 1 206 ? 41.966 12.484 21.336 1.00 16.62 209 ALA C N 1
ATOM 5819 C CA . ALA C 1 206 ? 43.198 12.248 22.108 1.00 16.93 209 ALA C CA 1
ATOM 5820 C C . ALA C 1 206 ? 43.651 10.784 22.172 1.00 16.41 209 ALA C C 1
ATOM 5821 O O . ALA C 1 206 ? 44.808 10.518 22.524 1.00 15.87 209 ALA C O 1
ATOM 5823 N N . GLU C 1 207 ? 42.750 9.839 21.854 1.00 17.09 210 GLU C N 1
ATOM 5824 C CA . GLU C 1 207 ? 43.105 8.430 21.891 1.00 16.93 210 GLU C CA 1
ATOM 5825 C C . GLU C 1 207 ? 44.305 8.080 21.012 1.00 17.92 210 GLU C C 1
ATOM 5826 O O . GLU C 1 207 ? 45.030 7.125 21.337 1.00 16.68 210 GLU C O 1
ATOM 5832 N N . LYS C 1 208 ? 44.557 8.817 19.953 1.00 21.07 211 LYS C N 1
ATOM 5833 C CA . LYS C 1 208 ? 45.717 8.401 19.129 1.00 25.60 211 LYS C CA 1
ATOM 5834 C C . LYS C 1 208 ? 47.045 8.526 19.886 1.00 25.46 211 LYS C C 1
ATOM 5835 O O . LYS C 1 208 ? 47.969 7.850 19.486 1.00 27.94 211 LYS C O 1
ATOM 5841 N N . GLU C 1 209 ? 47.137 9.364 20.912 1.00 22.34 212 GLU C N 1
ATOM 5842 C CA . GLU C 1 209 ? 48.384 9.428 21.650 1.00 23.89 212 GLU C CA 1
ATOM 5843 C C . GLU C 1 209 ? 48.478 8.367 22.720 1.00 23.04 212 GLU C C 1
ATOM 5844 O O . GLU C 1 209 ? 49.531 8.212 23.289 1.00 26.54 212 GLU C O 1
ATOM 5850 N N . ILE C 1 210 ? 47.405 7.632 22.974 1.00 23.57 213 ILE C N 1
ATOM 5851 C CA . ILE C 1 210 ? 47.456 6.571 23.959 1.00 24.23 213 ILE C CA 1
ATOM 5852 C C . ILE C 1 210 ? 47.645 5.221 23.269 1.00 23.57 213 ILE C C 1
ATOM 5853 O O . ILE C 1 210 ? 48.750 4.671 23.270 1.00 24.11 213 ILE C O 1
ATOM 5858 N N . SER C 1 211 ? 46.593 4.682 22.662 1.00 21.26 214 SER C N 1
ATOM 5859 C CA . SER C 1 211 ? 46.644 3.382 22.048 1.00 19.12 214 SER C CA 1
ATOM 5860 C C . SER C 1 211 ? 47.111 3.493 20.613 1.00 19.27 214 SER C C 1
ATOM 5861 O O . SER C 1 211 ? 47.433 2.490 19.999 1.00 21.09 214 SER C O 1
ATOM 5864 N N . GLY C 1 212 ? 47.104 4.706 20.048 1.00 18.80 215 GLY C N 1
ATOM 5865 C CA . GLY C 1 212 ? 47.417 4.875 18.619 1.00 18.53 215 GLY C CA 1
ATOM 5866 C C . GLY C 1 212 ? 46.157 4.847 17.765 1.00 17.22 215 GLY C C 1
ATOM 5867 O O . GLY C 1 212 ? 46.244 5.088 16.594 1.00 20.64 215 GLY C O 1
ATOM 5868 N N . VAL C 1 213 ? 44.986 4.555 18.343 1.00 17.02 216 VAL C N 1
ATOM 5869 C CA . VAL C 1 213 ? 43.741 4.457 17.564 1.00 16.39 216 VAL C CA 1
ATOM 5870 C C . VAL C 1 213 ? 43.275 5.853 17.189 1.00 16.60 216 VAL C C 1
ATOM 5871 O O . VAL C 1 213 ? 43.134 6.738 18.026 1.00 16.53 216 VAL C O 1
ATOM 5875 N N . GLU C 1 214 ? 43.045 6.032 15.900 1.00 16.53 217 GLU C N 1
ATOM 5876 C CA . GLU C 1 214 ? 42.624 7.292 15.349 1.00 17.72 217 GLU C CA 1
ATOM 5877 C C . GLU C 1 214 ? 41.173 7.102 14.915 1.00 15.50 217 GLU C C 1
ATOM 5878 O O . GLU C 1 214 ? 40.912 6.392 13.956 1.00 15.70 217 GLU C O 1
ATOM 5884 N N . TYR C 1 215 ? 40.227 7.691 15.648 1.00 13.28 218 TYR C N 1
ATOM 5885 C CA . TYR C 1 215 ? 38.816 7.457 15.386 1.00 13.17 218 TYR C CA 1
ATOM 5886 C C . TYR C 1 215 ? 38.378 8.318 14.224 1.00 13.37 218 TYR C C 1
ATOM 5887 O O . TYR C 1 215 ? 38.110 9.501 14.400 1.00 13.25 218 TYR C O 1
ATOM 5896 N N . THR C 1 216 ? 38.370 7.715 13.024 1.00 13.08 219 THR C N 1
ATOM 5897 C CA . THR C 1 216 ? 37.916 8.394 11.807 1.00 13.31 219 THR C CA 1
ATOM 5898 C C . THR C 1 216 ? 36.460 8.095 11.471 1.00 12.33 219 THR C C 1
ATOM 5899 O O . THR C 1 216 ? 35.847 8.883 10.766 1.00 12.30 219 THR C O 1
ATOM 5903 N N . THR C 1 217 ? 35.923 6.979 11.968 1.00 12.09 220 THR C N 1
ATOM 5904 C CA . THR C 1 217 ? 34.480 6.717 11.889 1.00 12.68 220 THR C CA 1
ATOM 5905 C C . THR C 1 217 ? 33.916 6.898 13.313 1.00 13.34 220 THR C C 1
ATOM 5906 O O . THR C 1 217 ? 34.169 6.064 14.207 1.00 13.90 220 THR C O 1
ATOM 5910 N N . ILE C 1 218 ? 33.201 8.000 13.533 1.00 13.14 221 ILE C N 1
ATOM 5911 C CA . ILE C 1 218 ? 32.620 8.310 14.837 1.00 12.43 221 ILE C CA 1
ATOM 5912 C C . ILE C 1 218 ? 31.132 8.375 14.638 1.00 12.46 221 ILE C C 1
ATOM 5913 O O . ILE C 1 218 ? 30.620 9.388 14.174 1.00 13.17 221 ILE C O 1
ATOM 5918 N N . HIS C 1 219 ? 30.449 7.295 14.977 1.00 11.56 222 HIS C N 1
ATOM 5919 C CA . HIS C 1 219 ? 29.011 7.266 14.944 1.00 11.59 222 HIS C CA 1
ATOM 5920 C C . HIS C 1 219 ? 28.458 7.941 16.175 1.00 11.10 222 HIS C C 1
ATOM 5921 O O . HIS C 1 219 ? 28.927 7.699 17.272 1.00 11.58 222 HIS C O 1
ATOM 5928 N N . PHE C 1 220 ? 27.449 8.766 15.992 1.00 10.89 223 PHE C N 1
ATOM 5929 C CA . PHE C 1 220 ? 26.758 9.382 17.107 1.00 10.38 223 PHE C CA 1
ATOM 5930 C C . PHE C 1 220 ? 25.271 9.109 16.967 1.00 11.00 223 PHE C C 1
ATOM 5931 O O . PHE C 1 220 ? 24.715 9.318 15.901 1.00 11.52 223 PHE C O 1
ATOM 5939 N N . PHE C 1 221 ? 24.638 8.721 18.073 1.00 11.55 224 PHE C N 1
ATOM 5940 C CA . PHE C 1 221 ? 23.211 8.461 18.134 1.00 11.69 224 PHE C CA 1
ATOM 5941 C C . PHE C 1 221 ? 22.569 9.358 19.171 1.00 11.24 224 PHE C C 1
ATOM 5942 O O . PHE C 1 221 ? 23.037 9.447 20.301 1.00 10.86 224 PHE C O 1
ATOM 5950 N N . GLY C 1 222 ? 21.487 9.998 18.781 1.00 11.26 225 GLY C N 1
ATOM 5951 C CA . GLY C 1 222 ? 20.785 10.935 19.643 1.00 12.54 225 GLY C CA 1
ATOM 5952 C C . GLY C 1 222 ? 19.381 11.154 19.157 1.00 13.01 225 GLY C C 1
ATOM 5953 O O . GLY C 1 222 ? 19.064 10.931 17.983 1.00 13.82 225 GLY C O 1
ATOM 5954 N N . ASP C 1 223 ? 18.540 11.589 20.078 1.00 14.10 226 ASP C N 1
ATOM 5955 C CA . ASP C 1 223 ? 17.145 11.826 19.790 1.00 16.00 226 ASP C CA 1
ATOM 5956 C C . ASP C 1 223 ? 16.782 13.305 19.634 1.00 16.63 226 ASP C C 1
ATOM 5957 O O . ASP C 1 223 ? 15.660 13.580 19.246 1.00 18.61 226 ASP C O 1
ATOM 5962 N N . LYS C 1 224 ? 17.678 14.236 19.941 1.00 15.74 227 LYS C N 1
ATOM 5963 C CA . LYS C 1 224 ? 17.391 15.677 19.814 1.00 17.33 227 LYS C CA 1
ATOM 5964 C C . LYS C 1 224 ? 18.394 16.322 18.847 1.00 17.94 227 LYS C C 1
ATOM 5965 O O . LYS C 1 224 ? 19.143 17.219 19.209 1.00 16.16 227 LYS C O 1
ATOM 5971 N N . CYS C 1 225 ? 18.369 15.822 17.618 1.00 18.97 228 CYS C N 1
ATOM 5972 C CA . CYS C 1 225 ? 19.325 16.184 16.550 1.00 20.62 228 CYS C CA 1
ATOM 5973 C C . CYS C 1 225 ? 18.922 17.366 15.667 1.00 20.88 228 CYS C C 1
ATOM 5974 O O . CYS C 1 225 ? 19.652 17.731 14.770 1.00 20.74 228 CYS C O 1
ATOM 5977 N N . PHE C 1 226 ? 17.736 17.887 15.917 1.00 24.62 229 PHE C N 1
ATOM 5978 C CA . PHE C 1 226 ? 17.159 19.070 15.232 1.00 30.79 229 PHE C CA 1
ATOM 5979 C C . PHE C 1 226 ? 17.738 20.369 15.836 1.00 29.10 229 PHE C C 1
ATOM 5980 O O . PHE C 1 226 ? 18.150 20.369 17.002 1.00 32.30 229 PHE C O 1
ATOM 5988 N N . PRO C 1 227 ? 17.769 21.483 15.061 1.00 28.48 230 PRO C N 1
ATOM 5989 C CA . PRO C 1 227 ? 18.270 22.739 15.631 1.00 25.99 230 PRO C CA 1
ATOM 5990 C C . PRO C 1 227 ? 17.588 23.082 16.965 1.00 23.80 230 PRO C C 1
ATOM 5991 O O . PRO C 1 227 ? 16.391 22.946 17.107 1.00 24.41 230 PRO C O 1
ATOM 5995 N N . GLY C 1 228 ? 18.366 23.450 17.960 1.00 23.39 231 GLY C N 1
ATOM 5996 C CA . GLY C 1 228 ? 17.853 23.694 19.288 1.00 22.38 231 GLY C CA 1
ATOM 5997 C C . GLY C 1 228 ? 17.923 22.509 20.218 1.00 22.15 231 GLY C C 1
ATOM 5998 O O . GLY C 1 228 ? 17.928 22.701 21.453 1.00 21.00 231 GLY C O 1
ATOM 5999 N N . GLY C 1 229 ? 17.932 21.278 19.687 1.00 21.50 232 GLY C N 1
ATOM 6000 C CA . GLY C 1 229 ? 18.082 20.097 20.541 1.00 21.63 232 GLY C CA 1
ATOM 6001 C C . GLY C 1 229 ? 19.523 19.958 21.038 1.00 19.90 232 GLY C C 1
ATOM 6002 O O . GLY C 1 229 ? 20.446 20.465 20.401 1.00 19.46 232 GLY C O 1
ATOM 6003 N N . ASN C 1 230 ? 19.747 19.305 22.173 1.00 20.36 233 ASN C N 1
ATOM 6004 C CA . ASN C 1 230 ? 21.151 19.218 22.655 1.00 21.35 233 ASN C CA 1
ATOM 6005 C C . ASN C 1 230 ? 22.035 18.141 21.962 1.00 18.39 233 ASN C C 1
ATOM 6006 O O . ASN C 1 230 ? 23.225 18.041 22.273 1.00 14.65 233 ASN C O 1
ATOM 6011 N N . ASP C 1 231 ? 21.488 17.416 20.995 1.00 15.97 234 ASP C N 1
ATOM 6012 C CA . ASP C 1 231 ? 22.307 16.575 20.149 1.00 17.28 234 ASP C CA 1
ATOM 6013 C C . ASP C 1 231 ? 22.619 17.211 18.808 1.00 16.84 234 ASP C C 1
ATOM 6014 O O . ASP C 1 231 ? 23.300 16.610 18.003 1.00 18.64 234 ASP C O 1
ATOM 6019 N N . TYR C 1 232 ? 22.157 18.426 18.578 1.00 17.69 235 TYR C N 1
ATOM 6020 C CA . TYR C 1 232 ? 22.251 19.066 17.256 1.00 17.81 235 TYR C CA 1
ATOM 6021 C C . TYR C 1 232 ? 23.680 19.277 16.808 1.00 16.48 235 TYR C C 1
ATOM 6022 O O . TYR C 1 232 ? 24.028 18.931 15.689 1.00 15.83 235 TYR C O 1
ATOM 6031 N N . GLU C 1 233 ? 24.514 19.808 17.686 1.00 17.14 236 GLU C N 1
ATOM 6032 C CA . GLU C 1 233 ? 25.875 20.167 17.318 1.00 17.58 236 GLU C CA 1
ATOM 6033 C C . GLU C 1 233 ? 26.702 18.909 17.062 1.00 15.99 236 GLU C C 1
ATOM 6034 O O . GLU C 1 233 ? 27.445 18.835 16.098 1.00 15.95 236 GLU C O 1
ATOM 6040 N N . ILE C 1 234 ? 26.578 17.920 17.922 1.00 14.99 237 ILE C N 1
ATOM 6041 C CA . ILE C 1 234 ? 27.390 16.687 17.769 1.00 13.89 237 ILE C CA 1
ATOM 6042 C C . ILE C 1 234 ? 26.901 15.882 16.564 1.00 13.69 237 ILE C C 1
ATOM 6043 O O . ILE C 1 234 ? 27.703 15.331 15.819 1.00 13.42 237 ILE C O 1
ATOM 6048 N N . TYR C 1 235 ? 25.595 15.878 16.328 1.00 14.51 238 TYR C N 1
ATOM 6049 C CA . TYR C 1 235 ? 25.025 15.291 15.097 1.00 14.32 238 TYR C CA 1
ATOM 6050 C C . TYR C 1 235 ? 25.525 15.952 13.812 1.00 14.67 238 TYR C C 1
ATOM 6051 O O . TYR C 1 235 ? 25.909 15.262 12.862 1.00 15.16 238 TYR C O 1
ATOM 6060 N N . SER C 1 236 ? 25.550 17.281 13.805 1.00 15.23 239 SER C N 1
ATOM 6061 C CA . SER C 1 236 ? 25.894 18.068 12.622 1.00 16.02 239 SER C CA 1
ATOM 6062 C C . SER C 1 236 ? 27.359 18.180 12.368 1.00 15.90 239 SER C C 1
ATOM 6063 O O . SER C 1 236 ? 27.751 18.523 11.266 1.00 15.48 239 SER C O 1
ATOM 6066 N N . ASP C 1 237 ? 28.170 17.927 13.392 1.00 17.04 240 ASP C N 1
ATOM 6067 C CA . ASP C 1 237 ? 29.597 18.105 13.303 1.00 16.49 240 ASP C CA 1
ATOM 6068 C C . ASP C 1 237 ? 30.147 17.199 12.199 1.00 18.11 240 ASP C C 1
ATOM 6069 O O . ASP C 1 237 ? 29.814 16.021 12.168 1.00 18.19 240 ASP C O 1
ATOM 6074 N N . PRO C 1 238 ? 31.004 17.733 11.308 1.00 19.12 241 PRO C N 1
ATOM 6075 C CA . PRO C 1 238 ? 31.499 16.895 10.188 1.00 17.98 241 PRO C CA 1
ATOM 6076 C C . PRO C 1 238 ? 32.369 15.718 10.620 1.00 16.99 241 PRO C C 1
ATOM 6077 O O . PRO C 1 238 ? 32.595 14.818 9.827 1.00 17.83 241 PRO C O 1
ATOM 6081 N N . ARG C 1 239 ? 32.863 15.716 11.848 1.00 15.89 242 ARG C N 1
ATOM 6082 C CA . ARG C 1 239 ? 33.612 14.577 12.377 1.00 14.95 242 ARG C CA 1
ATOM 6083 C C . ARG C 1 239 ? 32.743 13.346 12.675 1.00 13.41 242 ARG C C 1
ATOM 6084 O O . ARG C 1 239 ? 33.274 12.251 12.816 1.00 12.15 242 ARG C O 1
ATOM 6092 N N . THR C 1 240 ? 31.426 13.506 12.764 1.00 12.71 243 THR C N 1
ATOM 6093 C CA . THR C 1 240 ? 30.561 12.398 13.131 1.00 12.40 243 THR C CA 1
ATOM 6094 C C . THR C 1 240 ? 29.707 11.959 11.984 1.00 11.91 243 THR C C 1
ATOM 6095 O O . THR C 1 240 ? 29.408 12.760 11.112 1.00 11.26 243 THR C O 1
ATOM 6099 N N . ILE C 1 241 ? 29.361 10.675 12.003 1.00 11.45 244 ILE C N 1
ATOM 6100 C CA . ILE C 1 241 ? 28.243 10.148 11.273 1.00 12.08 244 ILE C CA 1
ATOM 6101 C C . ILE C 1 241 ? 27.105 10.110 12.259 1.00 11.99 244 ILE C C 1
ATOM 6102 O O . ILE C 1 241 ? 27.044 9.256 13.149 1.00 11.48 244 ILE C O 1
ATOM 6107 N N . GLY C 1 242 ? 26.211 11.071 12.084 1.00 11.98 245 GLY C N 1
ATOM 6108 C CA . GLY C 1 242 ? 25.086 11.259 12.945 1.00 12.51 245 GLY C CA 1
ATOM 6109 C C . GLY C 1 242 ? 23.964 10.337 12.588 1.00 12.91 245 GLY C C 1
ATOM 6110 O O . GLY C 1 242 ? 23.699 10.112 11.410 1.00 14.84 245 GLY C O 1
ATOM 6111 N N . HIS C 1 243 ? 23.306 9.814 13.620 1.00 12.45 246 HIS C N 1
ATOM 6112 C CA . HIS C 1 243 ? 22.099 8.998 13.487 1.00 12.14 246 HIS C CA 1
ATOM 6113 C C . HIS C 1 243 ? 21.034 9.547 14.431 1.00 12.77 246 HIS C C 1
ATOM 6114 O O . HIS C 1 243 ? 21.242 9.650 15.645 1.00 13.78 246 HIS C O 1
ATOM 6121 N N . SER C 1 244 ? 19.912 9.951 13.864 1.00 13.42 247 SER C N 1
ATOM 6122 C CA . SER C 1 244 ? 18.778 10.480 14.612 1.00 14.66 247 SER C CA 1
ATOM 6123 C C . SER C 1 244 ? 17.858 9.326 14.973 1.00 14.63 247 SER C C 1
ATOM 6124 O O . SER C 1 244 ? 17.527 8.534 14.096 1.00 14.95 247 SER C O 1
ATOM 6127 N N . VAL C 1 245 ? 17.468 9.245 16.256 1.00 15.96 248 VAL C N 1
ATOM 6128 C CA . VAL C 1 245 ? 16.603 8.168 16.755 1.00 17.50 248 VAL C CA 1
ATOM 6129 C C . VAL C 1 245 ? 15.343 8.721 17.424 1.00 18.52 248 VAL C C 1
ATOM 6130 O O . VAL C 1 245 ? 15.374 9.808 18.004 1.00 17.91 248 VAL C O 1
ATOM 6134 N N . HIS C 1 246 ? 14.246 7.987 17.341 1.00 20.21 249 HIS C N 1
ATOM 6135 C CA . HIS C 1 246 ? 12.974 8.390 17.975 1.00 21.41 249 HIS C CA 1
ATOM 6136 C C . HIS C 1 246 ? 12.897 7.898 19.422 1.00 19.15 249 HIS C C 1
ATOM 6137 O O . HIS C 1 246 ? 12.112 8.398 20.206 1.00 19.60 249 HIS C O 1
ATOM 6144 N N . GLY C 1 247 ? 13.754 6.943 19.785 1.00 18.85 250 GLY C N 1
ATOM 6145 C CA . GLY C 1 247 ? 13.771 6.332 21.096 1.00 17.32 250 GLY C CA 1
ATOM 6146 C C . GLY C 1 247 ? 14.638 5.078 21.065 1.00 17.36 250 GLY C C 1
ATOM 6147 O O . GLY C 1 247 ? 15.205 4.760 20.029 1.00 17.01 250 GLY C O 1
ATOM 6148 N N . PRO C 1 248 ? 14.746 4.361 22.196 1.00 17.53 251 PRO C N 1
ATOM 6149 C CA . PRO C 1 248 ? 15.635 3.222 22.281 1.00 19.08 251 PRO C CA 1
ATOM 6150 C C . PRO C 1 248 ? 15.314 2.062 21.336 1.00 20.89 251 PRO C C 1
ATOM 6151 O O . PRO C 1 248 ? 16.221 1.343 20.919 1.00 21.92 251 PRO C O 1
ATOM 6155 N N . GLU C 1 249 ? 14.052 1.884 20.981 1.00 21.16 252 GLU C N 1
ATOM 6156 C CA . GLU C 1 249 ? 13.674 0.854 20.036 1.00 21.60 252 GLU C CA 1
ATOM 6157 C C . GLU C 1 249 ? 14.281 1.196 18.673 1.00 20.88 252 GLU C C 1
ATOM 6158 O O . GLU C 1 249 ? 14.814 0.336 17.964 1.00 19.85 252 GLU C O 1
ATOM 6164 N N . ASP C 1 250 ? 14.201 2.463 18.317 1.00 17.39 253 ASP C N 1
ATOM 6165 C CA . ASP C 1 250 ? 14.751 2.927 17.064 1.00 17.85 253 ASP C CA 1
ATOM 6166 C C . ASP C 1 250 ? 16.299 2.813 17.079 1.00 16.14 253 ASP C C 1
ATOM 6167 O O . ASP C 1 250 ? 16.895 2.326 16.119 1.00 16.31 253 ASP C O 1
ATOM 6172 N N . THR C 1 251 ? 16.920 3.146 18.205 1.00 15.82 254 THR C N 1
ATOM 6173 C CA . THR C 1 251 ? 18.362 2.957 18.391 1.00 16.07 254 THR C CA 1
ATOM 6174 C C . THR C 1 251 ? 18.795 1.508 18.111 1.00 16.45 254 THR C C 1
ATOM 6175 O O . THR C 1 251 ? 19.699 1.269 17.314 1.00 14.41 254 THR C O 1
ATOM 6179 N N . MET C 1 252 ? 18.101 0.560 18.714 1.00 17.24 255 MET C N 1
ATOM 6180 C CA . MET C 1 252 ? 18.405 -0.864 18.514 1.00 18.22 255 MET C CA 1
ATOM 6181 C C . MET C 1 252 ? 18.278 -1.297 17.048 1.00 17.30 255 MET C C 1
ATOM 6182 O O . MET C 1 252 ? 19.166 -1.986 16.511 1.00 14.56 255 MET C O 1
ATOM 6187 N N . LYS C 1 253 ? 17.172 -0.903 16.423 1.00 17.27 256 LYS C N 1
ATOM 6188 C CA . LYS C 1 253 ? 16.951 -1.179 15.010 1.00 18.15 256 LYS C CA 1
ATOM 6189 C C . LYS C 1 253 ? 18.094 -0.658 14.141 1.00 15.36 256 LYS C C 1
ATOM 6190 O O . LYS C 1 253 ? 18.618 -1.419 13.328 1.00 14.56 256 LYS C O 1
ATOM 6196 N N . GLN C 1 254 ? 18.490 0.597 14.337 1.00 14.54 257 GLN C N 1
ATOM 6197 C CA . GLN C 1 254 ? 19.567 1.224 13.523 1.00 14.44 257 GLN C CA 1
ATOM 6198 C C . GLN C 1 254 ? 20.905 0.561 13.768 1.00 14.02 257 GLN C C 1
ATOM 6199 O O . GLN C 1 254 ? 21.637 0.290 12.834 1.00 13.07 257 GLN C O 1
ATOM 6205 N N . LEU C 1 255 ? 21.198 0.260 15.028 1.00 14.21 258 LEU C N 1
ATOM 6206 C CA . LEU C 1 255 ? 22.445 -0.407 15.385 1.00 14.67 258 LEU C CA 1
ATOM 6207 C C . LEU C 1 255 ? 22.580 -1.780 14.759 1.00 13.90 258 LEU C C 1
ATOM 6208 O O . LEU C 1 255 ? 23.637 -2.134 14.241 1.00 13.33 258 LEU C O 1
ATOM 6213 N N . LYS C 1 256 ? 21.500 -2.553 14.840 1.00 14.45 259 LYS C N 1
ATOM 6214 C CA . LYS C 1 256 ? 21.466 -3.873 14.225 1.00 16.64 259 LYS C CA 1
ATOM 6215 C C . LYS C 1 256 ? 21.738 -3.809 12.720 1.00 16.12 259 LYS C C 1
ATOM 6216 O O . LYS C 1 256 ? 22.513 -4.632 12.214 1.00 14.21 259 LYS C O 1
ATOM 6222 N N . GLU C 1 257 ? 21.117 -2.835 12.026 1.00 15.71 260 GLU C N 1
ATOM 6223 C CA . GLU C 1 257 ? 21.363 -2.618 10.582 1.00 17.68 260 GLU C CA 1
ATOM 6224 C C . GLU C 1 257 ? 22.808 -2.179 10.354 1.00 15.93 260 GLU C C 1
ATOM 6225 O O . GLU C 1 257 ? 23.502 -2.711 9.481 1.00 14.26 260 GLU C O 1
ATOM 6231 N N . LEU C 1 258 ? 23.239 -1.210 11.154 1.00 16.11 261 LEU C N 1
ATOM 6232 C CA . LEU C 1 258 ? 24.551 -0.604 10.969 1.00 17.97 261 LEU C CA 1
ATOM 6233 C C . LEU C 1 258 ? 25.744 -1.576 11.121 1.00 16.64 261 LEU C C 1
ATOM 6234 O O . LEU C 1 258 ? 26.715 -1.488 10.364 1.00 13.82 261 LEU C O 1
ATOM 6239 N N . PHE C 1 259 ? 25.662 -2.465 12.104 1.00 15.90 262 PHE C N 1
ATOM 6240 C CA . PHE C 1 259 ? 26.805 -3.330 12.464 1.00 15.91 262 PHE C CA 1
ATOM 6241 C C . PHE C 1 259 ? 26.530 -4.811 12.204 1.00 16.05 262 PHE C C 1
ATOM 6242 O O . PHE C 1 259 ? 27.247 -5.639 12.708 1.00 13.86 262 PHE C O 1
ATOM 6250 N N . GLN C 1 260 ? 25.476 -5.149 11.467 1.00 18.93 263 GLN C N 1
ATOM 6251 C CA . GLN C 1 260 ? 25.082 -6.541 11.087 1.00 22.69 263 GLN C CA 1
ATOM 6252 C C . GLN C 1 260 ? 24.885 -7.470 12.294 1.00 27.25 263 GLN C C 1
ATOM 6253 O O . GLN C 1 260 ? 25.247 -8.598 12.287 1.00 41.13 263 GLN C O 1
ATOM 6259 N N . LEU C 1 261 ? 24.295 -6.874 13.310 1.00 30.00 264 LEU C N 1
ATOM 6260 C CA . LEU C 1 261 ? 23.933 -7.472 14.610 1.00 30.00 264 LEU C CA 1
ATOM 6261 C C . LEU C 1 261 ? 22.448 -7.826 14.518 1.00 30.00 264 LEU C C 1
ATOM 6262 O O . LEU C 1 261 ? 21.892 -8.072 15.549 1.00 30.00 264 LEU C O 1
ATOM 6267 N N . GLY D 1 1 ? -39.456 -12.493 46.927 1.00 30.76 4 GLY D N 1
ATOM 6268 C CA . GLY D 1 1 ? -39.198 -11.788 48.235 1.00 30.91 4 GLY D CA 1
ATOM 6269 C C . GLY D 1 1 ? -40.464 -11.467 49.027 1.00 32.31 4 GLY D C 1
ATOM 6270 O O . GLY D 1 1 ? -41.589 -11.764 48.611 1.00 33.51 4 GLY D O 1
ATOM 6271 N N . SER D 1 2 ? -40.277 -10.848 50.180 1.00 31.55 5 SER D N 1
ATOM 6272 C CA . SER D 1 2 ? -41.383 -10.565 51.091 1.00 29.59 5 SER D CA 1
ATOM 6273 C C . SER D 1 2 ? -41.815 -9.078 51.087 1.00 26.52 5 SER D C 1
ATOM 6274 O O . SER D 1 2 ? -41.024 -8.116 50.972 1.00 24.35 5 SER D O 1
ATOM 6277 N N . ALA D 1 3 ? -43.107 -8.885 51.285 1.00 20.79 6 ALA D N 1
ATOM 6278 C CA . ALA D 1 3 ? -43.682 -7.556 51.534 1.00 19.77 6 ALA D CA 1
ATOM 6279 C C . ALA D 1 3 ? -43.053 -6.879 52.788 1.00 17.53 6 ALA D C 1
ATOM 6280 O O . ALA D 1 3 ? -42.610 -7.554 53.703 1.00 14.48 6 ALA D O 1
ATOM 6282 N N . LEU D 1 4 ? -43.056 -5.559 52.807 1.00 16.45 7 LEU D N 1
ATOM 6283 C CA . LEU D 1 4 ? -42.421 -4.786 53.882 1.00 17.63 7 LEU D CA 1
ATOM 6284 C C . LEU D 1 4 ? -42.977 -5.072 55.285 1.00 19.52 7 LEU D C 1
ATOM 6285 O O . LEU D 1 4 ? -42.235 -5.044 56.280 1.00 19.53 7 LEU D O 1
ATOM 6290 N N . GLN D 1 5 ? -44.265 -5.350 55.353 1.00 20.82 8 GLN D N 1
ATOM 6291 C CA . GLN D 1 5 ? -44.930 -5.687 56.607 1.00 24.44 8 GLN D CA 1
ATOM 6292 C C . GLN D 1 5 ? -44.579 -7.099 57.121 1.00 25.82 8 GLN D C 1
ATOM 6293 O O . GLN D 1 5 ? -44.805 -7.404 58.289 1.00 27.50 8 GLN D O 1
ATOM 6299 N N . ASP D 1 6 ? -43.941 -7.917 56.282 1.00 25.41 9 ASP D N 1
ATOM 6300 C CA . ASP D 1 6 ? -43.571 -9.276 56.646 1.00 25.06 9 ASP D CA 1
ATOM 6301 C C . ASP D 1 6 ? -42.110 -9.459 57.027 1.00 24.00 9 ASP D C 1
ATOM 6302 O O . ASP D 1 6 ? -41.718 -10.564 57.404 1.00 25.46 9 ASP D O 1
ATOM 6307 N N . ARG D 1 7 ? -41.297 -8.399 56.936 1.00 21.25 10 ARG D N 1
ATOM 6308 C CA . ARG D 1 7 ? -39.899 -8.510 57.312 1.00 19.30 10 ARG D CA 1
ATOM 6309 C C . ARG D 1 7 ? -39.860 -8.755 58.812 1.00 18.11 10 ARG D C 1
ATOM 6310 O O . ARG D 1 7 ? -40.558 -8.063 59.539 1.00 16.94 10 ARG D O 1
ATOM 6318 N N . PRO D 1 8 ? -39.049 -9.730 59.272 1.00 18.55 11 PRO D N 1
ATOM 6319 C CA . PRO D 1 8 ? -39.098 -10.124 60.705 1.00 19.08 11 PRO D CA 1
ATOM 6320 C C . PRO D 1 8 ? -38.584 -9.085 61.694 1.00 18.45 11 PRO D C 1
ATOM 6321 O O . PRO D 1 8 ? -39.100 -9.014 62.806 1.00 17.23 11 PRO D O 1
ATOM 6325 N N . ILE D 1 9 ? -37.563 -8.308 61.298 1.00 19.33 12 ILE D N 1
ATOM 6326 C CA . ILE D 1 9 ? -37.037 -7.245 62.129 1.00 19.43 12 ILE D CA 1
ATOM 6327 C C . ILE D 1 9 ? -37.904 -6.007 61.865 1.00 21.07 12 ILE D C 1
ATOM 6328 O O . ILE D 1 9 ? -37.680 -5.195 60.896 1.00 17.42 12 ILE D O 1
ATOM 6333 N N . LYS D 1 10 ? -38.850 -5.848 62.800 1.00 20.78 13 LYS D N 1
ATOM 6334 C CA . LYS D 1 10 ? -39.950 -4.930 62.659 1.00 22.98 13 LYS D CA 1
ATOM 6335 C C . LYS D 1 10 ? -39.458 -3.504 62.806 1.00 21.50 13 LYS D C 1
ATOM 6336 O O . LYS D 1 10 ? -38.503 -3.229 63.573 1.00 19.82 13 LYS D O 1
ATOM 6342 N N . ASN D 1 11 ? -40.137 -2.612 62.092 1.00 18.58 14 ASN D N 1
ATOM 6343 C CA . ASN D 1 11 ? -39.975 -1.178 62.253 1.00 17.93 14 ASN D CA 1
ATOM 6344 C C . ASN D 1 11 ? -38.589 -0.703 61.878 1.00 16.01 14 ASN D C 1
ATOM 6345 O O . ASN D 1 11 ? -38.199 0.364 62.323 1.00 16.90 14 ASN D O 1
ATOM 6350 N N . THR D 1 12 ? -37.868 -1.491 61.082 1.00 14.26 15 THR D N 1
ATOM 6351 C CA . THR D 1 12 ? -36.456 -1.265 60.890 1.00 13.85 15 THR D CA 1
ATOM 6352 C C . THR D 1 12 ? -36.130 -1.126 59.396 1.00 11.98 15 THR D C 1
ATOM 6353 O O . THR D 1 12 ? -36.551 -1.938 58.579 1.00 11.39 15 THR D O 1
ATOM 6357 N N . ILE D 1 13 ? -35.359 -0.104 59.069 1.00 11.30 16 ILE D N 1
ATOM 6358 C CA . ILE D 1 13 ? -34.849 0.114 57.704 1.00 11.16 16 ILE D CA 1
ATOM 6359 C C . ILE D 1 13 ? -33.398 0.537 57.775 1.00 10.91 16 ILE D C 1
ATOM 6360 O O . ILE D 1 13 ? -33.024 1.261 58.687 1.00 10.85 16 ILE D O 1
ATOM 6365 N N . CYS D 1 14 ? -32.576 0.034 56.843 1.00 10.93 17 CYS D N 1
ATOM 6366 C CA . CYS D 1 14 ? -31.207 0.511 56.659 1.00 10.35 17 CYS D CA 1
ATOM 6367 C C . CYS D 1 14 ? -31.127 1.322 55.376 1.00 10.07 17 CYS D C 1
ATOM 6368 O O . CYS D 1 14 ? -31.497 0.813 54.307 1.00 9.51 17 CYS D O 1
ATOM 6371 N N . LEU D 1 15 ? -30.654 2.568 55.497 1.00 10.24 18 LEU D N 1
ATOM 6372 C CA . LEU D 1 15 ? -30.443 3.477 54.366 1.00 10.18 18 LEU D CA 1
ATOM 6373 C C . LEU D 1 15 ? -28.969 3.679 54.157 1.00 10.59 18 LEU D C 1
ATOM 6374 O O . LEU D 1 15 ? -28.232 3.959 55.126 1.00 11.17 18 LEU D O 1
ATOM 6379 N N . PHE D 1 16 ? -28.593 3.563 52.904 1.00 10.06 19 PHE D N 1
ATOM 6380 C CA . PHE D 1 16 ? -27.166 3.660 52.622 1.00 10.25 19 PHE D CA 1
ATOM 6381 C C . PHE D 1 16 ? -26.870 4.785 51.653 1.00 10.68 19 PHE D C 1
ATOM 6382 O O . PHE D 1 16 ? -27.498 4.952 50.660 1.00 10.97 19 PHE D O 1
ATOM 6390 N N . ASP D 1 17 ? -25.783 5.450 51.958 1.00 11.28 20 ASP D N 1
ATOM 6391 C CA . ASP D 1 17 ? -25.150 6.347 50.976 1.00 12.10 20 ASP D CA 1
ATOM 6392 C C . ASP D 1 17 ? -24.542 5.440 49.874 1.00 12.25 20 ASP D C 1
ATOM 6393 O O . ASP D 1 17 ? -24.289 4.298 50.144 1.00 11.09 20 ASP D O 1
ATOM 6398 N N . VAL D 1 18 ? -24.438 5.893 48.633 1.00 13.30 21 VAL D N 1
ATOM 6399 C CA . VAL D 1 18 ? -23.838 5.020 47.589 1.00 14.58 21 VAL D CA 1
ATOM 6400 C C . VAL D 1 18 ? -22.306 5.128 47.567 1.00 15.80 21 VAL D C 1
ATOM 6401 O O . VAL D 1 18 ? -21.675 4.176 47.974 1.00 13.79 21 VAL D O 1
ATOM 6405 N N . ASP D 1 19 ? -21.785 6.259 47.090 1.00 17.37 22 ASP D N 1
ATOM 6406 C CA . ASP D 1 19 ? -20.325 6.442 46.877 1.00 19.92 22 ASP D CA 1
ATOM 6407 C C . ASP D 1 19 ? -19.505 6.377 48.163 1.00 18.27 22 ASP D C 1
ATOM 6408 O O . ASP D 1 19 ? -19.700 7.209 49.021 1.00 17.77 22 ASP D O 1
ATOM 6413 N N . GLU D 1 20 ? -18.639 5.367 48.214 1.00 16.58 23 GLU D N 1
ATOM 6414 C CA . GLU D 1 20 ? -17.672 5.063 49.300 1.00 17.60 23 GLU D CA 1
ATOM 6415 C C . GLU D 1 20 ? -18.385 4.561 50.548 1.00 17.09 23 GLU D C 1
ATOM 6416 O O . GLU D 1 20 ? -17.825 4.702 51.590 1.00 16.42 23 GLU D O 1
ATOM 6422 N N . THR D 1 21 ? -19.586 4.017 50.379 1.00 17.26 24 THR D N 1
ATOM 6423 C CA . THR D 1 21 ? -20.417 3.430 51.451 1.00 16.09 24 THR D CA 1
ATOM 6424 C C . THR D 1 21 ? -20.791 2.028 50.965 1.00 15.90 24 THR D C 1
ATOM 6425 O O . THR D 1 21 ? -20.372 1.067 51.584 1.00 14.81 24 THR D O 1
ATOM 6429 N N . LEU D 1 22 ? -21.542 1.963 49.876 1.00 15.86 25 LEU D N 1
ATOM 6430 C CA . LEU D 1 22 ? -21.842 0.677 49.220 1.00 15.63 25 LEU D CA 1
ATOM 6431 C C . LEU D 1 22 ? -20.796 0.252 48.181 1.00 16.11 25 LEU D C 1
ATOM 6432 O O . LEU D 1 22 ? -20.626 -0.929 47.939 1.00 16.15 25 LEU D O 1
ATOM 6437 N N . THR D 1 23 ? -20.155 1.210 47.548 1.00 17.67 26 THR D N 1
ATOM 6438 C CA . THR D 1 23 ? -19.194 0.977 46.471 1.00 19.16 26 THR D CA 1
ATOM 6439 C C . THR D 1 23 ? -17.842 1.591 46.718 1.00 19.90 26 THR D C 1
ATOM 6440 O O . THR D 1 23 ? -17.764 2.630 47.335 1.00 20.24 26 THR D O 1
ATOM 6444 N N . PRO D 1 24 ? -16.787 0.941 46.198 1.00 20.82 27 PRO D N 1
ATOM 6445 C CA . PRO D 1 24 ? -15.507 1.577 46.383 1.00 21.94 27 PRO D CA 1
ATOM 6446 C C . PRO D 1 24 ? -15.489 2.886 45.612 1.00 22.07 27 PRO D C 1
ATOM 6447 O O . PRO D 1 24 ? -16.245 3.063 44.643 1.00 20.90 27 PRO D O 1
ATOM 6451 N N . ALA D 1 25 ? -14.645 3.822 46.059 1.00 25.62 28 ALA D N 1
ATOM 6452 C CA . ALA D 1 25 ? -14.509 5.132 45.408 1.00 28.82 28 ALA D CA 1
ATOM 6453 C C . ALA D 1 25 ? -14.328 4.901 43.896 1.00 32.94 28 ALA D C 1
ATOM 6454 O O . ALA D 1 25 ? -13.405 4.161 43.483 1.00 30.53 28 ALA D O 1
ATOM 6456 N N . ARG D 1 26 ? -15.242 5.476 43.111 1.00 38.20 29 ARG D N 1
ATOM 6457 C CA . ARG D 1 26 ? -15.178 5.482 41.648 1.00 45.21 29 ARG D CA 1
ATOM 6458 C C . ARG D 1 26 ? -15.194 4.064 41.016 1.00 44.15 29 ARG D C 1
ATOM 6459 O O . ARG D 1 26 ? -14.664 3.867 39.922 1.00 40.87 29 ARG D O 1
ATOM 6467 N N . ARG D 1 27 ? -15.785 3.093 41.710 1.00 38.60 30 ARG D N 1
ATOM 6468 C CA . ARG D 1 27 ? -15.998 1.771 41.143 1.00 36.75 30 ARG D CA 1
ATOM 6469 C C . ARG D 1 27 ? -17.442 1.343 41.370 1.00 30.66 30 ARG D C 1
ATOM 6470 O O . ARG D 1 27 ? -18.213 1.976 42.091 1.00 25.46 30 ARG D O 1
ATOM 6478 N N . ALA D 1 28 ? -17.790 0.224 40.747 1.00 24.73 31 ALA D N 1
ATOM 6479 C CA . ALA D 1 28 ? -19.064 -0.423 40.939 1.00 21.21 31 ALA D CA 1
ATOM 6480 C C . ALA D 1 28 ? -19.081 -1.268 42.229 1.00 19.45 31 ALA D C 1
ATOM 6481 O O . ALA D 1 28 ? -18.044 -1.652 42.787 1.00 16.91 31 ALA D O 1
ATOM 6483 N N . VAL D 1 29 ? -20.293 -1.565 42.684 1.00 17.06 32 VAL D N 1
ATOM 6484 C CA . VAL D 1 29 ? -20.483 -2.400 43.852 1.00 16.40 32 VAL D CA 1
ATOM 6485 C C . VAL D 1 29 ? -19.836 -3.778 43.603 1.00 16.30 32 VAL D C 1
ATOM 6486 O O . VAL D 1 29 ? -19.711 -4.194 42.452 1.00 15.92 32 VAL D O 1
ATOM 6490 N N . THR D 1 30 ? -19.380 -4.416 44.666 1.00 16.05 33 THR D N 1
ATOM 6491 C CA . THR D 1 30 ? -18.801 -5.766 44.592 1.00 15.65 33 THR D CA 1
ATOM 6492 C C . THR D 1 30 ? -19.919 -6.832 44.752 1.00 15.45 33 THR D C 1
ATOM 6493 O O . THR D 1 30 ? -20.989 -6.532 45.292 1.00 14.92 33 THR D O 1
ATOM 6497 N N . PRO D 1 31 ? -19.677 -8.064 44.286 1.00 15.40 34 PRO D N 1
ATOM 6498 C CA . PRO D 1 31 ? -20.626 -9.145 44.549 1.00 16.33 34 PRO D CA 1
ATOM 6499 C C . PRO D 1 31 ? -20.830 -9.453 46.027 1.00 17.54 34 PRO D C 1
ATOM 6500 O O . PRO D 1 31 ? -21.941 -9.795 46.426 1.00 17.99 34 PRO D O 1
ATOM 6504 N N . GLU D 1 32 ? -19.779 -9.340 46.809 1.00 17.51 35 GLU D N 1
ATOM 6505 C CA . GLU D 1 32 ? -19.837 -9.571 48.278 1.00 19.97 35 GLU D CA 1
ATOM 6506 C C . GLU D 1 32 ? -20.821 -8.595 48.958 1.00 17.01 35 GLU D C 1
ATOM 6507 O O . GLU D 1 32 ? -21.601 -8.992 49.782 1.00 15.17 35 GLU D O 1
ATOM 6513 N N . MET D 1 33 ? -20.788 -7.324 48.569 1.00 16.59 36 MET D N 1
ATOM 6514 C CA . MET D 1 33 ? -21.740 -6.346 49.085 1.00 16.73 36 MET D CA 1
ATOM 6515 C C . MET D 1 33 ? -23.169 -6.634 48.641 1.00 17.01 36 MET D C 1
ATOM 6516 O O . MET D 1 33 ? -24.090 -6.562 49.448 1.00 17.91 36 MET D O 1
ATOM 6521 N N . LEU D 1 34 ? -23.375 -6.945 47.368 1.00 17.24 37 LEU D N 1
ATOM 6522 C CA . LEU D 1 34 ? -24.711 -7.337 46.898 1.00 17.30 37 LEU D CA 1
ATOM 6523 C C . LEU D 1 34 ? -25.238 -8.538 47.669 1.00 17.52 37 LEU D C 1
ATOM 6524 O O . LEU D 1 34 ? -26.388 -8.565 48.094 1.00 15.44 37 LEU D O 1
ATOM 6529 N N . MET D 1 35 ? -24.377 -9.522 47.902 1.00 19.42 38 MET D N 1
ATOM 6530 C CA . MET D 1 35 ? -24.802 -10.704 48.660 1.00 21.25 38 MET D CA 1
ATOM 6531 C C . MET D 1 35 ? -25.241 -10.280 50.079 1.00 18.49 38 MET D C 1
ATOM 6532 O O . MET D 1 35 ? -26.299 -10.665 50.551 1.00 16.59 38 MET D O 1
ATOM 6537 N N . LEU D 1 36 ? -24.420 -9.467 50.749 1.00 17.17 39 LEU D N 1
ATOM 6538 C CA . LEU D 1 36 ? -24.729 -9.014 52.093 1.00 17.24 39 LEU D CA 1
ATOM 6539 C C . LEU D 1 36 ? -26.032 -8.160 52.128 1.00 16.70 39 LEU D C 1
ATOM 6540 O O . LEU D 1 36 ? -26.861 -8.318 53.006 1.00 17.46 39 LEU D O 1
ATOM 6545 N N . LEU D 1 37 ? -26.224 -7.282 51.155 1.00 16.36 40 LEU D N 1
ATOM 6546 C CA . LEU D 1 37 ? -27.450 -6.518 51.095 1.00 15.78 40 LEU D CA 1
ATOM 6547 C C . LEU D 1 37 ? -28.654 -7.412 50.931 1.00 15.02 40 LEU D C 1
ATOM 6548 O O . LEU D 1 37 ? -29.644 -7.176 51.559 1.00 15.15 40 LEU D O 1
ATOM 6553 N N . SER D 1 38 ? -28.575 -8.425 50.085 1.00 15.24 41 SER D N 1
ATOM 6554 C CA . SER D 1 38 ? -29.686 -9.338 49.908 1.00 15.74 41 SER D CA 1
ATOM 6555 C C . SER D 1 38 ? -29.989 -10.090 51.192 1.00 16.72 41 SER D C 1
ATOM 6556 O O . SER D 1 38 ? -31.174 -10.239 51.529 1.00 15.64 41 SER D O 1
ATOM 6559 N N . GLN D 1 39 ? -28.960 -10.507 51.944 1.00 16.66 42 GLN D N 1
ATOM 6560 C CA . GLN D 1 39 ? -29.188 -11.157 53.237 1.00 18.80 42 GLN D CA 1
ATOM 6561 C C . GLN D 1 39 ? -29.869 -10.215 54.198 1.00 16.92 42 GLN D C 1
ATOM 6562 O O . GLN D 1 39 ? -30.834 -10.588 54.881 1.00 17.29 42 GLN D O 1
ATOM 6568 N N . LEU D 1 40 ? -29.378 -8.982 54.234 1.00 15.94 43 LEU D N 1
ATOM 6569 C CA . LEU D 1 40 ? -29.961 -7.963 55.109 1.00 15.64 43 LEU D CA 1
ATOM 6570 C C . LEU D 1 40 ? -31.431 -7.760 54.766 1.00 15.67 43 LEU D C 1
ATOM 6571 O O . LEU D 1 40 ? -32.284 -7.619 55.657 1.00 15.69 43 LEU D O 1
ATOM 6576 N N . ARG D 1 41 ? -31.718 -7.772 53.476 1.00 14.94 44 ARG D N 1
ATOM 6577 C CA . ARG D 1 41 ? -33.061 -7.516 52.980 1.00 15.03 44 ARG D CA 1
ATOM 6578 C C . ARG D 1 41 ? -34.100 -8.571 53.412 1.00 16.09 44 ARG D C 1
ATOM 6579 O O . ARG D 1 41 ? -35.282 -8.255 53.455 1.00 13.52 44 ARG D O 1
ATOM 6587 N N . HIS D 1 42 ? -33.660 -9.798 53.755 1.00 19.22 45 HIS D N 1
ATOM 6588 C CA . HIS D 1 42 ? -34.581 -10.819 54.335 1.00 21.74 45 HIS D CA 1
ATOM 6589 C C . HIS D 1 42 ? -34.948 -10.483 55.793 1.00 21.54 45 HIS D C 1
ATOM 6590 O O . HIS D 1 42 ? -35.958 -10.978 56.313 1.00 21.29 45 HIS D O 1
ATOM 6597 N N . LYS D 1 43 ? -34.136 -9.638 56.452 1.00 19.57 46 LYS D N 1
ATOM 6598 C CA . LYS D 1 43 ? -34.401 -9.250 57.825 1.00 20.13 46 LYS D CA 1
ATOM 6599 C C . LYS D 1 43 ? -35.166 -7.957 57.964 1.00 17.98 46 LYS D C 1
ATOM 6600 O O . LYS D 1 43 ? -36.096 -7.883 58.739 1.00 16.55 46 LYS D O 1
ATOM 6606 N N . CYS D 1 44 ? -34.785 -6.935 57.202 1.00 16.52 47 CYS D N 1
ATOM 6607 C CA . CYS D 1 44 ? -35.429 -5.613 57.295 1.00 15.38 47 CYS D CA 1
ATOM 6608 C C . CYS D 1 44 ? -35.494 -4.900 55.950 1.00 13.55 47 CYS D C 1
ATOM 6609 O O . CYS D 1 44 ? -35.067 -5.442 54.927 1.00 12.88 47 CYS D O 1
ATOM 6612 N N . ALA D 1 45 ? -36.073 -3.701 55.959 1.00 13.28 48 ALA D N 1
ATOM 6613 C CA . ALA D 1 45 ? -36.117 -2.850 54.755 1.00 12.23 48 ALA D CA 1
ATOM 6614 C C . ALA D 1 45 ? -34.721 -2.296 54.478 1.00 11.66 48 ALA D C 1
ATOM 6615 O O . ALA D 1 45 ? -33.976 -2.008 55.429 1.00 11.13 48 ALA D O 1
ATOM 6617 N N . ILE D 1 46 ? -34.360 -2.217 53.201 1.00 10.43 49 ILE D N 1
ATOM 6618 C CA . ILE D 1 46 ? -33.166 -1.516 52.792 1.00 10.70 49 ILE D CA 1
ATOM 6619 C C . ILE D 1 46 ? -33.442 -0.471 51.721 1.00 10.24 49 ILE D C 1
ATOM 6620 O O . ILE D 1 46 ? -34.337 -0.623 50.881 1.00 9.17 49 ILE D O 1
ATOM 6625 N N . GLY D 1 47 ? -32.616 0.573 51.734 1.00 9.82 50 GLY D N 1
ATOM 6626 C CA . GLY D 1 47 ? -32.645 1.570 50.689 1.00 9.96 50 GLY D CA 1
ATOM 6627 C C . GLY D 1 47 ? -31.348 2.289 50.519 1.00 10.37 50 GLY D C 1
ATOM 6628 O O . GLY D 1 47 ? -30.461 2.155 51.347 1.00 10.39 50 GLY D O 1
ATOM 6629 N N . TYR D 1 48 ? -31.232 3.076 49.460 1.00 10.01 51 TYR D N 1
ATOM 6630 C CA . TYR D 1 48 ? -30.085 3.938 49.309 1.00 10.25 51 TYR D CA 1
ATOM 6631 C C . TYR D 1 48 ? -30.549 5.347 49.101 1.00 10.85 51 TYR D C 1
ATOM 6632 O O . TYR D 1 48 ? -31.673 5.588 48.652 1.00 10.18 51 TYR D O 1
ATOM 6641 N N . VAL D 1 49 ? -29.661 6.270 49.433 1.00 11.70 52 VAL D N 1
ATOM 6642 C CA . VAL D 1 49 ? -29.870 7.688 49.167 1.00 12.91 52 VAL D CA 1
ATOM 6643 C C . VAL D 1 49 ? -28.545 8.282 48.669 1.00 13.44 52 VAL D C 1
ATOM 6644 O O . VAL D 1 49 ? -27.526 8.176 49.314 1.00 14.54 52 VAL D O 1
ATOM 6648 N N . GLY D 1 50 ? -28.575 8.883 47.493 1.00 13.88 53 GLY D N 1
ATOM 6649 C CA . GLY D 1 50 ? -27.395 9.426 46.859 1.00 14.55 53 GLY D CA 1
ATOM 6650 C C . GLY D 1 50 ? -27.723 10.759 46.185 1.00 14.90 53 GLY D C 1
ATOM 6651 O O . GLY D 1 50 ? -28.858 10.993 45.797 1.00 14.39 53 GLY D O 1
ATOM 6652 N N . GLY D 1 51 ? -26.697 11.604 46.032 1.00 14.52 54 GLY D N 1
ATOM 6653 C CA . GLY D 1 51 ? -26.805 12.865 45.354 1.00 14.95 54 GLY D CA 1
ATOM 6654 C C . GLY D 1 51 ? -27.128 12.782 43.873 1.00 14.61 54 GLY D C 1
ATOM 6655 O O . GLY D 1 51 ? -27.883 13.597 43.344 1.00 14.59 54 GLY D O 1
ATOM 6656 N N . SER D 1 52 ? -26.545 11.786 43.194 1.00 14.00 55 SER D N 1
ATOM 6657 C CA . SER D 1 52 ? -26.629 11.685 41.730 1.00 14.64 55 SER D CA 1
ATOM 6658 C C . SER D 1 52 ? -27.944 11.121 41.253 1.00 13.99 55 SER D C 1
ATOM 6659 O O . SER D 1 52 ? -28.751 10.644 42.066 1.00 14.16 55 SER D O 1
ATOM 6662 N N . ASN D 1 53 ? -28.162 11.175 39.949 1.00 13.83 56 ASN D N 1
ATOM 6663 C CA . ASN D 1 53 ? -29.401 10.690 39.349 1.00 15.11 56 ASN D CA 1
ATOM 6664 C C . ASN D 1 53 ? -29.417 9.150 39.249 1.00 14.27 56 ASN D C 1
ATOM 6665 O O . ASN D 1 53 ? -28.436 8.487 39.504 1.00 11.78 56 ASN D O 1
ATOM 6670 N N . LEU D 1 54 ? -30.584 8.627 38.909 1.00 14.93 57 LEU D N 1
ATOM 6671 C CA . LEU D 1 54 ? -30.813 7.197 38.851 1.00 14.79 57 LEU D CA 1
ATOM 6672 C C . LEU D 1 54 ? -29.803 6.495 37.933 1.00 15.03 57 LEU D C 1
ATOM 6673 O O . LEU D 1 54 ? -29.280 5.459 38.304 1.00 13.34 57 LEU D O 1
ATOM 6678 N N . ALA D 1 55 ? -29.501 7.090 36.773 1.00 15.65 58 ALA D N 1
ATOM 6679 C CA . ALA D 1 55 ? -28.581 6.494 35.789 1.00 17.17 58 ALA D CA 1
ATOM 6680 C C . ALA D 1 55 ? -27.234 6.174 36.396 1.00 18.35 58 ALA D C 1
ATOM 6681 O O . ALA D 1 55 ? -26.651 5.122 36.100 1.00 19.69 58 ALA D O 1
ATOM 6683 N N . LYS D 1 56 ? -26.750 7.074 37.254 1.00 18.83 59 LYS D N 1
ATOM 6684 C CA . LYS D 1 56 ? -25.507 6.851 37.969 1.00 20.65 59 LYS D CA 1
ATOM 6685 C C . LYS D 1 56 ? -25.609 5.665 38.919 1.00 18.23 59 LYS D C 1
ATOM 6686 O O . LYS D 1 56 ? -24.711 4.857 38.999 1.00 17.04 59 LYS D O 1
ATOM 6692 N N . GLN D 1 57 ? -26.689 5.557 39.665 1.00 15.77 60 GLN D N 1
ATOM 6693 C CA . GLN D 1 57 ? -26.834 4.403 40.569 1.00 16.39 60 GLN D CA 1
ATOM 6694 C C . GLN D 1 57 ? -27.016 3.123 39.789 1.00 16.45 60 GLN D C 1
ATOM 6695 O O . GLN D 1 57 ? -26.548 2.093 40.231 1.00 16.18 60 GLN D O 1
ATOM 6701 N N . GLN D 1 58 ? -27.640 3.198 38.618 1.00 16.88 61 GLN D N 1
ATOM 6702 C CA . GLN D 1 58 ? -27.762 2.031 37.755 1.00 19.31 61 GLN D CA 1
ATOM 6703 C C . GLN D 1 58 ? -26.390 1.560 37.294 1.00 20.62 61 GLN D C 1
ATOM 6704 O O . GLN D 1 58 ? -26.151 0.364 37.257 1.00 20.49 61 GLN D O 1
ATOM 6710 N N . GLU D 1 59 ? -25.483 2.491 37.007 1.00 22.62 62 GLU D N 1
ATOM 6711 C CA . GLU D 1 59 ? -24.098 2.141 36.666 1.00 25.39 62 GLU D CA 1
ATOM 6712 C C . GLU D 1 59 ? -23.320 1.559 37.849 1.00 23.32 62 GLU D C 1
ATOM 6713 O O . GLU D 1 59 ? -22.590 0.625 37.675 1.00 25.22 62 GLU D O 1
ATOM 6719 N N . GLN D 1 60 ? -23.447 2.153 39.031 1.00 22.30 63 GLN D N 1
ATOM 6720 C CA . GLN D 1 60 ? -22.681 1.729 40.207 1.00 22.45 63 GLN D CA 1
ATOM 6721 C C . GLN D 1 60 ? -23.231 0.441 40.847 1.00 18.73 63 GLN D C 1
ATOM 6722 O O . GLN D 1 60 ? -22.454 -0.334 41.374 1.00 19.08 63 GLN D O 1
ATOM 6728 N N . LEU D 1 61 ? -24.560 0.263 40.829 1.00 17.34 64 LEU D N 1
ATOM 6729 C CA . LEU D 1 61 ? -25.222 -0.821 41.563 1.00 17.35 64 LEU D CA 1
ATOM 6730 C C . LEU D 1 61 ? -25.922 -1.880 40.715 1.00 16.98 64 LEU D C 1
ATOM 6731 O O . LEU D 1 61 ? -26.072 -3.023 41.125 1.00 16.68 64 LEU D O 1
ATOM 6736 N N . GLY D 1 62 ? -26.455 -1.479 39.562 1.00 17.65 65 GLY D N 1
ATOM 6737 C CA . GLY D 1 62 ? -27.199 -2.344 38.638 1.00 17.15 65 GLY D CA 1
ATOM 6738 C C . GLY D 1 62 ? -26.319 -2.870 37.523 1.00 15.96 65 GLY D C 1
ATOM 6739 O O . GLY D 1 62 ? -25.097 -2.664 37.501 1.00 16.23 65 GLY D O 1
ATOM 6740 N N . THR D 1 63 ? -26.952 -3.582 36.609 1.00 15.84 66 THR D N 1
ATOM 6741 C CA . THR D 1 63 ? -26.273 -4.235 35.476 1.00 16.00 66 THR D CA 1
ATOM 6742 C C . THR D 1 63 ? -27.264 -4.257 34.298 1.00 15.12 66 THR D C 1
ATOM 6743 O O . THR D 1 63 ? -28.428 -3.846 34.432 1.00 14.46 66 THR D O 1
ATOM 6747 N N . GLY D 1 64 ? -26.803 -4.789 33.171 1.00 15.58 67 GLY D N 1
ATOM 6748 C CA . GLY D 1 64 ? -27.677 -5.052 32.009 1.00 15.42 67 GLY D CA 1
ATOM 6749 C C . GLY D 1 64 ? -28.777 -6.046 32.297 1.00 16.67 67 GLY D C 1
ATOM 6750 O O . GLY D 1 64 ? -29.816 -5.990 31.655 1.00 16.56 67 GLY D O 1
ATOM 6751 N N . ALA D 1 65 ? -28.567 -6.968 33.239 1.00 16.20 68 ALA D N 1
ATOM 6752 C CA . ALA D 1 65 ? -29.628 -7.918 33.617 1.00 17.88 68 ALA D CA 1
ATOM 6753 C C . ALA D 1 65 ? -30.483 -7.438 34.762 1.00 17.51 68 ALA D C 1
ATOM 6754 O O . ALA D 1 65 ? -31.566 -7.967 34.949 1.00 17.72 68 ALA D O 1
ATOM 6756 N N . THR D 1 66 ? -29.988 -6.501 35.569 1.00 18.07 69 THR D N 1
ATOM 6757 C CA . THR D 1 66 ? -30.682 -6.125 36.799 1.00 17.23 69 THR D CA 1
ATOM 6758 C C . THR D 1 66 ? -30.817 -4.598 36.929 1.00 16.88 69 THR D C 1
ATOM 6759 O O . THR D 1 66 ? -29.836 -3.865 37.045 1.00 16.49 69 THR D O 1
ATOM 6763 N N . ASP D 1 67 ? -32.069 -4.142 36.938 1.00 16.17 70 ASP D N 1
ATOM 6764 C CA . ASP D 1 67 ? -32.431 -2.757 37.263 1.00 17.35 70 ASP D CA 1
ATOM 6765 C C . ASP D 1 67 ? -32.131 -2.535 38.759 1.00 15.28 70 ASP D C 1
ATOM 6766 O O . ASP D 1 67 ? -32.529 -3.351 39.597 1.00 14.81 70 ASP D O 1
ATOM 6771 N N . VAL D 1 68 ? -31.387 -1.479 39.075 1.00 13.12 71 VAL D N 1
ATOM 6772 C CA . VAL D 1 68 ? -31.060 -1.134 40.463 1.00 12.70 71 VAL D CA 1
ATOM 6773 C C . VAL D 1 68 ? -32.303 -1.023 41.362 1.00 13.22 71 VAL D C 1
ATOM 6774 O O . VAL D 1 68 ? -32.209 -1.378 42.515 1.00 13.60 71 VAL D O 1
ATOM 6778 N N . THR D 1 69 ? -33.452 -0.619 40.825 1.00 13.85 72 THR D N 1
ATOM 6779 C CA . THR D 1 69 ? -34.658 -0.513 41.630 1.00 13.87 72 THR D CA 1
ATOM 6780 C C . THR D 1 69 ? -35.178 -1.874 42.163 1.00 15.28 72 THR D C 1
ATOM 6781 O O . THR D 1 69 ? -35.987 -1.879 43.075 1.00 13.46 72 THR D O 1
ATOM 6785 N N . SER D 1 70 ? -34.700 -2.984 41.573 1.00 15.12 73 SER D N 1
ATOM 6786 C CA . SER D 1 70 ? -35.058 -4.339 42.007 1.00 15.49 73 SER D CA 1
ATOM 6787 C C . SER D 1 70 ? -34.252 -4.775 43.236 1.00 14.63 73 SER D C 1
ATOM 6788 O O . SER D 1 70 ? -34.613 -5.754 43.871 1.00 13.51 73 SER D O 1
ATOM 6791 N N . LEU D 1 71 ? -33.150 -4.073 43.514 1.00 13.71 74 LEU D N 1
ATOM 6792 C CA . LEU D 1 71 ? -32.208 -4.479 44.539 1.00 13.34 74 LEU D CA 1
ATOM 6793 C C . LEU D 1 71 ? -32.436 -3.821 45.896 1.00 13.13 74 LEU D C 1
ATOM 6794 O O . LEU D 1 71 ? -31.815 -4.242 46.902 1.00 12.92 74 LEU D O 1
ATOM 6799 N N . PHE D 1 72 ? -33.311 -2.805 45.933 1.00 11.90 75 PHE D N 1
ATOM 6800 C CA . PHE D 1 72 ? -33.580 -2.088 47.164 1.00 12.39 75 PHE D CA 1
ATOM 6801 C C . PHE D 1 72 ? -35.062 -1.862 47.281 1.00 12.11 75 PHE D C 1
ATOM 6802 O O . PHE D 1 72 ? -35.748 -1.642 46.270 1.00 12.25 75 PHE D O 1
ATOM 6810 N N . ASP D 1 73 ? -35.551 -1.863 48.520 1.00 11.26 76 ASP D N 1
ATOM 6811 C CA . ASP D 1 73 ? -36.929 -1.553 48.770 1.00 11.92 76 ASP D CA 1
ATOM 6812 C C . ASP D 1 73 ? -37.231 -0.087 48.427 1.00 11.49 76 ASP D C 1
ATOM 6813 O O . ASP D 1 73 ? -38.295 0.220 47.848 1.00 10.72 76 ASP D O 1
ATOM 6818 N N . PHE D 1 74 ? -36.285 0.796 48.761 1.00 11.44 77 PHE D N 1
ATOM 6819 C CA . PHE D 1 74 ? -36.382 2.222 48.492 1.00 11.42 77 PHE D CA 1
ATOM 6820 C C . PHE D 1 74 ? -35.126 2.682 47.789 1.00 11.93 77 PHE D C 1
ATOM 6821 O O . PHE D 1 74 ? -34.024 2.419 48.261 1.00 13.21 77 PHE D O 1
ATOM 6829 N N . CYS D 1 75 ? -35.293 3.354 46.654 1.00 11.28 78 CYS D N 1
ATOM 6830 C CA . CYS D 1 75 ? -34.211 4.027 45.948 1.00 10.22 78 CYS D CA 1
ATOM 6831 C C . CYS D 1 75 ? -34.423 5.529 45.978 1.00 9.64 78 CYS D C 1
ATOM 6832 O O . CYS D 1 75 ? -35.462 6.004 45.582 1.00 10.02 78 CYS D O 1
ATOM 6835 N N . PHE D 1 76 ? -33.443 6.277 46.450 1.00 9.22 79 PHE D N 1
ATOM 6836 C CA . PHE D 1 76 ? -33.543 7.723 46.572 1.00 9.34 79 PHE D CA 1
ATOM 6837 C C . PHE D 1 76 ? -32.403 8.440 45.848 1.00 9.66 79 PHE D C 1
ATOM 6838 O O . PHE D 1 76 ? -31.486 8.983 46.489 1.00 9.11 79 PHE D O 1
ATOM 6846 N N . PRO D 1 77 ? -32.432 8.409 44.502 1.00 10.27 80 PRO D N 1
ATOM 6847 C CA . PRO D 1 77 ? -31.554 9.304 43.777 1.00 10.13 80 PRO D CA 1
ATOM 6848 C C . PRO D 1 77 ? -31.836 10.746 44.128 1.00 10.51 80 PRO D C 1
ATOM 6849 O O . PRO D 1 77 ? -32.942 11.067 44.546 1.00 9.65 80 PRO D O 1
ATOM 6853 N N . GLU D 1 78 ? -30.842 11.613 43.951 1.00 11.77 81 GLU D N 1
ATOM 6854 C CA . GLU D 1 78 ? -31.023 13.071 44.074 1.00 12.43 81 GLU D CA 1
ATOM 6855 C C . GLU D 1 78 ? -31.555 13.432 45.452 1.00 12.79 81 GLU D C 1
ATOM 6856 O O . GLU D 1 78 ? -32.478 14.255 45.600 1.00 13.28 81 GLU D O 1
ATOM 6862 N N . ASN D 1 79 ? -30.972 12.790 46.473 1.00 12.81 82 ASN D N 1
ATOM 6863 C CA . ASN D 1 79 ? -31.316 13.024 47.883 1.00 12.34 82 ASN D CA 1
ATOM 6864 C C . ASN D 1 79 ? -32.759 12.651 48.223 1.00 12.18 82 ASN D C 1
ATOM 6865 O O . ASN D 1 79 ? -33.234 12.976 49.274 1.00 12.33 82 ASN D O 1
ATOM 6870 N N . GLY D 1 80 ? -33.427 11.902 47.361 1.00 13.14 83 GLY D N 1
ATOM 6871 C CA . GLY D 1 80 ? -34.843 11.614 47.513 1.00 14.46 83 GLY D CA 1
ATOM 6872 C C . GLY D 1 80 ? -35.811 12.515 46.790 1.00 15.20 83 GLY D C 1
ATOM 6873 O O . GLY D 1 80 ? -37.009 12.306 46.911 1.00 15.48 83 GLY D O 1
ATOM 6874 N N . LEU D 1 81 ? -35.318 13.497 46.031 1.00 15.79 84 LEU D N 1
ATOM 6875 C CA . LEU D 1 81 ? -36.191 14.257 45.155 1.00 17.44 84 LEU D CA 1
ATOM 6876 C C . LEU D 1 81 ? -36.781 13.363 44.066 1.00 18.73 84 LEU D C 1
ATOM 6877 O O . LEU D 1 81 ? -37.875 13.631 43.587 1.00 20.21 84 LEU D O 1
ATOM 6882 N N . MET D 1 82 ? -36.057 12.306 43.717 1.00 20.07 85 MET D N 1
ATOM 6883 C CA . MET D 1 82 ? -36.617 11.182 42.998 1.00 21.84 85 MET D CA 1
ATOM 6884 C C . MET D 1 82 ? -36.691 9.999 43.956 1.00 19.45 85 MET D C 1
ATOM 6885 O O . MET D 1 82 ? -35.863 9.859 44.855 1.00 16.98 85 MET D O 1
ATOM 6890 N N . ALA D 1 83 ? -37.692 9.151 43.797 1.00 16.63 86 ALA D N 1
ATOM 6891 C CA . ALA D 1 83 ? -37.874 8.069 44.717 1.00 15.28 86 ALA D CA 1
ATOM 6892 C C . ALA D 1 83 ? -38.629 6.930 44.095 1.00 14.34 86 ALA D C 1
ATOM 6893 O O . ALA D 1 83 ? -39.569 7.147 43.324 1.00 14.22 86 ALA D O 1
ATOM 6895 N N . PHE D 1 84 ? -38.180 5.737 44.446 1.00 13.59 87 PHE D N 1
ATOM 6896 C CA . PHE D 1 84 ? -38.810 4.498 44.081 1.00 14.19 87 PHE D CA 1
ATOM 6897 C C . PHE D 1 84 ? -39.053 3.642 45.333 1.00 12.70 87 PHE D C 1
ATOM 6898 O O . PHE D 1 84 ? -38.211 3.571 46.208 1.00 10.31 87 PHE D O 1
ATOM 6906 N N . ARG D 1 85 ? -40.232 3.020 45.355 1.00 11.62 88 ARG D N 1
ATOM 6907 C CA . ARG D 1 85 ? -40.655 2.074 46.361 1.00 12.12 88 ARG D CA 1
ATOM 6908 C C . ARG D 1 85 ? -40.939 0.776 45.636 1.00 12.35 88 ARG D C 1
ATOM 6909 O O . ARG D 1 85 ? -41.860 0.731 44.853 1.00 13.42 88 ARG D O 1
ATOM 6917 N N . LEU D 1 86 ? -40.155 -0.261 45.910 1.00 13.04 89 LEU D N 1
ATOM 6918 C CA . LEU D 1 86 ? -40.320 -1.590 45.288 1.00 13.59 89 LEU D CA 1
ATOM 6919 C C . LEU D 1 86 ? -40.459 -1.502 43.756 1.00 13.55 89 LEU D C 1
ATOM 6920 O O . LEU D 1 86 ? -41.256 -2.172 43.155 1.00 12.74 89 LEU D O 1
ATOM 6925 N N . GLY D 1 87 ? -39.648 -0.670 43.144 1.00 14.37 90 GLY D N 1
ATOM 6926 C CA . GLY D 1 87 ? -39.638 -0.537 41.687 1.00 14.91 90 GLY D CA 1
ATOM 6927 C C . GLY D 1 87 ? -40.583 0.519 41.137 1.00 15.85 90 GLY D C 1
ATOM 6928 O O . GLY D 1 87 ? -40.509 0.788 39.952 1.00 15.51 90 GLY D O 1
ATOM 6929 N N . LYS D 1 88 ? -41.497 1.074 41.953 1.00 17.29 91 LYS D N 1
ATOM 6930 C CA . LYS D 1 88 ? -42.485 2.018 41.466 1.00 19.16 91 LYS D CA 1
ATOM 6931 C C . LYS D 1 88 ? -42.093 3.443 41.833 1.00 18.43 91 LYS D C 1
ATOM 6932 O O . LYS D 1 88 ? -41.713 3.699 42.989 1.00 16.90 91 LYS D O 1
ATOM 6938 N N . PRO D 1 89 ? -42.241 4.371 40.873 1.00 17.62 92 PRO D N 1
ATOM 6939 C CA . PRO D 1 89 ? -41.878 5.751 41.142 1.00 17.33 92 PRO D CA 1
ATOM 6940 C C . PRO D 1 89 ? -42.831 6.376 42.135 1.00 17.17 92 PRO D C 1
ATOM 6941 O O . PRO D 1 89 ? -44.010 6.089 42.109 1.00 18.78 92 PRO D O 1
ATOM 6945 N N . LEU D 1 90 ? -42.299 7.172 43.044 1.00 17.60 93 LEU D N 1
ATOM 6946 C CA . LEU D 1 90 ? -43.091 8.075 43.831 1.00 18.21 93 LEU D CA 1
ATOM 6947 C C . LEU D 1 90 ? -43.194 9.434 43.131 1.00 18.22 93 LEU D C 1
ATOM 6948 O O . LEU D 1 90 ? -42.329 9.789 42.362 1.00 19.71 93 LEU D O 1
ATOM 6953 N N . ALA D 1 91 ? -44.260 10.153 43.445 1.00 18.76 94 ALA D N 1
ATOM 6954 C CA . ALA D 1 91 ? -44.444 11.516 42.975 1.00 21.49 94 ALA D CA 1
ATOM 6955 C C . ALA D 1 91 ? -43.284 12.349 43.480 1.00 23.02 94 ALA D C 1
ATOM 6956 O O . ALA D 1 91 ? -42.817 12.158 44.587 1.00 22.57 94 ALA D O 1
ATOM 6958 N N . SER D 1 92 ? -42.829 13.263 42.644 1.00 24.51 95 SER D N 1
ATOM 6959 C CA . SER D 1 92 ? -41.633 14.056 42.905 1.00 26.33 95 SER D CA 1
ATOM 6960 C C . SER D 1 92 ? -41.804 15.490 42.406 1.00 24.53 95 SER D C 1
ATOM 6961 O O . SER D 1 92 ? -42.680 15.788 41.626 1.00 27.44 95 SER D O 1
ATOM 6964 N N . THR D 1 93 ? -40.928 16.342 42.874 1.00 21.52 96 THR D N 1
ATOM 6965 C CA . THR D 1 93 ? -40.824 17.705 42.411 1.00 20.14 96 THR D CA 1
ATOM 6966 C C . THR D 1 93 ? -39.400 17.857 41.906 1.00 18.21 96 THR D C 1
ATOM 6967 O O . THR D 1 93 ? -38.648 16.872 41.841 1.00 19.83 96 THR D O 1
ATOM 6971 N N . SER D 1 94 ? -39.028 19.073 41.526 1.00 14.84 97 SER D N 1
ATOM 6972 C CA . SER D 1 94 ? -37.695 19.381 41.008 1.00 14.07 97 SER D CA 1
ATOM 6973 C C . SER D 1 94 ? -37.351 20.823 41.401 1.00 12.62 97 SER D C 1
ATOM 6974 O O . SER D 1 94 ? -38.255 21.645 41.741 1.00 10.92 97 SER D O 1
ATOM 6977 N N . PHE D 1 95 ? -36.065 21.129 41.333 1.00 11.62 98 PHE D N 1
ATOM 6978 C CA . PHE D 1 95 ? -35.607 22.444 41.703 1.00 12.17 98 PHE D CA 1
ATOM 6979 C C . PHE D 1 95 ? -36.218 23.534 40.844 1.00 11.30 98 PHE D C 1
ATOM 6980 O O . PHE D 1 95 ? -36.713 24.538 41.361 1.00 10.69 98 PHE D O 1
ATOM 6988 N N . ILE D 1 96 ? -36.231 23.287 39.532 1.00 11.55 99 ILE D N 1
ATOM 6989 C CA . ILE D 1 96 ? -36.770 24.261 38.577 1.00 12.02 99 ILE D CA 1
ATOM 6990 C C . ILE D 1 96 ? -38.248 24.482 38.790 1.00 12.30 99 ILE D C 1
ATOM 6991 O O . ILE D 1 96 ? -38.707 25.608 38.695 1.00 11.44 99 ILE D O 1
ATOM 6996 N N . GLU D 1 97 ? -38.984 23.436 39.153 1.00 14.25 100 GLU D N 1
ATOM 6997 C CA . GLU D 1 97 ? -40.398 23.612 39.489 1.00 15.78 100 GLU D CA 1
ATOM 6998 C C . GLU D 1 97 ? -40.583 24.454 40.746 1.00 14.37 100 GLU D C 1
ATOM 6999 O O . GLU D 1 97 ? -41.446 25.338 40.774 1.00 14.61 100 GLU D O 1
ATOM 7005 N N . TRP D 1 98 ? -39.773 24.179 41.769 1.00 13.56 101 TRP D N 1
ATOM 7006 C CA . TRP D 1 98 ? -39.933 24.822 43.065 1.00 13.00 101 TRP D CA 1
ATOM 7007 C C . TRP D 1 98 ? -39.596 26.342 43.002 1.00 12.71 101 TRP D C 1
ATOM 7008 O O . TRP D 1 98 ? -40.302 27.196 43.588 1.00 11.72 101 TRP D O 1
ATOM 7019 N N . ILE D 1 99 ? -38.499 26.662 42.288 1.00 12.22 102 ILE D N 1
ATOM 7020 C CA . ILE D 1 99 ? -38.026 28.065 42.194 1.00 12.29 102 ILE D CA 1
ATOM 7021 C C . ILE D 1 99 ? -38.722 28.797 41.049 1.00 11.26 102 ILE D C 1
ATOM 7022 O O . ILE D 1 99 ? -38.969 29.987 41.136 1.00 12.04 102 ILE D O 1
ATOM 7027 N N . GLY D 1 100 ? -39.011 28.083 39.982 1.00 10.60 103 GLY D N 1
ATOM 7028 C CA . GLY D 1 100 ? -39.638 28.662 38.796 1.00 11.04 103 GLY D CA 1
ATOM 7029 C C . GLY D 1 100 ? -38.594 29.137 37.823 1.00 10.60 103 GLY D C 1
ATOM 7030 O O . GLY D 1 100 ? -37.505 29.566 38.215 1.00 10.08 103 GLY D O 1
ATOM 7031 N N . GLU D 1 101 ? -38.965 29.134 36.537 1.00 11.59 104 GLU D N 1
ATOM 7032 C CA . GLU D 1 101 ? -38.033 29.521 35.451 1.00 11.62 104 GLU D CA 1
ATOM 7033 C C . GLU D 1 101 ? -37.476 30.940 35.623 1.00 11.69 104 GLU D C 1
ATOM 7034 O O . GLU D 1 101 ? -36.285 31.165 35.452 1.00 10.59 104 GLU D O 1
ATOM 7040 N N . GLU D 1 102 ? -38.340 31.872 35.994 1.00 12.54 105 GLU D N 1
ATOM 7041 C CA . GLU D 1 102 ? -37.941 33.260 36.034 1.00 14.42 105 GLU D CA 1
ATOM 7042 C C . GLU D 1 102 ? -36.916 33.537 37.135 1.00 13.88 105 GLU D C 1
ATOM 7043 O O . GLU D 1 102 ? -35.910 34.192 36.917 1.00 14.00 105 GLU D O 1
ATOM 7049 N N . LYS D 1 103 ? -37.185 33.048 38.332 1.00 14.24 106 LYS D N 1
ATOM 7050 C CA . LYS D 1 103 ? -36.233 33.169 39.452 1.00 14.06 106 LYS D CA 1
ATOM 7051 C C . LYS D 1 103 ? -34.950 32.370 39.175 1.00 12.79 106 LYS D C 1
ATOM 7052 O O . LYS D 1 103 ? -33.845 32.828 39.482 1.00 11.53 106 LYS D O 1
ATOM 7058 N N . TYR D 1 104 ? -35.100 31.192 38.561 1.00 11.41 107 TYR D N 1
ATOM 7059 C CA . TYR D 1 104 ? -33.932 30.387 38.199 1.00 10.66 107 TYR D CA 1
ATOM 7060 C C . TYR D 1 104 ? -33.007 31.200 37.266 1.00 10.33 107 TYR D C 1
ATOM 7061 O O . TYR D 1 104 ? -31.792 31.220 37.450 1.00 9.77 107 TYR D O 1
ATOM 7070 N N . GLN D 1 105 ? -33.602 31.881 36.283 1.00 10.53 108 GLN D N 1
ATOM 7071 C CA . GLN D 1 105 ? -32.823 32.710 35.381 1.00 10.87 108 GLN D CA 1
ATOM 7072 C C . GLN D 1 105 ? -32.167 33.883 36.088 1.00 11.05 108 GLN D C 1
ATOM 7073 O O . GLN D 1 105 ? -31.044 34.250 35.751 1.00 10.05 108 GLN D O 1
ATOM 7079 N N . LYS D 1 106 ? -32.850 34.469 37.070 1.00 12.08 109 LYS D N 1
ATOM 7080 C CA . LYS D 1 106 ? -32.203 35.528 37.845 1.00 12.98 109 LYS D CA 1
ATOM 7081 C C . LYS D 1 106 ? -30.972 34.992 38.527 1.00 11.33 109 LYS D C 1
ATOM 7082 O O . LYS D 1 106 ? -29.915 35.638 38.519 1.00 10.44 109 LYS D O 1
ATOM 7088 N N . LEU D 1 107 ? -31.088 33.801 39.098 1.00 9.94 110 LEU D N 1
ATOM 7089 C CA . LEU D 1 107 ? -29.974 33.169 39.793 1.00 9.18 110 LEU D CA 1
ATOM 7090 C C . LEU D 1 107 ? -28.805 32.882 38.842 1.00 9.09 110 LEU D C 1
ATOM 7091 O O . LEU D 1 107 ? -27.679 33.233 39.119 1.00 8.24 110 LEU D O 1
ATOM 7096 N N . VAL D 1 108 ? -29.109 32.242 37.732 1.00 9.22 111 VAL D N 1
ATOM 7097 C CA . VAL D 1 108 ? -28.128 31.849 36.737 1.00 9.94 111 VAL D CA 1
ATOM 7098 C C . VAL D 1 108 ? -27.406 33.071 36.154 1.00 9.77 111 VAL D C 1
ATOM 7099 O O . VAL D 1 108 ? -26.203 33.097 35.991 1.00 10.38 111 VAL D O 1
ATOM 7103 N N . ASN D 1 109 ? -28.184 34.068 35.787 1.00 9.49 112 ASN D N 1
ATOM 7104 C CA . ASN D 1 109 ? -27.637 35.304 35.215 1.00 9.90 112 ASN D CA 1
ATOM 7105 C C . ASN D 1 109 ? -26.669 35.996 36.175 1.00 9.46 112 ASN D C 1
ATOM 7106 O O . ASN D 1 109 ? -25.612 36.449 35.768 1.00 8.90 112 ASN D O 1
ATOM 7111 N N . PHE D 1 110 ? -27.051 36.063 37.441 1.00 9.83 113 PHE D N 1
ATOM 7112 C CA . PHE D 1 110 ? -26.174 36.585 38.459 1.00 9.83 113 PHE D CA 1
ATOM 7113 C C . PHE D 1 110 ? -24.885 35.808 38.546 1.00 9.99 113 PHE D C 1
ATOM 7114 O O . PHE D 1 110 ? -23.812 36.402 38.642 1.00 10.70 113 PHE D O 1
ATOM 7122 N N . ILE D 1 111 ? -24.982 34.489 38.534 1.00 9.43 114 ILE D N 1
ATOM 7123 C CA . ILE D 1 111 ? -23.813 33.627 38.646 1.00 9.58 114 ILE D CA 1
ATOM 7124 C C . ILE D 1 111 ? -22.893 33.790 37.437 1.00 9.94 114 ILE D C 1
ATOM 7125 O O . ILE D 1 111 ? -21.684 33.858 37.601 1.00 10.05 114 ILE D O 1
ATOM 7130 N N . LEU D 1 112 ? -23.467 33.858 36.252 1.00 10.56 115 LEU D N 1
ATOM 7131 C CA . LEU D 1 112 ? -22.696 34.036 35.008 1.00 11.56 115 LEU D CA 1
ATOM 7132 C C . LEU D 1 112 ? -21.975 35.392 35.041 1.00 11.32 115 LEU D C 1
ATOM 7133 O O . LEU D 1 112 ? -20.814 35.415 34.746 1.00 10.66 115 LEU D O 1
ATOM 7138 N N . ARG D 1 113 ? -22.681 36.447 35.419 1.00 11.82 116 ARG D N 1
ATOM 7139 C CA . ARG D 1 113 ? -22.096 37.798 35.509 1.00 12.33 116 ARG D CA 1
ATOM 7140 C C . ARG D 1 113 ? -21.012 37.779 36.589 1.00 12.49 116 ARG D C 1
ATOM 7141 O O . ARG D 1 113 ? -19.979 38.303 36.322 1.00 11.90 116 ARG D O 1
ATOM 7149 N N . TYR D 1 114 ? -21.286 37.159 37.737 1.00 10.98 117 TYR D N 1
ATOM 7150 C CA . TYR D 1 114 ? -20.294 37.089 38.835 1.00 11.05 117 TYR D CA 1
ATOM 7151 C C . TYR D 1 114 ? -18.999 36.459 38.308 1.00 10.78 117 TYR D C 1
ATOM 7152 O O . TYR D 1 114 ? -17.978 37.009 38.537 1.00 10.58 117 TYR D O 1
ATOM 7161 N N . PHE D 1 115 ? -19.119 35.373 37.561 1.00 10.57 118 PHE D N 1
ATOM 7162 C CA . PHE D 1 115 ? -17.952 34.685 37.047 1.00 11.69 118 PHE D CA 1
ATOM 7163 C C . PHE D 1 115 ? -17.232 35.473 35.982 1.00 11.60 118 PHE D C 1
ATOM 7164 O O . PHE D 1 115 ? -16.023 35.368 35.919 1.00 11.93 118 PHE D O 1
ATOM 7172 N N . ALA D 1 116 ? -17.950 36.237 35.167 1.00 11.57 119 ALA D N 1
ATOM 7173 C CA . ALA D 1 116 ? -17.316 37.095 34.197 1.00 12.71 119 ALA D CA 1
ATOM 7174 C C . ALA D 1 116 ? -16.471 38.160 34.870 1.00 13.39 119 ALA D C 1
ATOM 7175 O O . ALA D 1 116 ? -15.439 38.544 34.324 1.00 14.47 119 ALA D O 1
ATOM 7177 N N . ASP D 1 117 ? -16.932 38.670 36.016 1.00 13.78 120 ASP D N 1
ATOM 7178 C CA . ASP D 1 117 ? -16.244 39.747 36.747 1.00 14.18 120 ASP D CA 1
ATOM 7179 C C . ASP D 1 117 ? -15.191 39.245 37.686 1.00 14.16 120 ASP D C 1
ATOM 7180 O O . ASP D 1 117 ? -14.390 40.026 38.161 1.00 11.32 120 ASP D O 1
ATOM 7185 N N . LEU D 1 118 ? -15.191 37.947 37.964 1.00 16.55 121 LEU D N 1
ATOM 7186 C CA . LEU D 1 118 ? -14.253 37.376 38.916 1.00 17.65 121 LEU D CA 1
ATOM 7187 C C . LEU D 1 118 ? -12.889 37.232 38.322 1.00 18.75 121 LEU D C 1
ATOM 7188 O O . LEU D 1 118 ? -12.771 36.817 37.205 1.00 17.95 121 LEU D O 1
ATOM 7193 N N . GLN D 1 119 ? -11.870 37.616 39.077 1.00 21.50 122 GLN D N 1
ATOM 7194 C CA . GLN D 1 119 ? -10.490 37.527 38.605 1.00 22.97 122 GLN D CA 1
ATOM 7195 C C . GLN D 1 119 ? -9.920 36.221 39.180 1.00 20.85 122 GLN D C 1
ATOM 7196 O O . GLN D 1 119 ? -10.016 35.991 40.368 1.00 21.08 122 GLN D O 1
ATOM 7202 N N . LEU D 1 120 ? -9.387 35.353 38.329 1.00 18.26 123 LEU D N 1
ATOM 7203 C CA . LEU D 1 120 ? -8.881 34.062 38.737 1.00 17.66 123 LEU D CA 1
ATOM 7204 C C . LEU D 1 120 ? -7.642 33.777 37.911 1.00 17.61 123 LEU D C 1
ATOM 7205 O O . LEU D 1 120 ? -7.531 34.274 36.784 1.00 16.61 123 LEU D O 1
ATOM 7210 N N . PRO D 1 121 ? -6.706 32.965 38.434 1.00 18.29 124 PRO D N 1
ATOM 7211 C CA . PRO D 1 121 ? -5.578 32.536 37.578 1.00 18.26 124 PRO D CA 1
ATOM 7212 C C . PRO D 1 121 ? -6.080 31.824 36.293 1.00 16.44 124 PRO D C 1
ATOM 7213 O O . PRO D 1 121 ? -5.558 32.078 35.222 1.00 17.04 124 PRO D O 1
ATOM 7217 N N . LYS D 1 122 ? -7.086 30.946 36.425 1.00 14.87 125 LYS D N 1
ATOM 7218 C CA . LYS D 1 122 ? -7.609 30.170 35.336 1.00 14.02 125 LYS D CA 1
ATOM 7219 C C . LYS D 1 122 ? -9.128 30.026 35.355 1.00 13.15 125 LYS D C 1
ATOM 7220 O O . LYS D 1 122 ? -9.710 29.802 36.395 1.00 12.11 125 LYS D O 1
ATOM 7226 N N . LYS D 1 123 ? -9.733 30.131 34.179 1.00 12.28 126 LYS D N 1
ATOM 7227 C CA . LYS D 1 123 ? -11.138 29.788 33.946 1.00 12.59 126 LYS D CA 1
ATOM 7228 C C . LYS D 1 123 ? -11.229 28.794 32.829 1.00 12.44 126 LYS D C 1
ATOM 7229 O O . LYS D 1 123 ? -10.435 28.837 31.900 1.00 11.56 126 LYS D O 1
ATOM 7235 N N . ARG D 1 124 ? -12.222 27.916 32.895 1.00 13.77 127 ARG D N 1
ATOM 7236 C CA . ARG D 1 124 ? -12.332 26.838 31.926 1.00 13.57 127 ARG D CA 1
ATOM 7237 C C . ARG D 1 124 ? -13.735 26.785 31.335 1.00 13.98 127 ARG D C 1
ATOM 7238 O O . ARG D 1 124 ? -14.017 27.521 30.390 1.00 14.47 127 ARG D O 1
ATOM 7246 N N . GLY D 1 125 ? -14.598 25.907 31.867 1.00 13.95 128 GLY D N 1
ATOM 7247 C CA . GLY D 1 125 ? -15.916 25.659 31.334 1.00 13.29 128 GLY D CA 1
ATOM 7248 C C . GLY D 1 125 ? -16.703 24.823 32.322 1.00 13.85 128 GLY D C 1
ATOM 7249 O O . GLY D 1 125 ? -16.140 24.232 33.235 1.00 11.96 128 GLY D O 1
ATOM 7250 N N . THR D 1 126 ? -18.020 24.880 32.158 1.00 14.62 129 THR D N 1
ATOM 7251 C CA . THR D 1 126 ? -18.940 24.073 32.986 1.00 15.30 129 THR D CA 1
ATOM 7252 C C . THR D 1 126 ? -18.991 24.693 34.392 1.00 13.29 129 THR D C 1
ATOM 7253 O O . THR D 1 126 ? -18.766 24.019 35.354 1.00 10.95 129 THR D O 1
ATOM 7257 N N . PHE D 1 127 ? -19.270 25.980 34.421 1.00 11.42 130 PHE D N 1
ATOM 7258 C CA . PHE D 1 127 ? -19.388 26.788 35.583 1.00 11.34 130 PHE D CA 1
ATOM 7259 C C . PHE D 1 127 ? -20.687 26.473 36.366 1.00 10.97 130 PHE D C 1
ATOM 7260 O O . PHE D 1 127 ? -20.723 26.639 37.574 1.00 10.27 130 PHE D O 1
ATOM 7268 N N . ILE D 1 128 ? -21.741 26.070 35.664 1.00 10.74 131 ILE D N 1
ATOM 7269 C CA . ILE D 1 128 ? -23.007 25.735 36.278 1.00 11.09 131 ILE D CA 1
ATOM 7270 C C . ILE D 1 128 ? -23.444 24.424 35.719 1.00 10.99 131 ILE D C 1
ATOM 7271 O O . ILE D 1 128 ? -23.582 24.303 34.517 1.00 11.25 131 ILE D O 1
ATOM 7276 N N . GLU D 1 129 ? -23.689 23.465 36.587 1.00 12.15 132 GLU D N 1
ATOM 7277 C CA . GLU D 1 129 ? -24.363 22.227 36.208 1.00 12.71 132 GLU D CA 1
ATOM 7278 C C . GLU D 1 129 ? -25.764 22.162 36.817 1.00 11.72 132 GLU D C 1
ATOM 7279 O O . GLU D 1 129 ? -25.918 22.218 38.015 1.00 9.66 132 GLU D O 1
ATOM 7285 N N . PHE D 1 130 ? -26.753 22.037 35.947 1.00 12.20 133 PHE D N 1
ATOM 7286 C CA . PHE D 1 130 ? -28.151 21.906 36.291 1.00 11.90 133 PHE D CA 1
ATOM 7287 C C . PHE D 1 130 ? -28.505 20.450 36.559 1.00 13.65 133 PHE D C 1
ATOM 7288 O O . PHE D 1 130 ? -28.363 19.608 35.677 1.00 12.88 133 PHE D O 1
ATOM 7296 N N . ARG D 1 131 ? -28.993 20.164 37.768 1.00 14.26 134 ARG D N 1
ATOM 7297 C CA . ARG D 1 131 ? -29.422 18.804 38.146 1.00 15.97 134 ARG D CA 1
ATOM 7298 C C . ARG D 1 131 ? -30.893 18.915 38.587 1.00 15.14 134 ARG D C 1
ATOM 7299 O O . ARG D 1 131 ? -31.440 20.032 38.682 1.00 12.82 134 ARG D O 1
ATOM 7307 N N . ASN D 1 132 ? -31.512 17.793 38.869 1.00 15.67 135 ASN D N 1
ATOM 7308 C CA . ASN D 1 132 ? -32.954 17.774 39.151 1.00 16.87 135 ASN D CA 1
ATOM 7309 C C . ASN D 1 132 ? -33.334 18.437 40.492 1.00 14.60 135 ASN D C 1
ATOM 7310 O O . ASN D 1 132 ? -34.375 19.043 40.605 1.00 14.12 135 ASN D O 1
ATOM 7315 N N . GLY D 1 133 ? -32.484 18.271 41.493 1.00 12.88 136 GLY D N 1
ATOM 7316 C CA . GLY D 1 133 ? -32.722 18.871 42.803 1.00 13.64 136 GLY D CA 1
ATOM 7317 C C . GLY D 1 133 ? -31.786 19.949 43.292 1.00 11.95 136 GLY D C 1
ATOM 7318 O O . GLY D 1 133 ? -31.871 20.368 44.424 1.00 13.30 136 GLY D O 1
ATOM 7319 N N . MET D 1 134 ? -30.872 20.383 42.458 1.00 11.52 137 MET D N 1
ATOM 7320 C CA . MET D 1 134 ? -29.869 21.380 42.838 1.00 10.81 137 MET D CA 1
ATOM 7321 C C . MET D 1 134 ? -29.121 21.883 41.585 1.00 10.01 137 MET D C 1
ATOM 7322 O O . MET D 1 134 ? -29.282 21.354 40.527 1.00 8.78 137 MET D O 1
ATOM 7327 N N . ILE D 1 135 ? -28.315 22.913 41.749 1.00 9.18 138 ILE D N 1
ATOM 7328 C CA . ILE D 1 135 ? -27.265 23.209 40.794 1.00 9.10 138 ILE D CA 1
ATOM 7329 C C . ILE D 1 135 ? -25.904 23.105 41.498 1.00 9.36 138 ILE D C 1
ATOM 7330 O O . ILE D 1 135 ? -25.808 23.276 42.721 1.00 8.25 138 ILE D O 1
ATOM 7335 N N . ASN D 1 136 ? -24.879 22.803 40.706 1.00 9.92 139 ASN D N 1
ATOM 7336 C CA . ASN D 1 136 ? -23.516 22.804 41.153 1.00 11.33 139 ASN D CA 1
ATOM 7337 C C . ASN D 1 136 ? -22.822 23.968 40.439 1.00 11.57 139 ASN D C 1
ATOM 7338 O O . ASN D 1 136 ? -22.996 24.158 39.236 1.00 11.35 139 ASN D O 1
ATOM 7343 N N . VAL D 1 137 ? -22.063 24.752 41.188 1.00 12.00 140 VAL D N 1
ATOM 7344 C CA . VAL D 1 137 ? -21.547 26.033 40.738 1.00 12.30 140 VAL D CA 1
ATOM 7345 C C . VAL D 1 137 ? -20.028 25.997 40.951 1.00 12.07 140 VAL D C 1
ATOM 7346 O O . VAL D 1 137 ? -19.609 25.732 42.055 1.00 12.00 140 VAL D O 1
ATOM 7350 N N . SER D 1 138 ? -19.223 26.243 39.919 1.00 11.90 141 SER D N 1
ATOM 7351 C CA . SER D 1 138 ? -17.748 26.182 40.017 1.00 12.17 141 SER D CA 1
ATOM 7352 C C . SER D 1 138 ? -17.133 27.416 39.382 1.00 11.92 141 SER D C 1
ATOM 7353 O O . SER D 1 138 ? -17.352 27.649 38.175 1.00 10.87 141 SER D O 1
ATOM 7356 N N . PRO D 1 139 ? -16.376 28.212 40.152 1.00 12.21 142 PRO D N 1
ATOM 7357 C CA . PRO D 1 139 ? -15.790 29.418 39.545 1.00 13.17 142 PRO D CA 1
ATOM 7358 C C . PRO D 1 139 ? -14.766 29.191 38.455 1.00 13.27 142 PRO D C 1
ATOM 7359 O O . PRO D 1 139 ? -14.714 29.944 37.509 1.00 14.11 142 PRO D O 1
ATOM 7363 N N . ILE D 1 140 ? -13.987 28.131 38.595 1.00 13.47 143 ILE D N 1
ATOM 7364 C CA . ILE D 1 140 ? -13.036 27.742 37.559 1.00 14.95 143 ILE D CA 1
ATOM 7365 C C . ILE D 1 140 ? -13.757 26.918 36.506 1.00 15.25 143 ILE D C 1
ATOM 7366 O O . ILE D 1 140 ? -13.384 26.993 35.350 1.00 14.04 143 ILE D O 1
ATOM 7371 N N . GLY D 1 141 ? -14.766 26.140 36.901 1.00 15.32 144 GLY D N 1
ATOM 7372 C CA . GLY D 1 141 ? -15.533 25.307 35.984 1.00 15.18 144 GLY D CA 1
ATOM 7373 C C . GLY D 1 141 ? -15.104 23.852 36.129 1.00 16.58 144 GLY D C 1
ATOM 7374 O O . GLY D 1 141 ? -13.927 23.570 36.337 1.00 16.26 144 GLY D O 1
ATOM 7375 N N . ARG D 1 142 ? -16.056 22.929 35.996 1.00 17.82 145 ARG D N 1
ATOM 7376 C CA . ARG D 1 142 ? -15.786 21.482 36.148 1.00 19.36 145 ARG D CA 1
ATOM 7377 C C . ARG D 1 142 ? -14.917 20.891 35.039 1.00 16.72 145 ARG D C 1
ATOM 7378 O O . ARG D 1 142 ? -14.378 19.812 35.224 1.00 13.14 145 ARG D O 1
ATOM 7386 N N . ASN D 1 143 ? -14.785 21.588 33.902 1.00 16.56 146 ASN D N 1
ATOM 7387 C CA . ASN D 1 143 ? -13.858 21.140 32.846 1.00 16.41 146 ASN D CA 1
ATOM 7388 C C . ASN D 1 143 ? -12.402 21.319 33.258 1.00 16.22 146 ASN D C 1
ATOM 7389 O O . ASN D 1 143 ? -11.537 20.915 32.506 1.00 16.59 146 ASN D O 1
ATOM 7394 N N . ALA D 1 144 ? -12.128 21.946 34.412 1.00 14.97 147 ALA D N 1
ATOM 7395 C CA . ALA D 1 144 ? -10.791 21.986 34.969 1.00 15.96 147 ALA D CA 1
ATOM 7396 C C . ALA D 1 144 ? -10.187 20.594 35.072 1.00 16.70 147 ALA D C 1
ATOM 7397 O O . ALA D 1 144 ? -10.864 19.654 35.470 1.00 19.49 147 ALA D O 1
ATOM 7399 N N . SER D 1 145 ? -8.932 20.450 34.682 1.00 17.76 148 SER D N 1
ATOM 7400 C CA . SER D 1 145 ? -8.215 19.160 34.797 1.00 18.53 148 SER D CA 1
ATOM 7401 C C . SER D 1 145 ? -7.931 18.866 36.276 1.00 18.90 148 SER D C 1
ATOM 7402 O O . SER D 1 145 ? -8.089 19.747 37.163 1.00 18.21 148 SER D O 1
ATOM 7405 N N . VAL D 1 146 ? -7.466 17.648 36.510 1.00 19.57 149 VAL D N 1
ATOM 7406 C CA . VAL D 1 146 ? -7.050 17.193 37.833 1.00 20.56 149 VAL D CA 1
ATOM 7407 C C . VAL D 1 146 ? -6.122 18.220 38.484 1.00 20.36 149 VAL D C 1
ATOM 7408 O O . VAL D 1 146 ? -6.396 18.716 39.598 1.00 18.19 149 VAL D O 1
ATOM 7412 N N . GLU D 1 147 ? -5.066 18.591 37.760 1.00 21.49 150 GLU D N 1
ATOM 7413 C CA . GLU D 1 147 ? -4.087 19.526 38.294 1.00 20.31 150 GLU D CA 1
ATOM 7414 C C . GLU D 1 147 ? -4.663 20.922 38.428 1.00 20.25 150 GLU D C 1
ATOM 7415 O O . GLU D 1 147 ? -4.357 21.603 39.384 1.00 19.58 150 GLU D O 1
ATOM 7421 N N . GLU D 1 148 ? -5.499 21.371 37.498 1.00 18.97 151 GLU D N 1
ATOM 7422 C CA . GLU D 1 148 ? -6.165 22.686 37.647 1.00 17.76 151 GLU D CA 1
ATOM 7423 C C . GLU D 1 148 ? -7.076 22.757 38.886 1.00 16.67 151 GLU D C 1
ATOM 7424 O O . GLU D 1 148 ? -7.143 23.763 39.570 1.00 15.49 151 GLU D O 1
ATOM 7430 N N . ARG D 1 149 ? -7.753 21.674 39.177 1.00 17.55 152 ARG D N 1
ATOM 7431 C CA . ARG D 1 149 ? -8.606 21.597 40.376 1.00 18.84 152 ARG D CA 1
ATOM 7432 C C . ARG D 1 149 ? -7.781 21.678 41.652 1.00 20.56 152 ARG D C 1
ATOM 7433 O O . ARG D 1 149 ? -8.179 22.348 42.608 1.00 20.33 152 ARG D O 1
ATOM 7441 N N . ASN D 1 150 ? -6.635 20.984 41.671 1.00 23.21 153 ASN D N 1
ATOM 7442 C CA . ASN D 1 150 ? -5.717 21.051 42.825 1.00 23.62 153 ASN D CA 1
ATOM 7443 C C . ASN D 1 150 ? -5.265 22.467 43.007 1.00 25.49 153 ASN D C 1
ATOM 7444 O O . ASN D 1 150 ? -5.280 22.966 44.126 1.00 30.37 153 ASN D O 1
ATOM 7449 N N . GLU D 1 151 ? -4.909 23.137 41.914 1.00 26.65 154 GLU D N 1
ATOM 7450 C CA . GLU D 1 151 ? -4.446 24.516 42.005 1.00 27.18 154 GLU D CA 1
ATOM 7451 C C . GLU D 1 151 ? -5.570 25.436 42.458 1.00 25.88 154 GLU D C 1
ATOM 7452 O O . GLU D 1 151 ? -5.325 26.374 43.242 1.00 24.47 154 GLU D O 1
ATOM 7458 N N . PHE D 1 152 ? -6.795 25.200 41.967 1.00 23.25 155 PHE D N 1
ATOM 7459 C CA . PHE D 1 152 ? -7.896 26.068 42.375 1.00 21.39 155 PHE D CA 1
ATOM 7460 C C . PHE D 1 152 ? -8.172 25.915 43.858 1.00 19.99 155 PHE D C 1
ATOM 7461 O O . PHE D 1 152 ? -8.337 26.890 44.540 1.00 22.53 155 PHE D O 1
ATOM 7469 N N . GLU D 1 153 ? -8.186 24.691 44.345 1.00 21.81 156 GLU D N 1
ATOM 7470 C CA . GLU D 1 153 ? -8.440 24.435 45.770 1.00 24.12 156 GLU D CA 1
ATOM 7471 C C . GLU D 1 153 ? -7.520 25.223 46.697 1.00 24.99 156 GLU D C 1
ATOM 7472 O O . GLU D 1 153 ? -7.964 25.730 47.744 1.00 21.29 156 GLU D O 1
ATOM 7478 N N . ALA D 1 154 ? -6.233 25.285 46.331 1.00 23.58 157 ALA D N 1
ATOM 7479 C CA . ALA D 1 154 ? -5.237 25.956 47.138 1.00 24.50 157 ALA D CA 1
ATOM 7480 C C . ALA D 1 154 ? -5.449 27.438 47.016 1.00 26.83 157 ALA D C 1
ATOM 7481 O O . ALA D 1 154 ? -5.394 28.170 48.004 1.00 28.87 157 ALA D O 1
ATOM 7483 N N . TYR D 1 155 ? -5.712 27.898 45.797 1.00 24.58 158 TYR D N 1
ATOM 7484 C CA . TYR D 1 155 ? -6.036 29.305 45.594 1.00 22.36 158 TYR D CA 1
ATOM 7485 C C . TYR D 1 155 ? -7.274 29.720 46.410 1.00 23.43 158 TYR D C 1
ATOM 7486 O O . TYR D 1 155 ? -7.269 30.759 47.076 1.00 25.41 158 TYR D O 1
ATOM 7495 N N . ASP D 1 156 ? -8.306 28.888 46.389 1.00 23.67 159 ASP D N 1
ATOM 7496 C CA . ASP D 1 156 ? -9.546 29.132 47.137 1.00 23.95 159 ASP D CA 1
ATOM 7497 C C . ASP D 1 156 ? -9.333 29.112 48.666 1.00 24.94 159 ASP D C 1
ATOM 7498 O O . ASP D 1 156 ? -9.902 29.929 49.364 1.00 22.32 159 ASP D O 1
ATOM 7503 N N . LYS D 1 157 ? -8.500 28.200 49.162 1.00 28.96 160 LYS D N 1
ATOM 7504 C CA . LYS D 1 157 ? -8.082 28.211 50.590 1.00 30.99 160 LYS D CA 1
ATOM 7505 C C . LYS D 1 157 ? -7.554 29.582 50.977 1.00 33.38 160 LYS D C 1
ATOM 7506 O O . LYS D 1 157 ? -7.897 30.079 52.033 1.00 35.22 160 LYS D O 1
ATOM 7512 N N . GLU D 1 158 ? -6.731 30.184 50.118 1.00 28.97 161 GLU D N 1
ATOM 7513 C CA . GLU D 1 158 ? -6.125 31.455 50.414 1.00 28.34 161 GLU D CA 1
ATOM 7514 C C . GLU D 1 158 ? -7.081 32.617 50.193 1.00 29.59 161 GLU D C 1
ATOM 7515 O O . GLU D 1 158 ? -7.063 33.566 50.961 1.00 27.79 161 GLU D O 1
ATOM 7521 N N . HIS D 1 159 ? -7.867 32.579 49.117 1.00 28.04 162 HIS D N 1
ATOM 7522 C CA . HIS D 1 159 ? -8.625 33.747 48.713 1.00 29.21 162 HIS D CA 1
ATOM 7523 C C . HIS D 1 159 ? -10.116 33.735 49.034 1.00 26.34 162 HIS D C 1
ATOM 7524 O O . HIS D 1 159 ? -10.778 34.735 48.837 1.00 24.19 162 HIS D O 1
ATOM 7531 N N . HIS D 1 160 ? -10.606 32.589 49.496 1.00 24.97 163 HIS D N 1
ATOM 7532 C CA . HIS D 1 160 ? -12.019 32.381 49.885 1.00 23.96 163 HIS D CA 1
ATOM 7533 C C . HIS D 1 160 ? -12.969 32.742 48.732 1.00 21.12 163 HIS D C 1
ATOM 7534 O O . HIS D 1 160 ? -13.918 33.473 48.982 1.00 19.78 163 HIS D O 1
ATOM 7541 N N . ILE D 1 161 ? -12.705 32.237 47.524 1.00 18.05 164 ILE D N 1
ATOM 7542 C CA . ILE D 1 161 ? -13.547 32.545 46.333 1.00 16.85 164 ILE D CA 1
ATOM 7543 C C . ILE D 1 161 ? -14.955 32.003 46.574 1.00 15.36 164 ILE D C 1
ATOM 7544 O O . ILE D 1 161 ? -15.853 32.761 46.473 1.00 13.07 164 ILE D O 1
ATOM 7549 N N . ARG D 1 162 ? -15.061 30.729 46.949 1.00 16.55 165 ARG D N 1
ATOM 7550 C CA . ARG D 1 162 ? -16.367 30.060 47.144 1.00 18.37 165 ARG D CA 1
ATOM 7551 C C . ARG D 1 162 ? -17.144 30.713 48.291 1.00 16.69 165 ARG D C 1
ATOM 7552 O O . ARG D 1 162 ? -18.289 30.992 48.101 1.00 16.37 165 ARG D O 1
ATOM 7560 N N . THR D 1 163 ? -16.490 30.943 49.413 1.00 14.56 166 THR D N 1
ATOM 7561 C CA . THR D 1 163 ? -17.132 31.556 50.559 1.00 14.65 166 THR D CA 1
ATOM 7562 C C . THR D 1 163 ? -17.640 32.946 50.241 1.00 13.85 166 THR D C 1
ATOM 7563 O O . THR D 1 163 ? -18.786 33.302 50.561 1.00 13.30 166 THR D O 1
ATOM 7567 N N . ASP D 1 164 ? -16.823 33.751 49.579 1.00 13.70 167 ASP D N 1
ATOM 7568 C CA . ASP D 1 164 ? -17.303 35.085 49.245 1.00 14.86 167 ASP D CA 1
ATOM 7569 C C . ASP D 1 164 ? -18.444 35.049 48.225 1.00 13.83 167 ASP D C 1
ATOM 7570 O O . ASP D 1 164 ? -19.351 35.856 48.323 1.00 14.20 167 ASP D O 1
ATOM 7575 N N . MET D 1 165 ? -18.431 34.106 47.299 1.00 12.39 168 MET D N 1
ATOM 7576 C CA . MET D 1 165 ? -19.525 34.030 46.350 1.00 12.83 168 MET D CA 1
ATOM 7577 C C . MET D 1 165 ? -20.799 33.534 47.030 1.00 11.88 168 MET D C 1
ATOM 7578 O O . MET D 1 165 ? -21.854 34.060 46.763 1.00 10.84 168 MET D O 1
ATOM 7583 N N . VAL D 1 166 ? -20.695 32.558 47.921 1.00 11.67 169 VAL D N 1
ATOM 7584 C CA . VAL D 1 166 ? -21.869 32.100 48.677 1.00 12.22 169 VAL D CA 1
ATOM 7585 C C . VAL D 1 166 ? -22.484 33.299 49.429 1.00 12.97 169 VAL D C 1
ATOM 7586 O O . VAL D 1 166 ? -23.704 33.532 49.363 1.00 11.52 169 VAL D O 1
ATOM 7590 N N . ASN D 1 167 ? -21.625 34.103 50.074 1.00 13.56 170 ASN D N 1
ATOM 7591 C CA . ASN D 1 167 ? -22.110 35.244 50.826 1.00 13.71 170 ASN D CA 1
ATOM 7592 C C . ASN D 1 167 ? -22.764 36.259 49.931 1.00 13.16 170 ASN D C 1
ATOM 7593 O O . ASN D 1 167 ? -23.824 36.831 50.295 1.00 11.97 170 ASN D O 1
ATOM 7598 N N . ALA D 1 168 ? -22.175 36.474 48.747 1.00 12.36 171 ALA D N 1
ATOM 7599 C CA . ALA D 1 168 ? -22.771 37.373 47.767 1.00 11.90 171 ALA D CA 1
ATOM 7600 C C . ALA D 1 168 ? -24.131 36.910 47.297 1.00 11.47 171 ALA D C 1
ATOM 7601 O O . ALA D 1 168 ? -25.032 37.748 47.137 1.00 12.41 171 ALA D O 1
ATOM 7603 N N . LEU D 1 169 ? -24.290 35.609 47.068 1.00 10.51 172 LEU D N 1
ATOM 7604 C CA . LEU D 1 169 ? -25.561 35.028 46.658 1.00 10.81 172 LEU D CA 1
ATOM 7605 C C . LEU D 1 169 ? -26.638 35.180 47.751 1.00 10.93 172 LEU D C 1
ATOM 7606 O O . LEU D 1 169 ? -27.763 35.564 47.465 1.00 10.95 172 LEU D O 1
ATOM 7611 N N . LYS D 1 170 ? -26.273 34.885 48.991 1.00 12.11 173 LYS D N 1
ATOM 7612 C CA . LYS D 1 170 ? -27.173 35.060 50.130 1.00 13.10 173 LYS D CA 1
ATOM 7613 C C . LYS D 1 170 ? -27.634 36.519 50.252 1.00 13.83 173 LYS D C 1
ATOM 7614 O O . LYS D 1 170 ? -28.789 36.776 50.604 1.00 15.39 173 LYS D O 1
ATOM 7620 N N . LYS D 1 171 ? -26.753 37.460 49.944 1.00 14.80 174 LYS D N 1
ATOM 7621 C CA . LYS D 1 171 ? -27.114 38.879 50.013 1.00 15.09 174 LYS D CA 1
ATOM 7622 C C . LYS D 1 171 ? -27.961 39.316 48.807 1.00 14.98 174 LYS D C 1
ATOM 7623 O O . LYS D 1 171 ? -28.830 40.161 48.933 1.00 13.65 174 LYS D O 1
ATOM 7629 N N . GLU D 1 172 ? -27.707 38.747 47.629 1.00 14.86 175 GLU D N 1
ATOM 7630 C CA . GLU D 1 172 ? -28.521 39.075 46.441 1.00 14.02 175 GLU D CA 1
ATOM 7631 C C . GLU D 1 172 ? -29.903 38.408 46.449 1.00 13.31 175 GLU D C 1
ATOM 7632 O O . GLU D 1 172 ? -30.867 38.969 45.967 1.00 13.05 175 GLU D O 1
ATOM 7638 N N . PHE D 1 173 ? -29.982 37.206 46.991 1.00 13.23 176 PHE D N 1
ATOM 7639 C CA . PHE D 1 173 ? -31.175 36.408 46.929 1.00 13.01 176 PHE D CA 1
ATOM 7640 C C . PHE D 1 173 ? -31.666 36.043 48.327 1.00 13.28 176 PHE D C 1
ATOM 7641 O O . PHE D 1 173 ? -31.853 34.872 48.623 1.00 12.36 176 PHE D O 1
ATOM 7649 N N . PRO D 1 174 ? -31.916 37.049 49.185 1.00 14.98 177 PRO D N 1
ATOM 7650 C CA . PRO D 1 174 ? -32.185 36.722 50.571 1.00 16.17 177 PRO D CA 1
ATOM 7651 C C . PRO D 1 174 ? -33.515 36.019 50.826 1.00 16.76 177 PRO D C 1
ATOM 7652 O O . PRO D 1 174 ? -33.613 35.350 51.829 1.00 17.60 177 PRO D O 1
ATOM 7656 N N . ASP D 1 175 ? -34.512 36.181 49.960 1.00 17.77 178 ASP D N 1
ATOM 7657 C CA . ASP D 1 175 ? -35.804 35.514 50.130 1.00 19.85 178 ASP D CA 1
ATOM 7658 C C . ASP D 1 175 ? -35.977 34.268 49.253 1.00 17.61 178 ASP D C 1
ATOM 7659 O O . ASP D 1 175 ? -37.053 33.778 49.117 1.00 16.19 178 ASP D O 1
ATOM 7664 N N . TYR D 1 176 ? -34.914 33.741 48.684 1.00 15.24 179 TYR D N 1
ATOM 7665 C CA . TYR D 1 176 ? -35.016 32.575 47.784 1.00 14.11 179 TYR D CA 1
ATOM 7666 C C . TYR D 1 176 ? -35.047 31.249 48.563 1.00 13.43 179 TYR D C 1
ATOM 7667 O O . TYR D 1 176 ? -35.352 30.241 47.963 1.00 12.94 179 TYR D O 1
ATOM 7676 N N . GLY D 1 177 ? -34.760 31.235 49.857 1.00 12.32 180 GLY D N 1
ATOM 7677 C CA . GLY D 1 177 ? -34.891 30.027 50.652 1.00 12.71 180 GLY D CA 1
ATOM 7678 C C . GLY D 1 177 ? -33.939 28.908 50.212 1.00 13.60 180 GLY D C 1
ATOM 7679 O O . GLY D 1 177 ? -34.344 27.743 50.134 1.00 14.17 180 GLY D O 1
ATOM 7680 N N . LEU D 1 178 ? -32.705 29.272 49.897 1.00 12.07 181 LEU D N 1
ATOM 7681 C CA . LEU D 1 178 ? -31.715 28.340 49.403 1.00 11.97 181 LEU D CA 1
ATOM 7682 C C . LEU D 1 178 ? -30.674 28.025 50.464 1.00 11.75 181 LEU D C 1
ATOM 7683 O O . LEU D 1 178 ? -30.372 28.863 51.313 1.00 11.39 181 LEU D O 1
ATOM 7688 N N . THR D 1 179 ? -30.111 26.828 50.380 1.00 11.71 182 THR D N 1
ATOM 7689 C CA . THR D 1 179 ? -28.955 26.399 51.160 1.00 11.74 182 THR D CA 1
ATOM 7690 C C . THR D 1 179 ? -27.790 26.207 50.176 1.00 12.51 182 THR D C 1
ATOM 7691 O O . THR D 1 179 ? -27.987 25.819 49.001 1.00 11.84 182 THR D O 1
ATOM 7695 N N . TYR D 1 180 ? -26.596 26.504 50.663 1.00 13.06 183 TYR D N 1
ATOM 7696 C CA . TYR D 1 180 ? -25.374 26.530 49.897 1.00 13.57 183 TYR D CA 1
ATOM 7697 C C . TYR D 1 180 ? -24.423 25.611 50.643 1.00 15.10 183 TYR D C 1
ATOM 7698 O O . TYR D 1 180 ? -24.269 25.715 51.864 1.00 17.42 183 TYR D O 1
ATOM 7707 N N . SER D 1 181 ? -23.830 24.655 49.948 1.00 16.13 184 SER D N 1
ATOM 7708 C CA . SER D 1 181 ? -22.900 23.753 50.559 1.00 17.36 184 SER D CA 1
ATOM 7709 C C . SER D 1 181 ? -21.613 23.662 49.744 1.00 16.56 184 SER D C 1
ATOM 7710 O O . SER D 1 181 ? -21.597 23.139 48.620 1.00 14.89 184 SER D O 1
ATOM 7713 N N . ILE D 1 182 ? -20.530 24.159 50.334 1.00 16.24 185 ILE D N 1
ATOM 7714 C CA . ILE D 1 182 ? -19.226 24.099 49.690 1.00 17.47 185 ILE D CA 1
ATOM 7715 C C . ILE D 1 182 ? -18.635 22.722 49.946 1.00 18.85 185 ILE D C 1
ATOM 7716 O O . ILE D 1 182 ? -18.532 22.301 51.093 1.00 21.21 185 ILE D O 1
ATOM 7721 N N . GLY D 1 183 ? -18.295 22.004 48.893 1.00 20.52 186 GLY D N 1
ATOM 7722 C CA . GLY D 1 183 ? -17.715 20.654 49.009 1.00 22.14 186 GLY D CA 1
ATOM 7723 C C . GLY D 1 183 ? -16.651 20.402 47.944 1.00 22.34 186 GLY D C 1
ATOM 7724 O O . GLY D 1 183 ? -16.722 20.970 46.855 1.00 22.32 186 GLY D O 1
ATOM 7725 N N . GLY D 1 184 ? -15.692 19.523 48.236 1.00 24.30 187 GLY D N 1
ATOM 7726 C CA . GLY D 1 184 ? -14.680 19.158 47.238 1.00 21.58 187 GLY D CA 1
ATOM 7727 C C . GLY D 1 184 ? -13.769 20.315 46.889 1.00 21.31 187 GLY D C 1
ATOM 7728 O O . GLY D 1 184 ? -13.606 21.258 47.682 1.00 21.74 187 GLY D O 1
ATOM 7729 N N . GLN D 1 185 ? -13.188 20.272 45.705 1.00 21.34 188 GLN D N 1
ATOM 7730 C CA . GLN D 1 185 ? -12.095 21.190 45.361 1.00 20.43 188 GLN D CA 1
ATOM 7731 C C . GLN D 1 185 ? -12.537 22.490 44.697 1.00 17.88 188 GLN D C 1
ATOM 7732 O O . GLN D 1 185 ? -11.903 23.525 44.909 1.00 20.39 188 GLN D O 1
ATOM 7738 N N . ILE D 1 186 ? -13.570 22.433 43.871 1.00 17.82 189 ILE D N 1
ATOM 7739 C CA . ILE D 1 186 ? -13.815 23.494 42.889 1.00 17.10 189 ILE D CA 1
ATOM 7740 C C . ILE D 1 186 ? -15.225 24.103 42.844 1.00 16.79 189 ILE D C 1
ATOM 7741 O O . ILE D 1 186 ? -15.485 24.991 42.011 1.00 15.75 189 ILE D O 1
ATOM 7746 N N . SER D 1 187 ? -16.141 23.606 43.676 1.00 14.87 190 SER D N 1
ATOM 7747 C CA . SER D 1 187 ? -17.556 23.923 43.512 1.00 14.41 190 SER D CA 1
ATOM 7748 C C . SER D 1 187 ? -18.314 24.032 44.818 1.00 14.01 190 SER D C 1
ATOM 7749 O O . SER D 1 187 ? -17.753 23.812 45.901 1.00 14.18 190 SER D O 1
ATOM 7752 N N . PHE D 1 188 ? -19.567 24.469 44.709 1.00 12.32 191 PHE D N 1
ATOM 7753 C CA . PHE D 1 188 ? -20.511 24.394 45.783 1.00 12.01 191 PHE D CA 1
ATOM 7754 C C . PHE D 1 188 ? -21.885 24.056 45.233 1.00 12.62 191 PHE D C 1
ATOM 7755 O O . PHE D 1 188 ? -22.169 24.358 44.078 1.00 12.93 191 PHE D O 1
ATOM 7763 N N . ASP D 1 189 ? -22.731 23.446 46.055 1.00 11.96 192 ASP D N 1
ATOM 7764 C CA . ASP D 1 189 ? -24.097 23.141 45.666 1.00 12.01 192 ASP D CA 1
ATOM 7765 C C . ASP D 1 189 ? -25.069 24.189 46.144 1.00 11.45 192 ASP D C 1
ATOM 7766 O O . ASP D 1 189 ? -24.849 24.799 47.165 1.00 11.76 192 ASP D O 1
ATOM 7771 N N . VAL D 1 190 ? -26.148 24.353 45.393 1.00 10.78 193 VAL D N 1
ATOM 7772 C CA . VAL D 1 190 ? -27.223 25.253 45.704 1.00 10.81 193 VAL D CA 1
ATOM 7773 C C . VAL D 1 190 ? -28.516 24.489 45.550 1.00 11.25 193 VAL D C 1
ATOM 7774 O O . VAL D 1 190 ? -28.783 23.939 44.469 1.00 11.35 193 VAL D O 1
ATOM 7778 N N . PHE D 1 191 ? -29.324 24.482 46.603 1.00 11.12 194 PHE D N 1
ATOM 7779 C CA . PHE D 1 191 ? -30.620 23.837 46.541 1.00 11.51 194 PHE D CA 1
ATOM 7780 C C . PHE D 1 191 ? -31.592 24.415 47.559 1.00 10.31 194 PHE D C 1
ATOM 7781 O O . PHE D 1 191 ? -31.169 25.084 48.455 1.00 10.45 194 PHE D O 1
ATOM 7789 N N . PRO D 1 192 ? -32.901 24.149 47.437 1.00 10.19 195 PRO D N 1
ATOM 7790 C CA . PRO D 1 192 ? -33.858 24.632 48.437 1.00 10.45 195 PRO D CA 1
ATOM 7791 C C . PRO D 1 192 ? -33.565 24.048 49.813 1.00 10.56 195 PRO D C 1
ATOM 7792 O O . PRO D 1 192 ? -33.127 22.913 49.944 1.00 10.06 195 PRO D O 1
ATOM 7796 N N . THR D 1 193 ? -33.747 24.850 50.837 1.00 11.15 196 THR D N 1
ATOM 7797 C CA . THR D 1 193 ? -33.444 24.428 52.197 1.00 11.95 196 THR D CA 1
ATOM 7798 C C . THR D 1 193 ? -34.277 23.183 52.499 1.00 11.56 196 THR D C 1
ATOM 7799 O O . THR D 1 193 ? -35.440 23.087 52.124 1.00 11.73 196 THR D O 1
ATOM 7803 N N . GLY D 1 194 ? -33.610 22.202 53.078 1.00 11.63 197 GLY D N 1
ATOM 7804 C CA . GLY D 1 194 ? -34.201 20.878 53.339 1.00 11.61 197 GLY D CA 1
ATOM 7805 C C . GLY D 1 194 ? -33.957 19.844 52.287 1.00 11.33 197 GLY D C 1
ATOM 7806 O O . GLY D 1 194 ? -34.215 18.747 52.558 1.00 11.87 197 GLY D O 1
ATOM 7807 N N . TRP D 1 195 ? -33.423 20.207 51.123 1.00 10.47 198 TRP D N 1
ATOM 7808 C CA . TRP D 1 195 ? -33.231 19.258 50.034 1.00 10.45 198 TRP D CA 1
ATOM 7809 C C . TRP D 1 195 ? -31.871 18.599 50.085 1.00 10.37 198 TRP D C 1
ATOM 7810 O O . TRP D 1 195 ? -31.266 18.318 49.043 1.00 10.26 198 TRP D O 1
ATOM 7821 N N . ASP D 1 196 ? -31.371 18.411 51.306 1.00 10.76 199 ASP D N 1
ATOM 7822 C CA . ASP D 1 196 ? -30.208 17.554 51.581 1.00 11.78 199 ASP D CA 1
ATOM 7823 C C . ASP D 1 196 ? -30.677 16.099 51.729 1.00 11.56 199 ASP D C 1
ATOM 7824 O O . ASP D 1 196 ? -31.834 15.792 51.448 1.00 11.33 199 ASP D O 1
ATOM 7829 N N . LYS D 1 197 ? -29.803 15.184 52.127 1.00 11.21 200 LYS D N 1
ATOM 7830 C CA . LYS D 1 197 ? -30.226 13.771 52.182 1.00 11.73 200 LYS D CA 1
ATOM 7831 C C . LYS D 1 197 ? -31.401 13.480 53.164 1.00 11.54 200 LYS D C 1
ATOM 7832 O O . LYS D 1 197 ? -32.102 12.467 53.008 1.00 11.45 200 LYS D O 1
ATOM 7838 N N . THR D 1 198 ? -31.630 14.371 54.140 1.00 11.29 201 THR D N 1
ATOM 7839 C CA . THR D 1 198 ? -32.807 14.227 55.036 1.00 11.10 201 THR D CA 1
ATOM 7840 C C . THR D 1 198 ? -34.128 14.282 54.295 1.00 10.66 201 THR D C 1
ATOM 7841 O O . THR D 1 198 ? -35.150 13.816 54.820 1.00 10.33 201 THR D O 1
ATOM 7845 N N . TYR D 1 199 ? -34.125 14.851 53.098 1.00 10.47 202 TYR D N 1
ATOM 7846 C CA . TYR D 1 199 ? -35.334 14.906 52.299 1.00 10.39 202 TYR D CA 1
ATOM 7847 C C . TYR D 1 199 ? -35.952 13.528 52.110 1.00 10.07 202 TYR D C 1
ATOM 7848 O O . TYR D 1 199 ? -37.201 13.400 52.137 1.00 8.98 202 TYR D O 1
ATOM 7857 N N . CYS D 1 200 ? -35.121 12.495 51.911 1.00 9.70 203 CYS D N 1
ATOM 7858 C CA . CYS D 1 200 ? -35.668 11.173 51.658 1.00 10.31 203 CYS D CA 1
ATOM 7859 C C . CYS D 1 200 ? -36.504 10.588 52.803 1.00 10.61 203 CYS D C 1
ATOM 7860 O O . CYS D 1 200 ? -37.336 9.701 52.580 1.00 11.63 203 CYS D O 1
ATOM 7863 N N . LEU D 1 201 ? -36.287 11.070 54.016 1.00 11.06 204 LEU D N 1
ATOM 7864 C CA . LEU D 1 201 ? -36.948 10.503 55.180 1.00 12.09 204 LEU D CA 1
ATOM 7865 C C . LEU D 1 201 ? -38.473 10.637 55.120 1.00 13.17 204 LEU D C 1
ATOM 7866 O O . LEU D 1 201 ? -39.179 9.862 55.714 1.00 11.54 204 LEU D O 1
ATOM 7871 N N . ARG D 1 202 ? -38.968 11.597 54.335 1.00 13.93 205 ARG D N 1
ATOM 7872 C CA . ARG D 1 202 ? -40.424 11.792 54.121 1.00 14.79 205 ARG D CA 1
ATOM 7873 C C . ARG D 1 202 ? -41.035 10.543 53.469 1.00 13.20 205 ARG D C 1
ATOM 7874 O O . ARG D 1 202 ? -42.112 10.225 53.785 1.00 12.33 205 ARG D O 1
ATOM 7882 N N . HIS D 1 203 ? -40.291 9.891 52.599 1.00 12.68 206 HIS D N 1
ATOM 7883 C CA . HIS D 1 203 ? -40.777 8.693 51.884 1.00 13.78 206 HIS D CA 1
ATOM 7884 C C . HIS D 1 203 ? -40.809 7.495 52.839 1.00 13.66 206 HIS D C 1
ATOM 7885 O O . HIS D 1 203 ? -41.713 6.659 52.768 1.00 13.68 206 HIS D O 1
ATOM 7892 N N . VAL D 1 204 ? -39.837 7.459 53.753 1.00 13.02 207 VAL D N 1
ATOM 7893 C CA . VAL D 1 204 ? -39.732 6.414 54.747 1.00 13.35 207 VAL D CA 1
ATOM 7894 C C . VAL D 1 204 ? -40.878 6.536 55.739 1.00 13.79 207 VAL D C 1
ATOM 7895 O O . VAL D 1 204 ? -41.540 5.549 56.066 1.00 12.67 207 VAL D O 1
ATOM 7899 N N . GLU D 1 205 ? -41.106 7.757 56.195 1.00 15.31 208 GLU D N 1
ATOM 7900 C CA . GLU D 1 205 ? -42.225 8.082 57.081 1.00 17.37 208 GLU D CA 1
ATOM 7901 C C . GLU D 1 205 ? -43.588 7.813 56.432 1.00 18.16 208 GLU D C 1
ATOM 7902 O O . GLU D 1 205 ? -44.492 7.331 57.112 1.00 17.64 208 GLU D O 1
ATOM 7908 N N . ALA D 1 206 ? -43.745 8.129 55.148 1.00 17.00 209 ALA D N 1
ATOM 7909 C CA . ALA D 1 206 ? -45.019 7.886 54.456 1.00 16.32 209 ALA D CA 1
ATOM 7910 C C . ALA D 1 206 ? -45.396 6.396 54.332 1.00 16.58 209 ALA D C 1
ATOM 7911 O O . ALA D 1 206 ? -46.544 6.095 54.040 1.00 16.58 209 ALA D O 1
ATOM 7913 N N . GLU D 1 207 ? -44.452 5.475 54.548 1.00 15.76 210 GLU D N 1
ATOM 7914 C CA . GLU D 1 207 ? -44.758 4.064 54.503 1.00 16.41 210 GLU D CA 1
ATOM 7915 C C . GLU D 1 207 ? -45.856 3.634 55.458 1.00 17.10 210 GLU D C 1
ATOM 7916 O O . GLU D 1 207 ? -46.589 2.708 55.180 1.00 14.82 210 GLU D O 1
ATOM 7922 N N . LYS D 1 208 ? -45.983 4.363 56.547 1.00 20.89 211 LYS D N 1
ATOM 7923 C CA . LYS D 1 208 ? -47.049 4.200 57.564 1.00 25.20 211 LYS D CA 1
ATOM 7924 C C . LYS D 1 208 ? -48.445 4.100 56.923 1.00 23.88 211 LYS D C 1
ATOM 7925 O O . LYS D 1 208 ? -49.219 3.264 57.342 1.00 24.68 211 LYS D O 1
ATOM 7931 N N . GLU D 1 209 ? -48.692 4.888 55.893 1.00 22.46 212 GLU D N 1
ATOM 7932 C CA . GLU D 1 209 ? -49.997 4.985 55.253 1.00 23.46 212 GLU D CA 1
ATOM 7933 C C . GLU D 1 209 ? -50.138 4.014 54.112 1.00 22.67 212 GLU D C 1
ATOM 7934 O O . GLU D 1 209 ? -51.191 3.916 53.533 1.00 21.16 212 GLU D O 1
ATOM 7940 N N . ILE D 1 210 ? -49.073 3.309 53.736 1.00 20.51 213 ILE D N 1
ATOM 7941 C CA . ILE D 1 210 ? -49.150 2.328 52.667 1.00 19.07 213 ILE D CA 1
ATOM 7942 C C . ILE D 1 210 ? -49.291 0.929 53.280 1.00 18.89 213 ILE D C 1
ATOM 7943 O O . ILE D 1 210 ? -50.372 0.364 53.276 1.00 20.78 213 ILE D O 1
ATOM 7948 N N . SER D 1 211 ? -48.204 0.360 53.795 1.00 18.68 214 SER D N 1
ATOM 7949 C CA . SER D 1 211 ? -48.227 -0.977 54.341 1.00 17.48 214 SER D CA 1
ATOM 7950 C C . SER D 1 211 ? -48.594 -0.933 55.819 1.00 18.10 214 SER D C 1
ATOM 7951 O O . SER D 1 211 ? -48.866 -1.970 56.401 1.00 20.76 214 SER D O 1
ATOM 7954 N N . GLY D 1 212 ? -48.555 0.212 56.446 1.00 17.86 215 GLY D N 1
ATOM 7955 C CA . GLY D 1 212 ? -48.734 0.293 57.907 1.00 17.60 215 GLY D CA 1
ATOM 7956 C C . GLY D 1 212 ? -47.423 0.271 58.675 1.00 16.91 215 GLY D C 1
ATOM 7957 O O . GLY D 1 212 ? -47.440 0.473 59.867 1.00 17.98 215 GLY D O 1
ATOM 7958 N N . VAL D 1 213 ? -46.296 -0.005 58.019 1.00 16.76 216 VAL D N 1
ATOM 7959 C CA . VAL D 1 213 ? -44.999 -0.115 58.695 1.00 16.59 216 VAL D CA 1
ATOM 7960 C C . VAL D 1 213 ? -44.493 1.256 59.104 1.00 17.33 216 VAL D C 1
ATOM 7961 O O . VAL D 1 213 ? -44.437 2.197 58.305 1.00 16.36 216 VAL D O 1
ATOM 7965 N N . GLU D 1 214 ? -44.161 1.359 60.380 1.00 17.85 217 GLU D N 1
ATOM 7966 C CA . GLU D 1 214 ? -43.730 2.619 60.960 1.00 18.89 217 GLU D CA 1
ATOM 7967 C C . GLU D 1 214 ? -42.245 2.504 61.273 1.00 16.33 217 GLU D C 1
ATOM 7968 O O . GLU D 1 214 ? -41.869 1.773 62.177 1.00 17.64 217 GLU D O 1
ATOM 7974 N N . TYR D 1 215 ? -41.396 3.165 60.494 1.00 14.94 218 TYR D N 1
ATOM 7975 C CA . TYR D 1 215 ? -39.945 2.980 60.630 1.00 13.85 218 TYR D CA 1
ATOM 7976 C C . TYR D 1 215 ? -39.455 3.827 61.772 1.00 13.72 218 TYR D C 1
ATOM 7977 O O . TYR D 1 215 ? -39.235 5.027 61.607 1.00 13.69 218 TYR D O 1
ATOM 7986 N N . THR D 1 216 ? -39.306 3.188 62.945 1.00 13.32 219 THR D N 1
ATOM 7987 C CA . THR D 1 216 ? -38.757 3.849 64.137 1.00 13.10 219 THR D CA 1
ATOM 7988 C C . THR D 1 216 ? -37.269 3.583 64.328 1.00 13.45 219 THR D C 1
ATOM 7989 O O . THR D 1 216 ? -36.602 4.365 65.023 1.00 13.45 219 THR D O 1
ATOM 7993 N N . THR D 1 217 ? -36.748 2.499 63.740 1.00 12.29 220 THR D N 1
ATOM 7994 C CA . THR D 1 217 ? -35.290 2.289 63.707 1.00 12.67 220 THR D CA 1
ATOM 7995 C C . THR D 1 217 ? -34.831 2.519 62.272 1.00 11.93 220 THR D C 1
ATOM 7996 O O . THR D 1 217 ? -35.117 1.708 61.379 1.00 12.04 220 THR D O 1
ATOM 8000 N N . ILE D 1 218 ? -34.185 3.655 62.038 1.00 11.50 221 ILE D N 1
ATOM 8001 C CA . ILE D 1 218 ? -33.722 4.047 60.697 1.00 10.84 221 ILE D CA 1
ATOM 8002 C C . ILE D 1 218 ? -32.226 4.165 60.797 1.00 10.69 221 ILE D C 1
ATOM 8003 O O . ILE D 1 218 ? -31.709 5.149 61.287 1.00 10.98 221 ILE D O 1
ATOM 8008 N N . HIS D 1 219 ? -31.532 3.119 60.374 1.00 10.36 222 HIS D N 1
ATOM 8009 C CA . HIS D 1 219 ? -30.097 3.141 60.301 1.00 10.69 222 HIS D CA 1
ATOM 8010 C C . HIS D 1 219 ? -29.668 3.890 59.049 1.00 10.67 222 HIS D C 1
ATOM 8011 O O . HIS D 1 219 ? -30.238 3.702 57.974 1.00 10.90 222 HIS D O 1
ATOM 8018 N N . PHE D 1 220 ? -28.668 4.738 59.193 1.00 10.67 223 PHE D N 1
ATOM 8019 C CA . PHE D 1 220 ? -28.086 5.413 58.059 1.00 10.83 223 PHE D CA 1
ATOM 8020 C C . PHE D 1 220 ? -26.593 5.184 58.048 1.00 11.24 223 PHE D C 1
ATOM 8021 O O . PHE D 1 220 ? -25.961 5.354 59.075 1.00 12.59 223 PHE D O 1
ATOM 8029 N N . PHE D 1 221 ? -26.048 4.852 56.885 1.00 11.41 224 PHE D N 1
ATOM 8030 C CA . PHE D 1 221 ? -24.628 4.625 56.696 1.00 12.04 224 PHE D CA 1
ATOM 8031 C C . PHE D 1 221 ? -24.105 5.588 55.631 1.00 12.49 224 PHE D C 1
ATOM 8032 O O . PHE D 1 221 ? -24.668 5.703 54.560 1.00 13.13 224 PHE D O 1
ATOM 8040 N N . GLY D 1 222 ? -23.007 6.246 55.938 1.00 12.24 225 GLY D N 1
ATOM 8041 C CA . GLY D 1 222 ? -22.419 7.235 55.054 1.00 12.30 225 GLY D CA 1
ATOM 8042 C C . GLY D 1 222 ? -20.976 7.474 55.421 1.00 11.84 225 GLY D C 1
ATOM 8043 O O . GLY D 1 222 ? -20.556 7.230 56.557 1.00 10.33 225 GLY D O 1
ATOM 8044 N N . ASP D 1 223 ? -20.227 7.951 54.441 1.00 13.04 226 ASP D N 1
ATOM 8045 C CA . ASP D 1 223 ? -18.821 8.228 54.610 1.00 14.67 226 ASP D CA 1
ATOM 8046 C C . ASP D 1 223 ? -18.496 9.715 54.752 1.00 15.73 226 ASP D C 1
ATOM 8047 O O . ASP D 1 223 ? -17.348 10.032 55.014 1.00 17.60 226 ASP D O 1
ATOM 8052 N N . LYS D 1 224 ? -19.459 10.618 54.562 1.00 16.00 227 LYS D N 1
ATOM 8053 C CA . LYS D 1 224 ? -19.212 12.076 54.714 1.00 16.88 227 LYS D CA 1
ATOM 8054 C C . LYS D 1 224 ? -20.131 12.640 55.820 1.00 16.18 227 LYS D C 1
ATOM 8055 O O . LYS D 1 224 ? -20.949 13.544 55.573 1.00 16.88 227 LYS D O 1
ATOM 8061 N N . CYS D 1 225 ? -19.981 12.086 57.021 1.00 16.24 228 CYS D N 1
ATOM 8062 C CA . CYS D 1 225 ? -20.853 12.386 58.172 1.00 17.00 228 CYS D CA 1
ATOM 8063 C C . CYS D 1 225 ? -20.397 13.541 59.079 1.00 18.12 228 CYS D C 1
ATOM 8064 O O . CYS D 1 225 ? -21.049 13.850 60.077 1.00 18.79 228 CYS D O 1
ATOM 8067 N N . PHE D 1 226 ? -19.269 14.124 58.735 1.00 19.65 229 PHE D N 1
ATOM 8068 C CA . PHE D 1 226 ? -18.670 15.302 59.393 1.00 21.90 229 PHE D CA 1
ATOM 8069 C C . PHE D 1 226 ? -19.356 16.604 58.946 1.00 19.93 229 PHE D C 1
ATOM 8070 O O . PHE D 1 226 ? -19.888 16.646 57.836 1.00 17.98 229 PHE D O 1
ATOM 8078 N N . PRO D 1 227 ? -19.354 17.669 59.787 1.00 19.46 230 PRO D N 1
ATOM 8079 C CA . PRO D 1 227 ? -19.974 18.926 59.355 1.00 18.79 230 PRO D CA 1
ATOM 8080 C C . PRO D 1 227 ? -19.482 19.380 57.993 1.00 18.35 230 PRO D C 1
ATOM 8081 O O . PRO D 1 227 ? -18.299 19.337 57.728 1.00 18.27 230 PRO D O 1
ATOM 8085 N N . GLY D 1 228 ? -20.397 19.758 57.108 1.00 18.01 231 GLY D N 1
ATOM 8086 C CA . GLY D 1 228 ? -20.030 20.098 55.743 1.00 16.77 231 GLY D CA 1
ATOM 8087 C C . GLY D 1 228 ? -20.063 18.957 54.744 1.00 16.11 231 GLY D C 1
ATOM 8088 O O . GLY D 1 228 ? -20.178 19.205 53.566 1.00 16.36 231 GLY D O 1
ATOM 8089 N N . GLY D 1 229 ? -19.983 17.705 55.204 1.00 16.66 232 GLY D N 1
ATOM 8090 C CA . GLY D 1 229 ? -20.155 16.533 54.312 1.00 15.58 232 GLY D CA 1
ATOM 8091 C C . GLY D 1 229 ? -21.612 16.359 53.925 1.00 15.08 232 GLY D C 1
ATOM 8092 O O . GLY D 1 229 ? -22.484 16.788 54.650 1.00 13.29 232 GLY D O 1
ATOM 8093 N N . ASN D 1 230 ? -21.874 15.741 52.782 1.00 15.05 233 ASN D N 1
ATOM 8094 C CA . ASN D 1 230 ? -23.241 15.454 52.313 1.00 16.67 233 ASN D CA 1
ATOM 8095 C C . ASN D 1 230 ? -24.093 14.469 53.150 1.00 15.83 233 ASN D C 1
ATOM 8096 O O . ASN D 1 230 ? -25.301 14.369 52.959 1.00 15.85 233 ASN D O 1
ATOM 8101 N N . ASP D 1 231 ? -23.457 13.725 54.048 1.00 14.37 234 ASP D N 1
ATOM 8102 C CA . ASP D 1 231 ? -24.174 12.812 54.906 1.00 14.32 234 ASP D CA 1
ATOM 8103 C C . ASP D 1 231 ? -24.402 13.398 56.304 1.00 13.54 234 ASP D C 1
ATOM 8104 O O . ASP D 1 231 ? -25.006 12.749 57.121 1.00 14.96 234 ASP D O 1
ATOM 8109 N N . TYR D 1 232 ? -23.947 14.620 56.557 1.00 13.46 235 TYR D N 1
ATOM 8110 C CA . TYR D 1 232 ? -23.923 15.186 57.895 1.00 13.47 235 TYR D CA 1
ATOM 8111 C C . TYR D 1 232 ? -25.330 15.339 58.495 1.00 12.89 235 TYR D C 1
ATOM 8112 O O . TYR D 1 232 ? -25.567 14.933 59.623 1.00 12.60 235 TYR D O 1
ATOM 8121 N N . GLU D 1 233 ? -26.256 15.888 57.729 1.00 11.77 236 GLU D N 1
ATOM 8122 C CA . GLU D 1 233 ? -27.569 16.193 58.248 1.00 11.89 236 GLU D CA 1
ATOM 8123 C C . GLU D 1 233 ? -28.355 14.911 58.499 1.00 12.09 236 GLU D C 1
ATOM 8124 O O . GLU D 1 233 ? -29.010 14.772 59.511 1.00 12.44 236 GLU D O 1
ATOM 8130 N N . ILE D 1 234 ? -28.291 13.968 57.579 1.00 12.97 237 ILE D N 1
ATOM 8131 C CA . ILE D 1 234 ? -29.051 12.707 57.737 1.00 12.26 237 ILE D CA 1
ATOM 8132 C C . ILE D 1 234 ? -28.437 11.860 58.865 1.00 12.37 237 ILE D C 1
ATOM 8133 O O . ILE D 1 234 ? -29.164 11.264 59.655 1.00 12.03 237 ILE D O 1
ATOM 8138 N N . TYR D 1 235 ? -27.116 11.879 58.982 1.00 13.39 238 TYR D N 1
ATOM 8139 C CA . TYR D 1 235 ? -26.428 11.261 60.125 1.00 13.41 238 TYR D CA 1
ATOM 8140 C C . TYR D 1 235 ? -26.823 11.849 61.482 1.00 13.39 238 TYR D C 1
ATOM 8141 O O . TYR D 1 235 ? -27.104 11.114 62.439 1.00 12.46 238 TYR D O 1
ATOM 8150 N N . SER D 1 236 ? -26.885 13.174 61.558 1.00 13.26 239 SER D N 1
ATOM 8151 C CA . SER D 1 236 ? -27.131 13.892 62.807 1.00 13.74 239 SER D CA 1
ATOM 8152 C C . SER D 1 236 ? -28.584 13.963 63.184 1.00 13.81 239 SER D C 1
ATOM 8153 O O . SER D 1 236 ? -28.896 14.324 64.291 1.00 13.31 239 SER D O 1
ATOM 8156 N N . ASP D 1 237 ? -29.471 13.716 62.237 1.00 14.09 240 ASP D N 1
ATOM 8157 C CA . ASP D 1 237 ? -30.891 13.869 62.455 1.00 15.07 240 ASP D CA 1
ATOM 8158 C C . ASP D 1 237 ? -31.321 12.883 63.546 1.00 14.57 240 ASP D C 1
ATOM 8159 O O . ASP D 1 237 ? -30.953 11.727 63.483 1.00 13.84 240 ASP D O 1
ATOM 8164 N N . PRO D 1 238 ? -32.108 13.337 64.535 1.00 14.12 241 PRO D N 1
ATOM 8165 C CA . PRO D 1 238 ? -32.497 12.418 65.637 1.00 13.97 241 PRO D CA 1
ATOM 8166 C C . PRO D 1 238 ? -33.370 11.229 65.197 1.00 13.51 241 PRO D C 1
ATOM 8167 O O . PRO D 1 238 ? -33.530 10.296 65.948 1.00 14.56 241 PRO D O 1
ATOM 8171 N N . ARG D 1 239 ? -33.948 11.284 64.010 1.00 12.70 242 ARG D N 1
ATOM 8172 C CA . ARG D 1 239 ? -34.692 10.163 63.460 1.00 12.97 242 ARG D CA 1
ATOM 8173 C C . ARG D 1 239 ? -33.820 8.963 63.049 1.00 12.47 242 ARG D C 1
ATOM 8174 O O . ARG D 1 239 ? -34.335 7.869 62.901 1.00 12.80 242 ARG D O 1
ATOM 8182 N N . THR D 1 240 ? -32.517 9.170 62.882 1.00 11.77 243 THR D N 1
ATOM 8183 C CA . THR D 1 240 ? -31.651 8.112 62.427 1.00 10.99 243 THR D CA 1
ATOM 8184 C C . THR D 1 240 ? -30.703 7.673 63.489 1.00 10.76 243 THR D C 1
ATOM 8185 O O . THR D 1 240 ? -30.354 8.458 64.371 1.00 9.48 243 THR D O 1
ATOM 8189 N N . ILE D 1 241 ? -30.314 6.400 63.393 1.00 11.19 244 ILE D N 1
ATOM 8190 C CA . ILE D 1 241 ? -29.116 5.895 64.010 1.00 11.63 244 ILE D CA 1
ATOM 8191 C C . ILE D 1 241 ? -28.052 5.948 62.934 1.00 12.42 244 ILE D C 1
ATOM 8192 O O . ILE D 1 241 ? -28.041 5.132 62.009 1.00 13.20 244 ILE D O 1
ATOM 8197 N N . GLY D 1 242 ? -27.189 6.932 63.051 1.00 11.78 245 GLY D N 1
ATOM 8198 C CA . GLY D 1 242 ? -26.144 7.168 62.107 1.00 12.65 245 GLY D CA 1
ATOM 8199 C C . GLY D 1 242 ? -24.952 6.272 62.337 1.00 12.68 245 GLY D C 1
ATOM 8200 O O . GLY D 1 242 ? -24.572 6.034 63.477 1.00 13.62 245 GLY D O 1
ATOM 8201 N N . HIS D 1 243 ? -24.375 5.794 61.239 1.00 12.65 246 HIS D N 1
ATOM 8202 C CA . HIS D 1 243 ? -23.141 5.015 61.227 1.00 12.47 246 HIS D CA 1
ATOM 8203 C C . HIS D 1 243 ? -22.173 5.624 60.207 1.00 13.53 246 HIS D C 1
ATOM 8204 O O . HIS D 1 243 ? -22.491 5.762 59.031 1.00 14.26 246 HIS D O 1
ATOM 8211 N N . SER D 1 244 ? -21.015 6.047 60.681 1.00 14.33 247 SER D N 1
ATOM 8212 C CA . SER D 1 244 ? -19.983 6.645 59.860 1.00 15.24 247 SER D CA 1
ATOM 8213 C C . SER D 1 244 ? -19.049 5.521 59.360 1.00 14.71 247 SER D C 1
ATOM 8214 O O . SER D 1 244 ? -18.616 4.704 60.167 1.00 13.94 247 SER D O 1
ATOM 8217 N N . VAL D 1 245 ? -18.771 5.506 58.054 1.00 14.80 248 VAL D N 1
ATOM 8218 C CA . VAL D 1 245 ? -17.943 4.481 57.424 1.00 16.05 248 VAL D CA 1
ATOM 8219 C C . VAL D 1 245 ? -16.764 5.084 56.652 1.00 17.70 248 VAL D C 1
ATOM 8220 O O . VAL D 1 245 ? -16.858 6.187 56.141 1.00 18.15 248 VAL D O 1
ATOM 8224 N N . HIS D 1 246 ? -15.653 4.352 56.584 1.00 21.20 249 HIS D N 1
ATOM 8225 C CA . HIS D 1 246 ? -14.461 4.817 55.846 1.00 24.74 249 HIS D CA 1
ATOM 8226 C C . HIS D 1 246 ? -14.517 4.342 54.403 1.00 24.80 249 HIS D C 1
ATOM 8227 O O . HIS D 1 246 ? -13.815 4.874 53.544 1.00 26.11 249 HIS D O 1
ATOM 8234 N N . GLY D 1 247 ? -15.350 3.340 54.128 1.00 24.16 250 GLY D N 1
ATOM 8235 C CA . GLY D 1 247 ? -15.460 2.737 52.802 1.00 21.25 250 GLY D CA 1
ATOM 8236 C C . GLY D 1 247 ? -16.317 1.485 52.889 1.00 21.11 250 GLY D C 1
ATOM 8237 O O . GLY D 1 247 ? -16.783 1.124 53.954 1.00 18.41 250 GLY D O 1
ATOM 8238 N N . PRO D 1 248 ? -16.521 0.806 51.761 1.00 20.85 251 PRO D N 1
ATOM 8239 C CA . PRO D 1 248 ? -17.406 -0.359 51.720 1.00 21.84 251 PRO D CA 1
ATOM 8240 C C . PRO D 1 248 ? -16.984 -1.545 52.584 1.00 22.02 251 PRO D C 1
ATOM 8241 O O . PRO D 1 248 ? -17.846 -2.276 53.055 1.00 21.64 251 PRO D O 1
ATOM 8245 N N . GLU D 1 249 ? -15.697 -1.713 52.814 1.00 21.73 252 GLU D N 1
ATOM 8246 C CA . GLU D 1 249 ? -15.221 -2.766 53.690 1.00 22.76 252 GLU D CA 1
ATOM 8247 C C . GLU D 1 249 ? -15.688 -2.469 55.104 1.00 20.49 252 GLU D C 1
ATOM 8248 O O . GLU D 1 249 ? -16.142 -3.353 55.822 1.00 17.51 252 GLU D O 1
ATOM 8254 N N . ASP D 1 250 ? -15.580 -1.208 55.498 1.00 18.35 253 ASP D N 1
ATOM 8255 C CA . ASP D 1 250 ? -16.008 -0.783 56.803 1.00 17.94 253 ASP D CA 1
ATOM 8256 C C . ASP D 1 250 ? -17.554 -0.936 56.928 1.00 18.23 253 ASP D C 1
ATOM 8257 O O . ASP D 1 250 ? -18.047 -1.463 57.922 1.00 17.24 253 ASP D O 1
ATOM 8262 N N . THR D 1 251 ? -18.290 -0.563 55.886 1.00 16.59 254 THR D N 1
ATOM 8263 C CA . THR D 1 251 ? -19.738 -0.771 55.844 1.00 16.97 254 THR D CA 1
ATOM 8264 C C . THR D 1 251 ? -20.130 -2.245 56.109 1.00 17.51 254 THR D C 1
ATOM 8265 O O . THR D 1 251 ? -20.930 -2.526 56.983 1.00 15.91 254 THR D O 1
ATOM 8269 N N . MET D 1 252 ? -19.494 -3.167 55.399 1.00 18.63 255 MET D N 1
ATOM 8270 C CA . MET D 1 252 ? -19.747 -4.589 55.590 1.00 19.89 255 MET D CA 1
ATOM 8271 C C . MET D 1 252 ? -19.464 -5.078 57.015 1.00 18.39 255 MET D C 1
ATOM 8272 O O . MET D 1 252 ? -20.291 -5.810 57.618 1.00 16.33 255 MET D O 1
ATOM 8277 N N . LYS D 1 253 ? -18.311 -4.691 57.538 1.00 17.18 256 LYS D N 1
ATOM 8278 C CA . LYS D 1 253 ? -17.935 -5.014 58.912 1.00 19.87 256 LYS D CA 1
ATOM 8279 C C . LYS D 1 253 ? -18.992 -4.533 59.907 1.00 18.04 256 LYS D C 1
ATOM 8280 O O . LYS D 1 253 ? -19.429 -5.332 60.731 1.00 16.06 256 LYS D O 1
ATOM 8286 N N . GLN D 1 254 ? -19.420 -3.267 59.800 1.00 16.48 257 GLN D N 1
ATOM 8287 C CA . GLN D 1 254 ? -20.403 -2.691 60.742 1.00 16.35 257 GLN D CA 1
ATOM 8288 C C . GLN D 1 254 ? -21.764 -3.357 60.601 1.00 15.45 257 GLN D C 1
ATOM 8289 O O . GLN D 1 254 ? -22.389 -3.663 61.603 1.00 14.87 257 GLN D O 1
ATOM 8295 N N . LEU D 1 255 ? -22.176 -3.638 59.373 1.00 15.86 258 LEU D N 1
ATOM 8296 C CA . LEU D 1 255 ? -23.448 -4.305 59.124 1.00 18.53 258 LEU D CA 1
ATOM 8297 C C . LEU D 1 255 ? -23.500 -5.715 59.743 1.00 19.23 258 LEU D C 1
ATOM 8298 O O . LEU D 1 255 ? -24.485 -6.105 60.344 1.00 16.49 258 LEU D O 1
ATOM 8303 N N . LYS D 1 256 ? -22.434 -6.461 59.518 1.00 20.39 259 LYS D N 1
ATOM 8304 C CA . LYS D 1 256 ? -22.316 -7.791 60.086 1.00 21.19 259 LYS D CA 1
ATOM 8305 C C . LYS D 1 256 ? -22.397 -7.775 61.621 1.00 20.71 259 LYS D C 1
ATOM 8306 O O . LYS D 1 256 ? -23.057 -8.625 62.197 1.00 18.06 259 LYS D O 1
ATOM 8312 N N . GLU D 1 257 ? -21.733 -6.804 62.260 1.00 22.43 260 GLU D N 1
ATOM 8313 C CA . GLU D 1 257 ? -21.833 -6.621 63.743 1.00 21.83 260 GLU D CA 1
ATOM 8314 C C . GLU D 1 257 ? -23.227 -6.205 64.128 1.00 20.49 260 GLU D C 1
ATOM 8315 O O . GLU D 1 257 ? -23.805 -6.748 65.063 1.00 18.40 260 GLU D O 1
ATOM 8321 N N . LEU D 1 258 ? -23.766 -5.241 63.393 1.00 19.55 261 LEU D N 1
ATOM 8322 C CA . LEU D 1 258 ? -25.076 -4.649 63.721 1.00 19.79 261 LEU D CA 1
ATOM 8323 C C . LEU D 1 258 ? -26.248 -5.678 63.679 1.00 17.54 261 LEU D C 1
ATOM 8324 O O . LEU D 1 258 ? -27.131 -5.583 64.511 1.00 15.33 261 LEU D O 1
ATOM 8329 N N . PHE D 1 259 ? -26.200 -6.640 62.758 1.00 15.56 262 PHE D N 1
ATOM 8330 C CA . PHE D 1 259 ? -27.261 -7.579 62.553 1.00 15.82 262 PHE D CA 1
ATOM 8331 C C . PHE D 1 259 ? -26.887 -9.072 62.721 1.00 15.61 262 PHE D C 1
ATOM 8332 O O . PHE D 1 259 ? -27.662 -9.957 62.334 1.00 14.05 262 PHE D O 1
ATOM 8340 N N . GLN D 1 260 ? -25.721 -9.370 63.275 1.00 16.60 263 GLN D N 1
ATOM 8341 C CA . GLN D 1 260 ? -25.233 -10.757 63.426 1.00 16.67 263 GLN D CA 1
ATOM 8342 C C . GLN D 1 260 ? -25.272 -11.579 62.128 1.00 17.54 263 GLN D C 1
ATOM 8343 O O . GLN D 1 260 ? -25.863 -12.680 62.050 1.00 16.86 263 GLN D O 1
ATOM 8349 N N . LEU D 1 261 ? -24.683 -11.001 61.090 1.00 17.83 264 LEU D N 1
ATOM 8350 C CA . LEU D 1 261 ? -24.776 -11.550 59.708 1.00 20.84 264 LEU D CA 1
ATOM 8351 C C . LEU D 1 261 ? -23.526 -12.247 59.178 1.00 22.43 264 LEU D C 1
ATOM 8352 O O . LEU D 1 261 ? -22.445 -11.893 59.615 1.00 28.07 264 LEU D O 1
#

Radius of gyration: 33.33 Å; Cα contacts (8 Å, |Δi|>4): 1970; chains: 4; bounding box: 98×54×81 Å

CATH classification: 3.40.50.1000 (+1 more: 3.30.1240.20)

Nearest PDB structures (foldseek):
  6i5x-assembly1_A  TM=1.004E+00  e=1.606E-61  Aspergillus fumigatus
  3f9r-assembly2_B  TM=9.081E-01  e=2.531E-36  Trypanosoma brucei
  6cfr-assembly1_A-2  TM=9.014E-01  e=4.259E-36  Homo sapiens
  6cft-assembly1_A  TM=9.230E-01  e=2.632E-35  Homo sapiens
  2q4r-assembly1_A  TM=8.560E-01  e=2.920E-34  Homo sapiens